Protein AF-0000000082301798 (afdb_homodimer)

Secondary structure (DSSP, 8-state):
---TTHHHHHHHHHHHHHHHHHHHHHHTTSS-HHHHHHHHHHHIIIIIHHHHHIIIIIII--TTT-HHHHHHHHHHHHHHHHHHHHHHHHHHH-TTS-THHHHHHHHHHH-B-TTTTHHHHHHHHHT-HHHHHHHHHHHHHHIIIIIHHHHHHHHHHHHHHHHHHHHHHHHHHHHHHHHHHHTT-S--------------------------------------HHHHHT-HHHHHHHHHHHHT-HHHHHHHHHHHHHHHTHIIIII-TTSTT--GGGHHHHHHHHHHHTTHHHHHHHHHHHHHHHTGGGGG-S-HHHHHHHHHIIIIIHHHHHHHHHHHTT--HHHHHHHHHHHTSPBPHHHHHHHHHHTSSHHHHHHHHHHHHHTHHHHHHHHHHHHHHTTSS----/---TTHHHHHHHHHHHHHHHHHHHHHHTTSS-HHHHHHHHHHHIIIIIHHHHHIIIIIII--TTT-HHHHHHHHHHHHHHHHHHHHHHHHHHH-TTS-THHHHHHHHHHH-B-TTTTHHHHHHHHHT-HHHHHHHHHHHHHHIIIIIHHHHHHHHHHHHHHHHHHHHHHHHHHHHHHHHHHHTT-S--------------------------------------HHHHHT-HHHHHHHHHHHHT-HHHHHHHHHHHHHHHTHIIIII-TTSTT--GGGHHHHHHHHHHHTTHHHHHHHHHHHHHHHTGGGGG-S-HHHHHHHHHIIIIIHHHHHHHHHHHTT--HHHHHHHHHHHTSPBPHHHHHHHHHHTSSHHHHHHHHHHHHHTHHHHHHHHHHHHHHTTSS----

Nearest PDB structures (foldseek):
  7wkw-assembly1_B  TM=7.676E-01  e=4.156E-10  Arabidopsis thaliana
  8u5n-assembly1_A  TM=8.223E-01  e=3.257E-09  Homo sapiens
  7y9u-assembly1_A  TM=7.594E-01  e=4.169E-09  Arabidopsis thaliana
  7qpa-assembly1_A  TM=7.395E-01  e=9.898E-09  Arabidopsis thaliana
  7y9t-assembly1_B  TM=7.148E-01  e=1.494E-08  Arabidopsis thaliana

Radius of gyration: 33.94 Å; Cα contacts (8 Å, |Δi|>4): 1126; chains: 2; bounding box: 99×96×61 Å

Structure (mmCIF, N/CA/C/O backbone):
data_AF-0000000082301798-model_v1
#
loop_
_entity.id
_entity.type
_entity.pdbx_description
1 polymer 'Membrane transport protein'
#
loop_
_atom_site.group_PDB
_atom_site.id
_atom_site.type_symbol
_atom_site.label_atom_id
_atom_site.label_alt_id
_atom_site.label_comp_id
_atom_site.label_asym_id
_atom_site.label_entity_id
_atom_site.label_seq_id
_atom_site.pdbx_PDB_ins_code
_atom_site.Cartn_x
_atom_site.Cartn_y
_atom_site.Cartn_z
_atom_site.occupancy
_atom_site.B_iso_or_equiv
_atom_site.auth_seq_id
_atom_site.auth_comp_id
_atom_site.auth_asym_id
_atom_site.auth_atom_id
_atom_site.pdbx_PDB_model_num
ATOM 1 N N . MET A 1 1 ? 21.156 16.25 -21.984 1 49.53 1 MET A N 1
ATOM 2 C CA . MET A 1 1 ? 21.281 16.828 -20.656 1 49.53 1 MET A CA 1
ATOM 3 C C . MET A 1 1 ? 19.938 16.828 -19.922 1 49.53 1 MET A C 1
ATOM 5 O O . MET A 1 1 ? 18.953 17.344 -20.453 1 49.53 1 MET A O 1
ATOM 9 N N . THR A 1 2 ? 19.688 15.914 -19.047 1 68.75 2 THR A N 1
ATOM 10 C CA . THR A 1 2 ? 18.406 15.766 -18.359 1 68.75 2 THR A CA 1
ATOM 11 C C . THR A 1 2 ? 18.109 16.984 -17.5 1 68.75 2 THR A C 1
ATOM 13 O O . THR A 1 2 ? 19.016 17.562 -16.906 1 68.75 2 THR A O 1
ATOM 16 N N . TRP A 1 3 ? 16.984 17.781 -17.891 1 81.69 3 TRP A N 1
ATOM 17 C CA . TRP A 1 3 ? 16.484 18.906 -17.094 1 81.69 3 TRP A CA 1
ATOM 18 C C . TRP A 1 3 ? 16.672 18.625 -15.602 1 81.69 3 TRP A C 1
ATOM 20 O O . TRP A 1 3 ? 16.422 17.516 -15.141 1 81.69 3 TRP A O 1
ATOM 30 N N . LYS A 1 4 ? 17.391 19.531 -14.883 1 85.25 4 LYS A N 1
ATOM 31 C CA . LYS A 1 4 ? 17.766 19.438 -13.477 1 85.25 4 LYS A CA 1
ATOM 32 C C . LYS A 1 4 ? 16.594 18.984 -12.625 1 85.25 4 LYS A C 1
ATOM 34 O O . LYS A 1 4 ? 16.766 18.281 -11.625 1 85.25 4 LYS A O 1
ATOM 39 N N . TYR A 1 5 ? 15.414 19.375 -13.023 1 89.94 5 TYR A N 1
ATOM 40 C CA . TYR A 1 5 ? 14.258 19.109 -12.172 1 89.94 5 TYR A CA 1
ATOM 41 C C . TYR A 1 5 ? 13.422 17.969 -12.727 1 89.94 5 TYR A C 1
ATOM 43 O O . TYR A 1 5 ? 12.227 17.844 -12.422 1 89.94 5 TYR A O 1
ATOM 51 N N . THR A 1 6 ? 13.984 17.109 -13.469 1 90.12 6 THR A N 1
ATOM 52 C CA . THR A 1 6 ? 13.258 16.016 -14.117 1 90.12 6 THR A CA 1
ATOM 53 C C . THR A 1 6 ? 12.719 15.039 -13.078 1 90.12 6 THR A C 1
ATOM 55 O O . THR A 1 6 ? 11.594 14.555 -13.195 1 90.12 6 THR A O 1
ATOM 58 N N . ASN A 1 7 ? 13.461 14.758 -12.023 1 89.62 7 ASN A N 1
ATOM 59 C CA . ASN A 1 7 ? 13.023 13.836 -10.984 1 89.62 7 ASN A CA 1
ATOM 60 C C . ASN A 1 7 ? 11.812 14.375 -10.227 1 89.62 7 ASN A C 1
ATOM 62 O O . ASN A 1 7 ? 10.875 13.633 -9.93 1 89.62 7 ASN A O 1
ATOM 66 N N . VAL A 1 8 ? 11.891 15.625 -9.992 1 91.06 8 V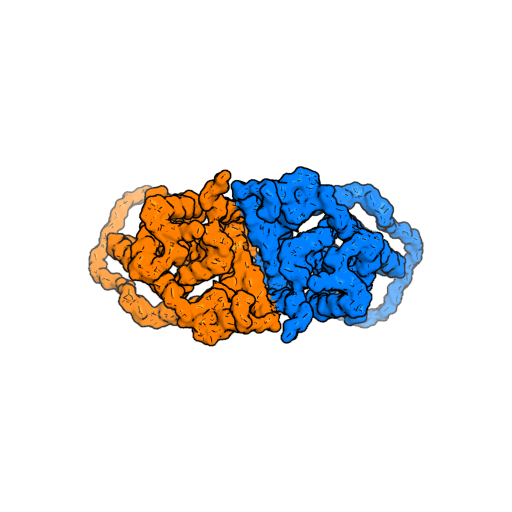AL A N 1
ATOM 67 C CA . VAL A 1 8 ? 10.781 16.266 -9.273 1 91.06 8 VAL A CA 1
ATOM 68 C C . VAL A 1 8 ? 9.539 16.266 -10.156 1 91.06 8 VAL A C 1
ATOM 70 O O . VAL A 1 8 ? 8.43 16.016 -9.672 1 91.06 8 VAL A O 1
ATOM 73 N N . LEU A 1 9 ? 9.734 16.531 -11.375 1 92.94 9 LEU A N 1
ATOM 74 C CA . LEU A 1 9 ? 8.633 16.531 -12.328 1 92.94 9 LEU A CA 1
ATOM 75 C C . LEU A 1 9 ? 7.996 15.141 -12.406 1 92.94 9 LEU A C 1
ATOM 77 O O . LEU A 1 9 ? 6.77 15.016 -12.352 1 92.94 9 LEU A O 1
ATOM 81 N N . ASN A 1 10 ? 8.781 14.125 -12.477 1 93.31 10 ASN A N 1
ATOM 82 C CA . ASN A 1 10 ? 8.281 12.758 -12.578 1 93.31 10 ASN A CA 1
ATOM 83 C C . ASN A 1 10 ? 7.492 12.359 -11.336 1 93.31 10 ASN A C 1
ATOM 85 O O . ASN A 1 10 ? 6.445 11.711 -11.438 1 93.31 10 ASN A O 1
ATOM 89 N N . GLU A 1 11 ? 7.961 12.727 -10.211 1 92.31 11 GLU A N 1
ATOM 90 C CA . GLU A 1 11 ? 7.281 12.367 -8.969 1 92.31 11 GLU A CA 1
ATOM 91 C C . GLU A 1 11 ? 5.953 13.109 -8.836 1 92.31 11 GLU A C 1
ATOM 93 O O . GLU A 1 11 ? 4.969 12.547 -8.344 1 92.31 11 GLU A O 1
ATOM 98 N N . CYS A 1 12 ? 5.969 14.336 -9.211 1 93.5 12 CYS A N 1
ATOM 99 C CA . CYS A 1 12 ? 4.727 15.102 -9.148 1 93.5 12 CYS A CA 1
ATOM 100 C C . CYS A 1 12 ? 3.688 14.531 -10.102 1 93.5 12 CYS A C 1
ATOM 102 O O . CYS A 1 12 ? 2.504 14.453 -9.773 1 93.5 12 CYS A O 1
ATOM 104 N N . ILE A 1 13 ? 4.117 14.156 -11.258 1 94.88 13 ILE A N 1
ATOM 105 C CA . ILE A 1 13 ? 3.205 13.539 -12.219 1 94.88 13 ILE A CA 1
ATOM 106 C C . ILE A 1 13 ? 2.68 12.219 -11.656 1 94.88 13 ILE A C 1
ATOM 108 O O . ILE A 1 13 ? 1.497 11.906 -11.797 1 94.88 13 ILE A O 1
ATOM 112 N N . MET A 1 14 ? 3.594 11.484 -11 1 95 14 MET A N 1
ATOM 113 C CA . MET A 1 14 ? 3.203 10.234 -10.367 1 95 14 MET A CA 1
ATOM 114 C C . MET A 1 14 ? 2.098 10.461 -9.344 1 95 14 MET A C 1
ATOM 116 O O . MET A 1 14 ? 1.123 9.711 -9.297 1 95 14 MET A O 1
ATOM 120 N N . VAL A 1 15 ? 2.244 11.477 -8.578 1 94.44 15 VAL A N 1
ATOM 121 C CA . VAL A 1 15 ? 1.263 11.812 -7.551 1 94.44 15 VAL A CA 1
ATOM 122 C C . VAL A 1 15 ? -0.074 12.156 -8.203 1 94.44 15 VAL A C 1
ATOM 124 O O . VAL A 1 15 ? -1.113 11.602 -7.832 1 94.44 15 VAL A O 1
ATOM 127 N N . LEU A 1 16 ? -0.063 12.984 -9.195 1 95.75 16 LEU A N 1
ATOM 128 C CA . LEU A 1 16 ? -1.275 13.422 -9.875 1 95.75 16 LEU A CA 1
ATOM 129 C C . LEU A 1 16 ? -1.921 12.266 -10.633 1 95.75 16 LEU A C 1
ATOM 131 O O . LEU A 1 16 ? -3.148 12.164 -10.695 1 95.75 16 LEU A O 1
ATOM 135 N N . LEU A 1 17 ? -1.091 11.422 -11.172 1 96.12 17 LEU A N 1
ATOM 136 C CA . LEU A 1 17 ? -1.609 10.266 -11.898 1 96.12 17 LEU A CA 1
ATOM 137 C C . LEU A 1 17 ? -2.291 9.289 -10.945 1 96.12 17 LEU A C 1
ATOM 139 O O . LEU A 1 17 ? -3.295 8.664 -11.297 1 96.12 17 LEU A O 1
ATOM 143 N N . THR A 1 18 ? -1.697 9.094 -9.82 1 96 18 THR A N 1
ATOM 144 C CA . THR A 1 18 ? -2.305 8.219 -8.828 1 96 18 THR A CA 1
ATOM 145 C C . THR A 1 18 ? -3.67 8.75 -8.398 1 96 18 THR A C 1
ATOM 147 O O . THR A 1 18 ? -4.629 7.98 -8.281 1 96 18 THR A O 1
ATOM 150 N N . ILE A 1 19 ? -3.744 10.023 -8.203 1 95.31 19 ILE A N 1
ATOM 151 C CA . ILE A 1 19 ? -5.023 10.656 -7.887 1 95.31 19 ILE A CA 1
ATOM 152 C C . ILE A 1 19 ? -5.98 10.5 -9.062 1 95.31 19 ILE A C 1
ATOM 154 O O . ILE A 1 19 ? -7.152 10.164 -8.883 1 95.31 19 ILE A O 1
ATOM 158 N N . GLY A 1 20 ? -5.496 10.719 -10.258 1 96 20 GLY A N 1
ATOM 159 C CA . GLY A 1 20 ? -6.305 10.547 -11.453 1 96 20 GLY A CA 1
ATOM 160 C C . GLY A 1 20 ? -6.859 9.148 -11.602 1 96 20 GLY A C 1
ATOM 161 O O . GLY A 1 20 ? -8.008 8.969 -12.008 1 96 20 GLY A O 1
ATOM 162 N N . LEU A 1 21 ? -6.051 8.18 -11.297 1 96.19 21 LEU A N 1
ATOM 163 C CA . LEU A 1 21 ? -6.512 6.797 -11.344 1 96.19 21 LEU A CA 1
ATOM 164 C C . LEU A 1 21 ? -7.648 6.566 -10.359 1 96.19 21 LEU A C 1
ATOM 166 O O . LEU A 1 21 ? -8.578 5.805 -10.641 1 96.19 21 LEU A O 1
ATOM 170 N N . GLY A 1 22 ? -7.512 7.164 -9.188 1 95.69 22 GLY A N 1
ATOM 171 C CA . GLY A 1 22 ? -8.617 7.098 -8.242 1 95.69 22 GLY A CA 1
ATOM 172 C C . GLY A 1 22 ? -9.898 7.703 -8.781 1 95.69 22 GLY A C 1
ATOM 173 O O . GLY A 1 22 ? -10.977 7.129 -8.617 1 95.69 22 GLY A O 1
ATOM 174 N N . ILE A 1 23 ? -9.797 8.82 -9.453 1 94.94 23 ILE A N 1
ATOM 175 C CA . ILE A 1 23 ? -10.945 9.508 -10.039 1 94.94 23 ILE A CA 1
ATOM 176 C C . ILE A 1 23 ? -11.594 8.625 -11.102 1 94.94 23 ILE A C 1
ATOM 178 O O . ILE A 1 23 ? -12.812 8.438 -11.109 1 94.94 23 ILE A O 1
ATOM 182 N N . VAL A 1 24 ? -10.781 8.039 -11.93 1 95.38 24 VAL A N 1
ATOM 183 C CA . VAL A 1 24 ? -11.281 7.219 -13.031 1 95.38 24 VAL A CA 1
ATOM 184 C C . VAL A 1 24 ? -11.922 5.949 -12.484 1 95.38 24 VAL A C 1
ATOM 186 O O . VAL A 1 24 ? -12.977 5.523 -12.953 1 95.38 24 VAL A O 1
ATOM 189 N N . ALA A 1 25 ? -11.297 5.352 -11.523 1 94.88 25 ALA A N 1
ATOM 190 C CA . ALA A 1 25 ? -11.836 4.133 -10.93 1 94.88 25 ALA A CA 1
ATOM 191 C C . ALA A 1 25 ? -13.203 4.387 -10.297 1 94.88 25 ALA A C 1
ATOM 193 O O . ALA A 1 25 ? -14.086 3.529 -10.344 1 94.88 25 ALA A O 1
ATOM 194 N N . SER A 1 26 ? -13.305 5.492 -9.672 1 92.88 26 SER A N 1
ATOM 195 C CA . SER A 1 26 ? -14.578 5.859 -9.078 1 92.88 26 SER A CA 1
ATOM 196 C C . SER A 1 26 ? -15.617 6.184 -10.148 1 92.88 26 SER A C 1
ATOM 198 O O . SER A 1 26 ? -16.781 5.805 -10.023 1 92.88 26 SER A O 1
ATOM 200 N N . ARG A 1 27 ? -15.258 6.844 -11.188 1 92.5 27 ARG A N 1
ATOM 201 C CA . ARG A 1 27 ? -16.156 7.219 -12.273 1 92.5 27 ARG A CA 1
ATOM 202 C C . ARG A 1 27 ? -16.688 5.984 -13 1 92.5 27 ARG A C 1
ATOM 204 O O . ARG A 1 27 ? -17.844 5.941 -13.398 1 92.5 27 ARG A O 1
ATOM 211 N N . LEU A 1 28 ? -15.82 4.996 -13.156 1 92.12 28 LEU A N 1
ATOM 212 C CA . LEU A 1 28 ? -16.188 3.764 -13.836 1 92.12 28 LEU A CA 1
ATOM 213 C C . LEU A 1 28 ? -16.938 2.824 -12.891 1 92.12 28 LEU A C 1
ATOM 215 O O . LEU A 1 28 ? -17.312 1.716 -13.273 1 92.12 28 LEU A O 1
ATOM 219 N N . GLU A 1 29 ? -17.078 3.189 -11.625 1 89.75 29 GLU A N 1
ATOM 220 C CA . GLU A 1 29 ? -17.828 2.473 -10.602 1 89.75 29 GLU A CA 1
ATOM 221 C C . GLU A 1 29 ? -17.188 1.124 -10.289 1 89.75 29 GLU A C 1
ATOM 223 O O . GLU A 1 29 ? -17.875 0.156 -9.977 1 89.75 29 GLU A O 1
ATOM 228 N N . VAL A 1 30 ? -15.969 1.086 -10.578 1 89.25 30 VAL A N 1
ATOM 229 C CA . VAL A 1 30 ? -15.219 -0.101 -10.18 1 89.25 30 VAL A CA 1
ATOM 230 C C . VAL A 1 30 ? -15.016 -0.102 -8.664 1 89.25 30 VAL A C 1
ATOM 232 O O . VAL A 1 30 ? -15.125 -1.146 -8.023 1 89.25 30 VAL A O 1
ATOM 235 N N . ILE A 1 31 ? -14.703 1.077 -8.156 1 90.19 31 ILE A N 1
ATOM 236 C CA . ILE A 1 31 ? -14.508 1.278 -6.727 1 90.19 31 ILE A CA 1
ATOM 237 C C . ILE A 1 31 ? -15.602 2.199 -6.184 1 90.19 31 ILE A C 1
ATOM 239 O O . ILE A 1 31 ? -15.812 3.291 -6.711 1 90.19 31 ILE A O 1
ATOM 243 N N . GLU A 1 32 ? -16.172 1.731 -5.113 1 88.5 32 GLU A N 1
ATOM 244 C CA . GLU A 1 32 ? -17.266 2.498 -4.52 1 88.5 32 GLU A CA 1
ATOM 245 C C . GLU A 1 32 ? -16.75 3.426 -3.424 1 88.5 32 GLU A C 1
ATOM 247 O O . GLU A 1 32 ? -16.031 2.994 -2.523 1 88.5 32 GLU A O 1
ATOM 252 N N . PHE A 1 33 ? -17.234 4.652 -3.512 1 86.31 33 PHE A N 1
ATOM 253 C CA . PHE A 1 33 ? -16.828 5.699 -2.584 1 86.31 33 PHE A CA 1
ATOM 254 C C . PHE A 1 33 ? -17.234 5.348 -1.158 1 86.31 33 PHE A C 1
ATOM 256 O O . PHE A 1 33 ? -16.438 5.465 -0.23 1 86.31 33 PHE A O 1
ATOM 263 N N . GLN A 1 34 ? -18.406 4.871 -0.932 1 85.69 34 GLN A N 1
ATOM 264 C CA . GLN A 1 34 ? -19 4.695 0.389 1 85.69 34 GLN A CA 1
ATOM 265 C C . GLN A 1 34 ? -18.266 3.617 1.183 1 85.69 34 GLN A C 1
ATOM 267 O O . GLN A 1 34 ? -18.188 3.688 2.412 1 85.69 34 GLN A O 1
ATOM 272 N N . SER A 1 35 ? -17.672 2.771 0.412 1 88.44 35 SER A N 1
ATOM 273 C CA . SER A 1 35 ? -17.031 1.663 1.105 1 88.44 35 SER A CA 1
ATOM 274 C C . SER A 1 35 ? -15.516 1.811 1.09 1 88.44 35 SER A C 1
ATOM 276 O O . SER A 1 35 ? -14.852 1.571 2.102 1 88.44 35 SER A O 1
ATOM 278 N N . PHE A 1 36 ? -14.992 2.307 -0.003 1 92.94 36 PHE A N 1
ATOM 279 C CA . PHE A 1 36 ? -13.547 2.271 -0.179 1 92.94 36 PHE A CA 1
ATOM 280 C C . PHE A 1 36 ? -12.875 3.371 0.635 1 92.94 36 PHE A C 1
ATOM 282 O O . PHE A 1 36 ? -11.891 3.119 1.337 1 92.94 36 PHE A O 1
ATOM 289 N N . VAL A 1 37 ? -13.375 4.602 0.588 1 92.06 37 VAL A N 1
ATOM 290 C CA . VAL A 1 37 ? -12.672 5.742 1.168 1 92.06 37 VAL A CA 1
ATOM 291 C C . VAL A 1 37 ? -12.594 5.586 2.686 1 92.06 37 VAL A C 1
ATOM 293 O O . VAL A 1 37 ? -11.516 5.68 3.271 1 92.06 37 VAL A O 1
ATOM 296 N N . PRO A 1 38 ? -13.695 5.234 3.373 1 90.5 38 PRO A N 1
ATOM 297 C CA . PRO A 1 38 ? -13.586 5.039 4.82 1 90.5 38 PRO A CA 1
ATOM 298 C C . PRO A 1 38 ? -12.672 3.877 5.191 1 90.5 38 PRO A C 1
ATOM 300 O O . PRO A 1 38 ? -11.906 3.975 6.156 1 90.5 38 PRO A O 1
ATOM 303 N N . SER A 1 39 ? -12.688 2.818 4.461 1 92.81 39 SER A N 1
ATOM 304 C CA . SER A 1 39 ? -11.852 1.655 4.734 1 92.81 39 SER A CA 1
ATOM 305 C C . SER A 1 39 ? -10.375 1.972 4.508 1 92.81 39 SER A C 1
ATOM 307 O O . SER A 1 39 ? -9.523 1.59 5.312 1 92.81 39 SER A O 1
ATOM 309 N N . ALA A 1 40 ? -10.141 2.641 3.41 1 93.75 40 ALA A N 1
ATOM 310 C CA . ALA A 1 40 ? -8.766 3.025 3.088 1 93.75 40 ALA A CA 1
ATOM 311 C C . ALA A 1 40 ? -8.203 3.986 4.133 1 93.75 40 ALA A C 1
ATOM 313 O O . ALA A 1 40 ? -7.051 3.859 4.547 1 93.75 40 ALA A O 1
ATOM 314 N N . THR A 1 41 ? -9.008 4.879 4.547 1 90.69 41 THR A N 1
ATOM 315 C CA . THR A 1 41 ? -8.586 5.863 5.539 1 90.69 41 THR A CA 1
ATOM 316 C C . THR A 1 41 ? -8.289 5.191 6.875 1 90.69 41 THR A C 1
ATOM 318 O O . THR A 1 41 ? -7.285 5.508 7.523 1 90.69 41 THR A O 1
ATOM 321 N N . LYS A 1 42 ? -9.148 4.297 7.234 1 92 42 LYS A N 1
ATOM 322 C CA . LYS A 1 42 ? -8.914 3.566 8.477 1 92 42 LYS A CA 1
ATOM 323 C C . LYS A 1 42 ? -7.633 2.744 8.398 1 92 42 LYS A C 1
ATOM 325 O O . LYS A 1 42 ? -6.855 2.699 9.352 1 92 42 LYS A O 1
ATOM 330 N N . PHE A 1 43 ? -7.43 2.098 7.348 1 95.81 43 PHE A N 1
ATOM 331 C CA . PHE A 1 43 ? -6.219 1.309 7.156 1 95.81 43 PHE A CA 1
ATOM 332 C C . PHE A 1 43 ? -4.98 2.195 7.223 1 95.81 43 PHE A C 1
ATOM 334 O O . PHE A 1 43 ? -4.004 1.854 7.895 1 95.81 43 PHE A O 1
ATOM 341 N N . VAL A 1 44 ? -4.977 3.314 6.516 1 94.69 44 VAL A N 1
ATOM 342 C CA . VAL A 1 44 ? -3.826 4.207 6.426 1 94.69 44 VAL A CA 1
ATOM 343 C C . VAL A 1 44 ? -3.551 4.836 7.789 1 94.69 44 VAL A C 1
ATOM 345 O O . VAL A 1 44 ? -2.418 4.816 8.273 1 94.69 44 VAL A O 1
ATOM 348 N N . PHE A 1 45 ? -4.516 5.27 8.5 1 91.44 45 PHE A N 1
ATOM 349 C CA . PHE A 1 45 ? -4.32 6.059 9.711 1 91.44 45 PHE A CA 1
ATOM 350 C C . PHE A 1 45 ? -4.105 5.156 10.922 1 91.44 45 PHE A C 1
ATOM 352 O O . PHE A 1 45 ? -3.387 5.516 11.852 1 91.44 45 PHE A O 1
ATOM 359 N N . TYR A 1 46 ? -4.637 3.998 10.875 1 93.5 46 TYR A N 1
ATOM 360 C CA . TYR A 1 46 ? -4.547 3.156 12.062 1 93.5 46 TYR A CA 1
ATOM 361 C C . TYR A 1 46 ? -3.402 2.158 11.938 1 93.5 46 TYR A C 1
ATOM 363 O O . TYR A 1 46 ? -2.889 1.666 12.945 1 93.5 46 TYR A O 1
ATOM 371 N N . ILE A 1 47 ? -3.023 1.896 10.727 1 95.81 47 ILE A N 1
ATOM 372 C CA . ILE A 1 47 ? -2.04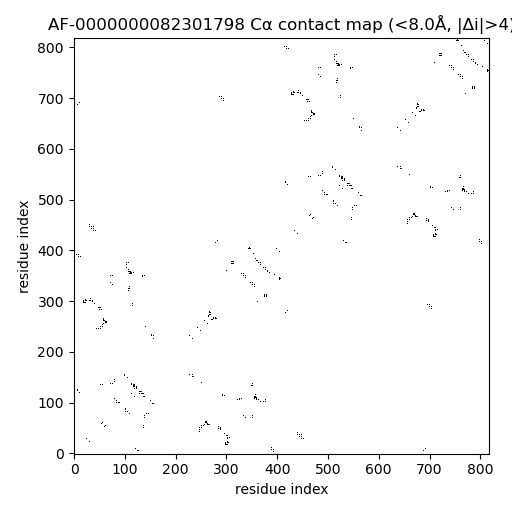1 0.826 10.578 1 95.81 47 ILE A CA 1
ATOM 373 C C . ILE A 1 47 ? -0.808 1.354 9.852 1 95.81 47 ILE A C 1
ATOM 375 O O . ILE A 1 47 ? 0.277 1.435 10.438 1 95.81 47 ILE A O 1
ATOM 379 N N . ALA A 1 48 ? -0.956 1.812 8.625 1 96.5 48 ALA A N 1
ATOM 380 C CA . ALA A 1 48 ? 0.171 2.133 7.75 1 96.5 48 ALA A CA 1
ATOM 381 C C . ALA A 1 48 ? 0.944 3.34 8.273 1 96.5 48 ALA A C 1
ATOM 383 O O . ALA A 1 48 ? 2.174 3.307 8.359 1 96.5 48 ALA A O 1
ATOM 384 N N . LEU A 1 49 ? 0.245 4.344 8.648 1 94.56 49 LEU A N 1
ATOM 385 C CA . LEU A 1 49 ? 0.879 5.59 9.062 1 94.56 49 LEU A CA 1
ATOM 386 C C . LEU A 1 49 ? 1.653 5.395 10.359 1 94.56 49 LEU A C 1
ATOM 388 O O . LEU A 1 49 ? 2.805 5.82 10.477 1 94.56 49 LEU A O 1
ATOM 392 N N . PRO A 1 50 ? 1.088 4.781 11.375 1 95.56 50 PRO A N 1
ATOM 393 C CA . PRO A 1 50 ? 1.874 4.5 12.578 1 95.56 50 PRO A CA 1
ATOM 394 C C . PRO A 1 50 ? 3.137 3.693 12.281 1 95.56 50 PRO A C 1
ATOM 396 O O . PRO A 1 50 ? 4.191 3.957 12.867 1 95.56 50 PRO A O 1
ATOM 399 N N . CYS A 1 51 ? 3.02 2.742 11.391 1 96.56 51 CYS A N 1
ATOM 400 C CA . CYS A 1 51 ? 4.188 1.948 11.023 1 96.56 51 CYS A CA 1
ATOM 401 C C . CYS A 1 51 ? 5.258 2.82 10.383 1 96.56 51 CYS A C 1
ATOM 403 O O . CYS A 1 51 ? 6.445 2.678 10.68 1 96.56 51 CYS A O 1
ATOM 405 N N . LEU A 1 52 ? 4.828 3.684 9.555 1 94.94 52 LEU A N 1
ATOM 406 C CA . LEU A 1 52 ? 5.758 4.578 8.875 1 94.94 52 LEU A CA 1
ATOM 407 C C . LEU A 1 52 ? 6.441 5.512 9.875 1 94.94 52 LEU A C 1
ATOM 409 O O . LEU A 1 52 ? 7.648 5.75 9.781 1 94.94 52 LEU A O 1
ATOM 413 N N . VAL A 1 53 ? 5.695 6.012 10.805 1 94.12 53 VAL A N 1
ATOM 414 C CA . VAL A 1 53 ? 6.211 6.949 11.797 1 94.12 53 VAL A CA 1
ATOM 415 C C . VAL A 1 53 ? 7.207 6.234 12.703 1 94.12 53 VAL A C 1
ATOM 417 O O . VAL A 1 53 ? 8.289 6.754 12.977 1 94.12 53 VAL A O 1
ATOM 420 N N . ILE A 1 54 ? 6.879 5.055 13.141 1 95.62 54 ILE A N 1
ATOM 421 C CA . ILE A 1 54 ? 7.77 4.293 14.016 1 95.62 54 ILE A CA 1
ATOM 422 C C . ILE A 1 54 ? 9.062 3.959 13.266 1 95.62 54 ILE A C 1
ATOM 424 O O . ILE A 1 54 ? 10.156 4.059 13.82 1 95.62 54 ILE A O 1
ATOM 428 N N . GLN A 1 55 ? 8.93 3.619 12.055 1 94.19 55 GLN A N 1
ATOM 429 C CA . GLN A 1 55 ? 10.109 3.291 11.258 1 94.19 55 GLN A CA 1
ATOM 430 C C . GLN A 1 55 ? 10.984 4.52 11.039 1 94.19 55 GLN A C 1
ATOM 432 O O . GLN A 1 55 ? 12.203 4.457 11.203 1 94.19 55 GLN A O 1
ATOM 437 N N . GLY A 1 56 ? 10.398 5.59 10.633 1 91.56 56 GLY A N 1
ATOM 438 C CA . GLY A 1 56 ? 11.148 6.797 10.328 1 91.56 56 GLY A CA 1
ATOM 439 C C . GLY A 1 56 ? 11.719 7.473 11.555 1 91.56 56 GLY A C 1
ATOM 440 O O . GLY A 1 56 ? 12.914 7.777 11.609 1 91.56 56 GLY A O 1
ATOM 441 N N . LEU A 1 57 ? 10.938 7.633 12.516 1 91.94 57 LEU A N 1
ATOM 442 C CA . LEU A 1 57 ? 11.32 8.352 13.727 1 91.94 57 LEU A CA 1
ATOM 443 C C . LEU A 1 57 ? 12.078 7.441 14.688 1 91.94 57 LEU A C 1
ATOM 445 O O . LEU A 1 57 ? 13.125 7.824 15.219 1 91.94 57 LEU A O 1
ATOM 449 N N . GLY A 1 58 ? 11.625 6.254 14.883 1 92.81 58 GLY A N 1
ATOM 450 C CA . GLY A 1 58 ? 12.188 5.355 15.883 1 92.81 58 GLY A CA 1
ATOM 451 C C . GLY A 1 58 ? 13.445 4.645 15.406 1 92.81 58 GLY A C 1
ATOM 452 O O . GLY A 1 58 ? 14.352 4.379 16.203 1 92.81 58 GLY A O 1
ATOM 453 N N . ILE A 1 59 ? 13.5 4.355 14.172 1 92.81 59 ILE A N 1
ATOM 454 C CA . ILE A 1 59 ? 14.602 3.539 13.68 1 92.81 59 ILE A CA 1
ATOM 455 C C . ILE A 1 59 ? 15.5 4.375 12.766 1 92.81 59 ILE A C 1
ATOM 457 O O . ILE A 1 59 ? 16.719 4.293 12.844 1 92.81 59 ILE A O 1
ATOM 461 N N . GLY A 1 60 ? 14.969 5.223 11.984 1 89.25 60 GLY A N 1
ATOM 462 C CA . GLY A 1 60 ? 15.711 5.906 10.93 1 89.25 60 GLY A CA 1
ATOM 463 C C . GLY A 1 60 ? 16.406 7.164 11.414 1 89.25 60 GLY A C 1
ATOM 464 O O . GLY A 1 60 ? 17.344 7.652 10.773 1 89.25 60 GLY A O 1
ATOM 465 N N . MET A 1 61 ? 15.938 7.73 12.461 1 89.62 61 MET A N 1
ATOM 466 C CA . MET A 1 61 ? 16.484 9 12.93 1 89.62 61 MET A CA 1
ATOM 467 C C . MET A 1 61 ? 17.141 8.836 14.297 1 89.62 61 MET A C 1
ATOM 469 O O . MET A 1 61 ? 16.75 7.969 15.078 1 89.62 61 MET A O 1
ATOM 473 N N . ASP A 1 62 ? 18.156 9.602 14.445 1 88.38 62 ASP A N 1
ATOM 474 C CA . ASP A 1 62 ? 18.844 9.617 15.734 1 88.38 62 ASP A CA 1
ATOM 475 C C . ASP A 1 62 ? 18.703 10.977 16.406 1 88.38 62 ASP A C 1
ATOM 477 O O . ASP A 1 62 ? 19.594 11.828 16.312 1 88.38 62 ASP A O 1
ATOM 481 N N . PHE A 1 63 ? 17.688 11.102 17.172 1 87.38 63 PHE A N 1
ATOM 482 C CA . PHE A 1 63 ? 17.391 12.344 17.875 1 87.38 63 PHE A CA 1
ATOM 483 C C . PHE A 1 63 ? 18.359 12.562 19.031 1 87.38 63 PHE A C 1
ATOM 485 O O . PHE A 1 63 ? 18.531 13.688 19.5 1 87.38 63 PHE A O 1
ATOM 492 N N . TYR A 1 64 ? 18.984 11.539 19.391 1 82.06 64 TYR A N 1
ATOM 493 C CA . TYR A 1 64 ? 19.891 11.633 20.516 1 82.06 64 TYR A CA 1
ATOM 494 C C . TYR A 1 64 ? 21.156 12.406 20.141 1 82.06 64 TYR A C 1
ATOM 496 O O . TYR A 1 64 ? 21.594 13.273 20.891 1 82.06 64 TYR A O 1
ATOM 504 N N . SER A 1 65 ? 21.688 12.227 18.969 1 82.62 65 SER A N 1
ATOM 505 C CA . SER A 1 65 ? 22.984 12.789 18.625 1 82.62 65 SER A CA 1
ATOM 506 C C . SER A 1 65 ? 22.844 13.922 17.625 1 82.62 65 SER A C 1
ATOM 508 O O . SER A 1 65 ? 23.703 14.805 17.547 1 82.62 65 SER A O 1
ATOM 510 N N . ASP A 1 66 ? 21.781 14.008 16.906 1 86.5 66 ASP A N 1
ATOM 511 C CA . ASP A 1 66 ? 21.672 14.961 15.812 1 86.5 66 ASP A CA 1
ATOM 512 C C . ASP A 1 66 ? 20.859 16.188 16.234 1 86.5 66 ASP A C 1
ATOM 514 O O . ASP A 1 66 ? 19.625 16.141 16.266 1 86.5 66 ASP A O 1
ATOM 518 N N . THR A 1 67 ? 21.484 17.281 16.422 1 86 67 THR A N 1
ATOM 519 C CA . THR A 1 67 ? 20.859 18.516 16.859 1 86 67 THR A CA 1
ATOM 520 C C . THR A 1 67 ? 20.062 19.156 15.719 1 86 67 THR A C 1
ATOM 522 O O . THR A 1 67 ? 19.125 19.922 15.961 1 86 67 THR A O 1
ATOM 525 N N . LEU A 1 68 ? 20.438 18.812 14.555 1 88.94 68 LEU A N 1
ATOM 526 C CA . LEU A 1 68 ? 19.75 19.375 13.391 1 88.94 68 LEU A CA 1
ATOM 527 C C . LEU A 1 68 ? 18.297 18.922 13.344 1 88.94 68 LEU A C 1
ATOM 529 O O . LEU A 1 68 ? 17.438 19.672 12.867 1 88.94 68 LEU A O 1
ATOM 533 N N . LEU A 1 69 ? 18.047 17.812 13.898 1 91.5 69 LEU A N 1
ATOM 534 C CA . LEU A 1 69 ? 16.672 17.297 13.922 1 91.5 69 LEU A CA 1
ATOM 535 C C . LEU A 1 69 ? 15.797 18.125 14.852 1 91.5 69 LEU A C 1
ATOM 537 O O . LEU A 1 69 ? 14.633 18.406 14.539 1 91.5 69 LEU A O 1
ATOM 541 N N . TRP A 1 70 ? 16.391 18.562 15.906 1 91.81 70 TRP A N 1
ATOM 542 C CA . TRP A 1 70 ? 15.656 19.406 16.844 1 91.81 70 TRP A CA 1
ATOM 543 C C . TRP A 1 70 ? 15.367 20.781 16.25 1 91.81 70 TRP A C 1
ATOM 545 O O . TRP A 1 70 ? 14.297 21.344 16.469 1 91.81 70 TRP A O 1
ATOM 555 N N . ASN A 1 71 ? 16.297 21.266 15.508 1 94.75 71 ASN A N 1
ATOM 556 C CA . ASN A 1 71 ? 16.109 22.562 14.852 1 94.75 71 ASN A CA 1
ATOM 557 C C . ASN A 1 71 ? 15.008 22.5 13.797 1 94.75 71 ASN A C 1
ATOM 559 O O . ASN A 1 71 ? 14.211 23.422 13.672 1 94.75 71 ASN A O 1
ATOM 563 N N . PHE A 1 72 ? 15.07 21.422 13.07 1 95.5 72 PHE A N 1
ATOM 564 C CA . PHE A 1 72 ? 14.039 21.219 12.062 1 95.5 72 PHE A CA 1
ATOM 565 C C . PHE A 1 72 ? 12.664 21.141 12.711 1 95.5 72 PHE A C 1
ATOM 567 O O . PHE A 1 72 ? 11.719 21.797 12.258 1 95.5 72 PHE A O 1
ATOM 574 N N . PHE A 1 73 ? 12.586 20.359 13.719 1 93.88 73 PHE A N 1
ATOM 575 C CA . PHE A 1 73 ? 11.352 20.203 14.477 1 93.88 73 PHE A CA 1
ATOM 576 C C . PHE A 1 73 ? 10.898 21.547 15.055 1 93.88 73 PHE A C 1
ATOM 578 O O . PHE A 1 73 ? 9.711 21.875 14.992 1 93.88 73 PHE A O 1
ATOM 585 N N . GLY A 1 74 ? 11.828 22.281 15.602 1 94.56 74 GLY A N 1
ATOM 586 C CA . GLY A 1 74 ? 11.523 23.578 16.156 1 94.56 74 GLY A CA 1
ATOM 587 C C . GLY A 1 74 ? 11.008 24.562 15.125 1 94.56 74 GLY A C 1
ATOM 588 O O . GLY A 1 74 ? 10.117 25.359 15.414 1 94.56 74 GLY A O 1
ATOM 589 N N . ALA A 1 75 ? 11.516 24.516 13.953 1 96.62 75 ALA A N 1
ATOM 590 C CA . ALA A 1 75 ? 11.078 25.406 12.883 1 96.62 75 ALA A CA 1
ATOM 591 C C . ALA A 1 75 ? 9.609 25.172 12.555 1 96.62 75 ALA A C 1
ATOM 593 O O . ALA A 1 75 ? 8.844 26.125 12.398 1 96.62 75 ALA A O 1
ATOM 594 N N . TYR A 1 76 ? 9.219 23.938 12.445 1 96.94 76 TYR A N 1
ATOM 595 C CA . TYR A 1 76 ? 7.832 23.641 12.125 1 96.94 76 TYR A CA 1
ATOM 596 C C . TYR A 1 76 ? 6.914 23.969 13.297 1 96.94 76 TYR A C 1
ATOM 598 O O . TYR A 1 76 ? 5.766 24.375 13.094 1 96.94 76 TYR A O 1
ATOM 606 N N . LEU A 1 77 ? 7.398 23.797 14.508 1 96.06 77 LEU A N 1
ATOM 607 C CA . LEU A 1 77 ? 6.625 24.156 15.688 1 96.06 77 LEU A CA 1
ATOM 608 C C . LEU A 1 77 ? 6.34 25.656 15.703 1 96.06 77 LEU A C 1
ATOM 610 O O . LEU A 1 77 ? 5.211 26.078 15.953 1 96.06 77 LEU A O 1
ATOM 614 N N . VAL A 1 78 ? 7.371 26.422 15.445 1 97.06 78 VAL A N 1
ATOM 615 C CA . VAL A 1 78 ? 7.23 27.875 15.453 1 97.06 78 VAL A CA 1
ATOM 616 C C . VAL A 1 78 ? 6.32 28.312 14.305 1 97.06 78 VAL A C 1
ATOM 618 O O . VAL A 1 78 ? 5.508 29.219 14.469 1 97.06 78 VAL A O 1
ATOM 621 N N . LEU A 1 79 ? 6.484 27.672 13.156 1 97.56 79 LEU A N 1
ATOM 622 C CA . LEU A 1 79 ? 5.621 27.984 12.023 1 97.56 79 LEU A CA 1
ATOM 623 C C . LEU A 1 79 ? 4.152 27.812 12.391 1 97.56 79 LEU A C 1
ATOM 625 O O . LEU A 1 79 ? 3.33 28.688 12.109 1 97.56 79 LEU A O 1
ATOM 629 N N . ARG A 1 80 ? 3.832 26.703 13.008 1 96.94 80 ARG A N 1
ATOM 630 C CA . ARG A 1 80 ? 2.453 26.406 13.391 1 96.94 80 ARG A CA 1
ATOM 631 C C . ARG A 1 80 ? 1.963 27.359 14.469 1 96.94 80 ARG A C 1
ATOM 633 O O . ARG A 1 80 ? 0.792 27.75 14.484 1 96.94 80 ARG A O 1
ATOM 640 N N . ALA A 1 81 ? 2.85 27.75 15.359 1 96.88 81 ALA A N 1
ATOM 641 C CA . ALA A 1 81 ? 2.488 28.703 16.391 1 96.88 81 ALA A CA 1
ATOM 642 C C . ALA A 1 81 ? 2.182 30.078 15.797 1 96.88 81 ALA A C 1
ATOM 644 O O . ALA A 1 81 ? 1.218 30.734 16.188 1 96.88 81 ALA A O 1
ATOM 645 N N . ILE A 1 82 ? 2.992 30.5 14.922 1 97.44 82 ILE A N 1
ATOM 646 C CA . ILE A 1 82 ? 2.803 31.797 14.273 1 97.44 82 ILE A CA 1
ATOM 647 C C . ILE A 1 82 ? 1.447 31.828 13.57 1 97.44 82 ILE A C 1
ATOM 649 O O . ILE A 1 82 ? 0.691 32.781 13.703 1 97.44 82 ILE A O 1
ATOM 653 N N . PHE A 1 83 ? 1.099 30.766 12.883 1 97.5 83 PHE A N 1
ATOM 654 C CA . PHE A 1 83 ? -0.123 30.781 12.086 1 97.5 83 PHE A CA 1
ATOM 655 C C . PHE A 1 83 ? -1.342 30.516 12.961 1 97.5 83 PHE A C 1
ATOM 657 O O . PHE A 1 83 ? -2.477 30.766 12.547 1 97.5 83 PHE A O 1
ATOM 664 N N . LEU A 1 84 ? -1.108 29.922 14.117 1 96.81 84 LEU A N 1
ATOM 665 C CA . LEU A 1 84 ? -2.18 29.938 15.102 1 96.81 84 LEU A CA 1
ATOM 666 C C . LEU A 1 84 ? -2.537 31.359 15.516 1 96.81 84 LEU A C 1
ATOM 668 O O . LEU A 1 84 ? -3.715 31.719 15.57 1 96.81 84 LEU A O 1
ATOM 672 N N . VAL A 1 85 ? -1.513 32.156 15.789 1 96.69 85 VAL A N 1
ATOM 673 C CA . VAL A 1 85 ? -1.715 33.562 16.188 1 96.69 85 VAL A CA 1
ATOM 674 C C . VAL A 1 85 ? -2.365 34.344 15.039 1 96.69 85 VAL A C 1
ATOM 676 O O . VAL A 1 85 ? -3.281 35.125 15.266 1 96.69 85 VAL A O 1
ATOM 679 N N . VAL A 1 86 ? -1.876 34.062 13.836 1 96.38 86 VAL A N 1
ATOM 680 C CA . VAL A 1 86 ? -2.457 34.719 12.664 1 96.38 86 VAL A CA 1
ATOM 681 C C . VAL A 1 86 ? -3.938 34.375 12.555 1 96.38 86 VAL A C 1
ATOM 683 O O . VAL A 1 86 ? -4.77 35.219 12.258 1 96.38 86 VAL A O 1
ATOM 686 N N . SER A 1 87 ? -4.285 33.094 12.734 1 95.88 87 SER A N 1
ATOM 687 C CA . SER A 1 87 ? -5.672 32.656 12.656 1 95.88 87 SER A CA 1
ATOM 688 C C . SER A 1 87 ? -6.527 33.312 13.734 1 95.88 87 SER A C 1
ATOM 690 O O . SER A 1 87 ? -7.68 33.656 13.484 1 95.88 87 SER A O 1
ATOM 692 N N . LEU A 1 88 ? -5.977 33.5 14.938 1 94.25 88 LEU A N 1
ATOM 693 C CA . LEU A 1 88 ? -6.684 34.188 16.016 1 94.25 88 LEU A CA 1
ATOM 694 C C . LEU A 1 88 ? -6.938 35.656 15.68 1 94.25 88 LEU A C 1
ATOM 696 O O . LEU A 1 88 ? -8.023 36.188 15.938 1 94.25 88 LEU A O 1
ATOM 700 N N . ILE A 1 89 ? -5.973 36.25 15.102 1 95.19 89 ILE A N 1
ATOM 701 C CA . ILE A 1 89 ? -6.09 37.656 14.734 1 95.19 89 ILE A CA 1
ATOM 702 C C . ILE A 1 89 ? -7.141 37.812 13.633 1 95.19 89 ILE A C 1
ATOM 704 O O . ILE A 1 89 ? -7.949 38.75 13.672 1 95.19 89 ILE A O 1
ATOM 708 N N . LEU A 1 90 ? -7.113 36.906 12.664 1 93.44 90 LEU A N 1
ATOM 709 C CA . LEU A 1 90 ? -8.062 37 11.555 1 93.44 90 LEU A CA 1
ATOM 710 C C . LEU A 1 90 ? -9.492 36.844 12.062 1 93.44 90 LEU A C 1
ATOM 712 O O . LEU A 1 90 ? -10.398 37.531 11.594 1 93.44 90 LEU A O 1
ATOM 716 N N . VAL A 1 91 ? -9.734 35.938 12.953 1 92.31 91 VAL A N 1
ATOM 717 C CA . VAL A 1 91 ? -11.07 35.75 13.508 1 92.31 91 VAL A CA 1
ATOM 718 C C . VAL A 1 91 ? -11.438 36.938 14.406 1 92.31 91 VAL A C 1
ATOM 720 O O . VAL A 1 91 ? -12.602 37.344 14.461 1 92.31 91 VAL A O 1
ATOM 723 N N . GLY A 1 92 ? -10.477 37.5 15.094 1 90.5 92 GLY A N 1
ATOM 724 C CA . GLY A 1 92 ? -10.711 38.656 15.922 1 90.5 92 GLY A CA 1
ATOM 725 C C . GLY A 1 92 ? -11.109 39.906 15.117 1 90.5 92 GLY A C 1
ATOM 726 O O . GLY A 1 92 ? -11.875 40.75 15.594 1 90.5 92 GLY A O 1
ATOM 727 N N . LEU A 1 93 ? -10.578 39.938 14.023 1 90.56 93 LEU A N 1
ATOM 728 C CA . LEU A 1 93 ? -10.875 41.094 13.164 1 90.56 93 LEU A CA 1
ATOM 729 C C . LEU A 1 93 ? -12.25 40.938 12.516 1 90.56 93 LEU A C 1
ATOM 731 O O . LEU A 1 93 ? -12.875 41.938 12.141 1 90.56 93 LEU A O 1
ATOM 735 N N . ASP A 1 94 ? -12.641 39.688 12.336 1 86.5 94 ASP A N 1
ATOM 736 C CA . ASP A 1 94 ? -13.961 39.406 11.781 1 86.5 94 ASP A CA 1
ATOM 737 C C . ASP A 1 94 ? -14.898 38.875 12.859 1 86.5 94 ASP A C 1
ATOM 739 O O . ASP A 1 94 ? -14.984 37.656 13.062 1 86.5 94 ASP A O 1
ATOM 743 N N . ARG A 1 95 ? -15.688 39.688 13.445 1 77.69 95 ARG A N 1
ATOM 744 C CA . ARG A 1 95 ? -16.531 39.344 14.586 1 77.69 95 ARG A CA 1
ATOM 745 C C . ARG A 1 95 ? -17.703 38.469 14.156 1 77.69 95 ARG A C 1
ATOM 747 O O . ARG A 1 95 ? -18.422 37.906 15 1 77.69 95 ARG A O 1
ATOM 754 N N . SER A 1 96 ? -17.828 38.281 12.906 1 81.5 96 SER A N 1
ATOM 755 C CA . SER A 1 96 ? -18.953 37.469 12.445 1 81.5 96 SER A CA 1
ATOM 756 C C . SER A 1 96 ? -18.625 35.969 12.516 1 81.5 96 SER A C 1
ATOM 758 O O . SER A 1 96 ? -19.531 35.125 12.492 1 81.5 96 SER A O 1
ATOM 760 N N . LYS A 1 97 ? -17.375 35.781 12.703 1 84.94 97 LYS A N 1
ATOM 761 C CA . LYS A 1 97 ? -16.969 34.375 12.711 1 84.94 97 LYS A CA 1
ATOM 762 C C . LYS A 1 97 ? -16.781 33.844 14.133 1 84.94 97 LYS A C 1
ATOM 764 O O . LYS A 1 97 ? -16.344 34.594 15.016 1 84.94 97 LYS A O 1
ATOM 769 N N . GLY A 1 98 ? -17.203 32.781 14.422 1 83.62 98 GLY A N 1
ATOM 770 C CA . GLY A 1 98 ? -17.078 32.125 15.734 1 83.62 98 GLY A CA 1
ATOM 771 C C . GLY A 1 98 ? -15.719 31.531 15.984 1 83.62 98 GLY A C 1
ATOM 772 O O . GLY A 1 98 ? -14.852 31.531 15.102 1 83.62 98 GLY A O 1
ATOM 773 N N . ILE A 1 99 ? -15.531 31.109 17.156 1 85.94 99 ILE A N 1
ATOM 774 C CA . ILE A 1 99 ? -14.266 30.562 17.625 1 85.94 99 ILE A CA 1
ATOM 775 C C . ILE A 1 99 ? -13.906 29.328 16.781 1 85.94 99 ILE A C 1
ATOM 777 O O . ILE A 1 99 ? -12.727 29.016 16.594 1 85.94 99 ILE A O 1
ATOM 781 N N . GLY A 1 100 ? -14.844 28.703 16.219 1 90.12 100 GLY A N 1
ATOM 782 C CA . GLY A 1 100 ? -14.602 27.531 15.375 1 90.12 100 GLY A CA 1
ATOM 783 C C . GLY A 1 100 ? -13.82 27.859 14.117 1 90.12 100 GLY A C 1
ATOM 784 O O . GLY A 1 100 ? -13.094 27.016 13.594 1 90.12 100 GLY A O 1
ATOM 785 N N . TYR A 1 101 ? -13.922 29.031 13.719 1 93.38 101 TYR A N 1
ATOM 786 C CA . TYR A 1 101 ? -13.266 29.422 12.469 1 93.38 101 TYR A CA 1
ATOM 787 C C . TYR A 1 101 ? -11.766 29.594 12.672 1 93.38 101 TYR A C 1
ATOM 789 O O . TYR A 1 101 ? -11.008 29.625 11.703 1 93.38 101 TYR A O 1
ATOM 797 N N . VAL A 1 102 ? -11.352 29.766 13.906 1 94.31 102 VAL A N 1
ATOM 798 C CA . VAL A 1 102 ? -9.922 29.734 14.172 1 94.31 102 VAL A CA 1
ATOM 799 C C . VAL A 1 102 ? -9.328 28.406 13.695 1 94.31 102 VAL A C 1
ATOM 801 O O . VAL A 1 102 ? -8.273 28.391 13.062 1 94.31 102 VAL A O 1
ATOM 804 N N . ALA A 1 103 ? -10.07 27.359 13.961 1 94.62 103 ALA A N 1
ATOM 805 C CA . ALA A 1 103 ? -9.633 26.031 13.547 1 94.62 103 ALA A CA 1
ATOM 806 C C . ALA A 1 103 ? -9.625 25.906 12.023 1 94.62 103 ALA A C 1
ATOM 808 O O . ALA A 1 103 ? -8.719 25.312 11.445 1 94.62 103 ALA A O 1
ATOM 809 N N . VAL A 1 104 ? -10.578 26.469 11.406 1 94.88 104 VAL A N 1
ATOM 810 C CA . VAL A 1 104 ? -10.695 26.375 9.953 1 94.88 104 VAL A CA 1
ATOM 811 C C . VAL A 1 104 ? -9.523 27.094 9.297 1 94.88 104 VAL A C 1
ATOM 813 O O . VAL A 1 104 ? -8.883 26.547 8.398 1 94.88 104 VAL A O 1
ATOM 816 N N . TYR A 1 105 ? -9.219 28.297 9.773 1 95.62 105 TYR A N 1
ATOM 817 C CA . TYR A 1 105 ? -8.094 29.047 9.234 1 95.62 105 TYR A CA 1
ATOM 818 C C . TYR A 1 105 ? -6.777 28.328 9.531 1 95.62 105 TYR A C 1
ATOM 820 O O . TYR A 1 105 ? -5.934 28.188 8.641 1 95.62 105 TYR A O 1
ATOM 828 N N . TRP A 1 106 ? -6.605 27.906 10.703 1 96.5 106 TRP A N 1
ATOM 829 C CA . TRP A 1 106 ? -5.379 27.234 11.125 1 96.5 106 TRP A CA 1
ATOM 830 C C . TRP A 1 106 ? -5.141 25.969 10.312 1 96.5 106 TRP A C 1
ATOM 832 O O . TRP A 1 106 ? -4.016 25.719 9.867 1 96.5 106 TRP A O 1
ATOM 842 N N . LEU A 1 107 ? -6.176 25.234 10.094 1 96.06 107 LEU A N 1
ATOM 843 C CA . LEU A 1 107 ? -6.094 24.031 9.266 1 96.06 107 LEU A CA 1
ATOM 844 C C . LEU A 1 107 ? -5.719 24.391 7.832 1 96.06 107 LEU A C 1
ATOM 846 O O . LEU A 1 107 ? -4.941 23.672 7.191 1 96.06 107 LEU A O 1
ATOM 850 N N . SER A 1 108 ? -6.211 25.469 7.383 1 96.06 108 SER A N 1
ATOM 851 C CA . SER A 1 108 ? -5.98 25.875 6 1 96.06 108 SER A CA 1
ATOM 852 C C . SER A 1 108 ? -4.535 26.328 5.797 1 96.06 108 SER A C 1
ATOM 854 O O . SER A 1 108 ? -4.012 26.266 4.68 1 96.06 108 SER A O 1
ATOM 856 N N . PHE A 1 109 ? -3.9 26.719 6.891 1 95.56 109 PHE A N 1
ATOM 857 C CA . PHE A 1 109 ? -2.545 27.234 6.766 1 95.56 109 PHE A CA 1
ATOM 858 C C . PHE A 1 109 ? -1.52 26.125 6.969 1 95.56 109 PHE A C 1
ATOM 860 O O . PHE A 1 109 ? -0.609 25.953 6.152 1 95.56 109 PHE A O 1
ATOM 867 N N . THR A 1 110 ? -1.713 25.344 8.078 1 95.62 110 THR A N 1
ATOM 868 C CA . THR A 1 110 ? -0.526 24.609 8.484 1 95.62 110 THR A CA 1
ATOM 869 C C . THR A 1 110 ? -0.853 23.125 8.68 1 95.62 110 THR A C 1
ATOM 871 O O . THR A 1 110 ? -0.03 22.375 9.188 1 95.62 110 THR A O 1
ATOM 874 N N . TRP A 1 111 ? -2.066 22.734 8.328 1 96.06 111 TRP A N 1
ATOM 875 C CA . TRP A 1 111 ? -2.318 21.297 8.336 1 96.06 111 TRP A CA 1
ATOM 876 C C . TRP A 1 111 ? -1.817 20.656 7.051 1 96.06 111 TRP A C 1
ATOM 878 O O . TRP A 1 111 ? -2.602 20.078 6.289 1 96.06 111 TRP A O 1
ATOM 888 N N . ILE A 1 112 ? -0.604 20.641 6.965 1 96.25 112 ILE A N 1
ATOM 889 C CA . ILE A 1 112 ? 0.084 20.266 5.73 1 96.25 112 ILE A CA 1
ATOM 890 C C . ILE A 1 112 ? 0.12 18.734 5.598 1 96.25 112 ILE A C 1
ATOM 892 O O . ILE A 1 112 ? 0.239 18.031 6.598 1 96.25 112 ILE A O 1
ATOM 896 N N . SER A 1 113 ? 0.029 18.234 4.398 1 94.75 113 SER A N 1
ATOM 897 C CA . SER A 1 113 ? 0.196 16.812 4.109 1 94.75 113 SER A CA 1
ATOM 898 C C . SER A 1 113 ? 1.669 16.422 4.102 1 94.75 113 SER A C 1
ATOM 900 O O . SER A 1 113 ? 2.201 16.016 3.07 1 94.75 113 SER A O 1
ATOM 902 N N . THR A 1 114 ? 2.236 16.359 5.242 1 93.94 114 THR A N 1
ATOM 903 C CA . THR A 1 114 ? 3.682 16.25 5.398 1 93.94 114 THR A CA 1
ATOM 904 C C . THR A 1 114 ? 4.137 14.812 5.125 1 93.94 114 THR A C 1
ATOM 906 O O . THR A 1 114 ? 5.215 14.594 4.57 1 93.94 114 THR A O 1
ATOM 909 N N . VAL A 1 115 ? 3.361 13.891 5.535 1 91.06 115 VAL A N 1
ATOM 910 C CA . VAL A 1 115 ? 3.801 12.508 5.418 1 91.06 115 VAL A CA 1
ATOM 911 C C . VAL A 1 115 ? 3.355 11.938 4.07 1 91.06 115 VAL A C 1
ATOM 913 O O . VAL A 1 115 ? 4.172 11.414 3.311 1 91.06 115 VAL A O 1
ATOM 916 N N . ILE A 1 116 ? 2.113 12.133 3.699 1 91.62 116 ILE A N 1
ATOM 917 C CA . ILE A 1 116 ? 1.524 11.531 2.504 1 91.62 116 ILE A CA 1
ATOM 918 C C . ILE A 1 116 ? 2.193 12.109 1.258 1 91.62 116 ILE A C 1
ATOM 920 O O . ILE A 1 116 ? 2.553 11.367 0.341 1 91.62 116 ILE A O 1
ATOM 924 N N . LEU A 1 117 ? 2.449 13.406 1.276 1 94.19 117 LEU A N 1
ATOM 925 C CA . LEU A 1 117 ? 3.045 14.055 0.111 1 94.19 117 LEU A CA 1
ATOM 926 C C . LEU A 1 117 ? 4.5 14.422 0.381 1 94.19 117 LEU A C 1
ATOM 928 O O . LEU A 1 117 ? 5.324 14.43 -0.538 1 94.19 117 LEU A O 1
ATOM 932 N N . GLY A 1 118 ? 4.82 14.727 1.547 1 93.81 118 GLY A N 1
ATOM 933 C CA . GLY A 1 118 ? 6.152 15.195 1.885 1 93.81 118 GLY A CA 1
ATOM 934 C C . GLY A 1 118 ? 7.227 14.148 1.684 1 93.81 118 GLY A C 1
ATOM 935 O O . GLY A 1 118 ? 8.32 14.453 1.213 1 93.81 118 GLY A O 1
ATOM 936 N N . VAL A 1 119 ? 6.887 12.938 1.992 1 92.69 119 VAL A N 1
ATOM 937 C CA . VAL A 1 119 ? 7.871 11.867 1.907 1 92.69 119 VAL A CA 1
ATOM 938 C C . VAL A 1 119 ? 8.258 11.633 0.449 1 92.69 119 VAL A C 1
ATOM 940 O O . VAL A 1 119 ? 9.43 11.703 0.091 1 92.69 119 VAL A O 1
ATOM 943 N N . PRO A 1 120 ? 7.336 11.469 -0.421 1 91.81 120 PRO A N 1
ATOM 944 C CA . PRO A 1 120 ? 7.727 11.211 -1.81 1 91.81 120 PRO A CA 1
ATOM 945 C C . PRO A 1 120 ? 8.344 12.438 -2.482 1 91.81 120 PRO A C 1
ATOM 947 O O . PRO A 1 120 ? 9.266 12.305 -3.293 1 91.81 120 PRO A O 1
ATOM 950 N N . ILE A 1 121 ? 7.918 13.57 -2.184 1 91.81 121 ILE A N 1
ATOM 951 C CA . ILE A 1 121 ? 8.445 14.773 -2.822 1 91.81 121 ILE A CA 1
ATOM 952 C C . ILE A 1 121 ? 9.875 15.023 -2.359 1 91.81 121 ILE A C 1
ATOM 954 O O . ILE A 1 121 ? 10.75 15.336 -3.17 1 91.81 121 ILE A O 1
ATOM 958 N N . SER A 1 122 ? 10.102 14.852 -1.102 1 92.88 122 SER A N 1
ATOM 959 C CA . SER A 1 122 ? 11.461 15 -0.595 1 92.88 122 SER A CA 1
ATOM 960 C C . SER A 1 122 ? 12.383 13.93 -1.157 1 92.88 122 SER A C 1
ATOM 962 O O . SER A 1 122 ? 13.547 14.195 -1.459 1 92.88 122 SER A O 1
ATOM 964 N N . ALA A 1 123 ? 11.883 12.734 -1.274 1 91.06 123 ALA A N 1
ATOM 965 C CA . ALA A 1 123 ? 12.68 11.664 -1.86 1 91.06 123 ALA A CA 1
ATOM 966 C C . ALA A 1 123 ? 13.062 11.984 -3.303 1 91.06 123 ALA A C 1
ATOM 968 O O . ALA A 1 123 ? 14.172 11.68 -3.742 1 91.06 123 ALA A O 1
ATOM 969 N N . ALA A 1 124 ? 12.227 12.641 -3.961 1 88.5 124 ALA A N 1
ATOM 970 C CA . ALA A 1 124 ? 12.453 12.984 -5.363 1 88.5 124 ALA A CA 1
ATOM 971 C C . ALA A 1 124 ? 13.477 14.109 -5.488 1 88.5 124 ALA A C 1
ATOM 973 O O . ALA A 1 124 ? 14.328 14.094 -6.383 1 88.5 124 ALA A O 1
ATOM 974 N N . VAL A 1 125 ? 13.398 15.023 -4.621 1 89.25 125 VAL A N 1
ATOM 975 C CA . VAL A 1 125 ? 14.258 16.203 -4.68 1 89.25 125 VAL A CA 1
ATOM 976 C C . VAL A 1 125 ? 15.695 15.805 -4.336 1 89.25 125 VAL A C 1
ATOM 978 O O . VAL A 1 125 ? 16.641 16.266 -4.973 1 89.25 125 VAL A O 1
ATOM 981 N N . PHE A 1 126 ? 15.844 14.875 -3.441 1 91.19 126 PHE A N 1
ATOM 982 C CA . PHE A 1 126 ? 17.172 14.562 -2.951 1 91.19 126 PHE A CA 1
ATOM 983 C C . PHE A 1 126 ? 17.672 13.234 -3.518 1 91.19 126 PHE A C 1
ATOM 985 O O . PHE A 1 126 ? 18.828 12.867 -3.34 1 91.19 126 PHE A O 1
ATOM 992 N N . GLY A 1 127 ? 16.812 12.508 -4.098 1 85.31 127 GLY A N 1
ATOM 993 C CA . GLY A 1 127 ? 17.188 11.258 -4.746 1 85.31 127 GLY A CA 1
ATOM 994 C C . GLY A 1 127 ? 17.406 10.117 -3.768 1 85.31 127 GLY A C 1
ATOM 995 O O . GLY A 1 127 ? 18.125 9.164 -4.074 1 85.31 127 GLY A O 1
ATOM 996 N N . ASN A 1 128 ? 16.969 10.312 -2.592 1 88.62 128 ASN A N 1
ATOM 997 C CA . ASN A 1 128 ? 17.125 9.328 -1.529 1 88.62 128 ASN A CA 1
ATOM 998 C C . ASN A 1 128 ? 15.844 9.141 -0.735 1 88.62 128 ASN A C 1
ATOM 1000 O O . ASN A 1 128 ? 15.375 10.078 -0.073 1 88.62 128 ASN A O 1
ATOM 1004 N N . ALA A 1 129 ? 15.391 7.953 -0.761 1 84.75 129 ALA A N 1
ATOM 1005 C CA . ALA A 1 129 ? 14.109 7.637 -0.122 1 84.75 129 ALA A CA 1
ATOM 1006 C C . ALA A 1 129 ? 14.195 7.82 1.391 1 84.75 129 ALA A C 1
ATOM 1008 O O . ALA A 1 129 ? 13.234 8.25 2.025 1 84.75 129 ALA A O 1
ATOM 1009 N N . ASN A 1 130 ? 15.266 7.527 1.972 1 85.06 130 ASN A N 1
ATOM 1010 C CA . ASN A 1 130 ? 15.422 7.637 3.418 1 85.06 130 ASN A CA 1
ATOM 1011 C C . ASN A 1 130 ? 15.422 9.094 3.873 1 85.06 130 ASN A C 1
ATOM 1013 O O . ASN A 1 130 ? 14.883 9.414 4.934 1 85.06 130 ASN A O 1
ATOM 1017 N N . VAL A 1 131 ? 16 9.922 3.023 1 87.81 131 VAL A N 1
ATOM 1018 C CA . VAL A 1 131 ? 16.016 11.344 3.324 1 87.81 131 VAL A CA 1
ATOM 1019 C C . VAL A 1 131 ? 14.594 11.898 3.207 1 87.81 131 VAL A C 1
ATOM 1021 O O . VAL A 1 131 ? 14.18 12.75 4.008 1 87.81 131 VAL A O 1
ATOM 1024 N N . GLY A 1 132 ? 13.867 11.406 2.279 1 90.88 132 GLY A N 1
ATOM 1025 C CA . GLY A 1 132 ? 12.477 11.789 2.141 1 90.88 132 GLY A CA 1
ATOM 1026 C C . GLY A 1 132 ? 11.633 11.43 3.348 1 90.88 132 GLY A C 1
ATOM 1027 O O . GLY A 1 132 ? 10.859 12.25 3.842 1 90.88 132 GLY A O 1
ATOM 1028 N N . LYS A 1 133 ? 11.82 10.219 3.83 1 89.12 133 LYS A N 1
ATOM 1029 C CA . LYS A 1 133 ? 11.102 9.773 5.02 1 89.12 133 LYS A CA 1
ATOM 1030 C C . LYS A 1 133 ? 11.469 10.617 6.234 1 89.12 133 LYS A C 1
ATOM 1032 O O . LYS A 1 133 ? 10.609 10.977 7.035 1 89.12 133 LYS A O 1
ATOM 1037 N N . LYS A 1 134 ? 12.703 10.906 6.277 1 91.25 134 LYS A N 1
ATOM 1038 C CA . LYS A 1 134 ? 13.219 11.672 7.414 1 91.25 134 LYS A CA 1
ATOM 1039 C C . LYS A 1 134 ? 12.516 13.023 7.531 1 91.25 134 LYS A C 1
ATOM 1041 O O . LYS A 1 134 ? 11.914 13.32 8.562 1 91.25 134 LYS A O 1
ATOM 1046 N N . PHE A 1 135 ? 12.469 13.742 6.477 1 93.81 135 PHE A N 1
ATOM 1047 C CA . PHE A 1 135 ? 11.961 15.102 6.547 1 93.81 135 PHE A CA 1
ATOM 1048 C C . PHE A 1 135 ? 10.438 15.117 6.539 1 93.81 135 PHE A C 1
ATOM 1050 O O . PHE A 1 135 ? 9.82 15.953 7.199 1 93.81 135 PHE A O 1
ATOM 1057 N N . GLY A 1 136 ? 9.859 14.211 5.82 1 93.75 136 GLY A N 1
ATOM 1058 C CA . GLY A 1 136 ? 8.406 14.133 5.801 1 93.75 136 GLY A CA 1
ATOM 1059 C C . GLY A 1 136 ? 7.809 13.82 7.16 1 93.75 136 GLY A C 1
ATOM 1060 O O . GLY A 1 136 ? 6.844 14.461 7.582 1 93.75 136 GLY A O 1
ATOM 1061 N N . ILE A 1 137 ? 8.398 12.938 7.863 1 93 137 ILE A N 1
ATOM 1062 C CA . ILE A 1 137 ? 7.906 12.516 9.172 1 93 137 ILE A CA 1
ATOM 1063 C C . ILE A 1 137 ? 8.234 13.578 10.219 1 93 137 ILE A C 1
ATOM 1065 O O . ILE A 1 137 ? 7.387 13.914 11.047 1 93 137 ILE A O 1
ATOM 1069 N N . LEU A 1 138 ? 9.398 14.109 10.102 1 93.88 138 LEU A N 1
ATOM 1070 C CA . LEU A 1 138 ? 9.828 15.133 11.055 1 93.88 138 LEU A CA 1
ATOM 1071 C C . LEU A 1 138 ? 8.891 16.328 11.023 1 93.88 138 LEU A C 1
ATOM 1073 O O . LEU A 1 138 ? 8.539 16.875 12.07 1 93.88 138 LEU A O 1
ATOM 1077 N N . ALA A 1 139 ? 8.555 16.703 9.852 1 94.38 139 ALA A N 1
ATOM 1078 C CA . ALA A 1 139 ? 7.648 17.844 9.695 1 94.38 139 ALA A CA 1
ATOM 1079 C C . ALA A 1 139 ? 6.266 17.516 10.25 1 94.38 139 ALA A C 1
ATOM 1081 O O . ALA A 1 139 ? 5.547 18.406 10.703 1 94.38 139 ALA A O 1
ATOM 1082 N N . GLY A 1 140 ? 5.91 16.281 10.242 1 92.75 140 GLY A N 1
ATOM 1083 C CA . GLY A 1 140 ? 4.574 15.852 10.641 1 92.75 140 GLY A CA 1
ATOM 1084 C C . GLY A 1 140 ? 4.414 15.703 12.141 1 92.75 140 GLY A C 1
ATOM 1085 O O . GLY A 1 140 ? 3.305 15.812 12.664 1 92.75 140 GLY A O 1
ATOM 1086 N N . ILE A 1 141 ? 5.48 15.523 12.852 1 91.56 141 ILE A N 1
ATOM 1087 C CA . ILE A 1 141 ? 5.438 15.305 14.297 1 91.56 141 ILE A CA 1
ATOM 1088 C C . ILE A 1 141 ? 4.801 16.516 14.977 1 91.56 141 ILE A C 1
ATOM 1090 O O . ILE A 1 141 ? 3.92 16.359 15.828 1 91.56 141 ILE A O 1
ATOM 1094 N N . SER A 1 142 ? 5.207 17.688 14.57 1 90.25 142 SER A N 1
ATOM 1095 C CA . SER A 1 142 ? 4.699 18.906 15.188 1 90.25 142 SER A CA 1
ATOM 1096 C C . SER A 1 142 ? 3.201 19.062 14.953 1 90.25 142 SER A C 1
ATOM 1098 O O . SER A 1 142 ? 2.5 19.672 15.766 1 90.25 142 SER A O 1
ATOM 1100 N N . SER A 1 143 ? 2.715 18.5 13.867 1 91.44 143 SER A N 1
ATOM 1101 C CA . SER A 1 143 ? 1.286 18.562 13.57 1 91.44 143 SER A CA 1
ATOM 1102 C C . SER A 1 143 ? 0.474 17.781 14.594 1 91.44 143 SER A C 1
ATOM 1104 O O . SER A 1 143 ? -0.557 18.25 15.078 1 91.44 143 SER A O 1
ATOM 1106 N N . PHE A 1 144 ? 0.942 16.719 15.031 1 87.38 144 PHE A N 1
ATOM 1107 C CA . PHE A 1 144 ? 0.15 15.828 15.875 1 87.38 144 PHE A CA 1
ATOM 1108 C C . PHE A 1 144 ? 0.354 16.156 17.344 1 87.38 144 PHE A C 1
ATOM 1110 O O . PHE A 1 144 ? -0.575 16.047 18.141 1 87.38 144 PHE A O 1
ATOM 1117 N N . ILE A 1 145 ? 1.527 16.609 17.688 1 86.94 145 ILE A N 1
ATOM 1118 C CA . ILE A 1 145 ? 1.825 16.844 19.094 1 86.94 145 ILE A CA 1
ATOM 1119 C C . ILE A 1 145 ? 1.305 18.219 19.5 1 86.94 145 ILE A C 1
ATOM 1121 O O . ILE A 1 145 ? 0.791 18.391 20.609 1 86.94 145 ILE A O 1
ATOM 1125 N N . PHE A 1 146 ? 1.427 19.156 18.625 1 91.38 146 PHE A N 1
ATOM 1126 C CA . PHE A 1 146 ? 1.111 20.531 18.984 1 91.38 146 PHE A CA 1
ATOM 1127 C C . PHE A 1 146 ? -0.212 20.953 18.359 1 91.38 146 PHE A C 1
ATOM 1129 O O . PHE A 1 146 ? -1.141 21.344 19.062 1 91.38 146 PHE A O 1
ATOM 1136 N N . GLN A 1 147 ? -0.348 20.875 17.125 1 92.88 147 GLN A N 1
ATOM 1137 C CA . GLN A 1 147 ? -1.482 21.469 16.422 1 92.88 147 GLN A CA 1
ATOM 1138 C C . GLN A 1 147 ? -2.756 20.656 16.656 1 92.88 147 GLN A C 1
ATOM 1140 O O . GLN A 1 147 ? -3.834 21.219 16.844 1 92.88 147 GLN A O 1
ATOM 1145 N N . LEU A 1 148 ? -2.691 19.391 16.672 1 90.5 148 LEU A N 1
ATOM 1146 C CA . LEU A 1 148 ? -3.891 18.562 16.75 1 90.5 148 LEU A CA 1
ATOM 1147 C C . LEU A 1 148 ? -4.625 18.797 18.062 1 90.5 148 LEU A C 1
ATOM 1149 O O . LEU A 1 148 ? -5.812 19.125 18.062 1 90.5 148 LEU A O 1
ATOM 1153 N N . PRO A 1 149 ? -4.023 18.688 19.219 1 89.38 149 PRO A N 1
ATOM 1154 C CA . PRO A 1 149 ? -4.75 18.922 20.484 1 89.38 149 PRO A CA 1
ATOM 1155 C C . PRO A 1 149 ? -5.363 20.312 20.562 1 89.38 149 PRO A C 1
ATOM 1157 O O . PRO A 1 149 ? -6.504 20.469 21 1 89.38 149 PRO A O 1
ATOM 1160 N N . LEU A 1 150 ? -4.648 21.281 20.141 1 91.12 150 LEU A N 1
ATOM 1161 C CA . LEU A 1 150 ? -5.152 22.641 20.203 1 91.12 150 LEU A CA 1
ATOM 1162 C C . LEU A 1 150 ? -6.266 22.859 19.188 1 91.12 150 LEU A C 1
ATOM 1164 O O . LEU A 1 150 ? -7.211 23.609 19.438 1 91.12 150 LEU A O 1
ATOM 1168 N N . GLN A 1 151 ? -6.043 22.219 18.078 1 92.31 151 GLN A N 1
ATOM 1169 C CA . GLN A 1 151 ? -7.07 22.281 17.047 1 92.31 151 GLN A CA 1
ATOM 1170 C C . GLN A 1 151 ? -8.383 21.672 17.547 1 92.31 151 GLN A C 1
ATOM 1172 O O . GLN A 1 151 ? -9.453 22.219 17.281 1 92.31 151 GLN A O 1
ATOM 1177 N N . LEU A 1 152 ? -8.312 20.594 18.156 1 88.81 152 LEU A N 1
ATOM 1178 C CA . LEU A 1 152 ? -9.484 19.922 18.719 1 88.81 152 LEU A CA 1
ATOM 1179 C C . LEU A 1 152 ? -10.133 20.781 19.797 1 88.81 152 LEU A C 1
ATOM 1181 O O . LEU A 1 152 ? -11.359 20.766 19.953 1 88.81 152 LEU A O 1
ATOM 1185 N N . PHE A 1 153 ? -9.32 21.484 20.5 1 88.88 153 PHE A N 1
ATOM 1186 C CA . PHE A 1 153 ? -9.836 22.406 21.516 1 88.88 153 PHE A CA 1
ATOM 1187 C C . PHE A 1 153 ? -10.773 23.422 20.875 1 88.88 153 PHE A C 1
ATOM 1189 O O . PHE A 1 153 ? -11.898 23.625 21.344 1 88.88 153 PHE A O 1
ATOM 1196 N N . PHE A 1 154 ? -10.438 24.031 19.812 1 90.75 154 PHE A N 1
ATOM 1197 C CA . PHE A 1 154 ? -11.242 25.047 19.156 1 90.75 154 PHE A CA 1
ATOM 1198 C C . PHE A 1 154 ? -12.492 24.438 18.531 1 90.75 154 PHE A C 1
ATOM 1200 O O . PHE A 1 154 ? -13.57 25.031 18.547 1 90.75 154 PHE A O 1
ATOM 1207 N N . LEU A 1 155 ? -12.344 23.266 18.031 1 90 155 LEU A N 1
ATOM 1208 C CA . LEU A 1 155 ? -13.477 22.609 17.391 1 90 155 LEU A CA 1
ATOM 1209 C C . LEU A 1 155 ? -14.484 22.141 18.422 1 90 155 LEU A C 1
ATOM 1211 O O . LEU A 1 155 ? -15.695 22.219 18.203 1 90 155 LEU A O 1
ATOM 1215 N N . GLU A 1 156 ? -13.984 21.625 19.516 1 86.25 156 GLU A N 1
ATOM 1216 C CA . GLU A 1 156 ? -14.891 21.203 20.578 1 86.25 156 GLU A CA 1
ATOM 1217 C C . GLU A 1 156 ? -15.609 22.391 21.203 1 86.25 156 GLU A C 1
ATOM 1219 O O . GLU A 1 156 ? -16.766 22.297 21.594 1 86.25 156 GLU A O 1
ATOM 1224 N N . CYS A 1 157 ? -14.922 23.453 21.328 1 84.88 157 CYS A N 1
ATOM 1225 C CA . CYS A 1 157 ? -15.555 24.688 21.797 1 84.88 157 CYS A CA 1
ATOM 1226 C C . CYS A 1 157 ? -16.656 25.125 20.844 1 84.88 157 CYS A C 1
ATOM 1228 O O . CYS A 1 157 ? -17.703 25.594 21.281 1 84.88 157 CYS A O 1
ATOM 1230 N N . HIS A 1 158 ? -16.406 25.016 19.641 1 87.19 158 HIS A N 1
ATOM 1231 C CA . HIS A 1 158 ? -17.406 25.328 18.625 1 87.19 158 HIS A CA 1
ATOM 1232 C C . HIS A 1 158 ? -18.625 24.422 18.75 1 87.19 158 HIS A C 1
ATOM 1234 O O . HIS A 1 158 ? -19.766 24.891 18.656 1 87.19 158 HIS A O 1
ATOM 1240 N N . ALA A 1 159 ? -18.391 23.188 18.922 1 85.69 159 ALA A N 1
ATOM 1241 C CA . ALA A 1 159 ? -19.484 22.219 19.047 1 85.69 159 ALA A CA 1
ATOM 1242 C C . ALA A 1 159 ? -20.344 22.516 20.281 1 85.69 159 ALA A C 1
ATOM 1244 O O . ALA A 1 159 ? -21.562 22.359 20.25 1 85.69 159 ALA A O 1
ATOM 1245 N N . LEU A 1 160 ? -19.75 22.906 21.312 1 81.25 160 LEU A N 1
ATOM 1246 C CA . LEU A 1 160 ? -20.469 23.25 22.547 1 81.25 160 LEU A CA 1
ATOM 1247 C C . LEU A 1 160 ? -21.266 24.531 22.359 1 81.25 160 LEU A C 1
ATOM 1249 O O . LEU A 1 160 ? -22.391 24.641 22.859 1 81.25 160 LEU A O 1
ATOM 1253 N N . GLN A 1 161 ? -20.656 25.438 21.781 1 79.19 161 GLN A N 1
ATOM 1254 C CA . GLN A 1 161 ? -21.344 26.688 21.516 1 79.19 161 GLN A CA 1
ATOM 1255 C C . GLN A 1 161 ? -22.562 26.469 20.625 1 79.19 161 GLN A C 1
ATOM 1257 O O . GLN A 1 161 ? -23.609 27.078 20.844 1 79.19 161 GLN A O 1
ATOM 1262 N N . ASP A 1 162 ? -22.391 25.641 19.656 1 78.44 162 ASP A N 1
ATOM 1263 C CA . ASP A 1 162 ? -23.484 25.328 18.75 1 78.44 162 ASP A CA 1
ATOM 1264 C C . ASP A 1 162 ? -24.609 24.594 19.469 1 78.44 162 ASP A C 1
ATOM 1266 O O . ASP A 1 162 ? -25.797 24.828 19.203 1 78.44 162 ASP A O 1
ATOM 1270 N N . SER A 1 163 ? -24.25 23.703 20.312 1 74.94 163 SER A N 1
ATOM 1271 C CA . SER A 1 163 ? -25.266 22.984 21.078 1 74.94 163 SER A CA 1
ATOM 1272 C C . SER A 1 163 ? -25.984 23.906 22.047 1 74.94 163 SER A C 1
ATOM 1274 O O . SER A 1 163 ? -27.188 23.766 22.281 1 74.94 163 SER A O 1
ATOM 1276 N N . SER A 1 164 ? -25.266 24.812 22.594 1 68.88 164 SER A N 1
ATOM 1277 C CA . SER A 1 164 ? -25.859 25.766 23.516 1 68.88 164 SER A CA 1
ATOM 1278 C C . SER A 1 164 ? -26.844 26.703 22.812 1 68.88 164 SER A C 1
ATOM 1280 O O . SER A 1 164 ? -27.891 27.031 23.359 1 68.88 164 SER A O 1
ATOM 1282 N N . ILE A 1 165 ? -26.484 27.109 21.688 1 66.69 165 ILE A N 1
ATOM 1283 C CA . ILE A 1 165 ? -27.344 27.969 20.906 1 66.69 165 ILE A CA 1
ATOM 1284 C C . ILE A 1 165 ? -28.609 27.219 20.5 1 66.69 165 ILE A C 1
ATOM 1286 O O . ILE A 1 165 ? -29.703 27.781 20.547 1 66.69 165 ILE A O 1
ATOM 1290 N N . GLU A 1 166 ? -28.422 25.922 20.141 1 66.12 166 GLU A N 1
ATOM 1291 C CA . GLU A 1 166 ? -29.578 25.109 19.781 1 66.12 166 GLU A CA 1
ATOM 1292 C C . GLU A 1 166 ? -30.5 24.906 20.984 1 66.12 166 GLU A C 1
ATOM 1294 O O . GLU A 1 166 ? -31.719 24.922 20.844 1 66.12 166 GLU A O 1
ATOM 1299 N N . GLU A 1 167 ? -29.938 24.719 22.094 1 63.56 167 GLU A N 1
ATOM 1300 C CA . GLU A 1 167 ? -30.734 24.562 23.312 1 63.56 167 GLU A CA 1
ATOM 1301 C C . GLU A 1 167 ? -31.469 25.859 23.656 1 63.56 167 GLU A C 1
ATOM 1303 O O . GLU A 1 167 ? -32.625 25.812 24.094 1 63.56 167 GLU A O 1
ATOM 1308 N N . LEU A 1 168 ? -30.875 26.938 23.469 1 56.91 168 LEU A N 1
ATOM 1309 C CA . LEU A 1 168 ? -31.484 28.234 23.75 1 56.91 168 LEU A CA 1
ATOM 1310 C C . LEU A 1 168 ? -32.625 28.531 22.781 1 56.91 168 LEU A C 1
ATOM 1312 O O . LEU A 1 168 ? -33.656 29.062 23.172 1 56.91 168 LEU A O 1
ATOM 1316 N N . LYS A 1 169 ? -32.438 28.188 21.578 1 65.12 169 LYS A N 1
ATOM 1317 C CA . LYS A 1 169 ? -33.5 28.344 20.578 1 65.12 169 LYS A CA 1
ATOM 1318 C C . LYS A 1 169 ? -34.688 27.453 20.922 1 65.12 169 LYS A C 1
ATOM 1320 O O . LYS A 1 169 ? -35.844 27.875 20.75 1 65.12 169 LYS A O 1
ATOM 1325 N N . GLU A 1 170 ? -34.344 26.25 21.297 1 65 170 GLU A N 1
ATOM 1326 C CA . GLU A 1 170 ? -35.438 25.359 21.672 1 65 170 GLU A CA 1
ATOM 1327 C C . GLU A 1 170 ? -36.188 25.875 22.891 1 65 170 GLU A C 1
ATOM 1329 O O . GLU A 1 170 ? -37.438 25.797 22.938 1 65 170 GLU A O 1
ATOM 1334 N N . LYS A 1 171 ? -35.562 26.531 23.766 1 62.16 171 LYS A N 1
ATOM 1335 C CA . LYS A 1 171 ? -36.188 27.109 24.953 1 62.16 171 LYS A CA 1
ATOM 1336 C C . LYS A 1 171 ? -37.031 28.328 24.594 1 62.16 171 LYS A C 1
ATOM 1338 O O . LYS A 1 171 ? -38.125 28.531 25.141 1 62.16 171 LYS A O 1
ATOM 1343 N N . ASN A 1 172 ? -36.531 29.031 23.688 1 61.34 172 ASN A N 1
ATOM 1344 C CA . ASN A 1 172 ? -37.281 30.219 23.25 1 61.34 172 ASN A CA 1
ATOM 1345 C C . ASN A 1 172 ? -38.5 29.828 22.438 1 61.34 172 ASN A C 1
ATOM 1347 O O . ASN A 1 172 ? -39.531 30.484 22.531 1 61.34 172 ASN A O 1
ATOM 1351 N N . ARG A 1 173 ? -38.375 28.781 21.656 1 61.56 173 ARG A N 1
ATOM 1352 C CA . ARG A 1 173 ? -39.5 28.266 20.906 1 61.56 173 ARG A CA 1
ATOM 1353 C C . ARG A 1 173 ? -40.594 27.75 21.844 1 61.56 173 ARG A C 1
ATOM 1355 O O . ARG A 1 173 ? -41.781 27.953 21.594 1 61.56 173 ARG A O 1
ATOM 1362 N N . VAL A 1 174 ? -40.125 27.203 22.781 1 60.81 174 VAL A N 1
ATOM 1363 C CA . VAL A 1 174 ? -41.062 26.688 23.766 1 60.81 174 VAL A CA 1
ATOM 1364 C C . VAL A 1 174 ? -41.719 27.844 24.531 1 60.81 174 VAL A C 1
ATOM 1366 O O . VAL A 1 174 ? -42.938 27.828 24.781 1 60.81 174 VAL A O 1
ATOM 1369 N N . HIS A 1 175 ? -41 28.781 24.859 1 57.44 175 HIS A N 1
ATOM 1370 C CA . HIS A 1 175 ? -41.5 29.953 25.578 1 57.44 175 HIS A CA 1
ATOM 1371 C C . HIS A 1 175 ? -42.469 30.75 24.703 1 57.44 175 HIS A C 1
ATOM 1373 O O . HIS A 1 175 ? -43.469 31.266 25.188 1 57.44 175 HIS A O 1
ATOM 1379 N N . GLU A 1 176 ? -42.125 30.781 23.547 1 58.75 176 GLU A N 1
ATOM 1380 C CA . GLU A 1 176 ? -43.031 31.469 22.609 1 58.75 176 GLU A CA 1
ATOM 1381 C C . GLU A 1 176 ? -44.344 30.734 22.484 1 58.75 176 GLU A C 1
ATOM 1383 O O . GLU A 1 176 ? -45.406 31.359 22.406 1 58.75 176 GLU A O 1
ATOM 1388 N N . CYS A 1 177 ? -44.219 29.438 22.453 1 57.78 177 CYS A N 1
ATOM 1389 C CA . CYS A 1 177 ? -45.469 28.656 22.391 1 57.78 177 CYS A CA 1
ATOM 1390 C C . CYS A 1 177 ? -46.25 28.797 23.688 1 57.78 177 CYS A C 1
ATOM 1392 O O . CYS A 1 177 ? -47.5 28.875 23.641 1 57.78 177 CYS A O 1
ATOM 1394 N N . GLU A 1 178 ? -45.656 28.875 24.766 1 57.38 178 GLU A N 1
ATOM 1395 C CA . GLU A 1 178 ? -46.344 29.016 26.047 1 57.38 178 GLU A CA 1
ATOM 1396 C C . GLU A 1 178 ? -46.969 30.406 26.188 1 57.38 178 GLU A C 1
ATOM 1398 O O . GLU A 1 178 ? -48.031 30.547 26.766 1 57.38 178 GLU A O 1
ATOM 1403 N N . GLU A 1 179 ? -46.344 31.359 25.703 1 54.88 179 GLU A N 1
ATOM 1404 C CA . GLU A 1 179 ? -46.906 32.719 25.75 1 54.88 179 GLU A CA 1
ATOM 1405 C C . GLU A 1 179 ? -48.125 32.844 24.875 1 54.88 179 GLU A C 1
ATOM 1407 O O . GLU A 1 179 ? -49.094 33.562 25.219 1 54.88 179 GLU A O 1
ATOM 1412 N N . ASP A 1 180 ? -48.188 32.094 23.844 1 54.62 180 ASP A N 1
ATOM 1413 C CA . ASP A 1 180 ? -49.344 32.094 22.953 1 54.62 180 ASP A CA 1
ATOM 1414 C C . ASP A 1 180 ? -50.531 31.391 23.609 1 54.62 180 ASP A C 1
ATOM 1416 O O . ASP A 1 180 ? -51.688 31.781 23.391 1 54.62 180 ASP A O 1
ATOM 1420 N N . ILE A 1 181 ? -50.312 30.484 24.453 1 52.69 181 ILE A N 1
ATOM 1421 C CA . ILE A 1 181 ? -51.375 29.766 25.141 1 52.69 181 ILE A CA 1
ATOM 1422 C C . ILE A 1 181 ? -51.969 30.641 26.234 1 52.69 181 ILE A C 1
ATOM 1424 O O . ILE A 1 181 ? -53.188 30.594 26.484 1 52.69 181 ILE A O 1
ATOM 1428 N N . GLU A 1 182 ? -51.219 31.359 26.891 1 48.47 182 GLU A N 1
ATOM 1429 C CA . GLU A 1 182 ? -51.719 32.156 27.984 1 48.47 182 GLU A CA 1
ATOM 1430 C C . GLU A 1 182 ? -52.594 33.312 27.484 1 48.47 182 GLU A C 1
ATOM 1432 O O . GLU A 1 182 ? -53.406 33.844 28.219 1 48.47 182 GLU A O 1
ATOM 1437 N N . GLY A 1 183 ? -52.438 33.688 26.266 1 45.53 183 GLY A N 1
ATOM 1438 C CA . GLY A 1 183 ? -53.281 34.719 25.688 1 45.53 183 GLY A CA 1
ATOM 1439 C C . GLY A 1 183 ? -54.688 34.25 25.375 1 45.53 183 GLY A C 1
ATOM 1440 O O . GLY A 1 183 ? -55.562 35.031 25.016 1 45.53 183 GLY A O 1
ATOM 1441 N N . CYS A 1 184 ? -54.844 32.938 25.156 1 42.53 184 CYS A N 1
ATOM 1442 C CA . CYS A 1 184 ? -56.156 32.406 24.781 1 42.53 184 CYS A CA 1
ATOM 1443 C C . CYS A 1 184 ? -57.031 32.156 26.016 1 42.53 184 CYS A C 1
ATOM 1445 O O . CYS A 1 184 ? -58.094 31.562 25.922 1 42.53 184 CYS A O 1
ATOM 1447 N N . GLY A 1 185 ? -56.656 32.562 27.203 1 37.5 185 GLY A N 1
ATOM 1448 C CA . GLY A 1 185 ? -57.344 32.125 28.406 1 37.5 185 GLY A CA 1
ATOM 1449 C C . GLY A 1 185 ? -58.75 32.656 28.484 1 37.5 185 GLY A C 1
ATOM 1450 O O . GLY A 1 185 ? -59.5 32.312 29.406 1 37.5 185 GLY A O 1
ATOM 1451 N N . ALA A 1 186 ? -59.094 33.969 28.188 1 35.75 186 ALA A N 1
ATOM 1452 C CA . ALA A 1 186 ? -60.25 34.438 28.953 1 35.75 186 ALA A CA 1
ATOM 1453 C C . ALA A 1 186 ? -61.562 33.875 28.438 1 35.75 186 ALA A C 1
ATOM 1455 O O . ALA A 1 186 ? -62.469 33.562 29.219 1 35.75 186 ALA A O 1
ATOM 1456 N N . ASP A 1 187 ? -62.062 34.094 27.094 1 35.94 187 ASP A N 1
ATOM 1457 C CA . ASP A 1 187 ? -63.5 34.094 26.875 1 35.94 187 ASP A CA 1
ATOM 1458 C C . ASP A 1 187 ? -64.062 32.688 26.75 1 35.94 187 ASP A C 1
ATOM 1460 O O . ASP A 1 187 ? -63.562 31.891 25.938 1 35.94 187 ASP A O 1
ATOM 1464 N N . GLU A 1 188 ? -64.812 32.094 27.672 1 35.34 188 GLU A N 1
ATOM 1465 C CA . GLU A 1 188 ? -65.438 30.797 28.031 1 35.34 188 GLU A CA 1
ATOM 1466 C C . GLU A 1 188 ? -66.25 30.234 26.906 1 35.34 188 GLU A C 1
ATOM 1468 O O . GLU A 1 188 ? -66.438 29.031 26.812 1 35.34 188 GLU A O 1
ATOM 1473 N N . SER A 1 189 ? -67.312 31.094 26.375 1 34.09 189 SER A N 1
ATOM 1474 C CA . SER A 1 189 ? -68.562 30.469 26.016 1 34.09 189 SER A CA 1
ATOM 1475 C C . SER A 1 189 ? -68.438 29.531 24.812 1 34.09 189 SER A C 1
ATOM 1477 O O . SER A 1 189 ? -69 28.422 24.812 1 34.09 189 SER A O 1
ATOM 1479 N N . GLU A 1 190 ? -68.75 30.094 23.5 1 33.16 190 GLU A N 1
ATOM 1480 C CA . GLU A 1 190 ? -69.375 29.422 22.359 1 33.16 190 GLU A CA 1
ATOM 1481 C C . GLU A 1 190 ? -68.375 28.406 21.75 1 33.16 190 GLU A C 1
ATOM 1483 O O . GLU A 1 190 ? -67.188 28.641 21.703 1 33.16 190 GLU A O 1
ATOM 1488 N N . GLU A 1 191 ? -68.812 27.094 21.672 1 34.56 191 GLU A N 1
ATOM 1489 C CA . GLU A 1 191 ? -68.25 25.875 21.109 1 34.56 191 GLU A CA 1
ATOM 1490 C C . GLU A 1 191 ? -67.688 26.109 19.703 1 34.56 191 GLU A C 1
ATOM 1492 O O . GLU A 1 191 ? -68.438 25.984 18.734 1 34.56 191 GLU A O 1
ATOM 1497 N N . ILE A 1 192 ? -67.375 27.391 19.234 1 30.88 192 ILE A N 1
ATOM 1498 C CA . ILE A 1 192 ? -67.125 27.562 17.812 1 30.88 192 ILE A CA 1
ATOM 1499 C C . ILE A 1 192 ? -66.125 26.5 17.328 1 30.88 192 ILE A C 1
ATOM 1501 O O . ILE A 1 192 ? -65.062 26.344 17.906 1 30.88 192 ILE A O 1
ATOM 1505 N N . ASN A 1 193 ? -66.625 25.391 16.672 1 32.41 193 ASN A N 1
ATOM 1506 C CA . ASN A 1 193 ? -66.062 24.391 15.797 1 32.41 193 ASN A CA 1
ATOM 1507 C C . ASN A 1 193 ? -65 25.031 14.859 1 32.41 193 ASN A C 1
ATOM 1509 O O . ASN A 1 193 ? -65.375 25.688 13.883 1 32.41 193 ASN A O 1
ATOM 1513 N N . ILE A 1 194 ? -64.062 25.734 15.32 1 30.19 194 ILE A N 1
ATOM 1514 C CA . ILE A 1 194 ? -63.094 26.484 14.539 1 30.19 194 ILE A CA 1
ATOM 1515 C C . ILE A 1 194 ? -62.438 25.562 13.492 1 30.19 194 ILE A C 1
ATOM 1517 O O . ILE A 1 194 ? -61.719 24.625 13.836 1 30.19 194 ILE A O 1
ATOM 1521 N N . GLN A 1 195 ? -63.312 25.031 12.586 1 28.97 195 GLN A N 1
ATOM 1522 C CA . GLN A 1 195 ? -62.812 24.438 11.352 1 28.97 195 GLN A CA 1
ATOM 1523 C C . GLN A 1 195 ? -61.781 25.344 10.703 1 28.97 195 GLN A C 1
ATOM 1525 O O . GLN A 1 195 ? -62.094 26.469 10.297 1 28.97 195 GLN A O 1
ATOM 1530 N N . CYS A 1 196 ? -60.562 25.266 11.086 1 28.31 196 CYS A N 1
ATOM 1531 C CA . CYS A 1 196 ? -59.438 25.984 10.492 1 28.31 196 CYS A CA 1
ATOM 1532 C C . CYS A 1 196 ? -59.438 25.828 8.977 1 28.31 196 CYS A C 1
ATOM 1534 O O . CYS A 1 196 ? -59.094 24.766 8.453 1 28.31 196 CYS A O 1
ATOM 1536 N N . GLU A 1 197 ? -60.5 26.078 8.336 1 29.25 197 GLU A N 1
ATOM 1537 C CA . GLU A 1 197 ? -60.469 26.078 6.879 1 29.25 197 GLU A CA 1
ATOM 1538 C C . GLU A 1 197 ? -59.281 26.875 6.359 1 29.25 197 GLU A C 1
ATOM 1540 O O . GLU A 1 197 ? -58.969 27.953 6.867 1 29.25 197 GLU A O 1
ATOM 1545 N N . ARG A 1 198 ? -58.406 26.203 5.566 1 27.39 198 ARG A N 1
ATOM 1546 C CA . ARG A 1 198 ? -57.281 26.625 4.758 1 27.39 198 ARG A CA 1
ATOM 1547 C C . ARG A 1 198 ? -57.625 27.828 3.9 1 27.39 198 ARG A C 1
ATOM 1549 O O . ARG A 1 198 ? -58.281 27.703 2.865 1 27.39 198 ARG A O 1
ATOM 1556 N N . ASP A 1 199 ? -58.312 28.797 4.418 1 27.81 199 ASP A N 1
ATOM 1557 C CA . ASP A 1 199 ? -58.688 29.875 3.5 1 27.81 199 ASP A CA 1
ATOM 1558 C C . ASP A 1 199 ? -57.469 30.344 2.684 1 27.81 199 ASP A C 1
ATOM 1560 O O . ASP A 1 199 ? -56.344 30.25 3.143 1 27.81 199 ASP A O 1
ATOM 1564 N N . GLU A 1 200 ? -57.656 30.531 1.394 1 30.83 200 GLU A N 1
ATOM 1565 C CA . GLU A 1 200 ? -56.844 31.125 0.344 1 30.83 200 GLU A CA 1
ATOM 1566 C C . GLU A 1 200 ? -56.219 32.438 0.809 1 30.83 200 GLU A C 1
ATOM 1568 O O . GLU A 1 200 ? -56.906 33.312 1.307 1 30.83 200 GLU A O 1
ATOM 1573 N N . GLU A 1 201 ? -54.938 32.406 1.18 1 26.88 201 GLU A N 1
ATOM 1574 C CA . GLU A 1 201 ? -54.031 33.438 1.663 1 26.88 201 GLU A CA 1
ATOM 1575 C C . GLU A 1 201 ? -54.156 34.719 0.838 1 26.88 201 GLU A C 1
ATOM 1577 O O . GLU A 1 201 ? -53.781 34.75 -0.337 1 26.88 201 GLU A O 1
ATOM 1582 N N . LYS A 1 202 ? -55.344 35.281 0.816 1 31.19 202 LYS A N 1
ATOM 1583 C CA . LYS A 1 202 ? -55.344 36.625 0.251 1 31.19 202 LYS A CA 1
ATOM 1584 C C . LYS A 1 202 ? -54.188 37.438 0.76 1 31.19 202 LYS A C 1
ATOM 1586 O O . LYS A 1 202 ? -53.719 37.25 1.883 1 31.19 202 LYS A O 1
ATOM 1591 N N . PRO A 1 203 ? -53.594 38.531 -0.004 1 30.22 203 PRO A N 1
ATOM 1592 C CA . PRO A 1 203 ? -52.344 39.281 0.124 1 30.22 203 PRO A CA 1
ATOM 1593 C C . PRO A 1 203 ? -52.281 40.125 1.405 1 30.22 203 PRO A C 1
ATOM 1595 O O . PRO A 1 203 ? -53.062 41.062 1.566 1 30.22 203 PRO A O 1
ATOM 1598 N N . THR A 1 204 ? -52.5 39.594 2.578 1 29.84 204 THR A N 1
ATOM 1599 C CA . THR A 1 204 ? -52.562 40.469 3.75 1 29.84 204 THR A CA 1
ATOM 1600 C C . THR A 1 204 ? -51.406 41.469 3.76 1 29.84 204 THR A C 1
ATOM 1602 O O . THR A 1 204 ? -50.281 41.125 3.363 1 29.84 204 THR A O 1
ATOM 1605 N N . GLU A 1 205 ? -51.75 42.75 4.004 1 29.05 205 GLU A N 1
ATOM 1606 C CA . GLU A 1 205 ? -50.875 43.906 4.117 1 29.05 205 GLU A CA 1
ATOM 1607 C C . GLU A 1 205 ? -49.688 43.594 5.051 1 29.05 205 GLU A C 1
ATOM 1609 O O . GLU A 1 205 ? -49.875 42.969 6.098 1 29.05 205 GLU A O 1
ATOM 1614 N N . GLN A 1 206 ? -48.438 43.719 4.602 1 26.95 206 GLN A N 1
ATOM 1615 C CA . GLN A 1 206 ? -47.094 43.5 5.145 1 26.95 206 GLN A CA 1
ATOM 1616 C C . GLN A 1 206 ? -46.938 44.219 6.484 1 26.95 206 GLN A C 1
ATOM 1618 O O . GLN A 1 206 ? -46.812 45.438 6.539 1 26.95 206 GLN A O 1
ATOM 1623 N N . VAL A 1 207 ? -47.844 44.062 7.488 1 30.52 207 VAL A N 1
ATOM 1624 C CA . VAL A 1 207 ? -47.5 44.75 8.727 1 30.52 207 VAL A CA 1
ATOM 1625 C C . VAL A 1 207 ? -46.031 44.5 9.047 1 30.52 207 VAL A C 1
ATOM 1627 O O . VAL A 1 207 ? -45.562 43.344 9.078 1 30.52 207 VAL A O 1
ATOM 1630 N N . LEU A 1 208 ? -45.156 45.469 8.938 1 28.08 208 LEU A N 1
ATOM 1631 C CA . LEU A 1 208 ? -43.719 45.5 9.289 1 28.08 208 LEU A CA 1
ATOM 1632 C C . LEU A 1 208 ? -43.531 45 10.719 1 28.08 208 LEU A C 1
ATOM 1634 O O . LEU A 1 208 ? -44.156 45.5 11.648 1 28.08 208 LEU A O 1
ATOM 1638 N N . PRO A 1 209 ? -43.281 43.719 10.961 1 30.33 209 PRO A N 1
ATOM 1639 C CA . PRO A 1 209 ? -43.031 43.281 12.336 1 30.33 209 PRO A CA 1
ATOM 1640 C C . PRO A 1 209 ? -42.25 44.312 13.164 1 30.33 209 PRO A C 1
ATOM 1642 O O . PRO A 1 209 ? -41.344 44.969 12.656 1 30.33 209 PRO A O 1
ATOM 1645 N N . ARG A 1 210 ? -42.938 44.969 14.094 1 31.88 210 ARG A N 1
ATOM 1646 C CA . ARG A 1 210 ? -42.312 45.875 15.055 1 31.88 210 ARG A CA 1
ATOM 1647 C C . ARG A 1 210 ? -41 45.312 15.562 1 31.88 210 ARG A C 1
ATOM 1649 O O . ARG A 1 210 ? -40.875 44.094 15.75 1 31.88 210 ARG A O 1
ATOM 1656 N N . LYS A 1 211 ? -39.969 46.156 15.57 1 31.97 211 LYS A N 1
ATOM 1657 C CA . LYS A 1 211 ? -38.625 45.969 16.062 1 31.97 211 LYS A CA 1
ATOM 1658 C C . LYS A 1 211 ? -38.625 45.344 17.469 1 31.97 211 LYS A C 1
ATOM 1660 O O . LYS A 1 211 ? -39.281 45.875 18.375 1 31.97 211 LYS A O 1
ATOM 1665 N N . PRO A 1 212 ? -38.656 43.969 17.641 1 31.3 212 PRO A N 1
ATOM 1666 C CA . PRO A 1 212 ? -38.594 43.562 19.062 1 31.3 212 PRO A CA 1
ATOM 1667 C C . PRO A 1 212 ? -37.812 44.562 19.922 1 31.3 212 PRO A C 1
ATOM 1669 O O . PRO A 1 212 ? -36.938 45.281 19.422 1 31.3 212 PRO A O 1
ATOM 1672 N N . SER A 1 213 ? -38.438 45.219 20.875 1 29.44 213 SER A N 1
ATOM 1673 C CA . SER A 1 213 ? -37.781 46.031 21.875 1 29.44 213 SER A CA 1
ATOM 1674 C C . SER A 1 213 ? -36.375 45.531 22.156 1 29.44 213 SER A C 1
ATOM 1676 O O . SER A 1 213 ? -36.062 44.344 21.969 1 29.44 213 SER A O 1
ATOM 1678 N N . SER A 1 214 ? -35.375 46.5 22.234 1 30.38 214 SER A N 1
ATOM 1679 C CA . SER A 1 214 ? -33.969 46.438 22.594 1 30.38 214 SER A CA 1
ATOM 1680 C C . SER A 1 214 ? -33.75 45.594 23.859 1 30.38 214 SER A C 1
ATOM 1682 O O . SER A 1 214 ? -33.781 46.125 24.969 1 30.38 214 SER A O 1
ATOM 1684 N N . LEU A 1 215 ? -34.594 44.688 24.234 1 30.33 215 LEU A N 1
ATOM 1685 C CA . LEU A 1 215 ? -34.125 43.969 25.406 1 30.33 215 LEU A CA 1
ATOM 1686 C C . LEU A 1 215 ? -32.594 43.812 25.359 1 30.33 215 LEU A C 1
ATOM 1688 O O . LEU A 1 215 ? -32.062 43.062 24.516 1 30.33 215 LEU A O 1
ATOM 1692 N N . GLY A 1 216 ? -31.812 44.781 25.625 1 31.22 216 GLY A N 1
ATOM 1693 C CA . GLY A 1 216 ? -30.438 45.188 25.875 1 31.22 216 GLY A CA 1
ATOM 1694 C C . GLY A 1 216 ? -29.625 44.125 26.594 1 31.22 216 GLY A C 1
ATOM 1695 O O . GLY A 1 216 ? -28.406 44.219 26.703 1 31.22 216 GLY A O 1
ATOM 1696 N N . ASN A 1 217 ? -30.312 43.594 27.703 1 31.38 217 ASN A N 1
ATOM 1697 C CA . ASN A 1 217 ? -29.312 42.844 28.453 1 31.38 217 ASN A CA 1
ATOM 1698 C C . ASN A 1 217 ? -28.75 41.688 27.641 1 31.38 217 ASN A C 1
ATOM 1700 O O . ASN A 1 217 ? -29.438 40.688 27.406 1 31.38 217 ASN A O 1
ATOM 1704 N N . GLU A 1 218 ? -28.312 41.906 26.547 1 32.5 218 GLU A N 1
ATOM 1705 C CA . GLU A 1 218 ? -27.391 41.062 25.828 1 32.5 218 GLU A CA 1
ATOM 1706 C C . GLU A 1 218 ? -26.5 40.25 26.781 1 32.5 218 GLU A C 1
ATOM 1708 O O . GLU A 1 218 ? -25.359 40.625 27.031 1 32.5 218 GLU A O 1
ATOM 1713 N N . ASP A 1 219 ? -26.906 40.188 28.078 1 32.97 219 ASP A N 1
ATOM 1714 C CA . ASP A 1 219 ? -26.156 39.156 28.781 1 32.97 219 ASP A CA 1
ATOM 1715 C C . ASP A 1 219 ? -26.047 37.875 27.938 1 32.97 219 ASP A C 1
ATOM 1717 O O . ASP A 1 219 ? -26.922 37 28.016 1 32.97 219 ASP A O 1
ATOM 1721 N N . GLU A 1 220 ? -26.25 38 26.734 1 35.19 220 GLU A N 1
ATOM 1722 C CA . GLU A 1 220 ? -25.781 36.875 25.906 1 35.19 220 GLU A CA 1
ATOM 1723 C C . GLU A 1 220 ? -24.641 36.125 26.578 1 35.19 220 GLU A C 1
ATOM 1725 O O . GLU A 1 220 ? -23.578 36.688 26.844 1 35.19 220 GLU A O 1
ATOM 1730 N N . VAL A 1 221 ? -24.953 35.438 27.578 1 36.91 221 VAL A N 1
ATOM 1731 C CA . VAL A 1 221 ? -24.016 34.5 28.156 1 36.91 221 VAL A CA 1
ATOM 1732 C C . VAL A 1 221 ? -22.953 34.125 27.125 1 36.91 221 VAL A C 1
ATOM 1734 O O . VAL A 1 221 ? -23.203 33.344 26.203 1 36.91 221 VAL A O 1
ATOM 1737 N N . ALA A 1 222 ? -22.312 35.062 26.562 1 40.22 222 ALA A N 1
ATOM 1738 C CA . ALA A 1 222 ? -21.016 34.875 25.922 1 40.22 222 ALA A CA 1
ATOM 1739 C C . ALA A 1 222 ? -20.25 33.719 26.547 1 40.22 222 ALA A C 1
ATOM 1741 O O . ALA A 1 222 ? -19.75 33.844 27.672 1 40.22 222 ALA A O 1
ATOM 1742 N N . VAL A 1 223 ? -20.672 32.594 26.625 1 44.16 223 VAL A N 1
ATOM 1743 C CA . VAL A 1 223 ? -19.719 31.5 26.859 1 44.16 223 VAL A CA 1
ATOM 1744 C C . VAL A 1 223 ? -18.344 31.906 26.359 1 44.16 223 VAL A C 1
ATOM 1746 O O . VAL A 1 223 ? -18.109 32 25.141 1 44.16 223 VAL A O 1
ATOM 1749 N N . THR A 1 224 ? -17.688 32.969 26.922 1 46.69 224 THR A N 1
ATOM 1750 C CA . THR A 1 224 ? -16.359 33.5 26.656 1 46.69 224 THR A CA 1
ATOM 1751 C C . THR A 1 224 ? -15.336 32.344 26.562 1 46.69 224 THR A C 1
ATOM 1753 O O . THR A 1 224 ? -15.562 31.266 27.094 1 46.69 224 THR A O 1
ATOM 1756 N N . ALA A 1 225 ? -14.406 32.469 25.578 1 54.66 225 ALA A N 1
ATOM 1757 C CA . ALA A 1 225 ? -13.266 31.594 25.438 1 54.66 225 ALA A CA 1
ATOM 1758 C C . ALA A 1 225 ? -12.719 31.172 26.812 1 54.66 225 ALA A C 1
ATOM 1760 O O . ALA A 1 225 ? -12.305 30.031 27 1 54.66 225 ALA A O 1
ATOM 1761 N N . SER A 1 226 ? -12.906 32.125 27.844 1 54.72 226 SER A N 1
ATOM 1762 C CA . SER A 1 226 ? -12.367 31.875 29.172 1 54.72 226 SER A CA 1
ATOM 1763 C C . SER A 1 226 ? -13.195 30.828 29.922 1 54.72 226 SER A C 1
ATOM 1765 O O . SER A 1 226 ? -12.648 29.969 30.609 1 54.72 226 SER A O 1
ATOM 1767 N N . SER A 1 227 ? -14.5 30.875 29.766 1 59.62 227 SER A N 1
ATOM 1768 C CA . SER A 1 227 ? -15.352 29.906 30.453 1 59.62 227 SER A CA 1
ATOM 1769 C C . SER A 1 227 ? -15.219 28.516 29.828 1 59.62 227 SER A C 1
ATOM 1771 O O . SER A 1 227 ? -15.289 27.516 30.531 1 59.62 227 SER A O 1
ATOM 1773 N N . LEU A 1 228 ? -14.898 28.594 28.594 1 62.41 228 LEU A N 1
ATOM 1774 C CA . LEU A 1 228 ? -14.758 27.328 27.875 1 62.41 228 LEU A CA 1
ATOM 1775 C C . LEU A 1 228 ? -13.43 26.656 28.219 1 62.41 228 LEU A C 1
ATOM 1777 O O . LEU A 1 228 ? -13.352 25.438 28.312 1 62.41 228 LEU A O 1
ATOM 1781 N N . LEU A 1 229 ? -12.477 27.531 28.453 1 62.16 229 LEU A N 1
ATOM 1782 C CA . LEU A 1 229 ? -11.172 27.016 28.859 1 62.16 229 LEU A CA 1
ATOM 1783 C C . LEU A 1 229 ? -11.266 26.312 30.203 1 62.16 229 LEU A C 1
ATOM 1785 O O . LEU A 1 229 ? -10.469 25.422 30.5 1 62.16 229 LEU A O 1
ATOM 1789 N N . LYS A 1 230 ? -12.32 26.734 30.984 1 66.69 230 LYS A N 1
ATOM 1790 C CA . LYS A 1 230 ? -12.461 26.188 32.344 1 66.69 230 LYS A CA 1
ATOM 1791 C C . LYS A 1 230 ? -13.414 25 32.344 1 66.69 230 LYS A C 1
ATOM 1793 O O . LYS A 1 230 ? -13.523 24.297 33.375 1 66.69 230 LYS A O 1
ATOM 1798 N N . ASN A 1 231 ? -13.898 24.812 31.156 1 73.81 231 ASN A N 1
ATOM 1799 C CA . ASN A 1 231 ? -14.836 23.703 31.125 1 73.81 231 ASN A CA 1
ATOM 1800 C C . ASN A 1 231 ? -14.109 22.359 31.078 1 73.81 231 ASN A C 1
ATOM 1802 O O . ASN A 1 231 ? -13.516 22.016 30.047 1 73.81 231 ASN A O 1
ATOM 1806 N N . ARG A 1 232 ? -14.039 21.641 32.156 1 78.56 232 ARG A N 1
ATOM 1807 C CA . ARG A 1 232 ? -13.352 20.359 32.344 1 78.56 232 ARG A CA 1
ATOM 1808 C C . ARG A 1 232 ? -13.844 19.328 31.344 1 78.56 232 ARG A C 1
ATOM 1810 O O . ARG A 1 232 ? -13.102 18.422 30.953 1 78.56 232 ARG A O 1
ATOM 1817 N N . HIS A 1 233 ? -15.078 19.484 30.922 1 79.56 233 HIS A N 1
ATOM 1818 C CA . HIS A 1 233 ? -15.672 18.531 29.984 1 79.56 233 HIS A CA 1
ATOM 1819 C C . HIS A 1 233 ? -15.008 18.609 28.625 1 79.56 233 HIS A C 1
ATOM 1821 O O . HIS A 1 233 ? -14.797 17.578 27.969 1 79.56 233 HIS A O 1
ATOM 1827 N N . VAL A 1 234 ? -14.633 19.812 28.234 1 80.12 234 VAL A N 1
ATOM 1828 C CA . VAL A 1 234 ? -13.977 20.016 26.953 1 80.12 234 VAL A CA 1
ATOM 1829 C C . VAL A 1 234 ? -12.602 19.359 26.969 1 80.12 234 VAL A C 1
ATOM 1831 O O . VAL A 1 234 ? -12.234 18.641 26.031 1 80.12 234 VAL A O 1
ATOM 1834 N N . TRP A 1 235 ? -11.93 19.469 28.109 1 86.44 235 TRP A N 1
ATOM 1835 C CA . TRP A 1 235 ? -10.578 18.922 28.203 1 86.44 235 TRP A CA 1
ATOM 1836 C C . TRP A 1 235 ? -10.602 17.406 28.281 1 86.44 235 TRP A C 1
ATOM 1838 O O . TRP A 1 235 ? -9.703 16.734 27.75 1 86.44 235 TRP A O 1
ATOM 1848 N N . LYS A 1 236 ? -11.578 16.906 28.922 1 86.5 236 LYS A N 1
ATOM 1849 C CA . LYS A 1 236 ? -11.719 15.453 28.984 1 86.5 236 LYS A CA 1
ATOM 1850 C C . LYS A 1 236 ? -11.969 14.859 27.594 1 86.5 236 LYS A C 1
ATOM 1852 O O . LYS A 1 236 ? -11.391 13.836 27.234 1 86.5 236 LYS A O 1
ATOM 1857 N N . LYS A 1 237 ? -12.742 15.539 26.812 1 84 237 LYS A N 1
ATOM 1858 C CA . LYS A 1 237 ? -13.039 15.07 25.453 1 84 237 LYS A CA 1
ATOM 1859 C C . LYS A 1 237 ? -11.805 15.148 24.562 1 84 237 LYS A C 1
ATOM 1861 O O . LYS A 1 237 ? -11.547 14.242 23.766 1 84 237 LYS A O 1
ATOM 1866 N N . ILE A 1 238 ? -11.164 16.234 24.781 1 85.19 238 ILE A N 1
ATOM 1867 C CA . ILE A 1 238 ? -9.938 16.406 24 1 85.19 238 ILE A CA 1
ATOM 1868 C C . ILE A 1 238 ? -8.922 15.336 24.391 1 85.19 238 ILE A C 1
ATOM 1870 O O . ILE A 1 238 ? -8.297 14.727 23.516 1 85.19 238 ILE A O 1
ATOM 1874 N N . ALA A 1 239 ? -8.789 15.086 25.625 1 86.94 239 ALA A N 1
ATOM 1875 C CA . ALA A 1 239 ? -7.844 14.078 26.109 1 86.94 239 ALA A CA 1
ATOM 1876 C C . ALA A 1 239 ? -8.188 12.695 25.562 1 86.94 239 ALA A C 1
ATOM 1878 O O . ALA A 1 239 ? -7.305 11.945 25.141 1 86.94 239 ALA A O 1
ATOM 1879 N N . VAL A 1 240 ? -9.406 12.445 25.531 1 86 240 VAL A N 1
ATOM 1880 C CA . VAL A 1 240 ? -9.859 11.148 25.031 1 86 240 VAL A CA 1
ATOM 1881 C C . VAL A 1 240 ? -9.562 11.039 23.547 1 86 240 VAL A C 1
ATOM 1883 O O . VAL A 1 240 ? -9.078 10.008 23.078 1 86 240 VAL A O 1
ATOM 1886 N N . GLN A 1 241 ? -9.781 12.055 22.844 1 83.19 241 GLN A N 1
ATOM 1887 C CA . GLN A 1 241 ? -9.555 12.039 21.391 1 83.19 241 GLN A CA 1
ATOM 1888 C C . GLN A 1 241 ? -8.07 11.953 21.062 1 83.19 241 GLN A C 1
ATOM 1890 O O . GLN A 1 241 ? -7.676 11.258 20.125 1 83.19 241 GLN A O 1
ATOM 1895 N N . VAL A 1 242 ? -7.375 12.664 21.844 1 85 242 VAL A N 1
ATOM 1896 C CA . VAL A 1 242 ? -5.93 12.664 21.625 1 85 242 VAL A CA 1
ATOM 1897 C C . VAL A 1 242 ? -5.352 11.305 22 1 85 242 VAL A C 1
ATOM 1899 O O . VAL A 1 242 ? -4.492 10.773 21.297 1 85 242 VAL A O 1
ATOM 1902 N N . THR A 1 243 ? -5.801 10.711 23.062 1 86.69 243 THR A N 1
ATOM 1903 C CA . THR A 1 243 ? -5.277 9.43 23.531 1 86.69 243 THR A CA 1
ATOM 1904 C C . THR A 1 243 ? -5.73 8.297 22.609 1 86.69 243 THR A C 1
ATOM 1906 O O . THR A 1 243 ? -5.094 7.242 22.562 1 86.69 243 THR A O 1
ATOM 1909 N N . ARG A 1 244 ? -6.73 8.516 21.891 1 87.5 244 ARG A N 1
ATOM 1910 C CA . ARG A 1 244 ? -7.234 7.477 21.016 1 87.5 244 ARG A CA 1
ATOM 1911 C C . ARG A 1 244 ? -6.641 7.609 19.609 1 87.5 244 ARG A C 1
ATOM 1913 O O . ARG A 1 244 ? -6.914 6.789 18.734 1 87.5 244 ARG A O 1
ATOM 1920 N N . ASN A 1 245 ? -5.824 8.547 19.422 1 88.25 245 ASN A N 1
ATOM 1921 C CA . ASN A 1 245 ? -5.176 8.758 18.125 1 88.25 245 ASN A CA 1
ATOM 1922 C C . ASN A 1 245 ? -3.982 7.824 17.953 1 88.25 245 ASN A C 1
ATOM 1924 O O . ASN A 1 245 ? -2.965 7.969 18.625 1 88.25 245 ASN A O 1
ATOM 1928 N N . PRO A 1 246 ? -4.047 6.918 17.047 1 91 246 PRO A N 1
ATOM 1929 C CA . PRO A 1 246 ? -2.969 5.941 16.875 1 91 246 PRO A CA 1
ATOM 1930 C C . PRO A 1 246 ? -1.658 6.578 16.438 1 91 246 PRO A C 1
ATOM 1932 O O . PRO A 1 246 ? -0.578 6.078 16.75 1 91 246 PRO A O 1
ATOM 1935 N N . VAL A 1 247 ? -1.735 7.605 15.742 1 90.69 247 VAL A N 1
ATOM 1936 C CA . VAL A 1 247 ? -0.532 8.258 15.242 1 90.69 247 VAL A CA 1
ATOM 1937 C C . VAL A 1 247 ? 0.25 8.867 16.406 1 90.69 247 VAL A C 1
ATOM 1939 O O . VAL A 1 247 ? 1.482 8.836 16.406 1 90.69 247 VAL A O 1
ATOM 1942 N N . LEU A 1 248 ? -0.432 9.414 17.375 1 91.94 248 LEU A N 1
ATOM 1943 C CA . LEU A 1 248 ? 0.224 9.969 18.547 1 91.94 248 LEU A CA 1
ATOM 1944 C C . LEU A 1 248 ? 0.965 8.883 19.328 1 91.94 248 LEU A C 1
ATOM 1946 O O . LEU A 1 248 ? 2.072 9.109 19.812 1 91.94 248 LEU A O 1
ATOM 1950 N N . TRP A 1 249 ? 0.399 7.766 19.438 1 93.44 249 TRP A N 1
ATOM 1951 C CA . TRP A 1 249 ? 1.057 6.645 20.094 1 93.44 249 TRP A CA 1
ATOM 1952 C C . TRP A 1 249 ? 2.287 6.195 19.312 1 93.44 249 TRP A C 1
ATOM 1954 O O . TRP A 1 249 ? 3.297 5.805 19.906 1 93.44 249 TRP A O 1
ATOM 1964 N N . ALA A 1 250 ? 2.133 6.191 18 1 95.06 250 ALA A N 1
ATOM 1965 C CA . ALA A 1 250 ? 3.277 5.848 17.172 1 95.06 250 ALA A CA 1
ATOM 1966 C C . ALA A 1 250 ? 4.43 6.828 17.375 1 95.06 250 ALA A C 1
ATOM 1968 O O . ALA A 1 250 ? 5.594 6.426 17.406 1 95.06 250 ALA A O 1
ATOM 1969 N N . ILE A 1 251 ? 4.086 8.086 17.516 1 93.5 251 ILE A N 1
ATOM 1970 C CA . ILE A 1 251 ? 5.09 9.117 17.766 1 93.5 251 ILE A CA 1
ATOM 1971 C C . ILE A 1 251 ? 5.758 8.875 19.109 1 93.5 251 ILE A C 1
ATOM 1973 O O . ILE A 1 251 ? 6.98 8.961 19.234 1 93.5 251 ILE A O 1
ATOM 1977 N N . LEU A 1 252 ? 4.996 8.539 20.094 1 94.19 252 LEU A N 1
ATOM 1978 C CA . LEU A 1 252 ? 5.539 8.258 21.422 1 94.19 252 LEU A CA 1
ATOM 1979 C C . LEU A 1 252 ? 6.48 7.062 21.391 1 94.19 252 LEU A C 1
ATOM 1981 O O . LEU A 1 252 ? 7.574 7.105 21.953 1 94.19 252 LEU A O 1
ATOM 1985 N N . VAL A 1 253 ? 6.055 6.031 20.734 1 95.31 253 VAL A N 1
ATOM 1986 C CA . VAL A 1 253 ? 6.891 4.848 20.594 1 95.31 253 VAL A CA 1
ATOM 1987 C C . VAL A 1 253 ? 8.156 5.195 19.812 1 95.31 253 VAL A C 1
ATOM 1989 O O . VAL A 1 253 ? 9.25 4.762 20.156 1 95.31 253 VAL A O 1
ATOM 1992 N N . GLY A 1 254 ? 7.977 5.941 18.719 1 94.44 254 GLY A N 1
ATOM 1993 C CA . GLY A 1 254 ? 9.109 6.379 17.922 1 94.44 254 GLY A CA 1
ATOM 1994 C C . GLY A 1 254 ? 10.125 7.18 18.719 1 94.44 254 GLY A C 1
ATOM 1995 O O . GLY A 1 254 ? 11.328 6.918 18.656 1 94.44 254 GLY A O 1
ATOM 1996 N N . PHE A 1 255 ? 9.672 8.094 19.516 1 92.88 255 PHE A N 1
ATOM 1997 C CA . PHE A 1 255 ? 10.547 8.922 20.328 1 92.88 255 PHE A CA 1
ATOM 1998 C C . PHE A 1 255 ? 11.258 8.078 21.391 1 92.88 255 PHE A C 1
ATOM 2000 O O . PHE A 1 255 ? 12.43 8.305 21.672 1 92.88 255 PHE A O 1
ATOM 2007 N N . THR A 1 256 ? 10.539 7.133 21.969 1 94.31 256 THR A N 1
ATOM 2008 C CA . THR A 1 256 ? 11.141 6.25 22.969 1 94.31 256 THR A CA 1
ATOM 2009 C C . THR A 1 256 ? 12.25 5.41 22.344 1 94.31 256 THR A C 1
ATOM 2011 O O . THR A 1 256 ? 13.312 5.242 22.938 1 94.31 256 THR A O 1
ATOM 2014 N N . LEU A 1 257 ? 12.039 4.957 21.203 1 94 257 LEU A N 1
ATOM 2015 C CA . LEU A 1 257 ? 13.016 4.117 20.516 1 94 257 LEU A CA 1
ATOM 2016 C C . LEU A 1 257 ? 14.242 4.93 20.094 1 94 257 LEU A C 1
ATOM 2018 O O . LEU A 1 257 ? 15.375 4.465 20.234 1 94 257 LEU A O 1
ATOM 2022 N N . THR A 1 258 ? 14.008 6.113 19.562 1 92.25 258 THR A N 1
ATOM 2023 C CA . THR A 1 258 ? 15.109 6.918 19.047 1 92.25 258 THR A CA 1
ATOM 2024 C C . THR A 1 258 ? 15.922 7.508 20.188 1 92.25 258 THR A C 1
ATOM 2026 O O . THR A 1 258 ? 17.156 7.59 20.109 1 92.25 258 THR A O 1
ATOM 2029 N N . LEU A 1 259 ? 15.297 7.922 21.281 1 91.62 259 LEU A N 1
ATOM 2030 C CA . LEU A 1 259 ? 15.992 8.523 22.406 1 91.62 259 LEU A CA 1
ATOM 2031 C C . LEU A 1 259 ? 16.734 7.469 23.219 1 91.62 259 LEU A C 1
ATOM 2033 O O . LEU A 1 259 ? 17.781 7.754 23.812 1 91.62 259 LEU A O 1
ATOM 2037 N N . SER A 1 260 ? 16.234 6.266 23.266 1 91.88 260 SER A N 1
ATOM 2038 C CA . SER A 1 260 ? 16.922 5.164 23.922 1 91.88 260 SER A CA 1
ATOM 2039 C C . SER A 1 260 ? 18.047 4.617 23.062 1 91.88 260 SER A C 1
ATOM 2041 O O . SER A 1 260 ? 18.875 3.822 23.531 1 91.88 260 SER A O 1
ATOM 2043 N N . THR A 1 261 ? 18.109 4.934 21.844 1 88.06 261 THR A N 1
ATOM 2044 C CA . THR A 1 261 ? 19.125 4.574 20.859 1 88.06 261 THR A CA 1
ATOM 2045 C C . THR A 1 261 ? 18.984 3.111 20.453 1 88.06 261 THR A C 1
ATOM 2047 O O . THR A 1 261 ? 19.781 2.605 19.656 1 88.06 261 THR A O 1
ATOM 2050 N N . ILE A 1 262 ? 18 2.486 20.891 1 90.06 262 ILE A N 1
ATOM 2051 C CA . ILE A 1 262 ? 17.766 1.088 20.547 1 90.06 262 ILE A CA 1
ATOM 2052 C C . ILE A 1 262 ? 17.375 0.971 19.078 1 90.06 262 ILE A C 1
ATOM 2054 O O . ILE A 1 262 ? 17.875 0.083 18.375 1 90.06 262 ILE A O 1
ATOM 2058 N N . GLY A 1 263 ? 16.547 1.812 18.625 1 90.06 263 GLY A N 1
ATOM 2059 C CA . GLY A 1 263 ? 16.062 1.793 17.25 1 90.06 263 GLY A CA 1
ATOM 2060 C C . GLY A 1 263 ? 17.156 2.033 16.234 1 90.06 263 GLY A C 1
ATOM 2061 O O . GLY A 1 263 ? 17.484 1.138 15.445 1 90.06 263 GLY A O 1
ATOM 2062 N N . PRO A 1 264 ? 17.828 3.162 16.344 1 88 264 PRO A N 1
ATOM 2063 C CA . PRO A 1 264 ? 18.859 3.488 15.352 1 88 264 PRO A CA 1
ATOM 2064 C C . PRO A 1 264 ? 20.078 2.584 15.453 1 88 264 PRO A C 1
ATOM 2066 O O . PRO A 1 264 ? 20.75 2.32 14.445 1 88 264 PRO A O 1
ATOM 2069 N N . ARG A 1 265 ? 20.297 2.014 16.578 1 89.81 265 ARG A N 1
ATOM 2070 C CA . ARG A 1 265 ? 21.516 1.233 16.766 1 89.81 265 ARG A CA 1
ATOM 2071 C C . ARG A 1 265 ? 21.281 -0.235 16.438 1 89.81 265 ARG A C 1
ATOM 2073 O O . ARG A 1 265 ? 22.062 -0.834 15.688 1 89.81 265 ARG A O 1
ATOM 2080 N N . PHE A 1 266 ? 20.141 -0.807 16.859 1 90.94 266 PHE A N 1
ATOM 2081 C CA . PHE A 1 266 ? 20 -2.254 16.766 1 90.94 266 PHE A CA 1
ATOM 2082 C C . PHE A 1 266 ? 19 -2.629 15.688 1 90.94 266 PHE A C 1
ATOM 2084 O O . PHE A 1 266 ? 19.047 -3.736 15.141 1 90.94 266 PHE A O 1
ATOM 2091 N N . LEU A 1 267 ? 18.141 -1.765 15.305 1 92.69 267 LEU A N 1
ATOM 2092 C CA . LEU A 1 267 ? 17.062 -2.143 14.414 1 92.69 267 LEU A CA 1
ATOM 2093 C C . LEU A 1 267 ? 17.281 -1.572 13.016 1 92.69 267 LEU A C 1
ATOM 2095 O O . LEU A 1 267 ? 16.656 -2.023 12.055 1 92.69 267 LEU A O 1
ATOM 2099 N N . ASN A 1 268 ? 18.078 -0.615 12.875 1 90.94 268 ASN A N 1
ATOM 2100 C CA . ASN A 1 268 ? 18.375 -0.012 11.586 1 90.94 268 ASN A CA 1
ATOM 2101 C C . ASN A 1 268 ? 19.375 -0.849 10.789 1 90.94 268 ASN A C 1
ATOM 2103 O O . ASN A 1 268 ? 20.5 -1.048 11.227 1 90.94 268 ASN A O 1
ATOM 2107 N N . PRO A 1 269 ? 19.016 -1.234 9.602 1 87.38 269 PRO A N 1
ATOM 2108 C CA . PRO A 1 269 ? 19.891 -2.1 8.812 1 87.38 269 PRO A CA 1
ATOM 2109 C C . PRO A 1 269 ? 21.188 -1.402 8.383 1 87.38 269 PRO A C 1
ATOM 2111 O O . PRO A 1 269 ? 22.172 -2.066 8.039 1 87.38 269 PRO A O 1
ATOM 2114 N N . THR A 1 270 ? 21.219 -0.139 8.32 1 84.06 270 THR A N 1
ATOM 2115 C CA . THR A 1 270 ? 22.391 0.604 7.867 1 84.06 270 THR A CA 1
ATOM 2116 C C . THR A 1 270 ? 23.344 0.853 9.023 1 84.06 270 THR A C 1
ATOM 2118 O O . THR A 1 270 ? 24.469 1.326 8.812 1 84.06 270 THR A O 1
ATOM 2121 N N . SER A 1 271 ? 22.938 0.447 10.203 1 88.69 271 SER A N 1
ATOM 2122 C CA . SER A 1 271 ? 23.766 0.659 11.383 1 88.69 271 SER A CA 1
ATOM 2123 C C . SER A 1 271 ? 24.797 -0.454 11.531 1 88.69 271 SER A C 1
ATOM 2125 O O . SER A 1 271 ? 24.562 -1.589 11.109 1 88.69 271 SER A O 1
ATOM 2127 N N . GLY A 1 272 ? 25.938 -0.103 11.969 1 86.88 272 GLY A N 1
ATOM 2128 C CA . GLY A 1 272 ? 26.984 -1.074 12.227 1 86.88 272 GLY A CA 1
ATOM 2129 C C . GLY A 1 272 ? 26.609 -2.094 13.289 1 86.88 272 GLY A C 1
ATOM 2130 O O . GLY A 1 272 ? 27.125 -3.215 13.289 1 86.88 272 GLY A O 1
ATOM 2131 N N . ASP A 1 273 ? 25.719 -1.772 14.242 1 89.31 273 ASP A N 1
ATOM 2132 C CA . ASP A 1 273 ? 25.312 -2.648 15.336 1 89.31 273 ASP A CA 1
ATOM 2133 C C . ASP A 1 273 ? 23.969 -3.324 15.023 1 89.31 273 ASP A C 1
ATOM 2135 O O . ASP A 1 273 ? 23.281 -3.777 15.938 1 89.31 273 ASP A O 1
ATOM 2139 N N . TYR A 1 274 ? 23.688 -3.354 13.82 1 90.12 274 TYR A N 1
ATOM 2140 C CA . TYR A 1 274 ? 22.422 -3.924 13.375 1 90.12 274 TYR A CA 1
ATOM 2141 C C . TYR A 1 274 ? 22.344 -5.402 13.742 1 90.12 274 TYR A C 1
ATOM 2143 O O . TYR A 1 274 ? 23.297 -6.156 13.547 1 90.12 274 TYR A O 1
ATOM 2151 N N . VAL A 1 275 ? 21.25 -5.836 14.367 1 90.38 275 VAL A N 1
ATOM 2152 C CA . VAL A 1 275 ? 20.984 -7.234 14.688 1 90.38 275 VAL A CA 1
ATOM 2153 C C . VAL A 1 275 ? 20.156 -7.871 13.578 1 90.38 275 VAL A C 1
ATOM 2155 O O . VAL A 1 275 ? 18.938 -7.652 13.508 1 90.38 275 VAL A O 1
ATOM 2158 N N . PRO A 1 276 ? 20.703 -8.727 12.828 1 87.56 276 PRO A N 1
ATOM 2159 C CA . PRO A 1 276 ? 20.016 -9.297 11.664 1 87.56 276 PRO A CA 1
ATOM 2160 C C . PRO A 1 276 ? 18.797 -10.117 12.047 1 87.56 276 PRO A C 1
ATOM 2162 O O . PRO A 1 276 ? 17.859 -10.25 11.25 1 87.56 276 PRO A O 1
ATOM 2165 N N . GLY A 1 277 ? 18.75 -10.68 13.195 1 88.25 277 GLY A N 1
ATOM 2166 C CA . GLY A 1 277 ? 17.625 -11.5 13.641 1 88.25 277 GLY A CA 1
ATOM 2167 C C . GLY A 1 277 ? 16.359 -10.703 13.891 1 88.25 277 GLY A C 1
ATOM 2168 O O . GLY A 1 277 ? 15.266 -11.273 13.938 1 88.25 277 GLY A O 1
ATOM 2169 N N . LEU A 1 278 ? 16.531 -9.406 13.961 1 90.75 278 LEU A N 1
ATOM 2170 C CA . LEU A 1 278 ? 15.375 -8.562 14.234 1 90.75 278 LEU A CA 1
ATOM 2171 C C . LEU A 1 278 ? 14.977 -7.773 12.992 1 90.75 278 LEU A C 1
ATOM 2173 O O . LEU A 1 278 ? 14.266 -6.766 13.086 1 90.75 278 LEU A O 1
ATOM 2177 N N . GLY A 1 279 ? 15.312 -8.273 11.867 1 91.44 279 GLY A N 1
ATOM 2178 C CA . GLY A 1 279 ? 15.047 -7.594 10.609 1 91.44 279 GLY A CA 1
ATOM 2179 C C . GLY A 1 279 ? 13.578 -7.559 10.25 1 91.44 279 GLY A C 1
ATOM 2180 O O . GLY A 1 279 ? 13.133 -6.688 9.5 1 91.44 279 GLY A O 1
ATOM 2181 N N . TRP A 1 280 ? 12.875 -8.484 10.875 1 92.62 280 TRP A N 1
ATOM 2182 C CA . TRP A 1 280 ? 11.453 -8.57 10.57 1 92.62 280 TRP A CA 1
ATOM 2183 C C . TRP A 1 280 ? 10.719 -7.324 11.062 1 92.62 280 TRP A C 1
ATOM 2185 O O . TRP A 1 280 ? 9.68 -6.949 10.508 1 92.62 280 TRP A O 1
ATOM 2195 N N . ILE A 1 281 ? 11.273 -6.625 12.039 1 94.06 281 ILE A N 1
ATOM 2196 C CA . ILE A 1 281 ? 10.641 -5.426 12.57 1 94.06 281 ILE A CA 1
ATOM 2197 C C . ILE A 1 281 ? 10.703 -4.305 11.539 1 94.06 281 ILE A C 1
ATOM 2199 O O . ILE A 1 281 ? 9.68 -3.729 11.164 1 94.06 281 ILE A O 1
ATOM 2203 N N . PHE A 1 282 ? 11.875 -4.07 11.039 1 92.94 282 PHE A N 1
ATOM 2204 C CA . PHE A 1 282 ? 12.078 -3.018 10.055 1 92.94 282 PHE A CA 1
ATOM 2205 C C . PHE A 1 282 ? 11.312 -3.324 8.773 1 92.94 282 PHE A C 1
ATOM 2207 O O . PHE A 1 282 ? 10.664 -2.441 8.203 1 92.94 282 PHE A O 1
ATOM 2214 N N . LEU A 1 283 ? 11.352 -4.52 8.414 1 91.94 283 LEU A N 1
ATOM 2215 C CA . LEU A 1 283 ? 10.75 -4.93 7.145 1 91.94 283 LEU A CA 1
ATOM 2216 C C . LEU A 1 283 ? 9.234 -4.785 7.195 1 91.94 283 LEU A C 1
ATOM 2218 O O . LEU A 1 283 ? 8.617 -4.301 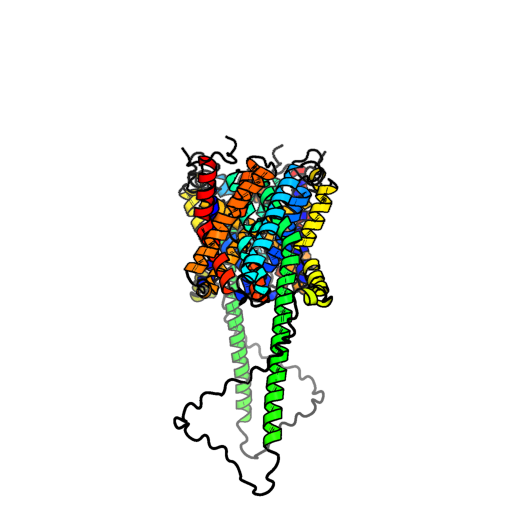6.238 1 91.94 283 LEU A O 1
ATOM 2222 N N . THR A 1 284 ? 8.695 -5.195 8.266 1 94.88 284 THR A N 1
ATOM 2223 C CA . THR A 1 284 ? 7.242 -5.098 8.406 1 94.88 284 THR A CA 1
ATOM 2224 C C . THR A 1 284 ? 6.797 -3.639 8.414 1 94.88 284 THR A C 1
ATOM 2226 O O . THR A 1 284 ? 5.836 -3.271 7.738 1 94.88 284 THR A O 1
ATOM 2229 N N . LEU A 1 285 ? 7.492 -2.859 9.125 1 95.5 285 LEU A N 1
ATOM 2230 C CA . LEU A 1 285 ? 7.172 -1.439 9.203 1 95.5 285 LEU A CA 1
ATOM 2231 C C . LEU A 1 285 ? 7.336 -0.764 7.848 1 95.5 285 LEU A C 1
ATOM 2233 O O . LEU A 1 285 ? 6.504 0.059 7.453 1 95.5 285 LEU A O 1
ATOM 2237 N N . ASP A 1 286 ? 8.297 -1.171 7.191 1 92.44 286 ASP A N 1
ATOM 2238 C CA . ASP A 1 286 ? 8.586 -0.6 5.879 1 92.44 286 ASP A CA 1
ATOM 2239 C C . ASP A 1 286 ? 7.52 -0.995 4.859 1 92.44 286 ASP A C 1
ATOM 2241 O O . ASP A 1 286 ? 7.074 -0.165 4.066 1 92.44 286 ASP A O 1
ATOM 2245 N N . TRP A 1 287 ? 7.137 -2.201 4.945 1 93.5 287 TRP A N 1
ATOM 2246 C CA . TRP A 1 287 ? 6.145 -2.752 4.031 1 93.5 287 TRP A CA 1
ATOM 2247 C C . TRP A 1 287 ? 4.809 -2.029 4.18 1 93.5 287 TRP A C 1
ATOM 2249 O O . TRP A 1 287 ? 4.223 -1.591 3.188 1 93.5 287 TRP A O 1
ATOM 2259 N N . LEU A 1 288 ? 4.434 -1.896 5.309 1 96.06 288 LEU A N 1
ATOM 2260 C CA . LEU A 1 288 ? 3.146 -1.263 5.582 1 96.06 288 LEU A CA 1
ATOM 2261 C C . LEU A 1 288 ? 3.236 0.249 5.402 1 96.06 288 LEU A C 1
ATOM 2263 O O . LEU A 1 288 ? 2.303 0.874 4.895 1 96.06 288 LEU A O 1
ATOM 2267 N N . GLY A 1 289 ? 4.312 0.815 5.797 1 95.31 289 GLY A N 1
ATOM 2268 C CA . GLY A 1 289 ? 4.508 2.246 5.629 1 95.31 289 GLY A CA 1
ATOM 2269 C C . GLY A 1 289 ? 4.496 2.686 4.18 1 95.31 289 GLY A C 1
ATOM 2270 O O . GLY A 1 289 ? 4.082 3.803 3.865 1 95.31 289 GLY A O 1
ATOM 2271 N N . ALA A 1 290 ? 4.957 1.82 3.328 1 93.81 290 ALA A N 1
ATOM 2272 C CA . ALA A 1 290 ? 5.051 2.137 1.906 1 93.81 290 ALA A CA 1
ATOM 2273 C C . ALA A 1 290 ? 3.668 2.287 1.282 1 93.81 290 ALA A C 1
ATOM 2275 O O . ALA A 1 290 ? 3.527 2.852 0.195 1 93.81 290 ALA A O 1
ATOM 2276 N N . CYS A 1 291 ? 2.691 1.877 1.996 1 96.44 291 CYS A N 1
ATOM 2277 C CA . CYS A 1 291 ? 1.332 1.922 1.471 1 96.44 291 CYS A CA 1
ATOM 2278 C C . CYS A 1 291 ? 0.677 3.266 1.765 1 96.44 291 CYS A C 1
ATOM 2280 O O . CYS A 1 291 ? -0.364 3.594 1.191 1 96.44 291 CYS A O 1
ATOM 2282 N N . VAL A 1 292 ? 1.272 4.059 2.582 1 95.31 292 VAL A N 1
ATOM 2283 C CA . VAL A 1 292 ? 0.635 5.277 3.074 1 95.31 292 VAL A CA 1
ATOM 2284 C C . VAL A 1 292 ? 0.318 6.203 1.902 1 95.31 292 VAL A C 1
ATOM 2286 O O . VAL A 1 292 ? -0.843 6.547 1.67 1 95.31 292 VAL A O 1
ATOM 2289 N N . SER A 1 293 ? 1.252 6.531 1.104 1 95.44 293 SER A N 1
ATOM 2290 C CA . SER A 1 293 ? 1.097 7.555 0.075 1 95.44 293 SER A CA 1
ATOM 2291 C C . SER A 1 293 ? 0.243 7.047 -1.083 1 95.44 293 SER A C 1
ATOM 2293 O O . SER A 1 293 ? -0.758 7.672 -1.441 1 95.44 293 SER A O 1
ATOM 2295 N N . PRO A 1 294 ? 0.539 5.891 -1.636 1 96.31 294 PRO A N 1
ATOM 2296 C CA . PRO A 1 294 ? -0.25 5.461 -2.793 1 96.31 294 PRO A CA 1
ATOM 2297 C C . PRO A 1 294 ? -1.716 5.211 -2.447 1 96.31 294 PRO A C 1
ATOM 2299 O O . PRO A 1 294 ? -2.607 5.609 -3.201 1 96.31 294 PRO A O 1
ATOM 2302 N N . VAL A 1 295 ? -1.967 4.598 -1.34 1 96.38 295 VAL A N 1
ATOM 2303 C CA . VAL A 1 295 ? -3.344 4.289 -0.966 1 96.38 295 VAL A CA 1
ATOM 2304 C C . VAL A 1 295 ? -4.086 5.582 -0.632 1 96.38 295 VAL A C 1
ATOM 2306 O O . VAL A 1 295 ? -5.238 5.766 -1.037 1 96.38 295 VAL A O 1
ATOM 2309 N N . SER A 1 296 ? -3.436 6.484 0.063 1 94.81 296 SER A N 1
ATOM 2310 C CA . SER A 1 296 ? -4.066 7.746 0.445 1 94.81 296 SER A CA 1
ATOM 2311 C C . SER A 1 296 ? -4.387 8.594 -0.779 1 94.81 296 SER A C 1
ATOM 2313 O O . SER A 1 296 ? -5.477 9.164 -0.883 1 94.81 296 SER A O 1
ATOM 2315 N N . LEU A 1 297 ? -3.447 8.672 -1.654 1 94.88 297 LEU A N 1
ATOM 2316 C CA . LEU A 1 297 ? -3.633 9.516 -2.828 1 94.88 297 LEU A CA 1
ATOM 2317 C C . LEU A 1 297 ? -4.68 8.93 -3.764 1 94.88 297 LEU A C 1
ATOM 2319 O O . LEU A 1 297 ? -5.457 9.664 -4.379 1 94.88 297 LEU A O 1
ATOM 2323 N N . PHE A 1 298 ? -4.688 7.613 -3.9 1 96.25 298 PHE A N 1
ATOM 2324 C CA . PHE A 1 298 ? -5.742 6.961 -4.668 1 96.25 298 PHE A CA 1
ATOM 2325 C C . PHE A 1 298 ? -7.105 7.227 -4.047 1 96.25 298 PHE A C 1
ATOM 2327 O O . PHE A 1 298 ? -8.062 7.547 -4.754 1 96.25 298 PHE A O 1
ATOM 2334 N N . ALA A 1 299 ? -7.18 7.074 -2.715 1 94.38 299 ALA A N 1
ATOM 2335 C CA . ALA A 1 299 ? -8.422 7.336 -1.997 1 94.38 299 ALA A CA 1
ATOM 2336 C C . ALA A 1 299 ? -8.859 8.789 -2.158 1 94.38 299 ALA A C 1
ATOM 2338 O O . ALA A 1 299 ? -10.047 9.078 -2.262 1 94.38 299 ALA A O 1
ATOM 2339 N N . MET A 1 300 ? -7.926 9.648 -2.131 1 92.88 300 MET A N 1
ATOM 2340 C CA . MET A 1 300 ? -8.219 11.062 -2.359 1 92.88 300 MET A CA 1
ATOM 2341 C C . MET A 1 300 ? -8.852 11.273 -3.729 1 92.88 300 MET A C 1
ATOM 2343 O O . MET A 1 300 ? -9.781 12.07 -3.869 1 92.88 300 MET A O 1
ATOM 2347 N N . GLY A 1 301 ? -8.344 10.57 -4.699 1 93.62 301 GLY A N 1
ATOM 2348 C CA . GLY A 1 301 ? -8.945 10.648 -6.02 1 93.62 301 GLY A CA 1
ATOM 2349 C C . GLY A 1 301 ? -10.391 10.188 -6.047 1 93.62 301 GLY A C 1
ATOM 2350 O O . GLY A 1 301 ? -11.242 10.836 -6.66 1 93.62 301 GLY A O 1
ATOM 2351 N N . VAL A 1 302 ? -10.609 9.109 -5.391 1 93.75 302 VAL A N 1
ATOM 2352 C CA . VAL A 1 302 ? -11.969 8.586 -5.312 1 93.75 302 VAL A CA 1
ATOM 2353 C C . VAL A 1 302 ? -12.875 9.602 -4.613 1 93.75 302 VAL A C 1
ATOM 2355 O O . VAL A 1 302 ? -13.992 9.859 -5.062 1 93.75 302 VAL A O 1
ATOM 2358 N N . TRP A 1 303 ? -12.344 10.172 -3.594 1 90.25 303 TRP A N 1
ATOM 2359 C CA . TRP A 1 303 ? -13.078 11.172 -2.824 1 90.25 303 TRP A CA 1
ATOM 2360 C C . TRP A 1 303 ? -13.367 12.406 -3.676 1 90.25 303 TRP A C 1
ATOM 2362 O O . TRP A 1 303 ? -14.484 12.93 -3.658 1 90.25 303 TRP A O 1
ATOM 2372 N N . MET A 1 304 ? -12.414 12.875 -4.406 1 89.94 304 MET A N 1
ATOM 2373 C CA . MET A 1 304 ? -12.547 14.078 -5.23 1 89.94 304 MET A CA 1
ATOM 2374 C C . MET A 1 304 ? -13.625 13.891 -6.297 1 89.94 304 MET A C 1
ATOM 2376 O O . MET A 1 304 ? -14.352 14.828 -6.621 1 89.94 304 MET A O 1
ATOM 2380 N N . GLN A 1 305 ? -13.617 12.68 -6.824 1 89.75 305 GLN A N 1
ATOM 2381 C CA . GLN A 1 305 ? -14.617 12.406 -7.855 1 89.75 305 GLN A CA 1
ATOM 2382 C C . GLN A 1 305 ? -16.031 12.523 -7.297 1 89.75 305 GLN A C 1
ATOM 2384 O O . GLN A 1 305 ? -16.922 13.062 -7.957 1 89.75 305 GLN A O 1
ATOM 2389 N N . LYS A 1 306 ? -16.25 12.062 -6.18 1 82.25 306 LYS A N 1
ATOM 2390 C CA . LYS A 1 306 ? -17.578 12.086 -5.594 1 82.25 306 LYS A CA 1
ATOM 2391 C C . LYS A 1 306 ? -17.953 13.484 -5.105 1 82.25 306 LYS A C 1
ATOM 2393 O O . LYS A 1 306 ? -19.094 13.906 -5.207 1 82.25 306 LYS A O 1
ATOM 2398 N N . GLU A 1 307 ? -16.938 14.203 -4.633 1 79.12 307 GLU A N 1
ATOM 2399 C CA . GLU A 1 307 ? -17.188 15.523 -4.066 1 79.12 307 GLU A CA 1
ATOM 2400 C C . GLU A 1 307 ? -16.938 16.625 -5.102 1 79.12 307 GLU A C 1
ATOM 2402 O O . GLU A 1 307 ? -16.859 17.797 -4.754 1 79.12 307 GLU A O 1
ATOM 2407 N N . TRP A 1 308 ? -16.828 16.234 -6.277 1 75.12 308 TRP A N 1
ATOM 2408 C CA . TRP A 1 308 ? -16.422 17.156 -7.332 1 75.12 308 TRP A CA 1
ATOM 2409 C C . TRP A 1 308 ? -17.312 18.406 -7.34 1 75.12 308 TRP A C 1
ATOM 2411 O O . TRP A 1 308 ? -16.828 19.516 -7.543 1 75.12 308 TRP A O 1
ATOM 2421 N N . ARG A 1 309 ? -18.578 18.266 -7.082 1 68.56 309 ARG A N 1
ATOM 2422 C CA . ARG A 1 309 ? -19.516 19.391 -7.137 1 68.56 309 ARG A CA 1
ATOM 2423 C C . ARG A 1 309 ? -19.297 20.344 -5.973 1 68.56 309 ARG A C 1
ATOM 2425 O O . ARG A 1 309 ? -19.578 21.547 -6.082 1 68.56 309 ARG A O 1
ATOM 2432 N N . SER A 1 310 ? -18.797 19.828 -4.945 1 70.88 310 SER A N 1
ATOM 2433 C CA . SER A 1 310 ? -18.625 20.641 -3.74 1 70.88 310 SER A CA 1
ATOM 2434 C C . SER A 1 310 ? -17.234 21.266 -3.691 1 70.88 310 SER A C 1
ATOM 2436 O O . SER A 1 310 ? -16.984 22.125 -2.855 1 70.88 310 SER A O 1
ATOM 2438 N N . LEU A 1 311 ? -16.438 20.969 -4.668 1 73.25 311 LEU A N 1
ATOM 2439 C CA . LEU A 1 311 ? -15.055 21.406 -4.664 1 73.25 311 LEU A CA 1
ATOM 2440 C C . LEU A 1 311 ? -14.953 22.875 -5.082 1 73.25 311 LEU A C 1
ATOM 2442 O O . LEU A 1 311 ? -13.938 23.531 -4.828 1 73.25 311 LEU A O 1
ATOM 2446 N N . PHE A 1 312 ? -16.047 23.391 -5.555 1 76 312 PHE A N 1
ATOM 2447 C CA . PHE A 1 312 ? -16.031 24.781 -5.969 1 76 312 PHE A CA 1
ATOM 2448 C C . PHE A 1 312 ? -17.156 25.562 -5.297 1 76 312 PHE A C 1
ATOM 2450 O O . PHE A 1 312 ? -17.891 26.312 -5.957 1 76 312 PHE A O 1
ATOM 2457 N N . GLY A 1 313 ? -17.156 25.344 -4.043 1 77.44 313 GLY A N 1
ATOM 2458 C CA . GLY A 1 313 ? -18.266 25.891 -3.289 1 77.44 313 GLY A CA 1
ATOM 2459 C C . GLY A 1 313 ? -18.016 27.281 -2.748 1 77.44 313 GLY A C 1
ATOM 2460 O O . GLY A 1 313 ? -18.922 27.938 -2.242 1 77.44 313 GLY A O 1
ATOM 2461 N N . ILE A 1 314 ? -16.766 27.844 -2.826 1 81.25 314 ILE A N 1
ATOM 2462 C CA . ILE A 1 314 ? -16.484 29.156 -2.273 1 81.25 314 ILE A CA 1
ATOM 2463 C C . ILE A 1 314 ? -16.156 30.125 -3.402 1 81.25 314 ILE A C 1
ATOM 2465 O O . ILE A 1 314 ? -15.773 29.719 -4.5 1 81.25 314 ILE A O 1
ATOM 2469 N N . PRO A 1 315 ? -16.312 31.422 -3.113 1 88.19 315 PRO A N 1
ATOM 2470 C CA . PRO A 1 315 ? -15.969 32.406 -4.133 1 88.19 315 PRO A CA 1
ATOM 2471 C C . PRO A 1 315 ? -14.508 32.312 -4.562 1 88.19 315 PRO A C 1
ATOM 2473 O O . PRO A 1 315 ? -13.633 32.031 -3.744 1 88.19 315 PRO A O 1
ATOM 2476 N N . TRP A 1 316 ? -14.32 32.594 -5.879 1 89.69 316 TRP A N 1
ATOM 2477 C CA . TRP A 1 316 ? -13 32.406 -6.469 1 89.69 316 TRP A CA 1
ATOM 2478 C C . TRP A 1 316 ? -11.969 33.281 -5.766 1 89.69 316 TRP A C 1
ATOM 2480 O O . TRP A 1 316 ? -10.805 32.906 -5.641 1 89.69 316 TRP A O 1
ATOM 2490 N N . TRP A 1 317 ? -12.336 34.438 -5.32 1 91.5 317 TRP A N 1
ATOM 2491 C CA . TRP A 1 317 ? -11.391 35.344 -4.656 1 91.5 317 TRP A CA 1
ATOM 2492 C C . TRP A 1 317 ? -10.953 34.781 -3.312 1 91.5 317 TRP A C 1
ATOM 2494 O O . TRP A 1 317 ? -9.789 34.906 -2.928 1 91.5 317 TRP A O 1
ATOM 2504 N N . SER A 1 318 ? -11.898 34.188 -2.604 1 90.94 318 SER A N 1
ATOM 2505 C CA . SER A 1 318 ? -11.562 33.562 -1.34 1 90.94 318 SER A CA 1
ATOM 2506 C C . SER A 1 318 ? -10.648 32.344 -1.56 1 90.94 318 SER A C 1
ATOM 2508 O O . SER A 1 318 ? -9.688 32.156 -0.816 1 90.94 318 SER A O 1
ATOM 2510 N N . ALA A 1 319 ? -10.977 31.609 -2.559 1 92.38 319 ALA A N 1
ATOM 2511 C CA . ALA A 1 319 ? -10.156 30.438 -2.9 1 92.38 319 ALA A CA 1
ATOM 2512 C C . ALA A 1 319 ? -8.727 30.844 -3.236 1 92.38 319 ALA A C 1
ATOM 2514 O O . ALA A 1 319 ? -7.773 30.188 -2.812 1 92.38 319 ALA A O 1
ATOM 2515 N N . THR A 1 320 ? -8.617 31.906 -3.977 1 94.06 320 THR A N 1
ATOM 2516 C CA . THR A 1 320 ? -7.305 32.406 -4.371 1 94.06 320 THR A CA 1
ATOM 2517 C C . THR A 1 320 ? -6.516 32.875 -3.154 1 94.06 320 THR A C 1
ATOM 2519 O O . THR A 1 320 ? -5.305 32.625 -3.066 1 94.06 320 THR A O 1
ATOM 2522 N N . LEU A 1 321 ? -7.16 33.5 -2.234 1 93.38 321 LEU A N 1
ATOM 2523 C CA . LEU A 1 321 ? -6.492 33.969 -1.029 1 93.38 321 LEU A CA 1
ATOM 2524 C C . LEU A 1 321 ? -5.988 32.812 -0.183 1 93.38 321 LEU A C 1
ATOM 2526 O O . LEU A 1 321 ? -4.887 32.875 0.363 1 93.38 321 LEU A O 1
ATOM 2530 N N . TYR A 1 322 ? -6.812 31.781 -0.069 1 93.69 322 TYR A N 1
ATOM 2531 C CA . TYR A 1 322 ? -6.395 30.594 0.668 1 93.69 322 TYR A CA 1
ATOM 2532 C C . TYR A 1 322 ? -5.195 29.938 0.002 1 93.69 322 TYR A C 1
ATOM 2534 O O . TYR A 1 322 ? -4.242 29.547 0.677 1 93.69 322 TYR A O 1
ATOM 2542 N N . MET A 1 323 ? -5.199 29.875 -1.307 1 95.31 323 MET A N 1
ATOM 2543 C CA . MET A 1 323 ? -4.117 29.234 -2.051 1 95.31 323 MET A CA 1
ATOM 2544 C C . MET A 1 323 ? -2.836 30.047 -1.958 1 95.31 323 MET A C 1
ATOM 2546 O O . MET A 1 323 ? -1.751 29.5 -1.778 1 95.31 323 MET A O 1
ATOM 2550 N N . LEU A 1 324 ? -2.992 31.328 -2.102 1 95.81 324 LEU A N 1
ATOM 2551 C CA . LEU A 1 324 ? -1.825 32.188 -2 1 95.81 324 LEU A CA 1
ATOM 2552 C C . LEU A 1 324 ? -1.209 32.125 -0.607 1 95.81 324 LEU A C 1
ATOM 2554 O O . LEU A 1 324 ? 0.016 32.125 -0.465 1 95.81 324 LEU A O 1
ATOM 2558 N N . SER A 1 325 ? -2.037 32.125 0.362 1 95.94 325 SER A N 1
ATOM 2559 C CA . SER A 1 325 ? -1.552 32 1.735 1 95.94 325 SER A CA 1
ATOM 2560 C C . SER A 1 325 ? -0.848 30.688 1.978 1 95.94 325 SER A C 1
ATOM 2562 O O . SER A 1 325 ? 0.258 30.641 2.521 1 95.94 325 SER A O 1
ATOM 2564 N N . LYS A 1 326 ? -1.437 29.641 1.517 1 95.69 326 LYS A N 1
ATOM 2565 C CA . LYS A 1 326 ? -0.923 28.297 1.787 1 95.69 326 LYS A CA 1
ATOM 2566 C C . LYS A 1 326 ? 0.299 28 0.925 1 95.69 326 LYS A C 1
ATOM 2568 O O . LYS A 1 326 ? 1.283 27.438 1.41 1 95.69 326 LYS A O 1
ATOM 2573 N N . LEU A 1 327 ? 0.317 28.422 -0.35 1 96.69 327 LEU A N 1
ATOM 2574 C CA . LEU A 1 327 ? 1.332 27.969 -1.292 1 96.69 327 LEU A CA 1
ATOM 2575 C C . LEU A 1 327 ? 2.479 28.969 -1.385 1 96.69 327 LEU A C 1
ATOM 2577 O O . LEU A 1 327 ? 3.562 28.641 -1.869 1 96.69 327 LEU A O 1
ATOM 2581 N N . VAL A 1 328 ? 2.24 30.172 -0.884 1 96.75 328 VAL A N 1
ATOM 2582 C CA . VAL A 1 328 ? 3.275 31.188 -1.047 1 96.75 328 VAL A CA 1
ATOM 2583 C C . VAL A 1 328 ? 3.688 31.734 0.321 1 96.75 328 VAL A C 1
ATOM 2585 O O . VAL A 1 328 ? 4.867 31.688 0.685 1 96.75 328 VAL A O 1
ATOM 2588 N N . ILE A 1 329 ? 2.758 32.188 1.117 1 97.62 329 ILE A N 1
ATOM 2589 C CA . ILE A 1 329 ? 3.057 32.875 2.357 1 97.62 329 ILE A CA 1
ATOM 2590 C C . ILE A 1 329 ? 3.652 31.906 3.375 1 97.62 329 ILE A C 1
ATOM 2592 O O . ILE A 1 329 ? 4.66 32.219 4.016 1 97.62 329 ILE A O 1
ATOM 2596 N N . VAL A 1 330 ? 3.07 30.797 3.525 1 97.75 330 VAL A N 1
ATOM 2597 C CA . VAL A 1 330 ? 3.51 29.828 4.523 1 97.75 330 VAL A CA 1
ATOM 2598 C C . VAL A 1 330 ? 4.938 29.375 4.219 1 97.75 330 VAL A C 1
ATOM 2600 O O . VAL A 1 330 ? 5.812 29.438 5.082 1 97.75 330 VAL A O 1
ATOM 2603 N N . PRO A 1 331 ? 5.258 28.953 2.973 1 97.81 331 PRO A N 1
ATOM 2604 C CA . PRO A 1 331 ? 6.641 28.562 2.691 1 97.81 331 PRO A CA 1
ATOM 2605 C C . PRO A 1 331 ? 7.613 29.734 2.777 1 97.81 331 PRO A C 1
ATOM 2607 O O . PRO A 1 331 ? 8.781 29.547 3.117 1 97.81 331 PRO A O 1
ATOM 2610 N N . MET A 1 332 ? 7.172 30.953 2.502 1 97.44 332 MET A N 1
ATOM 2611 C CA . MET A 1 332 ? 8.031 32.125 2.662 1 97.44 332 MET A CA 1
ATOM 2612 C C . MET A 1 332 ? 8.445 32.312 4.121 1 97.44 332 MET A C 1
ATOM 2614 O O . MET A 1 332 ? 9.602 32.625 4.406 1 97.44 332 MET A O 1
ATOM 2618 N N . PHE A 1 333 ? 7.496 32.094 5.02 1 97.75 333 PHE A N 1
ATOM 2619 C CA . PHE A 1 333 ? 7.809 32.156 6.441 1 97.75 333 PHE A CA 1
ATOM 2620 C C . PHE A 1 333 ? 8.797 31.062 6.824 1 97.75 333 PHE A C 1
ATOM 2622 O O . PHE A 1 333 ? 9.672 31.281 7.664 1 97.75 333 PHE A O 1
ATOM 2629 N N . MET A 1 334 ? 8.648 29.953 6.188 1 97.88 334 MET A N 1
ATOM 2630 C CA . MET A 1 334 ? 9.523 28.828 6.508 1 97.88 334 MET A CA 1
ATOM 2631 C C . MET A 1 334 ? 10.961 29.109 6.07 1 97.88 334 MET A C 1
ATOM 2633 O O . MET A 1 334 ? 11.914 28.672 6.715 1 97.88 334 MET A O 1
ATOM 2637 N N . VAL A 1 335 ? 11.125 29.875 4.957 1 97.69 335 VAL A N 1
ATOM 2638 C CA . VAL A 1 335 ? 12.461 30.25 4.527 1 97.69 335 VAL A CA 1
ATOM 2639 C C . VAL A 1 335 ? 13.164 31.031 5.645 1 97.69 335 VAL A C 1
ATOM 2641 O O . VAL A 1 335 ? 14.312 30.734 5.98 1 97.69 335 VAL A O 1
ATOM 2644 N N . PHE A 1 336 ? 12.461 31.938 6.246 1 97.38 336 PHE A N 1
ATOM 2645 C CA . PHE A 1 336 ? 13.008 32.75 7.316 1 97.38 336 PHE A CA 1
ATOM 2646 C C . PHE A 1 336 ? 13.281 31.922 8.555 1 97.38 336 PHE A C 1
ATOM 2648 O O . PHE A 1 336 ? 14.328 32.062 9.195 1 97.38 336 PHE A O 1
ATOM 2655 N N . LEU A 1 337 ? 12.391 31.078 8.859 1 97.69 337 LEU A N 1
ATOM 2656 C CA . LEU A 1 337 ? 12.523 30.25 10.055 1 97.69 337 LEU A CA 1
ATOM 2657 C C . LEU A 1 337 ? 13.664 29.25 9.898 1 97.69 337 LEU A C 1
ATOM 2659 O O . LEU A 1 337 ? 14.375 28.953 10.867 1 97.69 337 LEU A O 1
ATOM 2663 N N . ALA A 1 338 ? 13.727 28.688 8.703 1 97.31 338 ALA A N 1
ATOM 2664 C CA . ALA A 1 338 ? 14.805 27.734 8.438 1 97.31 338 ALA A CA 1
ATOM 2665 C C . ALA A 1 338 ? 16.172 28.391 8.602 1 97.31 338 ALA A C 1
ATOM 2667 O O . ALA A 1 338 ? 17.109 27.781 9.117 1 97.31 338 ALA A O 1
ATOM 2668 N N . LYS A 1 339 ? 16.312 29.609 8.18 1 96.19 339 LYS A N 1
ATOM 2669 C CA . LYS A 1 339 ? 17.562 30.359 8.352 1 96.19 339 LYS A CA 1
ATOM 2670 C C . LYS A 1 339 ? 17.781 30.719 9.82 1 96.19 339 LYS A C 1
ATOM 2672 O O . LYS A 1 339 ? 18.906 30.609 10.32 1 96.19 339 LYS A O 1
ATOM 2677 N N . ALA A 1 340 ? 16.75 31.109 10.453 1 96.44 340 ALA A N 1
ATOM 2678 C CA . ALA A 1 340 ? 16.844 31.516 11.859 1 96.44 340 ALA A CA 1
ATOM 2679 C C . ALA A 1 340 ? 17.25 30.328 12.742 1 96.44 340 ALA A C 1
ATOM 2681 O O . ALA A 1 340 ? 17.953 30.516 13.742 1 96.44 340 ALA A O 1
ATOM 2682 N N . MET A 1 341 ? 16.844 29.172 12.359 1 95.56 341 MET A N 1
ATOM 2683 C CA . MET A 1 341 ? 17.109 27.969 13.148 1 95.56 341 MET A CA 1
ATOM 2684 C C . MET A 1 341 ? 18.406 27.297 12.688 1 95.56 341 MET A C 1
ATOM 2686 O O . MET A 1 341 ? 18.734 26.203 13.148 1 95.56 341 MET A O 1
ATOM 2690 N N . HIS A 1 342 ? 19.094 27.812 11.734 1 94.31 342 HIS A N 1
ATOM 2691 C CA . HIS A 1 342 ? 20.391 27.375 11.25 1 94.31 342 HIS A CA 1
ATOM 2692 C C . HIS A 1 342 ? 20.312 25.969 10.656 1 94.31 342 HIS A C 1
ATOM 2694 O O . HIS A 1 342 ? 21.125 25.109 10.977 1 94.31 342 HIS A O 1
ATOM 2700 N N . LEU A 1 343 ? 19.328 25.797 9.844 1 95.44 343 LEU A N 1
ATOM 2701 C CA . LEU A 1 343 ? 19.234 24.531 9.117 1 95.44 343 LEU A CA 1
ATOM 2702 C C . LEU A 1 343 ? 20.25 24.5 7.969 1 95.44 343 LEU A C 1
ATOM 2704 O O . LEU A 1 343 ? 20.562 25.531 7.375 1 95.44 343 LEU A O 1
ATOM 2708 N N . ASP A 1 344 ? 20.75 23.312 7.723 1 94.81 344 ASP A N 1
ATOM 2709 C CA . ASP A 1 344 ? 21.656 23.172 6.582 1 94.81 344 ASP A CA 1
ATOM 2710 C C . ASP A 1 344 ? 20.875 23.219 5.266 1 94.81 344 ASP A C 1
ATOM 2712 O O . ASP A 1 344 ? 19.656 23.328 5.262 1 94.81 344 ASP A O 1
ATOM 2716 N N . ASN A 1 345 ? 21.547 23.219 4.172 1 94.5 345 ASN A N 1
ATOM 2717 C CA . ASN A 1 345 ? 20.938 23.375 2.855 1 94.5 345 ASN A CA 1
ATOM 2718 C C . ASN A 1 345 ? 19.906 22.297 2.58 1 94.5 345 ASN A C 1
ATOM 2720 O O . ASN A 1 345 ? 18.797 22.594 2.111 1 94.5 345 ASN A O 1
ATOM 2724 N N . GLN A 1 346 ? 20.234 21.078 2.928 1 94.25 346 GLN A N 1
ATOM 2725 C CA . GLN A 1 346 ? 19.328 19.969 2.652 1 94.25 346 GLN A CA 1
ATOM 2726 C C . GLN A 1 346 ? 18.062 20.078 3.496 1 94.25 346 GLN A C 1
ATOM 2728 O O . GLN A 1 346 ? 16.953 20 2.969 1 94.25 346 GLN A O 1
ATOM 2733 N N . SER A 1 347 ? 18.266 20.281 4.77 1 95.06 347 SER A N 1
ATOM 2734 C CA . SER A 1 347 ? 17.1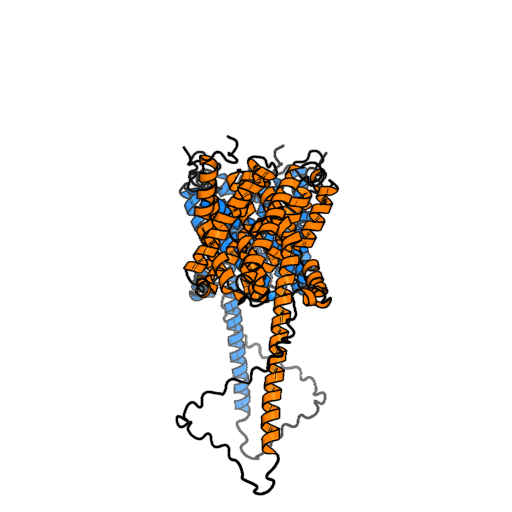25 20.344 5.668 1 95.06 347 SER A CA 1
ATOM 2735 C C . SER A 1 347 ? 16.297 21.609 5.434 1 95.06 347 SER A C 1
ATOM 2737 O O . SER A 1 347 ? 15.078 21.594 5.535 1 95.06 347 SER A O 1
ATOM 2739 N N . GLY A 1 348 ? 17 22.672 5.152 1 96.31 348 GLY A N 1
ATOM 2740 C CA . GLY A 1 348 ? 16.297 23.922 4.863 1 96.31 348 GLY A CA 1
ATOM 2741 C C . GLY A 1 348 ? 15.414 23.828 3.633 1 96.31 348 GLY A C 1
ATOM 2742 O O . GLY A 1 348 ? 14.258 24.25 3.656 1 96.31 348 GLY A O 1
ATOM 2743 N N . ARG A 1 349 ? 15.953 23.312 2.611 1 95.75 349 ARG A N 1
ATOM 2744 C CA . ARG A 1 349 ? 15.188 23.156 1.383 1 95.75 349 ARG A CA 1
ATOM 2745 C C . ARG A 1 349 ? 13.992 22.219 1.599 1 95.75 349 ARG A C 1
ATOM 2747 O O . ARG A 1 349 ? 12.891 22.5 1.121 1 95.75 349 ARG A O 1
ATOM 2754 N N . ALA A 1 350 ? 14.266 21.125 2.27 1 95.88 350 ALA A N 1
ATOM 2755 C CA . ALA A 1 350 ? 13.18 20.188 2.566 1 95.88 350 ALA A CA 1
ATOM 2756 C C . ALA A 1 350 ? 12.062 20.875 3.35 1 95.88 350 ALA A C 1
ATOM 2758 O O . ALA A 1 350 ? 10.883 20.672 3.057 1 95.88 350 ALA A O 1
ATOM 2759 N N . ALA A 1 351 ? 12.445 21.656 4.328 1 97.31 351 ALA A N 1
ATOM 2760 C CA . ALA A 1 351 ? 11.469 22.344 5.168 1 97.31 351 ALA A CA 1
ATOM 2761 C C . ALA A 1 351 ? 10.594 23.281 4.34 1 97.31 351 ALA A C 1
ATOM 2763 O O . ALA A 1 351 ? 9.367 23.312 4.504 1 97.31 351 ALA A O 1
ATOM 2764 N N . VAL A 1 352 ? 11.172 23.984 3.453 1 97.69 352 VAL A N 1
ATOM 2765 C CA . VAL A 1 352 ? 10.461 24.953 2.639 1 97.69 352 VAL A CA 1
ATOM 2766 C C . VAL A 1 352 ? 9.531 24.234 1.661 1 97.69 352 VAL A C 1
ATOM 2768 O O . VAL A 1 352 ? 8.375 24.609 1.5 1 97.69 352 VAL A O 1
ATOM 2771 N N . LEU A 1 353 ? 10.031 23.219 1.062 1 96.81 353 LEU A N 1
ATOM 2772 C CA . LEU A 1 353 ? 9.234 22.5 0.075 1 96.81 353 LEU A CA 1
ATOM 2773 C C . LEU A 1 353 ? 8.062 21.781 0.735 1 96.81 353 LEU A C 1
ATOM 2775 O O . LEU A 1 353 ? 6.961 21.75 0.18 1 96.81 353 LEU A O 1
ATOM 2779 N N . ILE A 1 354 ? 8.281 21.25 1.887 1 97.19 354 ILE A N 1
ATOM 2780 C CA . ILE A 1 354 ? 7.203 20.562 2.602 1 97.19 354 ILE A CA 1
ATOM 2781 C C . ILE A 1 354 ? 6.164 21.594 3.053 1 97.19 354 ILE A C 1
ATOM 2783 O O . ILE A 1 354 ? 4.961 21.328 3.014 1 97.19 354 ILE A O 1
ATOM 2787 N N . ALA A 1 355 ? 6.66 22.734 3.441 1 97.62 355 ALA A N 1
ATOM 2788 C CA . ALA A 1 355 ? 5.746 23.797 3.844 1 97.62 355 ALA A CA 1
ATOM 2789 C C . ALA A 1 355 ? 4.879 24.25 2.674 1 97.62 355 ALA A C 1
ATOM 2791 O O . ALA A 1 355 ? 3.789 24.781 2.873 1 97.62 355 ALA A O 1
ATOM 2792 N N . ALA A 1 356 ? 5.328 24.031 1.478 1 97.44 356 ALA A N 1
ATOM 2793 C CA . ALA A 1 356 ? 4.629 24.484 0.275 1 97.44 356 ALA A CA 1
ATOM 2794 C C . ALA A 1 356 ? 3.621 23.438 -0.193 1 97.44 356 ALA A C 1
ATOM 2796 O O . ALA A 1 356 ? 2.881 23.672 -1.152 1 97.44 356 ALA A O 1
ATOM 2797 N N . LEU A 1 357 ? 3.539 22.344 0.484 1 96.75 357 LEU A N 1
ATOM 2798 C CA . LEU A 1 357 ? 2.617 21.266 0.11 1 96.75 357 LEU A CA 1
ATOM 2799 C C . LEU A 1 357 ? 1.187 21.625 0.497 1 96.75 357 LEU A C 1
ATOM 2801 O O . LEU A 1 357 ? 0.967 22.484 1.358 1 96.75 357 LEU A O 1
ATOM 2805 N N . PRO A 1 358 ? 0.227 21.031 -0.184 1 95.56 358 PRO A N 1
ATOM 2806 C CA . PRO A 1 358 ? -1.173 21.297 0.163 1 95.56 358 PRO A CA 1
ATOM 2807 C C . PRO A 1 358 ? -1.547 20.75 1.542 1 95.56 358 PRO A C 1
ATOM 2809 O O . PRO A 1 358 ? -0.763 20.016 2.158 1 95.56 358 PRO A O 1
ATOM 2812 N N . ILE A 1 359 ? -2.713 21.172 1.971 1 95.62 359 ILE A N 1
ATOM 2813 C CA . ILE A 1 359 ? -3.191 20.703 3.268 1 95.62 359 ILE A CA 1
ATOM 2814 C C . ILE A 1 359 ? -3.717 19.281 3.137 1 95.62 359 ILE A C 1
ATOM 2816 O O . ILE A 1 359 ? -4.023 18.812 2.033 1 95.62 359 ILE A O 1
ATOM 2820 N N . SER A 1 360 ? -3.744 18.578 4.176 1 92.81 360 SER A N 1
ATOM 2821 C CA . SER A 1 360 ? -4.113 17.172 4.227 1 92.81 360 SER A CA 1
ATOM 2822 C C . SER A 1 360 ? -5.621 16.984 4.117 1 92.81 360 SER A C 1
ATOM 2824 O O . SER A 1 360 ? -6.391 17.844 4.551 1 92.81 360 SER A O 1
ATOM 2826 N N . LEU A 1 361 ? -6 15.875 3.566 1 88.06 361 LEU A N 1
ATOM 2827 C CA . LEU A 1 361 ? -7.402 15.484 3.502 1 88.06 361 LEU A CA 1
ATOM 2828 C C . LEU A 1 361 ? -7.996 15.352 4.902 1 88.06 361 LEU A C 1
ATOM 2830 O O . LEU A 1 361 ? -9.203 15.539 5.086 1 88.06 361 LEU A O 1
ATOM 2834 N N . ALA A 1 362 ? -7.152 15.133 5.836 1 88 362 ALA A N 1
ATOM 2835 C CA . ALA A 1 362 ? -7.59 15.008 7.223 1 88 362 ALA A CA 1
ATOM 2836 C C . ALA A 1 362 ? -8.25 16.297 7.707 1 88 362 ALA A C 1
ATOM 2838 O O . ALA A 1 362 ? -9.078 16.266 8.617 1 88 362 ALA A O 1
ATOM 2839 N N . SER A 1 363 ? -7.871 17.359 7.098 1 91.81 363 SER A N 1
ATOM 2840 C CA . SER A 1 363 ? -8.492 18.625 7.465 1 91.81 363 SER A CA 1
ATOM 2841 C C . SER A 1 363 ? -9.977 18.625 7.121 1 91.81 363 SER A C 1
ATOM 2843 O O . SER A 1 363 ? -10.805 19.094 7.918 1 91.81 363 SER A O 1
ATOM 2845 N N . PHE A 1 364 ? -10.312 18.125 6.008 1 86 364 PHE A N 1
ATOM 2846 C CA . PHE A 1 364 ? -11.711 18.031 5.598 1 86 364 PHE A CA 1
ATOM 2847 C C . PHE A 1 364 ? -12.477 17.078 6.492 1 86 364 PHE A C 1
ATOM 2849 O O . PHE A 1 364 ? -13.641 17.328 6.828 1 86 364 PHE A O 1
ATOM 2856 N N . VAL A 1 365 ? -11.844 16.016 6.797 1 84.5 365 VAL A N 1
ATOM 2857 C CA . VAL A 1 365 ? -12.5 15.016 7.637 1 84.5 365 VAL A CA 1
ATOM 2858 C C . VAL A 1 365 ? -12.844 15.625 8.992 1 84.5 365 VAL A C 1
ATOM 2860 O O . VAL A 1 365 ? -13.953 15.43 9.508 1 84.5 365 VAL A O 1
ATOM 2863 N N . LEU A 1 366 ? -11.961 16.391 9.5 1 87.81 366 LEU A N 1
ATOM 2864 C CA . LEU A 1 366 ? -12.195 17.062 10.773 1 87.81 366 LEU A CA 1
ATOM 2865 C C . LEU A 1 366 ? -13.305 18.109 10.641 1 87.81 366 LEU A C 1
ATOM 2867 O O . LEU A 1 366 ? -14.188 18.188 11.5 1 87.81 366 LEU A O 1
ATOM 2871 N N . ALA A 1 367 ? -13.242 18.781 9.586 1 89.31 367 ALA A N 1
ATOM 2872 C CA . ALA A 1 367 ? -14.25 19.812 9.328 1 89.31 367 ALA A CA 1
ATOM 2873 C C . ALA A 1 367 ? -15.641 19.188 9.18 1 89.31 367 ALA A C 1
ATOM 2875 O O . ALA A 1 367 ? -16.625 19.75 9.664 1 89.31 367 ALA A O 1
ATOM 2876 N N . SER A 1 368 ? -15.703 18.094 8.523 1 87.19 368 SER A N 1
ATOM 2877 C CA . SER A 1 368 ? -16.969 17.406 8.305 1 87.19 368 SER A CA 1
ATOM 2878 C C . SER A 1 368 ? -17.531 16.859 9.609 1 87.19 368 SER A C 1
ATOM 2880 O O . SER A 1 368 ? -18.75 16.875 9.828 1 87.19 368 SER A O 1
ATOM 2882 N N . ARG A 1 369 ? -16.703 16.453 10.414 1 86.94 369 ARG A N 1
ATOM 2883 C CA . ARG A 1 369 ? -17.109 15.914 11.703 1 86.94 369 ARG A CA 1
ATOM 2884 C C . ARG A 1 369 ? -17.734 16.984 12.578 1 86.94 369 ARG A C 1
ATOM 2886 O O . ARG A 1 369 ? -18.688 16.719 13.312 1 86.94 369 ARG A O 1
ATOM 2893 N N . TYR A 1 370 ? -17.234 18.156 12.516 1 90.88 370 TYR A N 1
ATOM 2894 C CA . TYR A 1 370 ? -17.703 19.234 13.367 1 90.88 370 TYR A CA 1
ATOM 2895 C C . TYR A 1 370 ? -18.609 20.188 12.586 1 90.88 370 TYR A C 1
ATOM 2897 O O . TYR A 1 370 ? -19.031 21.219 13.109 1 90.88 370 TYR A O 1
ATOM 2905 N N . LYS A 1 371 ? -18.781 19.828 11.297 1 91.06 371 LYS A N 1
ATOM 2906 C CA . LYS A 1 371 ? -19.703 20.547 10.422 1 91.06 371 LYS A CA 1
ATOM 2907 C C . LYS A 1 371 ? -19.344 22.031 10.359 1 91.06 371 LYS A C 1
ATOM 2909 O O . LYS A 1 371 ? -20.203 22.891 10.555 1 91.06 371 LYS A O 1
ATOM 2914 N N . ILE A 1 372 ? -18.109 22.297 10.172 1 92.19 372 ILE A N 1
ATOM 2915 C CA . ILE A 1 372 ? -17.656 23.672 10.062 1 92.19 372 ILE A CA 1
ATOM 2916 C C . ILE A 1 372 ? -16.609 23.797 8.969 1 92.19 372 ILE A C 1
ATOM 2918 O O . ILE A 1 372 ? -15.695 22.969 8.875 1 92.19 372 ILE A O 1
ATOM 2922 N N . GLY A 1 373 ? -16.734 24.734 8.086 1 91.5 373 GLY A N 1
ATOM 2923 C CA . GLY A 1 373 ? -15.734 25.062 7.09 1 91.5 373 GLY A CA 1
ATOM 2924 C C . GLY A 1 373 ? -15.5 23.953 6.09 1 91.5 373 GLY A C 1
ATOM 2925 O O . GLY A 1 373 ? -14.391 23.781 5.586 1 91.5 373 GLY A O 1
ATOM 2926 N N . GLU A 1 374 ? -16.469 23.172 5.844 1 89.5 374 GLU A N 1
ATOM 2927 C CA . GLU A 1 374 ? -16.344 22.016 4.961 1 89.5 374 GLU A CA 1
ATOM 2928 C C . GLU A 1 374 ? -16 22.438 3.533 1 89.5 374 GLU A C 1
ATOM 2930 O O . GLU A 1 374 ? -15.102 21.875 2.906 1 89.5 374 GLU A O 1
ATOM 2935 N N . ALA A 1 375 ? -16.672 23.422 3.113 1 89.69 375 ALA A N 1
ATOM 2936 C CA . ALA A 1 375 ? -16.484 23.875 1.74 1 89.69 375 ALA A CA 1
ATOM 2937 C C . ALA A 1 375 ? -15.094 24.469 1.547 1 89.69 375 ALA A C 1
ATOM 2939 O O . ALA A 1 375 ? -14.43 24.188 0.549 1 89.69 375 ALA A O 1
ATOM 2940 N N . VAL A 1 376 ? -14.68 25.234 2.531 1 91.81 376 VAL A N 1
ATOM 2941 C CA . VAL A 1 376 ? -13.391 25.906 2.463 1 91.81 376 VAL A CA 1
ATOM 2942 C C . VAL A 1 376 ? -12.273 24.859 2.457 1 91.81 376 VAL A C 1
ATOM 2944 O O . VAL A 1 376 ? -11.375 24.906 1.608 1 91.81 376 VAL A O 1
ATOM 2947 N N . LEU A 1 377 ? -12.352 23.938 3.32 1 93.12 377 LEU A N 1
ATOM 2948 C CA . LEU A 1 377 ? -11.273 22.984 3.482 1 93.12 377 LEU A CA 1
ATOM 2949 C C . LEU A 1 377 ? -11.273 21.969 2.344 1 93.12 377 LEU A C 1
ATOM 2951 O O . LEU A 1 377 ? -10.211 21.547 1.886 1 93.12 377 LEU A O 1
ATOM 2955 N N . SER A 1 378 ? -12.469 21.609 1.887 1 90.25 378 SER A N 1
ATOM 2956 C CA . SER A 1 378 ? -12.547 20.703 0.753 1 90.25 378 SER A CA 1
ATOM 2957 C C . SER A 1 378 ? -11.93 21.312 -0.499 1 90.25 378 SER A C 1
ATOM 2959 O O . SER A 1 378 ? -11.18 20.656 -1.219 1 90.25 378 SER A O 1
ATOM 2961 N N . GLU A 1 379 ? -12.203 22.484 -0.712 1 91.81 379 GLU A N 1
ATOM 2962 C CA . GLU A 1 379 ? -11.68 23.172 -1.885 1 91.81 379 GLU A CA 1
ATOM 2963 C C . GLU A 1 379 ? -10.172 23.406 -1.758 1 91.81 379 GLU A C 1
ATOM 2965 O O . GLU A 1 379 ? -9.438 23.312 -2.744 1 91.81 379 GLU A O 1
ATOM 2970 N N . ASN A 1 380 ? -9.766 23.75 -0.596 1 92.88 380 ASN A N 1
ATOM 2971 C CA . ASN A 1 380 ? -8.344 23.953 -0.355 1 92.88 380 ASN A CA 1
ATOM 2972 C C . ASN A 1 380 ? -7.543 22.672 -0.614 1 92.88 380 ASN A C 1
ATOM 2974 O O . ASN A 1 380 ? -6.473 22.719 -1.218 1 92.88 380 ASN A O 1
ATOM 2978 N N . VAL A 1 381 ? -8.055 21.594 -0.144 1 91.81 381 VAL A N 1
ATOM 2979 C CA . VAL A 1 381 ? -7.398 20.297 -0.339 1 91.81 381 VAL A CA 1
ATOM 2980 C C . VAL A 1 381 ? -7.312 19.984 -1.831 1 91.81 381 VAL A C 1
ATOM 2982 O O . VAL A 1 381 ? -6.246 19.625 -2.336 1 91.81 381 VAL A O 1
ATOM 2985 N N . ALA A 1 382 ? -8.398 20.156 -2.539 1 90.5 382 ALA A N 1
ATOM 2986 C CA . ALA A 1 382 ? -8.477 19.812 -3.951 1 90.5 382 ALA A CA 1
ATOM 2987 C C . ALA A 1 382 ? -7.594 20.719 -4.801 1 90.5 382 ALA A C 1
ATOM 2989 O O . ALA A 1 382 ? -6.766 20.234 -5.578 1 90.5 382 ALA A O 1
ATOM 2990 N N . LEU A 1 383 ? -7.734 21.953 -4.625 1 91.81 383 LEU A N 1
ATOM 2991 C CA . LEU A 1 383 ? -6.98 22.922 -5.43 1 91.81 383 LEU A CA 1
ATOM 2992 C C . LEU A 1 383 ? -5.492 22.844 -5.109 1 91.81 383 LEU A C 1
ATOM 2994 O O . LEU A 1 383 ? -4.652 22.953 -6.004 1 91.81 383 LEU A O 1
ATOM 2998 N N . GLY A 1 384 ? -5.219 22.719 -3.85 1 93.38 384 GLY A N 1
ATOM 2999 C CA . GLY A 1 384 ? -3.824 22.562 -3.465 1 93.38 384 GLY A CA 1
ATOM 3000 C C . GLY A 1 384 ? -3.16 21.359 -4.09 1 93.38 384 GLY A C 1
ATOM 3001 O O . GLY A 1 384 ? -2 21.422 -4.5 1 93.38 384 GLY A O 1
ATOM 3002 N N . THR A 1 385 ? -3.865 20.328 -4.156 1 90.56 385 THR A N 1
ATOM 3003 C CA . THR A 1 385 ? -3.336 19.094 -4.711 1 90.56 385 THR A CA 1
ATOM 3004 C C . THR A 1 385 ? -3.109 19.219 -6.215 1 90.56 385 THR A C 1
ATOM 3006 O O . THR A 1 385 ? -2.092 18.766 -6.738 1 90.56 385 THR A O 1
ATOM 3009 N N . ILE A 1 386 ? -3.979 19.859 -6.875 1 90.12 386 ILE A N 1
ATOM 3010 C CA . ILE A 1 386 ? -3.869 20.062 -8.32 1 90.12 386 ILE A CA 1
ATOM 3011 C C . ILE A 1 386 ? -2.676 20.969 -8.625 1 90.12 386 ILE A C 1
ATOM 3013 O O . ILE A 1 386 ? -1.979 20.766 -9.625 1 90.12 386 ILE A O 1
ATOM 3017 N N . LEU A 1 387 ? -2.418 21.844 -7.762 1 95 387 LEU A N 1
ATOM 3018 C CA . LEU A 1 387 ? -1.394 22.859 -8 1 95 387 LEU A CA 1
ATOM 3019 C C . LEU A 1 387 ? -0.05 22.406 -7.434 1 95 387 LEU A C 1
ATOM 3021 O O . LEU A 1 387 ? 0.908 23.188 -7.414 1 95 387 LEU A O 1
ATOM 3025 N N . ILE A 1 388 ? 0.025 21.172 -7.008 1 94.06 388 ILE A N 1
ATOM 3026 C CA . ILE A 1 388 ? 1.239 20.688 -6.363 1 94.06 388 ILE A CA 1
ATOM 3027 C C . ILE A 1 388 ? 2.412 20.781 -7.34 1 94.06 388 ILE A C 1
ATOM 3029 O O . ILE A 1 388 ? 3.51 21.203 -6.961 1 94.06 388 ILE A O 1
ATOM 3033 N N . LEU A 1 389 ? 2.207 20.406 -8.609 1 93.44 389 LEU A N 1
ATOM 3034 C CA . LEU A 1 389 ? 3.273 20.312 -9.602 1 93.44 389 LEU A CA 1
ATOM 3035 C C . LEU A 1 389 ? 3.871 21.688 -9.875 1 93.44 389 LEU A C 1
ATOM 3037 O O . LEU A 1 389 ? 5.062 21.922 -9.641 1 93.44 389 LEU A O 1
ATOM 3041 N N . PRO A 1 390 ? 3.105 22.656 -10.297 1 95.31 390 PRO A N 1
ATOM 3042 C CA . PRO A 1 390 ? 3.709 23.969 -10.547 1 95.31 390 PRO A CA 1
ATOM 3043 C C . PRO A 1 390 ? 4.285 24.609 -9.281 1 95.31 390 PRO A C 1
ATOM 3045 O O . PRO A 1 390 ? 5.305 25.297 -9.344 1 95.31 390 PRO A O 1
ATOM 3048 N N . THR A 1 391 ? 3.678 24.406 -8.141 1 96.12 391 THR A N 1
ATOM 3049 C CA . THR A 1 391 ? 4.129 25.016 -6.895 1 96.12 391 THR A CA 1
ATOM 3050 C C . THR A 1 391 ? 5.512 24.5 -6.508 1 96.12 391 THR A C 1
ATOM 3052 O O . THR A 1 391 ? 6.418 25.281 -6.234 1 96.12 391 THR A O 1
ATOM 3055 N N . ILE A 1 392 ? 5.664 23.203 -6.527 1 95.69 392 ILE A N 1
ATOM 3056 C CA . ILE A 1 392 ? 6.926 22.594 -6.109 1 95.69 392 ILE A CA 1
ATOM 3057 C C . ILE A 1 392 ? 8.023 22.953 -7.113 1 95.69 392 ILE A C 1
ATOM 3059 O O . ILE A 1 392 ? 9.164 23.219 -6.727 1 95.69 392 ILE A O 1
ATOM 3063 N N . LEU A 1 393 ? 7.719 22.984 -8.375 1 94.81 393 LEU A N 1
ATOM 3064 C CA . LEU A 1 393 ? 8.688 23.344 -9.406 1 94.81 393 LEU A CA 1
ATOM 3065 C C . LEU A 1 393 ? 9.133 24.797 -9.242 1 94.81 393 LEU A C 1
ATOM 3067 O O . LEU A 1 393 ? 10.328 25.094 -9.297 1 94.81 393 LEU A O 1
ATOM 3071 N N . ILE A 1 394 ? 8.211 25.656 -9.031 1 95.81 394 ILE A N 1
ATOM 3072 C CA . ILE A 1 394 ? 8.508 27.094 -8.914 1 95.81 394 ILE A CA 1
ATOM 3073 C C . ILE A 1 394 ? 9.367 27.328 -7.676 1 95.81 394 ILE A C 1
ATOM 3075 O O . ILE A 1 394 ? 10.352 28.078 -7.734 1 95.81 394 ILE A O 1
ATOM 3079 N N . TRP A 1 395 ? 9.008 26.719 -6.59 1 96.56 395 TRP A N 1
ATOM 3080 C CA . TRP A 1 395 ? 9.773 26.922 -5.367 1 96.56 395 TRP A CA 1
ATOM 3081 C C . TRP A 1 395 ? 11.195 26.375 -5.52 1 96.56 395 TRP A C 1
ATOM 3083 O O . TRP A 1 395 ? 12.148 26.969 -5.016 1 96.56 395 TRP A O 1
ATOM 3093 N N . ASN A 1 396 ? 11.336 25.234 -6.199 1 94.25 396 ASN A N 1
ATOM 3094 C CA . ASN A 1 396 ? 12.68 24.719 -6.445 1 94.25 396 ASN A CA 1
ATOM 3095 C C . ASN A 1 396 ? 13.5 25.672 -7.301 1 94.25 396 ASN A C 1
ATOM 3097 O O . ASN A 1 396 ? 14.672 25.922 -7.016 1 94.25 396 ASN A O 1
ATOM 3101 N N . ILE A 1 397 ? 12.906 26.25 -8.312 1 94 397 ILE A N 1
ATOM 3102 C CA . ILE A 1 397 ? 13.578 27.188 -9.219 1 94 397 ILE A CA 1
ATOM 3103 C C . ILE A 1 397 ? 13.93 28.469 -8.477 1 94 397 ILE A C 1
ATOM 3105 O O . ILE A 1 397 ? 15.047 28.969 -8.602 1 94 397 ILE A O 1
ATOM 3109 N N . VAL A 1 398 ? 13.031 28.922 -7.676 1 94.94 398 VAL A N 1
ATOM 3110 C CA . VAL A 1 398 ? 13.227 30.172 -6.941 1 94.94 398 VAL A CA 1
ATOM 3111 C C . VAL A 1 398 ? 14.359 30 -5.93 1 94.94 398 VAL A C 1
ATOM 3113 O O . VAL A 1 398 ? 15.211 30.875 -5.789 1 94.94 398 VAL A O 1
ATOM 3116 N N . LEU A 1 399 ? 14.32 28.891 -5.238 1 95.38 399 LEU A N 1
ATOM 3117 C CA . LEU A 1 399 ? 15.367 28.641 -4.254 1 95.38 399 LEU A CA 1
ATOM 3118 C C . LEU A 1 399 ? 16.734 28.562 -4.922 1 95.38 399 LEU A C 1
ATOM 3120 O O . LEU A 1 399 ? 17.719 29.047 -4.379 1 95.38 399 LEU A O 1
ATOM 3124 N N . ASP A 1 400 ? 16.781 27.969 -6.066 1 94.06 400 ASP A N 1
ATOM 3125 C CA . ASP A 1 400 ? 18.047 27.859 -6.805 1 94.06 400 ASP A CA 1
ATOM 3126 C C . ASP A 1 400 ? 18.484 29.219 -7.336 1 94.06 400 ASP A C 1
ATOM 3128 O O . ASP A 1 400 ? 19.672 29.562 -7.27 1 94.06 400 ASP A O 1
ATOM 3132 N N . GLN A 1 401 ? 17.578 30 -7.91 1 93.31 401 GLN A N 1
ATOM 3133 C CA . GLN A 1 401 ? 17.891 31.297 -8.492 1 93.31 401 GLN A CA 1
ATOM 3134 C C . GLN A 1 401 ? 18.375 32.281 -7.422 1 93.31 401 GLN A C 1
ATOM 3136 O O . GLN A 1 401 ? 19.266 33.094 -7.676 1 93.31 401 GLN A O 1
ATOM 3141 N N . LEU A 1 402 ? 17.797 32.188 -6.227 1 94.44 402 LEU A N 1
ATOM 3142 C CA . LEU A 1 402 ? 18.172 33.094 -5.137 1 94.44 402 LEU A CA 1
ATOM 3143 C C . LEU A 1 402 ? 19.344 32.531 -4.344 1 94.44 402 LEU A C 1
ATOM 3145 O O . LEU A 1 402 ? 19.859 33.188 -3.436 1 94.44 402 LEU A O 1
ATOM 3149 N N . ASP A 1 403 ? 19.75 31.344 -4.664 1 93.94 403 ASP A N 1
ATOM 3150 C CA . ASP A 1 403 ? 20.859 30.641 -4 1 93.94 403 ASP A CA 1
ATOM 3151 C C . ASP A 1 403 ? 20.562 30.453 -2.514 1 93.94 403 ASP A C 1
ATOM 3153 O O . ASP A 1 403 ? 21.406 30.766 -1.668 1 93.94 403 ASP A O 1
ATOM 3157 N N . VAL A 1 404 ? 19.344 30.203 -2.264 1 94.56 404 VAL A N 1
ATOM 3158 C CA . VAL A 1 404 ? 18.906 29.875 -0.915 1 94.56 404 VAL A CA 1
ATOM 3159 C C . VAL A 1 404 ? 18.766 28.359 -0.781 1 94.56 404 VAL A C 1
ATOM 3161 O O . VAL A 1 404 ? 17.969 27.734 -1.494 1 94.56 404 VAL A O 1
ATOM 3164 N N . PHE A 1 405 ? 19.531 27.719 0.068 1 94.94 405 PHE A N 1
ATOM 3165 C CA . PHE A 1 405 ? 19.547 26.281 0.287 1 94.94 405 PHE A CA 1
ATOM 3166 C C . PHE A 1 405 ? 19.828 25.531 -1.016 1 94.94 405 PHE A C 1
ATOM 3168 O O . PHE A 1 405 ? 19.016 24.703 -1.447 1 94.94 405 PHE A O 1
ATOM 3175 N N . PRO A 1 406 ? 20.922 25.797 -1.619 1 90.31 406 PRO A N 1
ATOM 3176 C CA . PRO A 1 406 ? 21.266 25.141 -2.881 1 90.31 406 PRO A CA 1
ATOM 3177 C C . PRO A 1 406 ? 21.469 23.641 -2.721 1 90.31 406 PRO A C 1
ATOM 3179 O O . PRO A 1 406 ? 21.906 23.172 -1.662 1 90.31 406 PRO A O 1
ATOM 3182 N N . LEU A 1 407 ? 20.969 22.844 -3.758 1 82.19 407 LEU A N 1
ATOM 3183 C CA . LEU A 1 407 ? 21.188 21.406 -3.771 1 82.19 407 LEU A CA 1
ATOM 3184 C C . LEU A 1 407 ? 22.641 21.062 -4.051 1 82.19 407 LEU A C 1
ATOM 3186 O O . LEU A 1 407 ? 23.297 21.75 -4.844 1 82.19 407 LEU A O 1
ATOM 3190 N N . SER A 1 408 ? 23.266 20.328 -3.035 1 65.12 408 SER A N 1
ATOM 3191 C CA . SER A 1 408 ? 24.672 20 -3.207 1 65.12 408 SER A CA 1
ATOM 3192 C C . SER A 1 408 ? 24.922 19.266 -4.523 1 65.12 408 SER A C 1
ATOM 3194 O O . SER A 1 408 ? 24.156 18.391 -4.898 1 65.12 408 SER A O 1
ATOM 3196 N N . GLU A 1 409 ? 25.672 19.844 -5.559 1 51.75 409 GLU A N 1
ATOM 3197 C CA . GLU A 1 409 ? 26.219 19.188 -6.734 1 51.75 409 GLU A CA 1
ATOM 3198 C C . GLU A 1 409 ? 26.984 17.922 -6.348 1 51.75 409 GLU A C 1
ATOM 3200 O O . GLU A 1 409 ? 27.625 17.875 -5.293 1 51.75 409 GLU A O 1
ATOM 3205 N N . MET B 1 1 ? 28.219 -14.953 13.148 1 49.53 1 MET B N 1
ATOM 3206 C CA . MET B 1 1 ? 27.922 -15.523 11.844 1 49.53 1 MET B CA 1
ATOM 3207 C C . MET B 1 1 ? 26.422 -15.617 11.609 1 49.53 1 MET B C 1
ATOM 3209 O O . MET B 1 1 ? 25.703 -16.203 12.422 1 49.53 1 MET B O 1
ATOM 3213 N N . THR B 1 2 ? 25.812 -14.727 10.898 1 68.5 2 THR B N 1
ATOM 3214 C CA . THR B 1 2 ? 24.375 -14.672 10.68 1 68.5 2 THR B CA 1
ATOM 3215 C C . THR B 1 2 ? 23.891 -15.914 9.938 1 68.5 2 THR B C 1
ATOM 3217 O O . THR B 1 2 ? 24.594 -16.438 9.07 1 68.5 2 THR B O 1
ATOM 3220 N N . TRP B 1 3 ? 23.016 -16.797 10.672 1 81.5 3 TRP B N 1
ATOM 3221 C CA . TRP B 1 3 ? 22.359 -17.938 10.062 1 81.5 3 TRP B CA 1
ATOM 3222 C C . TRP B 1 3 ? 22.031 -17.672 8.602 1 81.5 3 TRP B C 1
ATOM 3224 O O . TRP B 1 3 ? 21.562 -16.578 8.258 1 81.5 3 TRP B O 1
ATOM 3234 N N . LYS B 1 4 ? 22.531 -18.531 7.676 1 85.19 4 LYS B N 1
ATOM 3235 C CA . LYS B 1 4 ? 22.422 -18.406 6.223 1 85.19 4 LYS B CA 1
ATOM 3236 C C . LYS B 1 4 ? 20.984 -18.047 5.805 1 85.19 4 LYS B C 1
ATOM 3238 O O . LYS B 1 4 ? 20.781 -17.344 4.82 1 85.19 4 LYS B O 1
ATOM 3243 N N . TYR B 1 5 ? 20.031 -18.5 6.555 1 89.62 5 TYR B N 1
ATOM 3244 C CA . TYR B 1 5 ? 18.656 -18.328 6.133 1 89.62 5 TYR B CA 1
ATOM 3245 C C . TYR B 1 5 ? 17.969 -17.234 6.941 1 89.62 5 TYR B C 1
ATOM 3247 O O . TYR B 1 5 ? 16.734 -17.203 7.043 1 89.62 5 TYR B O 1
ATOM 3255 N N . THR B 1 6 ? 18.688 -16.344 7.473 1 90.06 6 THR B N 1
ATOM 3256 C CA . THR B 1 6 ? 18.141 -15.305 8.328 1 90.06 6 THR B CA 1
ATOM 3257 C C . THR B 1 6 ? 17.219 -14.367 7.539 1 90.06 6 THR B C 1
ATOM 3259 O O . THR B 1 6 ? 16.172 -13.953 8.031 1 90.06 6 THR B O 1
ATOM 3262 N N . ASN B 1 7 ? 17.562 -14.062 6.301 1 89.56 7 ASN B N 1
ATOM 3263 C CA . ASN B 1 7 ? 16.75 -13.18 5.477 1 89.56 7 ASN B CA 1
ATOM 3264 C C . ASN B 1 7 ? 15.391 -13.805 5.152 1 89.56 7 ASN B C 1
ATOM 3266 O O . ASN B 1 7 ? 14.367 -13.133 5.191 1 89.56 7 ASN B O 1
ATOM 3270 N N . VAL B 1 8 ? 15.469 -15.055 4.895 1 91.06 8 VAL B N 1
ATOM 3271 C CA . VAL B 1 8 ? 14.234 -15.773 4.574 1 91.06 8 VAL B CA 1
ATOM 3272 C C . VAL B 1 8 ? 13.352 -15.852 5.816 1 91.06 8 VAL B C 1
ATOM 3274 O O . VAL B 1 8 ? 12.133 -15.672 5.73 1 91.06 8 VAL B O 1
ATOM 3277 N N . LEU B 1 9 ? 13.969 -16.078 6.895 1 92.88 9 LEU B N 1
ATOM 3278 C CA . LEU B 1 9 ? 13.234 -16.141 8.156 1 92.88 9 LEU B CA 1
ATOM 3279 C C . LEU B 1 9 ? 12.57 -14.797 8.453 1 92.88 9 LEU B C 1
ATOM 3281 O O . LEU B 1 9 ? 11.391 -14.758 8.805 1 92.88 9 LEU B O 1
ATOM 3285 N N . ASN B 1 10 ? 13.258 -13.742 8.281 1 93.25 10 ASN B N 1
ATOM 3286 C CA . ASN B 1 10 ? 12.734 -12.406 8.547 1 93.25 10 ASN B CA 1
ATOM 3287 C C . ASN B 1 10 ? 11.555 -12.078 7.641 1 93.25 10 ASN B C 1
ATOM 3289 O O . ASN B 1 10 ? 10.562 -11.5 8.094 1 93.25 10 ASN B O 1
ATOM 3293 N N . GLU B 1 11 ? 11.648 -12.43 6.418 1 92.25 11 GLU B N 1
ATOM 3294 C CA . GLU B 1 11 ? 10.578 -12.133 5.477 1 92.25 11 GLU B CA 1
ATOM 3295 C C . GLU B 1 11 ? 9.336 -12.961 5.777 1 92.25 11 GLU B C 1
ATOM 3297 O O . GLU B 1 11 ? 8.211 -12.477 5.645 1 92.25 11 GLU B O 1
ATOM 3302 N N . CYS B 1 12 ? 9.547 -14.172 6.117 1 93.5 12 CYS B N 1
ATOM 3303 C CA . CYS B 1 12 ? 8.414 -15.023 6.461 1 93.5 12 CYS B CA 1
ATOM 3304 C C . CYS B 1 12 ? 7.711 -14.516 7.715 1 93.5 12 CYS B C 1
ATOM 3306 O O . CYS B 1 12 ? 6.48 -14.523 7.789 1 93.5 12 CYS B O 1
ATOM 3308 N N . ILE B 1 13 ? 8.469 -14.094 8.664 1 94.81 13 ILE B N 1
ATOM 3309 C CA . ILE B 1 13 ? 7.887 -13.531 9.875 1 94.81 13 ILE B CA 1
ATOM 3310 C C . ILE B 1 13 ? 7.117 -12.25 9.539 1 94.81 13 ILE B C 1
ATOM 3312 O O . ILE B 1 13 ? 6.031 -12.016 10.062 1 94.81 13 ILE B O 1
ATOM 3316 N N . MET B 1 14 ? 7.719 -11.469 8.625 1 94.94 14 MET B N 1
ATOM 3317 C CA . MET B 1 14 ? 7.055 -10.25 8.164 1 94.94 14 MET B CA 1
ATOM 3318 C C . MET B 1 14 ? 5.691 -10.562 7.559 1 94.94 14 MET B C 1
ATOM 3320 O O . MET B 1 14 ? 4.707 -9.883 7.844 1 94.94 14 MET B O 1
ATOM 3324 N N . VAL B 1 15 ? 5.641 -11.578 6.785 1 94.44 15 VAL B N 1
ATOM 3325 C CA . VAL B 1 15 ? 4.402 -11.992 6.137 1 94.44 15 VAL B CA 1
ATOM 3326 C C . VAL B 1 15 ? 3.383 -12.422 7.191 1 94.44 15 VAL B C 1
ATOM 3328 O O . VAL B 1 15 ? 2.244 -11.945 7.188 1 94.44 15 VAL B O 1
ATOM 3331 N N . LEU B 1 16 ? 3.779 -13.227 8.109 1 95.69 16 LEU B N 1
ATOM 3332 C CA . LEU B 1 16 ? 2.891 -13.734 9.148 1 95.69 16 LEU B CA 1
ATOM 3333 C C . LEU B 1 16 ? 2.455 -12.617 10.086 1 95.69 16 LEU B C 1
ATOM 3335 O O . LEU B 1 16 ? 1.313 -12.602 10.547 1 95.69 16 LEU B O 1
ATOM 3339 N N . LEU B 1 17 ? 3.352 -11.711 10.344 1 96.12 17 LEU B N 1
ATOM 3340 C CA . LEU B 1 17 ? 3.023 -10.578 11.203 1 96.12 17 LEU B CA 1
ATOM 3341 C C . LEU B 1 17 ? 2.002 -9.664 10.539 1 96.12 17 LEU B C 1
ATOM 3343 O O . LEU B 1 17 ? 1.131 -9.109 11.211 1 96.12 17 LEU B O 1
ATOM 3347 N N . THR B 1 18 ? 2.174 -9.453 9.281 1 96.06 18 THR B N 1
ATOM 3348 C CA . THR B 1 18 ? 1.216 -8.633 8.555 1 96.06 18 THR B CA 1
ATOM 3349 C C . THR B 1 18 ? -0.175 -9.258 8.594 1 96.06 18 THR B C 1
ATOM 3351 O O . THR B 1 18 ? -1.169 -8.562 8.812 1 96.06 18 THR B O 1
ATOM 3354 N N . ILE B 1 19 ? -0.22 -10.547 8.422 1 95.31 19 ILE B N 1
ATOM 3355 C CA . ILE B 1 19 ? -1.484 -11.266 8.539 1 95.31 19 ILE B CA 1
ATOM 3356 C C . ILE B 1 19 ? -2.01 -11.156 9.969 1 95.31 19 ILE B C 1
ATOM 3358 O O . ILE B 1 19 ? -3.199 -10.906 10.18 1 95.31 19 ILE B O 1
ATOM 3362 N N . GLY B 1 20 ? -1.144 -11.328 10.922 1 96 20 GLY B N 1
ATOM 3363 C CA . GLY B 1 20 ? -1.522 -11.195 12.32 1 96 20 GLY B CA 1
ATOM 3364 C C . GLY B 1 20 ? -2.092 -9.836 12.664 1 96 20 GLY B C 1
ATOM 3365 O O . GLY B 1 20 ? -3.055 -9.734 13.43 1 96 20 GLY B O 1
ATOM 3366 N N . LEU B 1 21 ? -1.499 -8.82 12.125 1 96.19 21 LEU B N 1
ATOM 3367 C CA . LEU B 1 21 ? -2.008 -7.469 12.336 1 96.19 21 LEU B CA 1
ATOM 3368 C C . LEU B 1 21 ? -3.42 -7.328 11.781 1 96.19 21 LEU B C 1
ATOM 3370 O O . LEU B 1 21 ? -4.254 -6.629 12.359 1 96.19 21 LEU B O 1
ATOM 3374 N N . GLY B 1 22 ? -3.635 -7.926 10.625 1 95.75 22 GLY B N 1
ATOM 3375 C CA . GLY B 1 22 ? -4.988 -7.945 10.094 1 95.75 22 GLY B CA 1
ATOM 3376 C C . GLY B 1 22 ? -5.98 -8.633 11.016 1 95.75 22 GLY B C 1
ATOM 3377 O O . GLY B 1 22 ? -7.09 -8.133 11.219 1 95.75 22 GLY B O 1
ATOM 3378 N N . ILE B 1 23 ? -5.59 -9.734 11.609 1 95 23 ILE B N 1
ATOM 3379 C CA . ILE B 1 23 ? -6.43 -10.492 12.531 1 95 23 ILE B CA 1
ATOM 3380 C C . ILE B 1 23 ? -6.75 -9.633 13.758 1 95 23 ILE B C 1
ATOM 3382 O O . ILE B 1 23 ? -7.906 -9.539 14.164 1 95 23 ILE B O 1
ATOM 3386 N N . VAL B 1 24 ? -5.754 -8.984 14.273 1 95.31 24 VAL B N 1
ATOM 3387 C CA . VAL B 1 24 ? -5.914 -8.188 15.484 1 95.31 24 VAL B CA 1
ATOM 3388 C C . VAL B 1 24 ? -6.785 -6.969 15.188 1 95.31 24 VAL B C 1
ATOM 3390 O O . VAL B 1 24 ? -7.656 -6.613 15.984 1 95.31 24 VAL B O 1
ATOM 3393 N N . ALA B 1 25 ? -6.555 -6.348 14.086 1 94.94 25 ALA B N 1
ATOM 3394 C CA . ALA B 1 25 ? -7.344 -5.172 13.711 1 94.94 25 ALA B CA 1
ATOM 3395 C C . ALA B 1 25 ? -8.82 -5.527 13.562 1 94.94 25 ALA B C 1
ATOM 3397 O O . ALA B 1 25 ? -9.695 -4.73 13.906 1 94.94 25 ALA B O 1
ATOM 3398 N N . SER B 1 26 ? -9.039 -6.641 13 1 92.94 26 SER B N 1
ATOM 3399 C CA . SER B 1 26 ? -10.414 -7.102 12.844 1 92.94 26 SER B CA 1
ATOM 3400 C C . SER B 1 26 ? -11.023 -7.48 14.195 1 92.94 26 SER B C 1
ATOM 3402 O O . SER B 1 26 ? -12.188 -7.188 14.461 1 92.94 26 SER B O 1
ATOM 3404 N N . ARG B 1 27 ? -10.297 -8.102 15.039 1 92.44 27 ARG B N 1
ATOM 3405 C CA . ARG B 1 27 ? -10.758 -8.523 16.359 1 92.44 27 ARG B CA 1
ATOM 3406 C C . ARG B 1 27 ? -11.102 -7.324 17.234 1 92.44 27 ARG B C 1
ATOM 3408 O O . ARG B 1 27 ? -12.078 -7.355 17.984 1 92.44 27 ARG B O 1
ATOM 3415 N N . LEU B 1 28 ? -10.297 -6.273 17.109 1 92.06 28 LEU B N 1
ATOM 3416 C CA . LEU B 1 28 ? -10.516 -5.062 17.891 1 92.06 28 LEU B CA 1
ATOM 3417 C C . LEU B 1 28 ? -11.586 -4.184 17.25 1 92.06 28 LEU B C 1
ATOM 3419 O O . LEU B 1 28 ? -11.891 -3.102 17.75 1 92.06 28 LEU B O 1
ATOM 3423 N N . GLU B 1 29 ? -12.102 -4.57 16.094 1 89.62 29 GLU B N 1
ATOM 3424 C CA . GLU B 1 29 ? -13.195 -3.918 15.383 1 89.62 29 GLU B CA 1
ATOM 3425 C C . GLU B 1 29 ? -12.781 -2.533 14.891 1 89.62 29 GLU B C 1
ATOM 3427 O O . GLU B 1 29 ? -13.609 -1.616 14.836 1 89.62 29 GLU B O 1
ATOM 3432 N N . VAL B 1 30 ? -11.547 -2.42 14.773 1 89.25 30 VAL B N 1
ATOM 3433 C CA . VAL B 1 30 ? -11.055 -1.189 14.164 1 89.25 30 VAL B CA 1
ATOM 3434 C C . VAL B 1 30 ? -11.352 -1.192 12.664 1 89.25 30 VAL B C 1
ATOM 3436 O O . VAL B 1 30 ? -11.742 -0.165 12.102 1 89.25 30 VAL B O 1
ATOM 3439 N N . ILE B 1 31 ? -11.141 -2.355 12.078 1 90.19 31 ILE B N 1
ATOM 3440 C CA . ILE B 1 31 ? -11.414 -2.559 10.656 1 90.19 31 ILE B CA 1
ATOM 3441 C C . ILE B 1 31 ? -12.562 -3.555 10.492 1 90.19 31 ILE B C 1
ATOM 3443 O O . ILE B 1 31 ? -12.531 -4.652 11.055 1 90.19 31 ILE B O 1
ATOM 3447 N N . GLU B 1 32 ? -13.484 -3.131 9.672 1 88.44 32 GLU B N 1
ATOM 3448 C CA . GLU B 1 32 ? -14.664 -3.973 9.461 1 88.44 32 GLU B CA 1
ATOM 3449 C C . GLU B 1 32 ? -14.477 -4.883 8.25 1 88.44 32 GLU B C 1
ATOM 3451 O O . GLU B 1 32 ? -14.125 -4.414 7.164 1 88.44 32 GLU B O 1
ATOM 3456 N N . PHE B 1 33 ? -14.82 -6.141 8.484 1 86.25 33 PHE B N 1
ATOM 3457 C CA . PHE B 1 33 ? -14.672 -7.176 7.469 1 86.25 33 PHE B CA 1
ATOM 3458 C C . PHE B 1 33 ? -15.547 -6.875 6.262 1 86.25 33 PHE B C 1
ATOM 3460 O O . PHE B 1 33 ? -15.086 -6.949 5.117 1 86.25 33 PHE B O 1
ATOM 3467 N N . GLN B 1 34 ? -16.75 -6.477 6.426 1 85.62 34 GLN B N 1
ATOM 3468 C CA . GLN B 1 34 ? -17.766 -6.359 5.375 1 85.62 34 GLN B CA 1
ATOM 3469 C C . GLN B 1 34 ? -17.406 -5.246 4.395 1 85.62 34 GLN B C 1
ATOM 3471 O O . GLN B 1 34 ? -17.734 -5.328 3.209 1 85.62 34 GLN B O 1
ATOM 3476 N N . SER B 1 35 ? -16.672 -4.348 4.945 1 88.5 35 SER B N 1
ATOM 3477 C CA . SER B 1 35 ? -16.359 -3.209 4.086 1 88.5 35 SER B CA 1
ATOM 3478 C C . SER B 1 35 ? -14.914 -3.252 3.604 1 88.5 35 SER B C 1
ATOM 3480 O O . SER B 1 35 ? -14.641 -2.98 2.432 1 88.5 35 SER B O 1
ATOM 3482 N N . PHE B 1 36 ? -14.031 -3.695 4.449 1 93 36 PHE B N 1
ATOM 3483 C CA . PHE B 1 36 ? -12.609 -3.559 4.137 1 93 36 PHE B CA 1
ATOM 3484 C C . PHE B 1 36 ? -12.172 -4.617 3.137 1 93 36 PHE B C 1
ATOM 3486 O O . PHE B 1 36 ? -11.492 -4.309 2.154 1 93 36 PHE B O 1
ATOM 3493 N N . VAL B 1 37 ? -12.539 -5.879 3.336 1 92.06 37 VAL B N 1
ATOM 3494 C CA . VAL B 1 37 ? -12 -6.977 2.543 1 92.06 37 VAL B CA 1
ATOM 3495 C C . VAL B 1 37 ? -12.438 -6.828 1.088 1 92.06 37 VAL B C 1
ATOM 3497 O O . VAL B 1 37 ? -11.602 -6.855 0.178 1 92.06 37 VAL B O 1
ATOM 3500 N N . PRO B 1 38 ? -13.727 -6.559 0.805 1 90.56 38 PRO B N 1
ATOM 3501 C CA . PRO B 1 38 ? -14.117 -6.371 -0.596 1 90.56 38 PRO B CA 1
ATOM 3502 C C . PRO B 1 38 ? -13.445 -5.152 -1.232 1 90.56 38 PRO B C 1
ATOM 3504 O O . PRO B 1 38 ? -13.039 -5.207 -2.395 1 90.56 38 PRO B O 1
ATOM 3507 N N . SER B 1 39 ? -13.297 -4.09 -0.521 1 92.88 39 SER B N 1
ATOM 3508 C CA . SER B 1 39 ? -12.672 -2.875 -1.038 1 92.88 39 SER B CA 1
ATOM 3509 C C . SER B 1 39 ? -11.188 -3.092 -1.312 1 92.88 39 SER B C 1
ATOM 3511 O O . SER B 1 39 ? -10.68 -2.664 -2.348 1 92.88 39 SER B O 1
ATOM 3513 N N . ALA B 1 40 ? -10.562 -3.734 -0.361 1 93.75 40 ALA B N 1
ATOM 3514 C CA . ALA B 1 40 ? -9.141 -4.023 -0.514 1 93.75 40 ALA B CA 1
ATOM 3515 C C . ALA B 1 40 ? -8.891 -4.953 -1.698 1 93.75 40 ALA B C 1
ATOM 3517 O O . ALA B 1 40 ? -7.949 -4.75 -2.469 1 93.75 40 ALA B O 1
ATOM 3518 N N . THR B 1 41 ? -9.719 -5.906 -1.842 1 90.81 41 THR B N 1
ATOM 3519 C CA . THR B 1 41 ? -9.586 -6.871 -2.928 1 90.81 41 THR B CA 1
ATOM 3520 C C . THR B 1 41 ? -9.789 -6.191 -4.281 1 90.81 41 THR B C 1
ATOM 3522 O O . THR B 1 41 ? -9.039 -6.449 -5.223 1 90.81 41 THR B O 1
ATOM 3525 N N . LYS B 1 42 ? -10.773 -5.363 -4.328 1 92.12 42 LYS B N 1
ATOM 3526 C CA . LYS B 1 42 ? -11.008 -4.633 -5.566 1 92.12 42 LYS B CA 1
ATOM 3527 C C . LYS B 1 42 ? -9.828 -3.725 -5.902 1 92.12 42 LYS B C 1
ATOM 3529 O O . LYS B 1 42 ? -9.414 -3.639 -7.062 1 92.12 42 LYS B O 1
ATOM 3534 N N . PHE B 1 43 ? -9.344 -3.053 -4.969 1 95.81 43 PHE B N 1
ATOM 3535 C CA . PHE B 1 43 ? -8.188 -2.184 -5.176 1 95.81 43 PHE B CA 1
ATOM 3536 C C . PHE B 1 43 ? -6.984 -2.986 -5.656 1 95.81 43 PHE B C 1
ATOM 3538 O O . PHE B 1 43 ? -6.309 -2.59 -6.609 1 95.81 43 PHE B O 1
ATOM 3545 N N . VAL B 1 44 ? -6.676 -4.102 -5.008 1 94.69 44 VAL B N 1
ATOM 3546 C CA . VAL B 1 44 ? -5.5 -4.914 -5.312 1 94.69 44 VAL B CA 1
ATOM 3547 C C . VAL B 1 44 ? -5.648 -5.535 -6.699 1 94.69 44 VAL B C 1
ATOM 3549 O O . VAL B 1 44 ? -4.738 -5.445 -7.523 1 94.69 44 VAL B O 1
ATOM 3552 N N . PHE B 1 45 ? -6.766 -6.035 -7.059 1 91.5 45 PHE B N 1
ATOM 3553 C CA . PHE B 1 45 ? -6.926 -6.824 -8.273 1 91.5 45 PHE B CA 1
ATOM 3554 C C . PHE B 1 45 ? -7.184 -5.918 -9.477 1 91.5 45 PHE B C 1
ATOM 3556 O O . PHE B 1 45 ? -6.793 -6.242 -10.602 1 91.5 45 PHE B O 1
ATOM 3563 N N . TYR B 1 46 ? -7.746 -4.805 -9.242 1 93.56 46 TYR B N 1
ATOM 3564 C CA . TYR B 1 46 ? -8.109 -3.971 -10.383 1 93.56 46 TYR B CA 1
ATOM 3565 C C . TYR B 1 46 ? -7.059 -2.896 -10.633 1 93.56 46 TYR B C 1
ATOM 3567 O O . TYR B 1 46 ? -6.941 -2.381 -11.742 1 93.56 46 TYR B O 1
ATOM 3575 N N . ILE B 1 47 ? -6.316 -2.596 -9.609 1 95.88 47 ILE B N 1
ATOM 3576 C CA . ILE B 1 47 ? -5.418 -1.461 -9.781 1 95.88 47 ILE B CA 1
ATOM 3577 C C . ILE B 1 47 ? -3.98 -1.896 -9.508 1 95.88 47 ILE B C 1
ATOM 3579 O O . ILE B 1 47 ? -3.143 -1.905 -10.414 1 95.88 47 ILE B O 1
ATOM 3583 N N . ALA B 1 48 ? -3.682 -2.357 -8.297 1 96.56 48 ALA B N 1
ATOM 3584 C CA . ALA B 1 48 ? -2.312 -2.592 -7.848 1 96.56 48 ALA B CA 1
ATOM 3585 C C . ALA B 1 48 ? -1.674 -3.748 -8.609 1 96.56 48 ALA B C 1
ATOM 3587 O O . ALA B 1 48 ? -0.548 -3.633 -9.102 1 96.56 48 ALA B O 1
ATOM 3588 N N . LEU B 1 49 ? -2.391 -4.801 -8.75 1 94.62 49 LEU B N 1
ATOM 3589 C CA . LEU B 1 49 ? -1.846 -6.004 -9.367 1 94.62 49 LEU B CA 1
ATOM 3590 C C . LEU B 1 49 ? -1.556 -5.77 -10.844 1 94.62 49 LEU B C 1
ATOM 3592 O O . LEU B 1 49 ? -0.478 -6.121 -11.336 1 94.62 49 LEU B O 1
ATOM 3596 N N . PRO B 1 50 ? -2.469 -5.199 -11.609 1 95.62 50 PRO B N 1
ATOM 3597 C CA . PRO B 1 50 ? -2.143 -4.879 -13 1 95.62 50 PRO B CA 1
ATOM 3598 C C . PRO B 1 50 ? -0.909 -3.986 -13.125 1 95.62 50 PRO B C 1
ATOM 3600 O O . PRO B 1 50 ? -0.09 -4.184 -14.031 1 95.62 50 PRO B O 1
ATOM 3603 N N . CYS B 1 51 ? -0.786 -3.041 -12.234 1 96.62 51 CYS B N 1
ATOM 3604 C CA . CYS B 1 51 ? 0.381 -2.166 -12.258 1 96.62 51 CYS B CA 1
ATOM 3605 C C . CYS B 1 51 ? 1.661 -2.957 -12.016 1 96.62 51 CYS B C 1
ATOM 3607 O O . CYS B 1 51 ? 2.668 -2.74 -12.688 1 96.62 51 CYS B O 1
ATOM 3609 N N . LEU B 1 52 ? 1.587 -3.846 -11.117 1 94.94 52 LEU B N 1
ATOM 3610 C CA . LEU B 1 52 ? 2.748 -4.668 -10.789 1 94.94 52 LEU B CA 1
ATOM 3611 C C . LEU B 1 52 ? 3.125 -5.562 -11.969 1 94.94 52 LEU B C 1
ATOM 3613 O O . LEU B 1 52 ? 4.305 -5.715 -12.281 1 94.94 52 LEU B O 1
ATOM 3617 N N . VAL B 1 53 ? 2.146 -6.129 -12.594 1 94.06 53 VAL B N 1
ATOM 3618 C CA . VAL B 1 53 ? 2.369 -7.035 -13.719 1 94.06 53 VAL B CA 1
ATOM 3619 C C . VAL B 1 53 ? 2.955 -6.266 -14.898 1 94.06 53 VAL B C 1
ATOM 3621 O O . VAL B 1 53 ? 3.924 -6.715 -15.516 1 94.06 53 VAL B O 1
ATOM 3624 N N . ILE B 1 54 ? 2.422 -5.105 -15.195 1 95.62 54 ILE B N 1
ATOM 3625 C CA . ILE B 1 54 ? 2.924 -4.297 -16.297 1 95.62 54 ILE B CA 1
ATOM 3626 C C . ILE B 1 54 ? 4.359 -3.869 -16.016 1 95.62 54 ILE B C 1
ATOM 3628 O O . ILE B 1 54 ? 5.215 -3.904 -16.906 1 95.62 54 ILE B O 1
ATOM 3632 N N . GLN B 1 55 ? 4.617 -3.535 -14.82 1 94.19 55 GLN B N 1
ATOM 3633 C CA . GLN B 1 55 ? 5.969 -3.117 -14.453 1 94.19 55 GLN B CA 1
ATOM 3634 C C . GLN B 1 55 ? 6.949 -4.281 -14.555 1 94.19 55 GLN B C 1
ATOM 3636 O O . GLN B 1 55 ? 8.039 -4.137 -15.117 1 94.19 55 GLN B O 1
ATOM 3641 N N . GLY B 1 56 ? 6.598 -5.379 -13.992 1 91.62 56 GLY B N 1
ATOM 3642 C CA . GLY B 1 56 ? 7.492 -6.527 -13.961 1 91.62 56 GLY B CA 1
ATOM 3643 C C . GLY B 1 56 ? 7.672 -7.18 -15.32 1 91.62 56 GLY B C 1
ATOM 3644 O O . GLY B 1 56 ? 8.797 -7.402 -15.766 1 91.62 56 GLY B O 1
ATOM 3645 N N . LEU B 1 57 ? 6.629 -7.398 -15.961 1 91.94 57 LEU B N 1
ATOM 3646 C CA . LEU B 1 57 ? 6.637 -8.102 -17.234 1 91.94 57 LEU B CA 1
ATOM 3647 C C . LEU B 1 57 ? 6.977 -7.152 -18.391 1 91.94 57 LEU B C 1
ATOM 3649 O O . LEU B 1 57 ? 7.816 -7.469 -19.234 1 91.94 57 LEU B O 1
ATOM 3653 N N . GLY B 1 58 ? 6.402 -6.004 -18.422 1 92.75 58 GLY B N 1
ATOM 3654 C CA . GLY B 1 58 ? 6.543 -5.082 -19.531 1 92.75 58 GLY B CA 1
ATOM 3655 C C . GLY B 1 58 ? 7.832 -4.281 -19.484 1 92.75 58 GLY B C 1
ATOM 3656 O O . GLY B 1 58 ? 8.406 -3.961 -20.531 1 92.75 58 GLY B O 1
ATOM 3657 N N . ILE B 1 59 ? 8.273 -3.988 -18.328 1 92.75 59 ILE B N 1
ATOM 3658 C CA . ILE B 1 59 ? 9.422 -3.096 -18.219 1 92.75 59 ILE B CA 1
ATOM 3659 C C . ILE B 1 59 ? 10.617 -3.859 -17.672 1 92.75 59 ILE B C 1
ATOM 3661 O O . ILE B 1 59 ? 11.742 -3.699 -18.141 1 92.75 59 ILE B O 1
ATOM 3665 N N . GLY B 1 60 ? 10.438 -4.723 -16.75 1 89.38 60 GLY B N 1
ATOM 3666 C CA . GLY B 1 60 ? 11.523 -5.344 -16.016 1 89.38 60 GLY B CA 1
ATOM 3667 C C . GLY B 1 60 ? 12.102 -6.562 -16.719 1 89.38 60 GLY B C 1
ATOM 3668 O O . GLY B 1 60 ? 13.219 -6.984 -16.422 1 89.38 60 GLY B O 1
ATOM 3669 N N . MET B 1 61 ? 11.367 -7.16 -17.547 1 89.62 61 MET B N 1
ATOM 3670 C CA . MET B 1 61 ? 11.805 -8.398 -18.188 1 89.62 61 MET B CA 1
ATOM 3671 C C . MET B 1 61 ? 11.961 -8.203 -19.703 1 89.62 61 MET B C 1
ATOM 3673 O O . MET B 1 61 ? 11.266 -7.387 -20.297 1 89.62 61 MET B O 1
ATOM 3677 N N . ASP B 1 62 ? 12.93 -8.906 -20.172 1 88.31 62 ASP B N 1
ATOM 3678 C CA . ASP B 1 62 ? 13.156 -8.891 -21.609 1 88.31 62 ASP B CA 1
ATOM 3679 C C . ASP B 1 62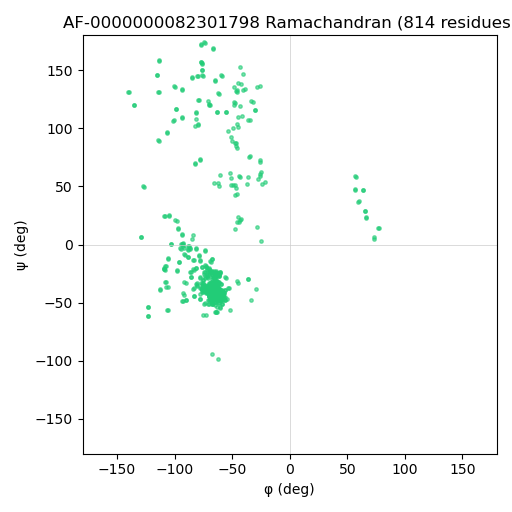 ? 12.875 -10.266 -22.234 1 88.31 62 ASP B C 1
ATOM 3681 O O . ASP B 1 62 ? 13.797 -11.055 -22.438 1 88.31 62 ASP B O 1
ATOM 3685 N N . PHE B 1 63 ? 11.68 -10.469 -22.609 1 87.5 63 PHE B N 1
ATOM 3686 C CA . PHE B 1 63 ? 11.25 -11.742 -23.188 1 87.5 63 PHE B CA 1
ATOM 3687 C C . PHE B 1 63 ? 11.797 -11.906 -24.594 1 87.5 63 PHE B C 1
ATOM 3689 O O . PHE B 1 63 ? 11.859 -13.023 -25.125 1 87.5 63 PHE B O 1
ATOM 3696 N N . TYR B 1 64 ? 12.188 -10.836 -25.141 1 82 64 TYR B N 1
ATOM 3697 C CA . TYR B 1 64 ? 12.68 -10.883 -26.516 1 82 64 TYR B CA 1
ATOM 3698 C C . TYR B 1 64 ? 14.039 -11.57 -26.578 1 82 64 TYR B C 1
ATOM 3700 O O . TYR B 1 64 ? 14.266 -12.414 -27.453 1 82 64 TYR B O 1
ATOM 3708 N N . SER B 1 65 ? 14.914 -11.336 -25.656 1 82.56 65 SER B N 1
ATOM 3709 C CA . SER B 1 65 ? 16.297 -11.805 -25.766 1 82.56 65 SER B CA 1
ATOM 3710 C C . SER B 1 65 ? 16.578 -12.938 -24.781 1 82.56 65 SER B C 1
ATOM 3712 O O . SER B 1 65 ? 17.453 -13.758 -25 1 82.56 65 SER B O 1
ATOM 3714 N N . ASP B 1 66 ? 15.805 -13.086 -23.766 1 86.56 66 ASP B N 1
ATOM 3715 C CA . ASP B 1 66 ? 16.125 -14.023 -22.688 1 86.56 66 ASP B CA 1
ATOM 3716 C C . ASP B 1 66 ? 15.312 -15.312 -22.828 1 86.56 66 ASP B C 1
ATOM 3718 O O . ASP B 1 66 ? 14.133 -15.352 -22.453 1 86.56 66 ASP B O 1
ATOM 3722 N N . THR B 1 67 ? 15.898 -16.359 -23.219 1 86.06 67 THR B N 1
ATOM 3723 C CA . THR B 1 67 ? 15.25 -17.656 -23.438 1 86.06 67 THR B CA 1
ATOM 3724 C C . THR B 1 67 ? 14.922 -18.312 -22.109 1 86.06 67 THR B C 1
ATOM 3726 O O . THR B 1 67 ? 14.016 -19.156 -22.031 1 86.06 67 THR B O 1
ATOM 3729 N N . LEU B 1 68 ? 15.633 -17.922 -21.125 1 89.12 68 LEU B N 1
ATOM 3730 C CA . LEU B 1 68 ? 15.422 -18.516 -19.812 1 89.12 68 LEU B CA 1
ATOM 3731 C C . LEU B 1 68 ? 14.031 -18.172 -19.281 1 89.12 68 LEU B C 1
ATOM 3733 O O . LEU B 1 68 ? 13.43 -18.969 -18.562 1 89.12 68 LEU B O 1
ATOM 3737 N N . LEU B 1 69 ? 13.539 -17.094 -19.703 1 91.44 69 LEU B N 1
ATOM 3738 C CA . LEU B 1 69 ? 12.211 -16.672 -19.281 1 91.44 69 LEU B CA 1
ATOM 3739 C C . LEU B 1 69 ? 11.133 -17.562 -19.875 1 91.44 69 LEU B C 1
ATOM 3741 O O . LEU B 1 69 ? 10.164 -17.922 -19.203 1 91.44 69 LEU B O 1
ATOM 3745 N N . TRP B 1 70 ? 11.375 -17.984 -21.062 1 91.88 70 TRP B N 1
ATOM 3746 C CA . TRP B 1 70 ? 10.43 -18.875 -21.719 1 91.88 70 TRP B CA 1
ATOM 3747 C C . TRP B 1 70 ? 10.445 -20.25 -21.078 1 91.88 70 TRP B C 1
ATOM 3749 O O . TRP B 1 70 ? 9.406 -20.891 -20.938 1 91.88 70 TRP B O 1
ATOM 3759 N N . ASN B 1 71 ? 11.609 -20.672 -20.688 1 94.75 71 ASN B N 1
ATOM 3760 C CA . ASN B 1 71 ? 11.734 -21.953 -20.031 1 94.75 71 ASN B CA 1
ATOM 3761 C C . ASN B 1 71 ? 11.039 -21.953 -18.672 1 94.75 71 ASN B C 1
ATOM 3763 O O . ASN B 1 71 ? 10.383 -22.938 -18.297 1 94.75 71 ASN B O 1
ATOM 3767 N N . PHE B 1 72 ? 11.266 -20.891 -18 1 95.5 72 PHE B N 1
ATOM 3768 C CA . PHE B 1 72 ? 10.609 -20.734 -16.703 1 95.5 72 PHE B CA 1
ATOM 3769 C C . PHE B 1 72 ? 9.094 -20.75 -16.844 1 95.5 72 PHE B C 1
ATOM 3771 O O . PHE B 1 72 ? 8.398 -21.469 -16.125 1 95.5 72 PHE B O 1
ATOM 3778 N N . PHE B 1 73 ? 8.633 -20 -17.766 1 93.88 73 PHE B N 1
ATOM 3779 C CA . PHE B 1 73 ? 7.207 -19.938 -18.078 1 93.88 73 PHE B CA 1
ATOM 3780 C C . PHE B 1 73 ? 6.68 -21.312 -18.484 1 93.88 73 PHE B C 1
ATOM 3782 O O . PHE B 1 73 ? 5.609 -21.719 -18.047 1 93.88 73 PHE B O 1
ATOM 3789 N N . GLY B 1 74 ? 7.43 -21.969 -19.312 1 94.5 74 GLY B N 1
ATOM 3790 C CA . GLY B 1 74 ? 7.051 -23.312 -19.766 1 94.5 74 GLY B CA 1
ATOM 3791 C C . GLY B 1 74 ? 6.969 -24.312 -18.625 1 94.5 74 GLY B C 1
ATOM 3792 O O . GLY B 1 74 ? 6.082 -25.172 -18.609 1 94.5 74 GLY B O 1
ATOM 3793 N N . ALA B 1 75 ? 7.836 -24.203 -17.688 1 96.62 75 ALA B N 1
ATOM 3794 C CA . ALA B 1 75 ? 7.836 -25.109 -16.547 1 96.62 75 ALA B CA 1
ATOM 3795 C C . ALA B 1 75 ? 6.547 -24.984 -15.75 1 96.62 75 ALA B C 1
ATOM 3797 O O . ALA B 1 75 ? 5.941 -25.984 -15.359 1 96.62 75 ALA B O 1
ATOM 3798 N N . TYR B 1 76 ? 6.133 -23.781 -15.492 1 96.88 76 TYR B N 1
ATOM 3799 C CA . TYR B 1 76 ? 4.91 -23.562 -14.734 1 96.88 76 TYR B CA 1
ATOM 3800 C C . TYR B 1 76 ? 3.684 -23.984 -15.539 1 96.88 76 TYR B C 1
ATOM 3802 O O . TYR B 1 76 ? 2.697 -24.453 -14.977 1 96.88 76 TYR B O 1
ATOM 3810 N N . LEU B 1 77 ? 3.725 -23.781 -16.844 1 96.06 77 LEU B N 1
ATOM 3811 C CA . LEU B 1 77 ? 2.629 -24.219 -17.703 1 96.06 77 LEU B CA 1
ATOM 3812 C C . LEU B 1 77 ? 2.459 -25.734 -17.641 1 96.06 77 LEU B C 1
ATOM 3814 O O . LEU B 1 77 ? 1.34 -26.234 -17.516 1 96.06 77 LEU B O 1
ATOM 3818 N N . VAL B 1 78 ? 3.57 -26.406 -17.75 1 97 78 VAL B N 1
ATOM 3819 C CA . VAL B 1 78 ? 3.535 -27.875 -17.734 1 97 78 VAL B CA 1
ATOM 3820 C C . VAL B 1 78 ? 3.082 -28.359 -16.359 1 97 78 VAL B C 1
ATOM 3822 O O . VAL B 1 78 ? 2.322 -29.312 -16.25 1 97 78 VAL B O 1
ATOM 3825 N N . LEU B 1 79 ? 3.57 -27.703 -15.312 1 97.5 79 LEU B N 1
ATOM 3826 C CA . LEU B 1 79 ? 3.156 -28.062 -13.961 1 97.5 79 LEU B CA 1
ATOM 3827 C C . LEU B 1 79 ? 1.64 -27.984 -13.82 1 97.5 79 LEU B C 1
ATOM 3829 O O . LEU B 1 79 ? 1.015 -28.922 -13.297 1 97.5 79 LEU B O 1
ATOM 3833 N N . ARG B 1 80 ? 1.056 -26.906 -14.281 1 96.88 80 ARG B N 1
ATOM 3834 C CA . ARG B 1 80 ? -0.386 -26.703 -14.18 1 96.88 80 ARG B CA 1
ATOM 3835 C C . ARG B 1 80 ? -1.141 -27.703 -15.055 1 96.88 80 ARG B C 1
ATOM 3837 O O . ARG B 1 80 ? -2.225 -28.172 -14.688 1 96.88 80 ARG B O 1
ATOM 3844 N N . ALA B 1 81 ? -0.564 -28.047 -16.188 1 96.81 81 ALA B N 1
ATOM 3845 C CA . ALA B 1 81 ? -1.183 -29.031 -17.062 1 96.81 81 ALA B CA 1
ATOM 3846 C C . ALA B 1 81 ? -1.181 -30.422 -16.406 1 96.81 81 ALA B C 1
ATOM 3848 O O . ALA B 1 81 ? -2.176 -31.141 -16.469 1 96.81 81 ALA B O 1
ATOM 3849 N N . ILE B 1 82 ? -0.099 -30.781 -15.852 1 97.44 82 ILE B N 1
ATOM 3850 C CA . ILE B 1 82 ? 0.023 -32.062 -15.195 1 97.44 82 ILE B CA 1
ATOM 3851 C C . ILE B 1 82 ? -1.02 -32.188 -14.086 1 97.44 82 ILE B C 1
ATOM 3853 O O . ILE B 1 82 ? -1.715 -33.188 -13.977 1 97.44 82 ILE B O 1
ATOM 3857 N N . PHE B 1 83 ? -1.195 -31.156 -13.305 1 97.44 83 PHE B N 1
ATOM 3858 C CA . PHE B 1 83 ? -2.082 -31.25 -12.148 1 97.44 83 PHE B CA 1
ATOM 3859 C C . PHE B 1 83 ? -3.535 -31.062 -12.57 1 97.44 83 PHE B C 1
ATOM 3861 O O . PHE B 1 83 ? -4.453 -31.391 -11.812 1 97.44 83 PHE B O 1
ATOM 3868 N N . LEU B 1 84 ? -3.74 -30.469 -13.727 1 96.75 84 LEU B N 1
ATOM 3869 C CA . LEU B 1 84 ? -5.074 -30.562 -14.312 1 96.75 84 LEU B CA 1
ATOM 3870 C C . LEU B 1 84 ? -5.449 -32 -14.594 1 96.75 84 LEU B C 1
ATOM 3872 O O . LEU B 1 84 ? -6.555 -32.438 -14.266 1 96.75 84 LEU B O 1
ATOM 3876 N N . VAL B 1 85 ? -4.52 -32.75 -15.203 1 96.62 85 VAL B N 1
ATOM 3877 C CA . VAL B 1 85 ? -4.746 -34.156 -15.531 1 96.62 85 VAL B CA 1
ATOM 3878 C C . VAL B 1 85 ? -4.93 -34.969 -14.242 1 96.62 85 VAL B C 1
ATOM 3880 O O . VAL B 1 85 ? -5.816 -35.812 -14.156 1 96.62 85 VAL B O 1
ATOM 3883 N N . VAL B 1 86 ? -4.09 -34.656 -13.266 1 96.31 86 VAL B N 1
ATOM 3884 C CA . VAL B 1 86 ? -4.207 -35.344 -11.977 1 96.31 86 VAL B CA 1
ATOM 3885 C C . VAL B 1 86 ? -5.59 -35.062 -11.383 1 96.31 86 VAL B C 1
ATOM 3887 O O . VAL B 1 86 ? -6.215 -35.969 -10.836 1 96.31 86 VAL B O 1
ATOM 3890 N N . SER B 1 87 ? -6.066 -33.844 -11.414 1 95.88 87 SER B N 1
ATOM 3891 C CA . SER B 1 87 ? -7.379 -33.469 -10.883 1 95.88 87 SER B CA 1
ATOM 3892 C C . SER B 1 87 ? -8.492 -34.219 -11.625 1 95.88 87 SER B C 1
ATOM 3894 O O . SER B 1 87 ? -9.469 -34.656 -11.016 1 95.88 87 SER B O 1
ATOM 3896 N N . LEU B 1 88 ? -8.352 -34.375 -12.953 1 94.19 88 LEU B N 1
ATOM 3897 C CA . LEU B 1 88 ? -9.328 -35.125 -13.75 1 94.19 88 LEU B CA 1
ATOM 3898 C C . LEU B 1 88 ? -9.352 -36.594 -13.359 1 94.19 88 LEU B C 1
ATOM 3900 O O . LEU B 1 88 ? -10.43 -37.188 -13.258 1 94.19 88 LEU B O 1
ATOM 3904 N N . ILE B 1 89 ? -8.219 -37.125 -13.148 1 95.12 89 ILE B N 1
ATOM 3905 C CA . ILE B 1 89 ? -8.109 -38.531 -12.773 1 95.12 89 ILE B CA 1
ATOM 3906 C C . ILE B 1 89 ? -8.727 -38.75 -11.391 1 95.12 89 ILE B C 1
ATOM 3908 O O . ILE B 1 89 ? -9.438 -39.75 -11.172 1 95.12 89 ILE B O 1
ATOM 3912 N N . LEU B 1 90 ? -8.445 -37.812 -10.477 1 93.38 90 LEU B N 1
ATOM 3913 C CA . LEU B 1 90 ? -8.969 -37.938 -9.117 1 93.38 90 LEU B CA 1
ATOM 3914 C C . LEU B 1 90 ? -10.492 -37.906 -9.125 1 93.38 90 LEU B C 1
ATOM 3916 O O . LEU B 1 90 ? -11.148 -38.656 -8.391 1 93.38 90 LEU B O 1
ATOM 3920 N N . VAL B 1 91 ? -11.086 -37.031 -9.867 1 92.25 91 VAL B N 1
ATOM 3921 C CA . VAL B 1 91 ? -12.539 -36.938 -9.953 1 92.25 91 VAL B CA 1
ATOM 3922 C C . VAL B 1 91 ? -13.094 -38.156 -10.695 1 92.25 91 VAL B C 1
ATOM 3924 O O . VAL B 1 91 ? -14.18 -38.656 -10.367 1 92.25 91 VAL B O 1
ATOM 3927 N N . GLY B 1 92 ? -12.367 -38.656 -11.672 1 90.38 92 GLY B N 1
ATOM 3928 C CA . GLY B 1 92 ? -12.781 -39.844 -12.391 1 90.38 92 GLY B CA 1
ATOM 3929 C C . GLY B 1 92 ? -12.805 -41.094 -11.516 1 90.38 92 GLY B C 1
ATOM 3930 O O . GLY B 1 92 ? -13.633 -42 -11.719 1 90.38 92 GLY B O 1
ATOM 3931 N N . LEU B 1 93 ? -11.953 -41.094 -10.656 1 90.44 93 LEU B N 1
ATOM 3932 C CA . LEU B 1 93 ? -11.867 -42.25 -9.758 1 90.44 93 LEU B CA 1
ATOM 3933 C C . LEU B 1 93 ? -12.961 -42.188 -8.688 1 90.44 93 LEU B C 1
ATOM 3935 O O . LEU B 1 93 ? -13.359 -43.219 -8.141 1 90.44 93 LEU B O 1
ATOM 3939 N N . ASP B 1 94 ? -13.336 -40.969 -8.375 1 86.44 94 ASP B N 1
ATOM 3940 C CA . ASP B 1 94 ? -14.422 -40.781 -7.418 1 86.44 94 ASP B CA 1
ATOM 3941 C C . ASP B 1 94 ? -15.695 -40.312 -8.117 1 86.44 94 ASP B C 1
ATOM 3943 O O . ASP B 1 94 ? -15.922 -39.094 -8.258 1 86.44 94 ASP B O 1
ATOM 3947 N N . ARG B 1 95 ? -16.578 -41.156 -8.43 1 77.5 95 ARG B N 1
ATOM 3948 C CA . ARG B 1 95 ? -17.766 -40.875 -9.227 1 77.5 95 ARG B CA 1
ATOM 3949 C C . ARG B 1 95 ? -18.797 -40.094 -8.43 1 77.5 95 ARG B C 1
ATOM 3951 O O . ARG B 1 95 ? -19.766 -39.594 -8.992 1 77.5 95 ARG B O 1
ATOM 3958 N N . SER B 1 96 ? -18.516 -39.906 -7.211 1 81.38 96 SER B N 1
ATOM 3959 C CA . SER B 1 96 ? -19.484 -39.188 -6.395 1 81.38 96 SER B CA 1
ATOM 3960 C C . SER B 1 96 ? -19.297 -37.656 -6.543 1 81.38 96 SER B C 1
ATOM 3962 O O . SER B 1 96 ? -20.203 -36.906 -6.219 1 81.38 96 SER B O 1
ATOM 3964 N N . LYS B 1 97 ? -18.188 -37.375 -7.117 1 84.94 97 LYS B N 1
ATOM 3965 C CA . LYS B 1 97 ? -17.906 -35.969 -7.23 1 84.94 97 LYS B CA 1
ATOM 3966 C C . LYS B 1 97 ? -18.234 -35.438 -8.633 1 84.94 97 LYS B C 1
ATOM 3968 O O . LYS B 1 97 ? -18.062 -36.156 -9.617 1 84.94 97 LYS B O 1
ATOM 3973 N N . GLY B 1 98 ? -18.812 -34.406 -8.758 1 83.5 98 GLY B N 1
ATOM 3974 C CA . GLY B 1 98 ? -19.172 -33.781 -10.016 1 83.5 98 GLY B CA 1
ATOM 3975 C C . GLY B 1 98 ? -18.016 -33.094 -10.695 1 83.5 98 GLY B C 1
ATOM 3976 O O . GLY B 1 98 ? -16.906 -33.031 -10.148 1 83.5 98 GLY B O 1
ATOM 3977 N N . ILE B 1 99 ? -18.25 -32.656 -11.859 1 85.88 99 ILE B N 1
ATOM 3978 C CA . ILE B 1 99 ? -17.25 -32.031 -12.711 1 85.88 99 ILE B CA 1
ATOM 3979 C C . ILE B 1 99 ? -16.719 -30.766 -12.016 1 85.88 99 ILE B C 1
ATOM 3981 O O . ILE B 1 99 ? -15.57 -30.375 -12.242 1 85.88 99 ILE B O 1
ATOM 3985 N N . GLY B 1 100 ? -17.469 -30.203 -11.172 1 90 100 GLY B N 1
ATOM 3986 C CA . GLY B 1 100 ? -17.031 -29.016 -10.445 1 90 100 GLY B CA 1
ATOM 3987 C C . GLY B 1 100 ? -15.867 -29.266 -9.523 1 90 100 GLY B C 1
ATOM 3988 O O . GLY B 1 100 ? -15.062 -28.375 -9.258 1 90 100 GLY B O 1
ATOM 3989 N N . TYR B 1 101 ? -15.742 -30.453 -9.125 1 93.31 101 TYR B N 1
ATOM 3990 C CA . TYR B 1 101 ? -14.695 -30.781 -8.172 1 93.31 101 TYR B CA 1
ATOM 3991 C C . TYR B 1 101 ? -13.336 -30.844 -8.859 1 93.31 101 TYR B C 1
ATOM 3993 O O . TYR B 1 101 ? -12.297 -30.812 -8.195 1 93.31 101 TYR B O 1
ATOM 4001 N N . VAL B 1 102 ? -13.336 -31 -10.172 1 94.25 102 VAL B N 1
ATOM 4002 C CA . VAL B 1 102 ? -12.078 -30.875 -10.898 1 94.25 102 VAL B CA 1
ATOM 4003 C C . VAL B 1 102 ? -11.461 -29.5 -10.617 1 94.25 102 VAL B C 1
ATOM 4005 O O . VAL B 1 102 ? -10.258 -29.406 -10.367 1 94.25 102 VAL B O 1
ATOM 4008 N N . ALA B 1 103 ? -12.312 -28.516 -10.617 1 94.56 103 ALA B N 1
ATOM 4009 C CA . ALA B 1 103 ? -11.852 -27.156 -10.352 1 94.56 103 ALA B CA 1
ATOM 4010 C C . ALA B 1 103 ? -11.352 -27.016 -8.914 1 94.56 103 ALA B C 1
ATOM 4012 O O . ALA B 1 103 ? -10.344 -26.359 -8.664 1 94.56 103 ALA B O 1
ATOM 4013 N N . VAL B 1 104 ? -12.008 -27.641 -8.023 1 94.88 104 VAL B N 1
ATOM 4014 C CA . VAL B 1 104 ? -11.641 -27.531 -6.613 1 94.88 104 VAL B CA 1
ATOM 4015 C C . VAL B 1 104 ? -10.273 -28.172 -6.383 1 94.88 104 VAL B C 1
ATOM 4017 O O . VAL B 1 104 ? -9.406 -27.562 -5.742 1 94.88 104 VAL B O 1
ATOM 4020 N N . TYR B 1 105 ? -10.07 -29.344 -6.957 1 95.62 105 TYR B N 1
ATOM 4021 C CA . TYR B 1 105 ? -8.773 -30.016 -6.832 1 95.62 105 TYR B CA 1
ATOM 4022 C C . TYR B 1 105 ? -7.684 -29.219 -7.531 1 95.62 105 TYR B C 1
ATOM 4024 O O . TYR B 1 105 ? -6.605 -29 -6.973 1 95.62 105 TYR B O 1
ATOM 4032 N N . TRP B 1 106 ? -7.938 -28.781 -8.688 1 96.5 106 TRP B N 1
ATOM 4033 C CA . TRP B 1 106 ? -6.965 -28.047 -9.484 1 96.5 106 TRP B CA 1
ATOM 4034 C C . TRP B 1 106 ? -6.555 -26.75 -8.781 1 96.5 106 TRP B C 1
ATOM 4036 O O . TRP B 1 106 ? -5.371 -26.422 -8.727 1 96.5 106 TRP B O 1
ATOM 4046 N N . LEU B 1 107 ? -7.512 -26.078 -8.227 1 96.06 107 LEU B N 1
ATOM 4047 C CA . LEU B 1 107 ? -7.246 -24.875 -7.461 1 96.06 107 LEU B CA 1
ATOM 4048 C C . LEU B 1 107 ? -6.395 -25.188 -6.234 1 96.06 107 LEU B C 1
ATOM 4050 O O . LEU B 1 107 ? -5.5 -24.406 -5.879 1 96.06 107 LEU B O 1
ATOM 4054 N N . SER B 1 108 ? -6.629 -26.281 -5.664 1 96.06 108 SER B N 1
ATOM 4055 C CA . SER B 1 108 ? -5.926 -26.672 -4.445 1 96.06 108 SER B CA 1
ATOM 4056 C C . SER B 1 108 ? -4.469 -27.016 -4.73 1 96.06 108 SER B C 1
ATOM 4058 O O . SER B 1 108 ? -3.613 -26.906 -3.85 1 96.06 108 SER B O 1
ATOM 4060 N N . PHE B 1 109 ? -4.211 -27.375 -5.973 1 95.56 109 PHE B N 1
ATOM 4061 C CA . PHE B 1 109 ? -2.857 -27.797 -6.312 1 95.56 109 PHE B CA 1
ATOM 4062 C C . PHE B 1 109 ? -2.035 -26.625 -6.828 1 95.56 109 PHE B C 1
ATOM 4064 O O . PHE B 1 109 ? -0.916 -26.391 -6.363 1 95.56 109 PHE B O 1
ATOM 4071 N N . THR B 1 110 ? -2.641 -25.875 -7.797 1 95.56 110 THR B N 1
ATOM 4072 C CA . THR B 1 110 ? -1.711 -25.062 -8.57 1 95.56 110 THR B CA 1
ATOM 4073 C C . THR B 1 110 ? -2.182 -23.609 -8.625 1 95.56 110 THR B C 1
ATOM 4075 O O . THR B 1 110 ? -1.627 -22.797 -9.367 1 95.56 110 THR B O 1
ATOM 4078 N N . TRP B 1 111 ? -3.229 -23.297 -7.891 1 96 111 TRP B N 1
ATOM 4079 C CA . TRP B 1 111 ? -3.566 -21.875 -7.797 1 96 111 TRP B CA 1
ATOM 4080 C C . TRP B 1 111 ? -2.713 -21.188 -6.738 1 96 111 TRP B C 1
ATOM 4082 O O . TRP B 1 111 ? -3.238 -20.656 -5.758 1 96 111 TRP B O 1
ATOM 4092 N N . ILE B 1 112 ? -1.541 -21.078 -7.055 1 96.19 112 ILE B N 1
ATOM 4093 C CA . ILE B 1 112 ? -0.511 -20.656 -6.113 1 96.19 112 ILE B CA 1
ATOM 4094 C C . ILE B 1 112 ? -0.532 -19.125 -5.98 1 96.19 112 ILE B C 1
ATOM 4096 O O . ILE B 1 112 ? -0.796 -18.422 -6.953 1 96.19 112 ILE B O 1
ATOM 4100 N N . SER B 1 113 ? -0.256 -18.625 -4.816 1 94.69 113 SER B N 1
ATOM 4101 C CA . SER B 1 113 ? -0.096 -17.203 -4.582 1 94.69 113 SER B CA 1
ATOM 4102 C C . SER B 1 113 ? 1.268 -16.703 -5.059 1 94.69 113 SER B C 1
ATOM 4104 O O . SER B 1 113 ? 2.082 -16.25 -4.254 1 94.69 113 SER B O 1
ATOM 4106 N N . THR B 1 114 ? 1.419 -16.625 -6.316 1 93.94 114 THR B N 1
ATOM 4107 C CA . THR B 1 114 ? 2.721 -16.406 -6.938 1 93.94 114 THR B CA 1
ATOM 4108 C C . THR B 1 114 ? 3.143 -14.945 -6.816 1 93.94 114 THR B C 1
ATOM 4110 O O . THR B 1 114 ? 4.324 -14.648 -6.637 1 93.94 114 THR B O 1
ATOM 4113 N N . VAL B 1 115 ? 2.213 -14.078 -6.941 1 91.06 115 VAL B N 1
ATOM 4114 C CA . VAL B 1 115 ? 2.568 -12.664 -6.957 1 91.06 115 VAL B CA 1
ATOM 4115 C C . VAL B 1 115 ? 2.555 -12.117 -5.531 1 91.06 115 VAL B C 1
ATOM 4117 O O . VAL B 1 115 ? 3.545 -11.539 -5.074 1 91.06 115 VAL B O 1
ATOM 4120 N N . ILE B 1 116 ? 1.526 -12.391 -4.773 1 91.62 116 ILE B N 1
ATOM 4121 C CA . ILE B 1 116 ? 1.322 -11.82 -3.445 1 91.62 116 ILE B CA 1
ATOM 4122 C C . ILE B 1 116 ? 2.4 -12.336 -2.494 1 91.62 116 ILE B C 1
ATOM 4124 O O . ILE B 1 116 ? 2.988 -11.555 -1.736 1 91.62 116 ILE B O 1
ATOM 4128 N N . LEU B 1 117 ? 2.723 -13.609 -2.615 1 94.12 117 LEU B N 1
ATOM 4129 C CA . LEU B 1 117 ? 3.711 -14.195 -1.718 1 94.12 117 LEU B CA 1
ATOM 4130 C C . LEU B 1 117 ? 5.02 -14.469 -2.453 1 94.12 117 LEU B C 1
ATOM 4132 O O . LEU B 1 117 ? 6.098 -14.406 -1.859 1 94.12 117 LEU B O 1
ATOM 4136 N N . GLY B 1 118 ? 4.953 -14.766 -3.656 1 93.88 118 GLY B N 1
ATOM 4137 C CA . GLY B 1 118 ? 6.129 -15.148 -4.418 1 93.88 118 GLY B CA 1
ATOM 4138 C C . GLY B 1 118 ? 7.137 -14.023 -4.57 1 93.88 118 GLY B C 1
ATOM 4139 O O . GLY B 1 118 ? 8.344 -14.25 -4.488 1 93.88 118 GLY B O 1
ATOM 4140 N N . VAL B 1 119 ? 6.633 -12.844 -4.738 1 92.81 119 VAL B N 1
ATOM 4141 C CA . VAL B 1 119 ? 7.512 -11.703 -4.973 1 92.81 119 VAL B CA 1
ATOM 4142 C C . VAL B 1 119 ? 8.336 -11.422 -3.719 1 92.81 119 VAL B C 1
ATOM 4144 O O . VAL B 1 119 ? 9.57 -11.414 -3.77 1 92.81 119 VAL B O 1
ATOM 4147 N N . PRO B 1 120 ? 7.75 -11.32 -2.592 1 91.75 120 PRO B N 1
ATOM 4148 C CA . PRO B 1 120 ? 8.555 -11.023 -1.405 1 91.75 120 PRO B CA 1
ATOM 4149 C C . PRO B 1 120 ? 9.445 -12.195 -0.989 1 91.75 120 PRO B C 1
ATOM 4151 O O . PRO B 1 120 ? 10.57 -11.992 -0.526 1 91.75 120 PRO B O 1
ATOM 4154 N N . ILE B 1 121 ? 9.023 -13.359 -1.15 1 91.75 121 ILE B N 1
ATOM 4155 C CA . ILE B 1 121 ? 9.805 -14.516 -0.733 1 91.75 121 ILE B CA 1
ATOM 4156 C C . ILE B 1 121 ? 11.023 -14.672 -1.646 1 91.75 121 ILE B C 1
ATOM 4158 O O . ILE B 1 121 ? 12.133 -14.906 -1.173 1 91.75 121 ILE B O 1
ATOM 4162 N N . SER B 1 122 ? 10.805 -14.5 -2.904 1 92.94 122 SER B N 1
ATOM 4163 C CA . SER B 1 122 ? 11.93 -14.57 -3.832 1 92.94 122 SER B CA 1
ATOM 4164 C C . SER B 1 122 ? 12.906 -13.422 -3.594 1 92.94 122 SER B C 1
ATOM 4166 O O . SER B 1 122 ? 14.125 -13.609 -3.697 1 92.94 122 SER B O 1
ATOM 4168 N N . ALA B 1 123 ? 12.398 -12.266 -3.301 1 91.12 123 ALA B N 1
ATOM 4169 C CA . ALA B 1 123 ? 13.273 -11.133 -3 1 91.12 123 ALA B CA 1
ATOM 4170 C C . ALA B 1 123 ? 14.125 -11.406 -1.768 1 91.12 123 ALA B C 1
ATOM 4172 O O . ALA B 1 123 ? 15.297 -11.023 -1.717 1 91.12 123 ALA B O 1
ATOM 4173 N N . ALA B 1 124 ? 13.594 -12.117 -0.878 1 88.44 124 ALA B N 1
ATOM 4174 C CA . ALA B 1 124 ? 14.297 -12.43 0.363 1 88.44 124 ALA B CA 1
ATOM 4175 C C . ALA B 1 124 ? 15.383 -13.477 0.132 1 88.44 124 ALA B C 1
ATOM 4177 O O . ALA B 1 124 ? 16.484 -13.391 0.693 1 88.44 124 ALA B O 1
ATOM 4178 N N . VAL B 1 125 ? 15.078 -14.406 -0.662 1 89.19 125 VAL B N 1
ATOM 4179 C CA . VAL B 1 125 ? 15.992 -15.523 -0.905 1 89.19 125 VAL B CA 1
ATOM 4180 C C . VAL B 1 125 ? 17.203 -15.039 -1.699 1 89.19 125 VAL B C 1
ATOM 4182 O O . VAL B 1 125 ? 18.344 -15.43 -1.413 1 89.19 125 VAL B O 1
ATOM 4185 N N . PHE B 1 126 ? 16.984 -14.117 -2.588 1 91.19 126 PHE B N 1
ATOM 4186 C CA . PHE B 1 126 ? 18.062 -13.719 -3.49 1 91.19 126 PHE B CA 1
ATOM 4187 C C . PHE B 1 126 ? 18.609 -12.359 -3.1 1 91.19 126 PHE B C 1
ATOM 4189 O O . PHE B 1 126 ? 19.625 -11.914 -3.646 1 91.19 126 PHE B O 1
ATOM 4196 N N . GLY B 1 127 ? 17.953 -11.688 -2.258 1 85.31 127 GLY B N 1
ATOM 4197 C CA . GLY B 1 127 ? 18.438 -10.406 -1.754 1 85.31 127 GLY B CA 1
ATOM 4198 C C . GLY B 1 127 ? 18.25 -9.266 -2.734 1 85.31 127 GLY B C 1
ATOM 4199 O O . GLY B 1 127 ? 18.953 -8.258 -2.668 1 85.31 127 GLY B O 1
ATOM 4200 N N . ASN B 1 128 ? 17.469 -9.5 -3.709 1 88.62 128 ASN B N 1
ATOM 4201 C CA . ASN B 1 128 ? 17.203 -8.516 -4.75 1 88.62 128 ASN B CA 1
ATOM 4202 C C . ASN B 1 128 ? 15.719 -8.43 -5.074 1 88.62 128 ASN B C 1
ATOM 4204 O O . ASN B 1 128 ? 15.125 -9.398 -5.551 1 88.62 128 ASN B O 1
ATOM 4208 N N . ALA B 1 129 ? 15.203 -7.273 -4.887 1 84.81 129 ALA B N 1
ATOM 4209 C CA . ALA B 1 129 ? 13.773 -7.047 -5.066 1 84.81 129 ALA B CA 1
ATOM 4210 C C . ALA B 1 129 ? 13.367 -7.242 -6.523 1 84.81 129 ALA B C 1
ATOM 4212 O O . ALA B 1 129 ? 12.281 -7.746 -6.809 1 84.81 129 ALA B O 1
ATOM 4213 N N . ASN B 1 130 ? 14.172 -6.883 -7.426 1 85.12 130 ASN B N 1
ATOM 4214 C CA . ASN B 1 130 ? 13.844 -6.996 -8.844 1 85.12 130 ASN B CA 1
ATOM 4215 C C . ASN B 1 130 ? 13.789 -8.453 -9.289 1 85.12 130 ASN B C 1
ATOM 4217 O O . ASN B 1 130 ? 12.953 -8.828 -10.117 1 85.12 130 ASN B O 1
ATOM 4221 N N . VAL B 1 131 ? 14.672 -9.234 -8.688 1 87.88 131 VAL B N 1
ATOM 4222 C CA . VAL B 1 131 ? 14.672 -10.656 -8.984 1 87.88 131 VAL B CA 1
ATOM 4223 C C . VAL B 1 131 ? 13.406 -11.305 -8.414 1 87.88 131 VAL B C 1
ATOM 4225 O O . VAL B 1 131 ? 12.812 -12.18 -9.047 1 87.88 131 VAL B O 1
ATOM 4228 N N . GLY B 1 132 ? 13.008 -10.844 -7.301 1 90.88 132 GLY B N 1
ATOM 4229 C CA . GLY B 1 132 ? 11.766 -11.32 -6.711 1 90.88 132 GLY B CA 1
ATOM 4230 C C . GLY B 1 132 ? 10.555 -11.031 -7.566 1 90.88 132 GLY B C 1
ATOM 4231 O O . GLY B 1 132 ? 9.719 -11.906 -7.793 1 90.88 132 GLY B O 1
ATOM 4232 N N . LYS B 1 133 ? 10.484 -9.812 -8.07 1 89.12 133 LYS B N 1
ATOM 4233 C CA . LYS B 1 133 ? 9.383 -9.43 -8.945 1 89.12 133 LYS B CA 1
ATOM 4234 C C . LYS B 1 133 ? 9.391 -10.266 -10.227 1 89.12 133 LYS B C 1
ATOM 4236 O O . LYS B 1 133 ? 8.336 -10.695 -10.695 1 89.12 133 LYS B O 1
ATOM 4241 N N . LYS B 1 134 ? 10.547 -10.477 -10.68 1 91.31 134 LYS B N 1
ATOM 4242 C CA . LYS B 1 134 ? 10.711 -11.211 -11.93 1 91.31 134 LYS B CA 1
ATOM 4243 C C . LYS B 1 134 ? 10.102 -12.609 -11.828 1 91.31 134 LYS B C 1
ATOM 4245 O O . LYS B 1 134 ? 9.219 -12.961 -12.609 1 91.31 134 LYS B O 1
ATOM 4250 N N . PHE B 1 135 ? 10.469 -13.305 -10.82 1 93.88 135 PHE B N 1
ATOM 4251 C CA . PHE B 1 135 ? 10.055 -14.703 -10.742 1 93.88 135 PHE B CA 1
ATOM 4252 C C . PHE B 1 135 ? 8.625 -14.82 -10.234 1 93.88 135 PHE B C 1
ATOM 4254 O O . PHE B 1 135 ? 7.879 -15.703 -10.664 1 93.88 135 PHE B O 1
ATOM 4261 N N . GLY B 1 136 ? 8.258 -13.953 -9.344 1 93.88 136 GLY B N 1
ATOM 4262 C CA . GLY B 1 136 ? 6.891 -13.977 -8.852 1 93.88 136 GLY B CA 1
ATOM 4263 C C . GLY B 1 136 ? 5.859 -13.727 -9.938 1 93.88 136 GLY B C 1
ATOM 4264 O O . GLY B 1 136 ? 4.852 -14.43 -10.016 1 93.88 136 GLY B O 1
ATOM 4265 N N . ILE B 1 137 ? 6.113 -12.805 -10.781 1 93.12 137 ILE B N 1
ATOM 4266 C CA . ILE B 1 137 ? 5.195 -12.43 -11.852 1 93.12 137 ILE B CA 1
ATOM 4267 C C . ILE B 1 137 ? 5.23 -13.484 -12.961 1 93.12 137 ILE B C 1
ATOM 4269 O O . ILE B 1 137 ? 4.184 -13.898 -13.461 1 93.12 137 ILE B O 1
ATOM 4273 N N . LEU B 1 138 ? 6.402 -13.93 -13.242 1 93.94 138 LEU B N 1
ATOM 4274 C CA . LEU B 1 138 ? 6.562 -14.93 -14.297 1 93.94 138 LEU B CA 1
ATOM 4275 C C . LEU B 1 138 ? 5.777 -16.203 -13.969 1 93.94 138 LEU B C 1
ATOM 4277 O O . LEU B 1 138 ? 5.129 -16.781 -14.844 1 93.94 138 LEU B O 1
ATOM 4281 N N . ALA B 1 139 ? 5.871 -16.578 -12.75 1 94.44 139 ALA B N 1
ATOM 4282 C CA . ALA B 1 139 ? 5.148 -17.766 -12.312 1 94.44 139 ALA B CA 1
ATOM 4283 C C . ALA B 1 139 ? 3.639 -17.547 -12.375 1 94.44 139 ALA B C 1
ATOM 4285 O O . ALA B 1 139 ? 2.875 -18.5 -12.578 1 94.44 139 ALA B O 1
ATOM 4286 N N . GLY B 1 140 ? 3.219 -16.328 -12.234 1 92.81 140 GLY B N 1
ATOM 4287 C CA . GLY B 1 140 ? 1.803 -16.016 -12.164 1 92.81 140 GLY B CA 1
ATOM 4288 C C . GLY B 1 140 ? 1.15 -15.891 -13.531 1 92.81 140 GLY B C 1
ATOM 4289 O O . GLY B 1 140 ? -0.061 -16.078 -13.664 1 92.81 140 GLY B O 1
ATOM 4290 N N . ILE B 1 141 ? 1.905 -15.648 -14.555 1 91.56 141 ILE B N 1
ATOM 4291 C CA . ILE B 1 141 ? 1.375 -15.453 -15.898 1 91.56 141 ILE B CA 1
ATOM 4292 C C . ILE B 1 141 ? 0.633 -16.703 -16.344 1 91.56 141 ILE B C 1
ATOM 4294 O O . ILE B 1 141 ? -0.485 -16.625 -16.859 1 91.56 141 ILE B O 1
ATOM 4298 N N . SER B 1 142 ? 1.234 -17.844 -16.109 1 90.19 142 SER B N 1
ATOM 4299 C CA . SER B 1 142 ? 0.637 -19.094 -16.547 1 90.19 142 SER B CA 1
ATOM 4300 C C . SER B 1 142 ? -0.686 -19.359 -15.828 1 90.19 142 SER B C 1
ATOM 4302 O O . SER B 1 142 ? -1.573 -20.016 -16.375 1 90.19 142 SER B O 1
ATOM 4304 N N . SER B 1 143 ? -0.827 -18.828 -14.641 1 91.44 143 SER B N 1
ATOM 4305 C CA . SER B 1 143 ? -2.07 -18.984 -13.898 1 91.44 143 SER B CA 1
ATOM 4306 C C . SER B 1 143 ? -3.227 -18.266 -14.586 1 91.44 143 SER B C 1
ATOM 4308 O O . SER B 1 143 ? -4.324 -18.812 -14.703 1 91.44 143 SER B O 1
ATOM 4310 N N . PHE B 1 144 ? -3 -17.172 -15.133 1 87.38 144 PHE B N 1
ATOM 4311 C CA . PHE B 1 144 ? -4.082 -16.344 -15.664 1 87.38 144 PHE B CA 1
ATOM 4312 C C . PHE B 1 144 ? -4.352 -16.688 -17.125 1 87.38 144 PHE B C 1
ATOM 4314 O O . PHE B 1 144 ? -5.5 -16.641 -17.578 1 87.38 144 PHE B O 1
ATOM 4321 N N . ILE B 1 145 ? -3.332 -17.047 -17.844 1 86.94 145 ILE B N 1
ATOM 4322 C CA . ILE B 1 145 ? -3.498 -17.281 -19.266 1 86.94 145 ILE B CA 1
ATOM 4323 C C . ILE B 1 145 ? -4.031 -18.703 -19.5 1 86.94 145 ILE B C 1
ATOM 4325 O O . ILE B 1 145 ? -4.867 -18.922 -20.375 1 86.94 145 ILE B O 1
ATOM 4329 N N . PHE B 1 146 ? -3.557 -19.609 -18.703 1 91.38 146 PHE B N 1
ATOM 4330 C CA . PHE B 1 146 ? -3.881 -21 -18.953 1 91.38 146 PHE B CA 1
ATOM 4331 C C . PHE B 1 146 ? -4.895 -21.516 -17.938 1 91.38 146 PHE B C 1
ATOM 4333 O O . PHE B 1 146 ? -5.977 -21.969 -18.297 1 91.38 146 PHE B O 1
ATOM 4340 N N . GLN B 1 147 ? -4.621 -21.422 -16.734 1 92.75 147 GLN B N 1
ATOM 4341 C CA . GLN B 1 147 ? -5.422 -22.078 -15.711 1 92.75 147 GLN B CA 1
ATOM 4342 C C . GLN B 1 147 ? -6.746 -21.359 -15.484 1 92.75 147 GLN B C 1
ATOM 4344 O O . GLN B 1 147 ? -7.785 -22 -15.312 1 92.75 147 GLN B O 1
ATOM 4349 N N . LEU B 1 148 ? -6.777 -20.094 -15.523 1 90.38 148 LEU B N 1
ATOM 4350 C CA . LEU B 1 148 ? -7.988 -19.359 -15.188 1 90.38 148 LEU B CA 1
ATOM 4351 C C . LEU B 1 148 ? -9.102 -19.641 -16.188 1 90.38 148 LEU B C 1
ATOM 4353 O O . LEU B 1 148 ? -10.195 -20.062 -15.812 1 90.38 148 LEU B O 1
ATOM 4357 N N . PRO B 1 149 ? -8.914 -19.516 -17.484 1 89.31 149 PRO B N 1
ATOM 4358 C CA . PRO B 1 149 ? -10 -19.797 -18.422 1 89.31 149 PRO B CA 1
ATOM 4359 C C . PRO B 1 149 ? -10.508 -21.234 -18.328 1 89.31 149 PRO B C 1
ATOM 4361 O O . PRO B 1 149 ? -11.719 -21.469 -18.375 1 89.31 149 PRO B O 1
ATOM 4364 N N . LEU B 1 150 ? -9.633 -22.141 -18.172 1 91.06 150 LEU B N 1
ATOM 4365 C CA . LEU B 1 150 ? -10.031 -23.547 -18.078 1 91.06 150 LEU B CA 1
ATOM 4366 C C . LEU B 1 150 ? -10.727 -23.828 -16.75 1 91.06 150 LEU B C 1
ATOM 4368 O O . LEU B 1 150 ? -11.656 -24.641 -16.703 1 91.06 150 LEU B O 1
ATOM 4372 N N . GLN B 1 151 ? -10.203 -23.156 -15.773 1 92.25 151 GLN B N 1
ATOM 4373 C CA . GLN B 1 151 ? -10.828 -23.281 -14.461 1 92.25 151 GLN B CA 1
ATOM 4374 C C . GLN B 1 151 ? -12.273 -22.781 -14.484 1 92.25 151 GLN B C 1
ATOM 4376 O O . GLN B 1 151 ? -13.164 -23.391 -13.898 1 92.25 151 GLN B O 1
ATOM 4381 N N . LEU B 1 152 ? -12.484 -21.688 -15.086 1 88.5 152 LEU B N 1
ATOM 4382 C CA . LEU B 1 152 ? -13.82 -21.109 -15.211 1 88.5 152 LEU B CA 1
ATOM 4383 C C . LEU B 1 152 ? -14.727 -22.016 -16.031 1 88.5 152 LEU B C 1
ATOM 4385 O O . LEU B 1 152 ? -15.938 -22.094 -15.773 1 88.5 152 LEU B O 1
ATOM 4389 N N . PHE B 1 153 ? -14.148 -22.672 -16.969 1 88.69 153 PHE B N 1
ATOM 4390 C CA . PHE B 1 153 ? -14.906 -23.641 -17.766 1 88.69 153 PHE B CA 1
ATOM 4391 C C . PHE B 1 153 ? -15.508 -24.719 -16.875 1 88.69 153 PHE B C 1
ATOM 4393 O O . PHE B 1 153 ? -16.703 -25 -16.938 1 88.69 153 PHE B O 1
ATOM 4400 N N . PHE B 1 154 ? -14.805 -25.281 -15.977 1 90.69 154 PHE B N 1
ATOM 4401 C CA . PHE B 1 154 ? -15.273 -26.344 -15.094 1 90.69 154 PHE B CA 1
ATOM 4402 C C . PHE B 1 154 ? -16.281 -25.797 -14.094 1 90.69 154 PHE B C 1
ATOM 4404 O O . PHE B 1 154 ? -17.266 -26.484 -13.766 1 90.69 154 PHE B O 1
ATOM 4411 N N . LEU B 1 155 ? -16.062 -24.641 -13.656 1 89.94 155 LEU B N 1
ATOM 4412 C CA . LEU B 1 155 ? -16.953 -24.047 -12.672 1 89.94 155 LEU B CA 1
ATOM 4413 C C . LEU B 1 155 ? -18.281 -23.656 -13.305 1 89.94 155 LEU B C 1
ATOM 4415 O O . LEU B 1 155 ? -19.344 -23.812 -12.695 1 89.94 155 LEU B O 1
ATOM 4419 N N . GLU B 1 156 ? -18.203 -23.125 -14.492 1 86 156 GLU B N 1
ATOM 4420 C CA . GLU B 1 156 ? -19.438 -22.781 -15.195 1 86 156 GLU B CA 1
ATOM 4421 C C . GLU B 1 156 ? -20.25 -24.031 -15.555 1 86 156 GLU B C 1
ATOM 4423 O O . GLU B 1 156 ? -21.469 -24 -15.531 1 86 156 GLU B O 1
ATOM 4428 N N . CYS B 1 157 ? -19.562 -25.031 -15.922 1 84.62 157 CYS B N 1
ATOM 4429 C CA . CYS B 1 157 ? -20.234 -26.312 -16.172 1 84.62 157 CYS B CA 1
ATOM 4430 C C . CYS B 1 157 ? -20.922 -26.812 -14.914 1 84.62 157 CYS B C 1
ATOM 4432 O O . CYS B 1 157 ? -22.031 -27.359 -14.984 1 84.62 157 CYS B O 1
ATOM 4434 N N . HIS B 1 158 ? -20.297 -26.656 -13.844 1 87.19 158 HIS B N 1
ATOM 4435 C CA . HIS B 1 158 ? -20.891 -27.031 -12.562 1 87.19 158 HIS B CA 1
ATOM 4436 C C . HIS B 1 158 ? -22.125 -26.219 -12.273 1 87.19 158 HIS B C 1
ATOM 4438 O O . HIS B 1 158 ? -23.141 -26.75 -11.805 1 87.19 158 HIS B O 1
ATOM 4444 N N . ALA B 1 159 ? -22.062 -24.969 -12.5 1 85.5 159 ALA B N 1
ATOM 4445 C CA . ALA B 1 159 ? -23.188 -24.078 -12.25 1 85.5 159 ALA B CA 1
ATOM 4446 C C . ALA B 1 159 ? -24.375 -24.453 -13.133 1 85.5 159 ALA B C 1
ATOM 4448 O O . ALA B 1 159 ? -25.531 -24.375 -12.695 1 85.5 159 ALA B O 1
ATOM 4449 N N . LEU B 1 160 ? -24.141 -24.797 -14.312 1 81.19 160 LEU B N 1
ATOM 4450 C CA . LEU B 1 160 ? -25.203 -25.203 -15.234 1 81.19 160 LEU B CA 1
ATOM 4451 C C . LEU B 1 160 ? -25.812 -26.531 -14.812 1 81.19 160 LEU B C 1
ATOM 4453 O O . LEU B 1 160 ? -27.031 -26.719 -14.906 1 81.19 160 LEU B O 1
ATOM 4457 N N . GLN B 1 161 ? -24.984 -27.391 -14.484 1 78.94 161 GLN B N 1
ATOM 4458 C CA . GLN B 1 161 ? -25.469 -28.688 -14.016 1 78.94 161 GLN B CA 1
ATOM 4459 C C . GLN B 1 161 ? -26.328 -28.531 -12.773 1 78.94 161 GLN B C 1
ATOM 4461 O O . GLN B 1 161 ? -27.359 -29.203 -12.641 1 78.94 161 GLN B O 1
ATOM 4466 N N . ASP B 1 162 ? -25.891 -27.672 -11.914 1 78.25 162 ASP B N 1
ATOM 4467 C CA . ASP B 1 162 ? -26.656 -27.422 -10.688 1 78.25 162 ASP B CA 1
ATOM 4468 C C . ASP B 1 162 ? -28 -26.781 -10.992 1 78.25 162 ASP B C 1
ATOM 4470 O O . ASP B 1 162 ? -29.016 -27.094 -10.359 1 78.25 162 ASP B O 1
ATOM 4474 N N . SER B 1 163 ? -28 -25.875 -11.898 1 74.81 163 SER B N 1
ATOM 4475 C CA . SER B 1 163 ? -29.234 -25.219 -12.297 1 74.81 163 SER B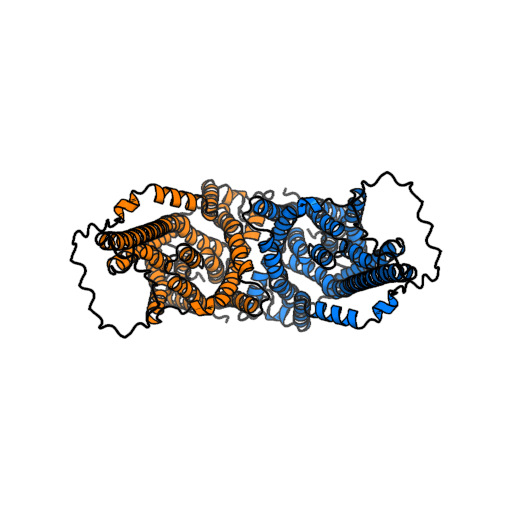 CA 1
ATOM 4476 C C . SER B 1 163 ? -30.172 -26.203 -12.977 1 74.81 163 SER B C 1
ATOM 4478 O O . SER B 1 163 ? -31.391 -26.156 -12.797 1 74.81 163 SER B O 1
ATOM 4480 N N . SER B 1 164 ? -29.625 -27.078 -13.727 1 68.5 164 SER B N 1
ATOM 4481 C CA . SER B 1 164 ? -30.438 -28.078 -14.414 1 68.5 164 SER B CA 1
ATOM 4482 C C . SER B 1 164 ? -31.062 -29.062 -13.438 1 68.5 164 SER B C 1
ATOM 4484 O O . SER B 1 164 ? -32.219 -29.469 -13.602 1 68.5 164 SER B O 1
ATOM 4486 N N . ILE B 1 165 ? -30.328 -29.422 -12.508 1 66.69 165 ILE B N 1
ATOM 4487 C CA . ILE B 1 165 ? -30.812 -30.344 -11.484 1 66.69 165 ILE B CA 1
ATOM 4488 C C . ILE B 1 165 ? -31.938 -29.672 -10.68 1 66.69 165 ILE B C 1
ATOM 4490 O O . ILE B 1 165 ? -32.938 -30.297 -10.359 1 66.69 165 ILE B O 1
ATOM 4494 N N . GLU B 1 166 ? -31.719 -28.359 -10.391 1 65.75 166 GLU B N 1
ATOM 4495 C CA . GLU B 1 166 ? -32.75 -27.609 -9.664 1 65.75 166 GLU B CA 1
ATOM 4496 C C . GLU B 1 166 ? -34 -27.484 -10.5 1 65.75 166 GLU B C 1
ATOM 4498 O O . GLU B 1 166 ? -35.125 -27.594 -9.969 1 65.75 166 GLU B O 1
ATOM 4503 N N . GLU B 1 167 ? -33.844 -27.281 -11.727 1 63.44 167 GLU B N 1
ATOM 4504 C CA . GLU B 1 167 ? -35 -27.188 -12.617 1 63.44 167 GLU B CA 1
ATOM 4505 C C . GLU B 1 167 ? -35.75 -28.531 -12.703 1 63.44 167 GLU B C 1
ATOM 4507 O O . GLU B 1 167 ? -36.969 -28.562 -12.734 1 63.44 167 GLU B O 1
ATOM 4512 N N . LEU B 1 168 ? -35.062 -29.562 -12.742 1 56.88 168 LEU B N 1
ATOM 4513 C CA . LEU B 1 168 ? -35.625 -30.906 -12.82 1 56.88 168 LEU B CA 1
ATOM 4514 C C . LEU B 1 168 ? -36.344 -31.25 -11.523 1 56.88 168 LEU B C 1
ATOM 4516 O O . LEU B 1 168 ? -37.438 -31.859 -11.555 1 56.88 168 LEU B O 1
ATOM 4520 N N . LYS B 1 169 ? -35.812 -30.891 -10.453 1 64.12 169 LYS B N 1
ATOM 4521 C CA . LYS B 1 169 ? -36.469 -31.109 -9.164 1 64.12 169 LYS B CA 1
ATOM 4522 C C . LYS B 1 169 ? -37.75 -30.297 -9.078 1 64.12 169 LYS B C 1
ATOM 4524 O O . LYS B 1 169 ? -38.75 -30.781 -8.523 1 64.12 169 LYS B O 1
ATOM 4529 N N . GLU B 1 170 ? -37.656 -29.078 -9.539 1 64.88 170 GLU B N 1
ATOM 4530 C CA . GLU B 1 170 ? -38.844 -28.25 -9.531 1 64.88 170 GLU B CA 1
ATOM 4531 C C . GLU B 1 170 ? -39.938 -28.844 -10.43 1 64.88 170 GLU B C 1
ATOM 4533 O O . GLU B 1 170 ? -41.125 -28.828 -10.078 1 64.88 170 GLU B O 1
ATOM 4538 N N . LYS B 1 171 ? -39.562 -29.469 -11.469 1 61.62 171 LYS B N 1
ATOM 4539 C CA . LYS B 1 171 ? -40.531 -30.094 -12.383 1 61.62 171 LYS B CA 1
ATOM 4540 C C . LYS B 1 171 ? -41.125 -31.359 -11.773 1 61.62 171 LYS B C 1
ATOM 4542 O O . LYS B 1 171 ? -42.312 -31.641 -11.93 1 61.62 171 LYS B O 1
ATOM 4547 N N . ASN B 1 172 ? -40.281 -32.031 -11.109 1 61.31 172 ASN B N 1
ATOM 4548 C CA . ASN B 1 172 ? -40.781 -33.25 -10.461 1 61.31 172 ASN B CA 1
ATOM 4549 C C . ASN B 1 172 ? -41.688 -32.938 -9.281 1 61.31 172 ASN B C 1
ATOM 4551 O O . ASN B 1 172 ? -42.656 -33.656 -9.039 1 61.31 172 ASN B O 1
ATOM 4555 N N . ARG B 1 173 ? -41.344 -31.875 -8.594 1 61.34 173 ARG B N 1
ATOM 4556 C CA . ARG B 1 173 ? -42.219 -31.422 -7.504 1 61.34 173 ARG B CA 1
ATOM 4557 C C . ARG B 1 173 ? -43.594 -30.984 -8.031 1 61.34 173 ARG B C 1
ATOM 4559 O O . ARG B 1 173 ? -44.625 -31.266 -7.406 1 61.34 173 ARG B O 1
ATOM 4566 N N . VAL B 1 174 ? -43.5 -30.406 -9.086 1 60.97 174 VAL B N 1
ATOM 4567 C CA . VAL B 1 174 ? -44.75 -29.953 -9.695 1 60.97 174 VAL B CA 1
ATOM 4568 C C . VAL B 1 174 ? -45.531 -31.156 -10.211 1 60.97 174 VAL B C 1
ATOM 4570 O O . VAL B 1 174 ? -46.75 -31.219 -10.062 1 60.97 174 VAL B O 1
ATOM 4573 N N . HIS B 1 175 ? -44.906 -32.062 -10.789 1 57.91 175 HIS B N 1
ATOM 4574 C CA . HIS B 1 175 ? -45.531 -33.25 -11.305 1 57.91 175 HIS B CA 1
ATOM 4575 C C . HIS B 1 175 ? -46.094 -34.094 -10.172 1 57.91 175 HIS B C 1
ATOM 4577 O O . HIS B 1 175 ? -47.188 -34.688 -10.312 1 57.91 175 HIS B O 1
ATOM 4583 N N . GLU B 1 176 ? -45.406 -34.125 -9.203 1 59.03 176 GLU B N 1
ATOM 4584 C CA . GLU B 1 176 ? -45.906 -34.875 -8.039 1 59.03 176 GLU B CA 1
ATOM 4585 C C . GLU B 1 176 ? -47.156 -34.219 -7.473 1 59.03 176 GLU B C 1
ATOM 4587 O O . GLU B 1 176 ? -48.094 -34.906 -7.07 1 59.03 176 GLU B O 1
ATOM 4592 N N . CYS B 1 177 ? -47.125 -32.906 -7.477 1 57.66 177 CYS B N 1
ATOM 4593 C CA . CYS B 1 177 ? -48.312 -32.219 -7.004 1 57.66 177 CYS B CA 1
ATOM 4594 C C . CYS B 1 177 ? -49.469 -32.406 -7.961 1 57.66 177 CYS B C 1
ATOM 4596 O O . CYS B 1 177 ? -50.625 -32.562 -7.527 1 57.66 177 CYS B O 1
ATOM 4598 N N . GLU B 1 178 ? -49.25 -32.438 -9.211 1 57.34 178 GLU B N 1
ATOM 4599 C CA . GLU B 1 178 ? -50.312 -32.625 -10.203 1 57.34 178 GLU B CA 1
ATOM 4600 C C . GLU B 1 178 ? -50.844 -34.062 -10.164 1 57.34 178 GLU B C 1
ATOM 4602 O O . GLU B 1 178 ? -52.031 -34.281 -10.352 1 57.34 178 GLU B O 1
ATOM 4607 N N . GLU B 1 179 ? -50.031 -34.969 -9.938 1 54.59 179 GLU B N 1
ATOM 4608 C CA . GLU B 1 179 ? -50.5 -36.344 -9.828 1 54.59 179 GLU B CA 1
ATOM 4609 C C . GLU B 1 179 ? -51.375 -36.562 -8.594 1 54.59 179 GLU B C 1
ATOM 4611 O O . GLU B 1 179 ? -52.312 -37.312 -8.617 1 54.59 179 GLU B O 1
ATOM 4616 N N . ASP B 1 180 ? -51.125 -35.781 -7.598 1 54.25 180 ASP B N 1
ATOM 4617 C CA . ASP B 1 180 ? -51.938 -35.844 -6.391 1 54.25 180 ASP B CA 1
ATOM 4618 C C . ASP B 1 180 ? -53.312 -35.219 -6.629 1 54.25 180 ASP B C 1
ATOM 4620 O O . ASP B 1 180 ? -54.312 -35.688 -6.066 1 54.25 180 ASP B O 1
ATOM 4624 N N . ILE B 1 181 ? -53.406 -34.312 -7.523 1 52.09 181 ILE B N 1
ATOM 4625 C CA . ILE B 1 181 ? -54.688 -33.656 -7.828 1 52.09 181 ILE B CA 1
ATOM 4626 C C . ILE B 1 181 ? -55.531 -34.594 -8.703 1 52.09 181 ILE B C 1
ATOM 4628 O O . ILE B 1 181 ? -56.75 -34.625 -8.555 1 52.09 181 ILE B O 1
ATOM 4632 N N . GLU B 1 182 ? -55 -35.219 -9.625 1 48.62 182 GLU B N 1
ATOM 4633 C CA . GLU B 1 182 ? -55.781 -36.062 -10.523 1 48.62 182 GLU B CA 1
ATOM 4634 C C . GLU B 1 182 ? -56.375 -37.25 -9.781 1 48.62 182 GLU B C 1
ATOM 4636 O O . GLU B 1 182 ? -57.344 -37.844 -10.227 1 48.62 182 GLU B O 1
ATOM 4641 N N . GLY B 1 183 ? -55.781 -37.656 -8.703 1 45.12 183 GLY B N 1
ATOM 4642 C CA . GLY B 1 183 ? -56.344 -38.719 -7.895 1 45.12 183 GLY B CA 1
ATOM 4643 C C . GLY B 1 183 ? -57.594 -38.312 -7.164 1 45.12 183 GLY B C 1
ATOM 4644 O O . GLY B 1 183 ? -58.312 -39.156 -6.602 1 45.12 183 GLY B O 1
ATOM 4645 N N . CYS B 1 184 ? -57.75 -37 -6.902 1 41.75 184 CYS B N 1
ATOM 4646 C CA . CYS B 1 184 ? -58.906 -36.531 -6.156 1 41.75 184 CYS B CA 1
ATOM 4647 C C . CYS B 1 184 ? -60.094 -36.312 -7.086 1 41.75 184 CYS B C 1
ATOM 4649 O O . CYS B 1 184 ? -61.125 -35.781 -6.664 1 41.75 184 CYS B O 1
ATOM 4651 N N . GLY B 1 185 ? -60.062 -36.625 -8.367 1 37.84 185 GLY B N 1
ATOM 4652 C CA . GLY B 1 185 ? -61.125 -36.219 -9.297 1 37.84 185 GLY B CA 1
ATOM 4653 C C . GLY B 1 185 ? -62.438 -36.875 -9.016 1 37.84 185 GLY B C 1
ATOM 4654 O O . GLY B 1 185 ? -63.438 -36.562 -9.672 1 37.84 185 GLY B O 1
ATOM 4655 N N . ALA B 1 186 ? -62.594 -38.219 -8.703 1 36.28 186 ALA B N 1
ATOM 4656 C CA . ALA B 1 186 ? -63.875 -38.781 -9.102 1 36.28 186 ALA B CA 1
ATOM 4657 C C . ALA B 1 186 ? -65 -38.281 -8.211 1 36.28 186 ALA B C 1
ATOM 4659 O O . ALA B 1 186 ? -66.125 -38.062 -8.68 1 36.28 186 ALA B O 1
ATOM 4660 N N . ASP B 1 187 ? -65.062 -38.5 -6.801 1 36.47 187 ASP B N 1
ATOM 4661 C CA . ASP B 1 187 ? -66.375 -38.594 -6.16 1 36.47 187 ASP B CA 1
ATOM 4662 C C . ASP B 1 187 ? -66.938 -37.188 -5.879 1 36.47 187 ASP B C 1
ATOM 4664 O O . ASP B 1 187 ? -66.312 -36.375 -5.203 1 36.47 187 ASP B O 1
ATOM 4668 N N . GLU B 1 188 ? -67.875 -36.625 -6.633 1 36.38 188 GLU B N 1
ATOM 4669 C CA . GLU B 1 188 ? -68.562 -35.344 -6.777 1 36.38 188 GLU B CA 1
ATOM 4670 C C . GLU B 1 188 ? -69.188 -34.906 -5.457 1 36.38 188 GLU B C 1
ATOM 4672 O O . GLU B 1 188 ? -69.625 -33.781 -5.328 1 36.38 188 GLU B O 1
ATOM 4677 N N . SER B 1 189 ? -69.938 -35.906 -4.727 1 34.97 189 SER B N 1
ATOM 4678 C CA . SER B 1 189 ? -71.062 -35.438 -3.979 1 34.97 189 SER B CA 1
ATOM 4679 C C . SER B 1 189 ? -70.688 -34.469 -2.895 1 34.97 189 SER B C 1
ATOM 4681 O O . SER B 1 189 ? -71.312 -33.438 -2.719 1 34.97 189 SER B O 1
ATOM 4683 N N . GLU B 1 190 ? -70.562 -34.969 -1.562 1 33.28 190 GLU B N 1
ATOM 4684 C CA . GLU B 1 190 ? -70.812 -34.281 -0.305 1 33.28 190 GLU B CA 1
ATOM 4685 C C . GLU B 1 190 ? -69.75 -33.188 -0.057 1 33.28 190 GLU B C 1
ATOM 4687 O O . GLU B 1 190 ? -68.562 -33.344 -0.39 1 33.28 190 GLU B O 1
ATOM 4692 N N . GLU B 1 191 ? -70.188 -31.906 0.069 1 34.84 191 GLU B N 1
ATOM 4693 C CA . GLU B 1 191 ? -69.562 -30.641 0.397 1 34.84 191 GLU B CA 1
ATOM 4694 C C . GLU B 1 191 ? -68.562 -30.812 1.575 1 34.84 191 GLU B C 1
ATOM 4696 O O . GLU B 1 191 ? -69 -30.703 2.732 1 34.84 191 GLU B O 1
ATOM 4701 N N . ILE B 1 192 ? -68 -32.031 1.896 1 30.89 192 ILE B N 1
ATOM 4702 C CA . ILE B 1 192 ? -67.312 -32.156 3.156 1 30.89 192 ILE B CA 1
ATOM 4703 C C . ILE B 1 192 ? -66.25 -31.062 3.273 1 30.89 192 ILE B C 1
ATOM 4705 O O . ILE B 1 192 ? -65.438 -30.859 2.371 1 30.89 192 ILE B O 1
ATOM 4709 N N . ASN B 1 193 ? -66.625 -29.922 4.02 1 32.53 193 ASN B N 1
ATOM 4710 C CA . ASN B 1 193 ? -65.812 -28.875 4.609 1 32.53 193 ASN B CA 1
ATOM 4711 C C . ASN B 1 193 ? -64.5 -29.453 5.145 1 32.53 193 ASN B C 1
ATOM 4713 O O . ASN B 1 193 ? -64.438 -30.125 6.176 1 32.53 193 ASN B O 1
ATOM 4717 N N . ILE B 1 194 ? -63.688 -30.078 4.371 1 30.81 194 ILE B N 1
ATOM 4718 C CA . ILE B 1 194 ? -62.438 -30.75 4.738 1 30.81 194 ILE B CA 1
ATOM 4719 C C . ILE B 1 194 ? -61.562 -29.797 5.547 1 30.81 194 ILE B C 1
ATOM 4721 O O . ILE B 1 194 ? -61 -28.859 5 1 30.81 194 ILE B O 1
ATOM 4725 N N . GLN B 1 195 ? -62.156 -29.297 6.707 1 29.42 195 GLN B N 1
ATOM 4726 C CA . GLN B 1 195 ? -61.281 -28.672 7.699 1 29.42 195 GLN B CA 1
ATOM 4727 C C . GLN B 1 195 ? -60.031 -29.516 7.949 1 29.42 195 GLN B C 1
ATOM 4729 O O . GLN B 1 195 ? -60.125 -30.656 8.422 1 29.42 195 GLN B O 1
ATOM 4734 N N . CYS B 1 196 ? -59.031 -29.406 7.137 1 28.92 196 CYS B N 1
ATOM 4735 C CA . CYS B 1 196 ? -57.75 -30.062 7.301 1 28.92 196 CYS B CA 1
ATOM 4736 C C . CYS B 1 196 ? -57.219 -29.906 8.727 1 28.92 196 CYS B C 1
ATOM 4738 O O . CYS B 1 196 ? -56.781 -28.828 9.125 1 28.92 196 CYS B O 1
ATOM 4740 N N . GLU B 1 197 ? -58.062 -30.188 9.711 1 29.3 197 GLU B N 1
ATOM 4741 C CA . GLU B 1 197 ? -57.531 -30.203 11.078 1 29.3 197 GLU B CA 1
ATOM 4742 C C . GLU B 1 197 ? -56.188 -30.906 11.156 1 29.3 197 GLU B C 1
ATOM 4744 O O . GLU B 1 197 ? -56 -31.984 10.562 1 29.3 197 GLU B O 1
ATOM 4749 N N . ARG B 1 198 ? -55.125 -30.172 11.594 1 27.78 198 ARG B N 1
ATOM 4750 C CA . ARG B 1 198 ? -53.781 -30.562 11.945 1 27.78 198 ARG B CA 1
ATOM 4751 C C . ARG B 1 198 ? -53.781 -31.812 12.836 1 27.78 198 ARG B C 1
ATOM 4753 O O . ARG B 1 198 ? -54.094 -31.734 14.023 1 27.78 198 ARG B O 1
ATOM 4760 N N . ASP B 1 199 ? -54.562 -32.812 12.555 1 28.38 199 ASP B N 1
ATOM 4761 C CA . ASP B 1 199 ? -54.562 -33.906 13.516 1 28.38 199 ASP B CA 1
ATOM 4762 C C . ASP B 1 199 ? -53.156 -34.281 13.93 1 28.38 199 ASP B C 1
ATOM 4764 O O . ASP B 1 199 ? -52.219 -34.125 13.148 1 28.38 199 ASP B O 1
ATOM 4768 N N . GLU B 1 200 ? -52.938 -34.438 15.234 1 30.55 200 GLU B N 1
ATOM 4769 C CA . GLU B 1 200 ? -51.781 -34.938 15.961 1 30.55 200 GLU B CA 1
ATOM 4770 C C . GLU B 1 200 ? -51.25 -36.219 15.32 1 30.55 200 GLU B C 1
ATOM 4772 O O . GLU B 1 200 ? -52 -37.156 15.07 1 30.55 200 GLU B O 1
ATOM 4777 N N . GLU B 1 201 ? -50.125 -36.125 14.57 1 27.42 201 GLU B N 1
ATOM 4778 C CA . GLU B 1 201 ? -49.344 -37.156 13.875 1 27.42 201 GLU B CA 1
ATOM 4779 C C . GLU B 1 201 ? -49.156 -38.406 14.742 1 27.42 201 GLU B C 1
ATOM 4781 O O . GLU B 1 201 ? -48.438 -38.344 15.758 1 27.42 201 GLU B O 1
ATOM 4786 N N . LYS B 1 202 ? -50.219 -39.031 15.18 1 31 202 LYS B N 1
ATOM 4787 C CA . LYS B 1 202 ? -50 -40.344 15.734 1 31 202 LYS B CA 1
ATOM 4788 C C . LYS B 1 202 ? -48.969 -41.125 14.906 1 31 202 LYS B C 1
ATOM 4790 O O . LYS B 1 202 ? -48.875 -40.938 13.695 1 31 202 LYS B O 1
ATOM 4795 N N . PRO B 1 203 ? -48.062 -42.062 15.539 1 30.27 203 PRO B N 1
ATOM 4796 C CA . PRO B 1 203 ? -46.875 -42.719 15.008 1 30.27 203 PRO B CA 1
ATOM 4797 C C . PRO B 1 203 ? -47.188 -43.625 13.797 1 30.27 203 PRO B C 1
ATOM 4799 O O . PRO B 1 203 ? -47.844 -44.656 13.93 1 30.27 203 PRO B O 1
ATOM 4802 N N . THR B 1 204 ? -47.875 -43.219 12.789 1 30.61 204 THR B N 1
ATOM 4803 C CA . THR B 1 204 ? -48.25 -44.156 11.758 1 30.61 204 THR B CA 1
ATOM 4804 C C . THR B 1 204 ? -47.062 -45.031 11.359 1 30.61 204 THR B C 1
ATOM 4806 O O . THR B 1 204 ? -45.938 -44.562 11.32 1 30.61 204 THR B O 1
ATOM 4809 N N . GLU B 1 205 ? -47.375 -46.406 11.32 1 29.66 205 GLU B N 1
ATOM 4810 C CA . GLU B 1 205 ? -46.406 -47.438 10.93 1 29.66 205 GLU B CA 1
ATOM 4811 C C . GLU B 1 205 ? -45.688 -47.062 9.641 1 29.66 205 GLU B C 1
ATOM 4813 O O . GLU B 1 205 ? -46.281 -46.562 8.703 1 29.66 205 GLU B O 1
ATOM 4818 N N . GLN B 1 206 ? -44.375 -46.938 9.68 1 27.27 206 GLN B N 1
ATOM 4819 C CA . GLN B 1 206 ? -43.344 -46.562 8.688 1 27.27 206 GLN B CA 1
ATOM 4820 C C . GLN B 1 206 ? -43.562 -47.344 7.387 1 27.27 206 GLN B C 1
ATOM 4822 O O . GLN B 1 206 ? -43.312 -48.562 7.332 1 27.27 206 GLN B O 1
ATOM 4827 N N . VAL B 1 207 ? -44.812 -47.375 6.766 1 30.3 207 VAL B N 1
ATOM 4828 C CA . VAL B 1 207 ? -44.781 -48.062 5.48 1 30.3 207 VAL B CA 1
ATOM 4829 C C . VAL B 1 207 ? -43.531 -47.688 4.711 1 30.3 207 VAL B C 1
ATOM 4831 O O . VAL B 1 207 ? -43.219 -46.5 4.559 1 30.3 207 VAL B O 1
ATOM 4834 N N . LEU B 1 208 ? -42.594 -48.594 4.543 1 27.94 208 LEU B N 1
ATOM 4835 C CA . LEU B 1 208 ? -41.375 -48.5 3.754 1 27.94 208 LEU B CA 1
ATOM 4836 C C . LEU B 1 208 ? -41.656 -48 2.346 1 27.94 208 LEU B C 1
ATOM 4838 O O . LEU B 1 208 ? -42.531 -48.562 1.655 1 27.94 208 LEU B O 1
ATOM 4842 N N . PRO B 1 209 ? -41.656 -46.688 2.094 1 30.31 209 PRO B N 1
ATOM 4843 C CA . PRO B 1 209 ? -41.938 -46.281 0.712 1 30.31 209 PRO B CA 1
ATOM 4844 C C . PRO B 1 209 ? -41.375 -47.281 -0.313 1 30.31 209 PRO B C 1
ATOM 4846 O O . PRO B 1 209 ? -40.281 -47.812 -0.123 1 30.31 209 PRO B O 1
ATOM 4849 N N . ARG B 1 210 ? -42.281 -48.062 -0.94 1 32.38 210 ARG B N 1
ATOM 4850 C CA . ARG B 1 210 ? -41.906 -48.938 -2.047 1 32.38 210 ARG B CA 1
ATOM 4851 C C . ARG B 1 210 ? -40.875 -48.25 -2.955 1 32.38 210 ARG B C 1
ATOM 4853 O O . ARG B 1 210 ? -40.938 -47.062 -3.191 1 32.38 210 ARG B O 1
ATOM 4860 N N . LYS B 1 211 ? -39.844 -49.031 -3.271 1 31.41 211 LYS B N 1
ATOM 4861 C CA . LYS B 1 211 ? -38.75 -48.719 -4.191 1 31.41 211 LYS B CA 1
ATOM 4862 C C . LYS B 1 211 ? -39.281 -48.125 -5.496 1 31.41 211 LYS B C 1
ATOM 4864 O O . LYS B 1 211 ? -40.156 -48.719 -6.137 1 31.41 211 LYS B O 1
ATOM 4869 N N . PRO B 1 212 ? -39.5 -46.75 -5.641 1 31.17 212 PRO B N 1
ATOM 4870 C CA . PRO B 1 212 ? -39.969 -46.406 -6.984 1 31.17 212 PRO B CA 1
ATOM 4871 C C . PRO B 1 212 ? -39.438 -47.375 -8.047 1 31.17 212 PRO B C 1
ATOM 4873 O O . PRO B 1 212 ? -38.406 -48 -7.871 1 31.17 212 PRO B O 1
ATOM 4876 N N . SER B 1 213 ? -40.312 -48.125 -8.703 1 29.36 213 SER B N 1
ATOM 4877 C CA . SER B 1 213 ? -39.938 -48.938 -9.852 1 29.36 213 SER B CA 1
ATOM 4878 C C . SER B 1 213 ? -38.719 -48.375 -10.562 1 29.36 213 SER B C 1
ATOM 4880 O O . SER B 1 213 ? -38.469 -47.188 -10.484 1 29.36 213 SER B O 1
ATOM 4882 N N . SER B 1 214 ? -37.75 -49.281 -10.953 1 30.05 214 SER B N 1
ATOM 4883 C CA . SER B 1 214 ? -36.562 -49.156 -11.766 1 30.05 214 SER B CA 1
ATOM 4884 C C . SER B 1 214 ? -36.812 -48.312 -13.008 1 30.05 214 SER B C 1
ATOM 4886 O O . SER B 1 214 ? -37.156 -48.844 -14.062 1 30.05 214 SER B O 1
ATOM 4888 N N . LEU B 1 215 ? -37.812 -47.469 -13.07 1 29.8 215 LEU B N 1
ATOM 4889 C CA . LEU B 1 215 ? -37.75 -46.75 -14.344 1 29.8 215 LEU B CA 1
ATOM 4890 C C . LEU B 1 215 ? -36.312 -46.5 -14.766 1 29.8 215 LEU B C 1
ATOM 4892 O O . LEU B 1 215 ? -35.625 -45.688 -14.125 1 29.8 215 LEU B O 1
ATOM 4896 N N . GLY B 1 216 ? -35.562 -47.438 -15.242 1 31.09 216 GLY B N 1
ATOM 4897 C CA . GLY B 1 216 ? -34.344 -47.688 -15.953 1 31.09 216 GLY B CA 1
ATOM 4898 C C . GLY B 1 216 ? -33.938 -46.594 -16.906 1 31.09 216 GLY B C 1
ATOM 4899 O O . GLY B 1 216 ? -32.906 -46.688 -17.578 1 31.09 216 GLY B O 1
ATOM 4900 N N . ASN B 1 217 ? -35.031 -46.031 -17.578 1 31.53 217 ASN B N 1
ATOM 4901 C CA . ASN B 1 217 ? -34.406 -45.188 -18.609 1 31.53 217 ASN B CA 1
ATOM 4902 C C . ASN B 1 217 ? -33.531 -44.094 -17.984 1 31.53 217 ASN B C 1
ATOM 4904 O O . ASN B 1 217 ? -34.031 -43.156 -17.359 1 31.53 217 ASN B O 1
ATOM 4908 N N . GLU B 1 218 ? -32.594 -44.438 -17.281 1 32.72 218 GLU B N 1
ATOM 4909 C CA . GLU B 1 218 ? -31.391 -43.719 -16.969 1 32.72 218 GLU B CA 1
ATOM 4910 C C . GLU B 1 218 ? -31.047 -42.688 -18.062 1 32.72 218 GLU B C 1
ATOM 4912 O O . GLU B 1 218 ? -30.016 -42.812 -18.734 1 32.72 218 GLU B O 1
ATOM 4917 N N . ASP B 1 219 ? -31.938 -42.594 -19.062 1 32.69 219 ASP B N 1
ATOM 4918 C CA . ASP B 1 219 ? -31.578 -41.438 -19.891 1 32.69 219 ASP B CA 1
ATOM 4919 C C . ASP B 1 219 ? -31.297 -40.219 -19.047 1 32.69 219 ASP B C 1
ATOM 4921 O O . ASP B 1 219 ? -32.188 -39.406 -18.797 1 32.69 219 ASP B O 1
ATOM 4925 N N . GLU B 1 220 ? -31.141 -40.375 -17.828 1 35.19 220 GLU B N 1
ATOM 4926 C CA . GLU B 1 220 ? -30.547 -39.25 -17.125 1 35.19 220 GLU B CA 1
ATOM 4927 C C . GLU B 1 220 ? -29.688 -38.406 -18.078 1 35.19 220 GLU B C 1
ATOM 4929 O O . GLU B 1 220 ? -28.703 -38.906 -18.625 1 35.19 220 GLU B O 1
ATOM 4934 N N . VAL B 1 221 ? -30.328 -37.719 -18.906 1 36.41 221 VAL B N 1
ATOM 4935 C CA . VAL B 1 221 ? -29.641 -36.719 -19.734 1 36.41 221 VAL B CA 1
ATOM 4936 C C . VAL B 1 221 ? -28.359 -36.281 -19.047 1 36.41 221 VAL B C 1
ATOM 4938 O O . VAL B 1 221 ? -28.391 -35.531 -18.062 1 36.41 221 VAL B O 1
ATOM 4941 N N . ALA B 1 222 ? -27.531 -37.188 -18.656 1 39.78 222 ALA B N 1
ATOM 4942 C CA . ALA B 1 222 ? -26.125 -36.906 -18.422 1 39.78 222 ALA B CA 1
ATOM 4943 C C . ALA B 1 222 ? -25.656 -35.719 -19.25 1 39.78 222 ALA B C 1
ATOM 4945 O O . ALA B 1 222 ? -25.516 -35.781 -20.469 1 39.78 222 ALA B O 1
ATOM 4946 N N . VAL B 1 223 ? -26.156 -34.594 -19.156 1 43.59 223 VAL B N 1
ATOM 4947 C CA . VAL B 1 223 ? -25.406 -33.469 -19.656 1 43.59 223 VAL B CA 1
ATOM 4948 C C . VAL B 1 223 ? -23.906 -33.75 -19.641 1 43.59 223 VAL B C 1
ATOM 4950 O O . VAL B 1 223 ? -23.297 -33.812 -18.562 1 43.59 223 VAL B O 1
ATOM 4953 N N . THR B 1 224 ? -23.406 -34.781 -20.375 1 46.94 224 THR B N 1
ATOM 4954 C CA . THR B 1 224 ? -22.016 -35.188 -20.578 1 46.94 224 THR B CA 1
ATOM 4955 C C . THR B 1 224 ? -21.109 -34 -20.812 1 46.94 224 THR B C 1
ATOM 4957 O O . THR B 1 224 ? -21.562 -32.938 -21.25 1 46.94 224 THR B O 1
ATOM 4960 N N . ALA B 1 225 ? -19.891 -34.031 -20.172 1 54.59 225 ALA B N 1
ATOM 4961 C CA . ALA B 1 225 ? -18.828 -33.062 -20.406 1 54.59 225 ALA B CA 1
ATOM 4962 C C . ALA B 1 225 ? -18.781 -32.656 -21.875 1 54.59 225 ALA B C 1
ATOM 4964 O O . ALA B 1 225 ? -18.531 -31.469 -22.172 1 54.59 225 ALA B O 1
ATOM 4965 N N . SER B 1 226 ? -19.203 -33.625 -22.797 1 54.59 226 SER B N 1
ATOM 4966 C CA . SER B 1 226 ? -19.141 -33.344 -24.234 1 54.59 226 SER B CA 1
ATOM 4967 C C . SER B 1 226 ? -20.25 -32.375 -24.672 1 54.59 226 SER B C 1
ATOM 4969 O O . SER B 1 226 ? 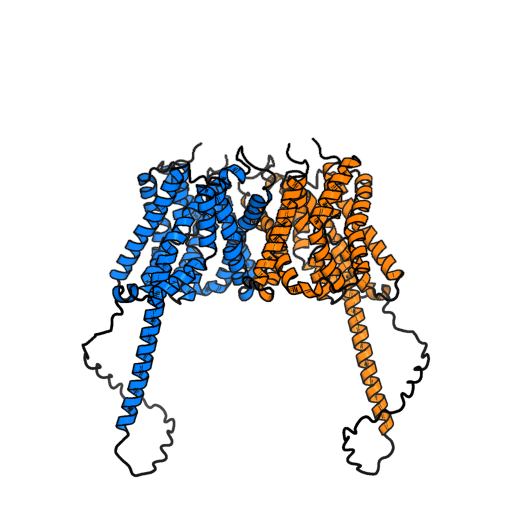-20 -31.5 -25.5 1 54.59 226 SER B O 1
ATOM 4971 N N . SER B 1 227 ? -21.438 -32.5 -24.109 1 59.5 227 SER B N 1
ATOM 4972 C CA . SER B 1 227 ? -22.516 -31.609 -24.469 1 59.5 227 SER B CA 1
ATOM 4973 C C . SER B 1 227 ? -22.281 -30.203 -23.922 1 59.5 227 SER B C 1
ATOM 4975 O O . SER B 1 227 ? -22.656 -29.219 -24.547 1 59.5 227 SER B O 1
ATOM 4977 N N . LEU B 1 228 ? -21.594 -30.234 -22.844 1 62.25 228 LEU B N 1
ATOM 4978 C CA . LEU B 1 228 ? -21.312 -28.953 -22.203 1 62.25 228 LEU B CA 1
ATOM 4979 C C . LEU B 1 228 ? -20.219 -28.203 -22.953 1 62.25 228 LEU B C 1
ATOM 4981 O O . LEU B 1 228 ? -20.266 -26.969 -23.062 1 62.25 228 LEU B O 1
ATOM 4985 N N . LEU B 1 229 ? -19.312 -29.016 -23.484 1 62.09 229 LEU B N 1
ATOM 4986 C CA . LEU B 1 229 ? -18.266 -28.422 -24.297 1 62.09 229 LEU B CA 1
ATOM 4987 C C . LEU B 1 229 ? -18.844 -27.75 -25.531 1 62.09 229 LEU B C 1
ATOM 4989 O O . LEU B 1 229 ? -18.25 -26.812 -26.062 1 62.09 229 LEU B O 1
ATOM 4993 N N . LYS B 1 230 ? -20.062 -28.234 -25.938 1 66.44 230 LYS B N 1
ATOM 4994 C CA . LYS B 1 230 ? -20.688 -27.734 -27.156 1 66.44 230 LYS B CA 1
ATOM 4995 C C . LYS B 1 230 ? -21.672 -26.594 -26.844 1 66.44 230 LYS B C 1
ATOM 4997 O O . LYS B 1 230 ? -22.156 -25.922 -27.766 1 66.44 230 LYS B O 1
ATOM 5002 N N . ASN B 1 231 ? -21.75 -26.438 -25.547 1 73.62 231 ASN B N 1
ATOM 5003 C CA . ASN B 1 231 ? -22.703 -25.391 -25.203 1 73.62 231 ASN B CA 1
ATOM 5004 C C . ASN B 1 231 ? -22.094 -24 -25.375 1 73.62 231 ASN B C 1
ATOM 5006 O O . ASN B 1 231 ? -21.219 -23.594 -24.609 1 73.62 231 ASN B O 1
ATOM 5010 N N . ARG B 1 232 ? -22.422 -23.297 -26.422 1 78.5 232 ARG B N 1
ATOM 5011 C CA . ARG B 1 232 ? -21.922 -21.969 -26.812 1 78.5 232 ARG B CA 1
ATOM 5012 C C . ARG B 1 232 ? -22.125 -20.969 -25.688 1 78.5 232 ARG B C 1
ATOM 5014 O O . ARG B 1 232 ? -21.359 -20.016 -25.547 1 78.5 232 ARG B O 1
ATOM 5021 N N . HIS B 1 233 ? -23.141 -21.203 -24.891 1 79.19 233 HIS B N 1
ATOM 5022 C CA . HIS B 1 233 ? -23.453 -20.281 -23.797 1 79.19 233 HIS B CA 1
ATOM 5023 C C . HIS B 1 233 ? -22.375 -20.297 -22.734 1 79.19 233 HIS B C 1
ATOM 5025 O O . HIS B 1 233 ? -22.031 -19.25 -22.172 1 79.19 233 HIS B O 1
ATOM 5031 N N . VAL B 1 234 ? -21.812 -21.469 -22.5 1 79.88 234 VAL B N 1
ATOM 5032 C CA . VAL B 1 234 ? -20.766 -21.609 -21.516 1 79.88 234 VAL B CA 1
ATOM 5033 C C . VAL B 1 234 ? -19.516 -20.875 -21.969 1 79.88 234 VAL B C 1
ATOM 5035 O O . VAL B 1 234 ? -18.906 -20.125 -21.203 1 79.88 234 VAL B O 1
ATOM 5038 N N . TRP B 1 235 ? -19.234 -20.953 -23.266 1 86.25 235 TRP B N 1
ATOM 5039 C CA . TRP B 1 235 ? -18.031 -20.312 -23.797 1 86.25 235 TRP B CA 1
ATOM 5040 C C . TRP B 1 235 ? -18.188 -18.797 -23.844 1 86.25 235 TRP B C 1
ATOM 5042 O O . TRP B 1 235 ? -17.219 -18.062 -23.625 1 86.25 235 TRP B O 1
ATOM 5052 N N . LYS B 1 236 ? -19.344 -18.375 -24.125 1 86.31 236 LYS B N 1
ATOM 5053 C CA . LYS B 1 236 ? -19.609 -16.938 -24.109 1 86.31 236 LYS B CA 1
ATOM 5054 C C . LYS B 1 236 ? -19.422 -16.344 -22.719 1 86.31 236 LYS B C 1
ATOM 5056 O O . LYS B 1 236 ? -18.828 -15.281 -22.562 1 86.31 236 LYS B O 1
ATOM 5061 N N . LYS B 1 237 ? -19.844 -17.062 -21.719 1 83.88 237 LYS B N 1
ATOM 5062 C CA . LYS B 1 237 ? -19.719 -16.609 -20.344 1 83.88 237 LYS B CA 1
ATOM 5063 C C . LYS B 1 237 ? -18.25 -16.594 -19.906 1 83.88 237 LYS B C 1
ATOM 5065 O O . LYS B 1 237 ? -17.812 -15.664 -19.234 1 83.88 237 LYS B O 1
ATOM 5070 N N . ILE B 1 238 ? -17.641 -17.625 -20.328 1 85 238 ILE B N 1
ATOM 5071 C CA . ILE B 1 238 ? -16.219 -17.703 -20.016 1 85 238 ILE B CA 1
ATOM 5072 C C . ILE B 1 238 ? -15.461 -16.578 -20.688 1 85 238 ILE B C 1
ATOM 5074 O O . ILE B 1 238 ? -14.633 -15.914 -20.062 1 85 238 ILE B O 1
ATOM 5078 N N . ALA B 1 239 ? -15.758 -16.328 -21.906 1 86.88 239 ALA B N 1
ATOM 5079 C CA . ALA B 1 239 ? -15.094 -15.266 -22.672 1 86.88 239 ALA B CA 1
ATOM 5080 C C . ALA B 1 239 ? -15.336 -13.906 -22.016 1 86.88 239 ALA B C 1
ATOM 5082 O O . ALA B 1 239 ? -14.422 -13.094 -21.906 1 86.88 239 ALA B O 1
ATOM 5083 N N . VAL B 1 240 ? -16.484 -13.727 -21.594 1 85.94 240 VAL B N 1
ATOM 5084 C CA . VAL B 1 240 ? -16.844 -12.461 -20.969 1 85.94 240 VAL B CA 1
ATOM 5085 C C . VAL B 1 240 ? -16.078 -12.312 -19.656 1 85.94 240 VAL B C 1
ATOM 5087 O O . VAL B 1 240 ? -15.539 -11.242 -19.359 1 85.94 240 VAL B O 1
ATOM 5090 N N . GLN B 1 241 ? -15.984 -13.336 -18.922 1 83 241 GLN B N 1
ATOM 5091 C CA . GLN B 1 241 ? -15.297 -13.289 -17.641 1 83 241 GLN B CA 1
ATOM 5092 C C . GLN B 1 241 ? -13.797 -13.094 -17.812 1 83 241 GLN B C 1
ATOM 5094 O O . GLN B 1 241 ? -13.164 -12.367 -17.047 1 83 241 GLN B O 1
ATOM 5099 N N . VAL B 1 242 ? -13.344 -13.773 -18.766 1 84.88 242 VAL B N 1
ATOM 5100 C CA . VAL B 1 242 ? -11.914 -13.68 -19.047 1 84.88 242 VAL B CA 1
ATOM 5101 C C . VAL B 1 242 ? -11.586 -12.281 -19.578 1 84.88 242 VAL B C 1
ATOM 5103 O O . VAL B 1 242 ? -10.578 -11.688 -19.188 1 84.88 242 VAL B O 1
ATOM 5106 N N . THR B 1 243 ? -12.391 -11.727 -20.438 1 86.56 243 THR B N 1
ATOM 5107 C CA . THR B 1 243 ? -12.133 -10.422 -21.031 1 86.56 243 THR B CA 1
ATOM 5108 C C . THR B 1 243 ? -12.344 -9.312 -20.016 1 86.56 243 THR B C 1
ATOM 5110 O O . THR B 1 243 ? -11.797 -8.211 -20.156 1 86.56 243 THR B O 1
ATOM 5113 N N . ARG B 1 244 ? -13.031 -9.594 -19 1 87.38 244 ARG B N 1
ATOM 5114 C CA . ARG B 1 244 ? -13.289 -8.578 -17.984 1 87.38 244 ARG B CA 1
ATOM 5115 C C . ARG B 1 244 ? -12.266 -8.648 -16.859 1 87.38 244 ARG B C 1
ATOM 5117 O O . ARG B 1 244 ? -12.289 -7.84 -15.938 1 87.38 244 ARG B O 1
ATOM 5124 N N . ASN B 1 245 ? -11.367 -9.539 -16.969 1 88.25 245 ASN B N 1
ATOM 5125 C CA . ASN B 1 245 ? -10.32 -9.68 -15.961 1 88.25 245 ASN B CA 1
ATOM 5126 C C . ASN B 1 245 ? -9.195 -8.664 -16.172 1 88.25 245 ASN B C 1
ATOM 5128 O O . ASN B 1 245 ? -8.453 -8.75 -17.156 1 88.25 245 ASN B O 1
ATOM 5132 N N . PRO B 1 246 ? -9.031 -7.75 -15.305 1 90.94 246 PRO B N 1
ATOM 5133 C CA . PRO B 1 246 ? -8.031 -6.699 -15.484 1 90.94 246 PRO B CA 1
ATOM 5134 C C . PRO B 1 246 ? -6.602 -7.246 -15.5 1 90.94 246 PRO B C 1
ATOM 5136 O O . PRO B 1 246 ? -5.727 -6.68 -16.156 1 90.94 246 PRO B O 1
ATOM 5139 N N . VAL B 1 247 ? -6.375 -8.258 -14.836 1 90.56 247 VAL B N 1
ATOM 5140 C CA . VAL B 1 247 ? -5.031 -8.828 -14.758 1 90.56 247 VAL B CA 1
ATOM 5141 C C . VAL B 1 247 ? -4.633 -9.398 -16.125 1 90.56 247 VAL B C 1
ATOM 5143 O O . VAL B 1 247 ? -3.477 -9.281 -16.531 1 90.56 247 VAL B O 1
ATOM 5146 N N . LEU B 1 248 ? -5.559 -9.992 -16.812 1 91.88 248 LEU B N 1
ATOM 5147 C CA . LEU B 1 248 ? -5.289 -10.516 -18.141 1 91.88 248 LEU B CA 1
ATOM 5148 C C . LEU B 1 248 ? -4.918 -9.398 -19.109 1 91.88 248 LEU B C 1
ATOM 5150 O O . LEU B 1 248 ? -4.02 -9.555 -19.938 1 91.88 248 LEU B O 1
ATOM 5154 N N . TRP B 1 249 ? -5.559 -8.32 -19.016 1 93.31 249 TRP B N 1
ATOM 5155 C CA . TRP B 1 249 ? -5.23 -7.168 -19.844 1 93.31 249 TRP B CA 1
ATOM 5156 C C . TRP B 1 249 ? -3.846 -6.629 -19.5 1 93.31 249 TRP B C 1
ATOM 5158 O O . TRP B 1 249 ? -3.115 -6.176 -20.391 1 93.31 249 TRP B O 1
ATOM 5168 N N . ALA B 1 250 ? -3.564 -6.633 -18.219 1 95.06 250 ALA B N 1
ATOM 5169 C CA . ALA B 1 250 ? -2.234 -6.203 -17.797 1 95.06 250 ALA B CA 1
ATOM 5170 C C . ALA B 1 250 ? -1.153 -7.102 -18.391 1 95.06 250 ALA B C 1
ATOM 5172 O O . ALA B 1 250 ? -0.093 -6.625 -18.812 1 95.06 250 ALA B O 1
ATOM 5173 N N . ILE B 1 251 ? -1.435 -8.375 -18.422 1 93.5 251 ILE B N 1
ATOM 5174 C CA . ILE B 1 251 ? -0.501 -9.344 -19 1 93.5 251 ILE B CA 1
ATOM 5175 C C . ILE B 1 251 ? -0.336 -9.07 -20.484 1 93.5 251 ILE B C 1
ATOM 5177 O O . ILE B 1 251 ? 0.784 -9.078 -21 1 93.5 251 ILE B O 1
ATOM 5181 N N . LEU B 1 252 ? -1.398 -8.805 -21.156 1 94.12 252 LEU B N 1
ATOM 5182 C CA . LEU B 1 252 ? -1.341 -8.508 -22.594 1 94.12 252 LEU B CA 1
ATOM 5183 C C . LEU B 1 252 ? -0.526 -7.246 -22.859 1 94.12 252 LEU B C 1
ATOM 5185 O O . LEU B 1 252 ? 0.322 -7.223 -23.75 1 94.12 252 LEU B O 1
ATOM 5189 N N . VAL B 1 253 ? -0.785 -6.23 -22.078 1 95.25 253 VAL B N 1
ATOM 5190 C CA . VAL B 1 253 ? -0.03 -4.988 -22.219 1 95.25 253 VAL B CA 1
ATOM 5191 C C . VAL B 1 253 ? 1.441 -5.238 -21.891 1 95.25 253 VAL B C 1
ATOM 5193 O O . VAL B 1 253 ? 2.33 -4.738 -22.594 1 95.25 253 VAL B O 1
ATOM 5196 N N . GLY B 1 254 ? 1.678 -5.984 -20.828 1 94.44 254 GLY B N 1
ATOM 5197 C CA . GLY B 1 254 ? 3.039 -6.332 -20.453 1 94.44 254 GLY B CA 1
ATOM 5198 C C . GLY B 1 254 ? 3.785 -7.074 -21.547 1 94.44 254 GLY B C 1
ATOM 5199 O O . GLY B 1 254 ? 4.922 -6.727 -21.875 1 94.44 254 GLY B O 1
ATOM 5200 N N . PHE B 1 255 ? 3.158 -8.031 -22.156 1 92.88 255 PHE B N 1
ATOM 5201 C CA . PHE B 1 255 ? 3.771 -8.805 -23.234 1 92.88 255 PHE B CA 1
ATOM 5202 C C . PHE B 1 255 ? 4.035 -7.93 -24.453 1 92.88 255 PHE B C 1
ATOM 5204 O O . PHE B 1 255 ? 5.059 -8.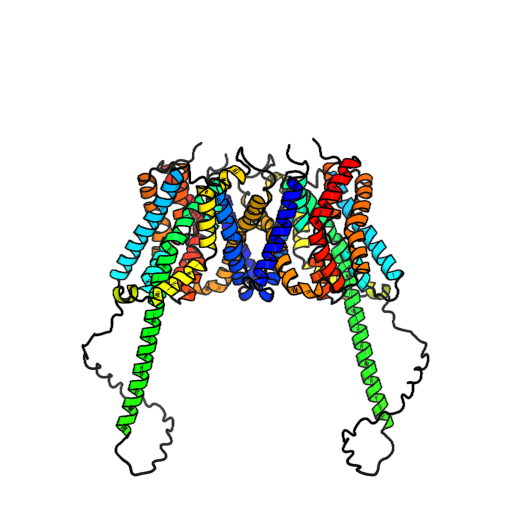078 -25.109 1 92.88 255 PHE B O 1
ATOM 5211 N N . THR B 1 256 ? 3.098 -7.039 -24.75 1 94.31 256 THR B N 1
ATOM 5212 C CA . THR B 1 256 ? 3.277 -6.133 -25.875 1 94.31 256 THR B CA 1
ATOM 5213 C C . THR B 1 256 ? 4.469 -5.211 -25.641 1 94.31 256 THR B C 1
ATOM 5215 O O . THR B 1 256 ? 5.27 -4.98 -26.562 1 94.31 256 THR B O 1
ATOM 5218 N N . LEU B 1 257 ? 4.609 -4.762 -24.5 1 93.94 257 LEU B N 1
ATOM 5219 C CA . LEU B 1 257 ? 5.695 -3.846 -24.172 1 93.94 257 LEU B CA 1
ATOM 5220 C C . LEU B 1 257 ? 7.039 -4.566 -24.188 1 93.94 257 LEU B C 1
ATOM 5222 O O . LEU B 1 257 ? 8.031 -4.027 -24.688 1 93.94 257 LEU B O 1
ATOM 5226 N N . THR B 1 258 ? 7.082 -5.75 -23.594 1 92.19 258 THR B N 1
ATOM 5227 C CA . THR B 1 258 ? 8.344 -6.473 -23.484 1 92.19 258 THR B CA 1
ATOM 5228 C C . THR B 1 258 ? 8.773 -7.02 -24.844 1 92.19 258 THR B C 1
ATOM 5230 O O . THR B 1 258 ? 9.961 -7.012 -25.172 1 92.19 258 THR B O 1
ATOM 5233 N N . LEU B 1 259 ? 7.859 -7.492 -25.672 1 91.62 259 LEU B N 1
ATOM 5234 C CA . LEU B 1 259 ? 8.188 -8.062 -26.969 1 91.62 259 LEU B CA 1
ATOM 5235 C C . LEU B 1 259 ? 8.539 -6.969 -27.969 1 91.62 259 LEU B C 1
ATOM 5237 O O . LEU B 1 259 ? 9.352 -7.191 -28.875 1 91.62 259 LEU B O 1
ATOM 5241 N N . SER B 1 260 ? 7.965 -5.801 -27.828 1 91.88 260 SER B N 1
ATOM 5242 C CA . SER B 1 260 ? 8.32 -4.668 -28.672 1 91.88 260 SER B CA 1
ATOM 5243 C C . SER B 1 260 ? 9.633 -4.035 -28.219 1 91.88 260 SER B C 1
ATOM 5245 O O . SER B 1 260 ? 10.195 -3.193 -28.938 1 91.88 260 SER B O 1
ATOM 5247 N N . THR B 1 261 ? 10.117 -4.336 -27.109 1 88 261 THR B N 1
ATOM 5248 C CA . THR B 1 261 ? 11.375 -3.893 -26.516 1 88 261 THR B CA 1
ATOM 5249 C C . THR B 1 261 ? 11.273 -2.439 -26.062 1 88 261 THR B C 1
ATOM 5251 O O . THR B 1 261 ? 12.25 -1.875 -25.547 1 88 261 THR B O 1
ATOM 5254 N N . ILE B 1 262 ? 10.172 -1.877 -26.156 1 90.06 262 ILE B N 1
ATOM 5255 C CA . ILE B 1 262 ? 9.961 -0.494 -25.734 1 90.06 262 ILE B CA 1
ATOM 5256 C C . ILE B 1 262 ? 10.086 -0.388 -24.219 1 90.06 262 ILE B C 1
ATOM 5258 O O . ILE B 1 262 ? 10.711 0.539 -23.703 1 90.06 262 ILE B O 1
ATOM 5262 N N . GLY B 1 263 ? 9.5 -1.284 -23.516 1 89.88 263 GLY B N 1
ATOM 5263 C CA . GLY B 1 263 ? 9.492 -1.284 -22.062 1 89.88 263 GLY B CA 1
ATOM 5264 C C . GLY B 1 263 ? 10.875 -1.438 -21.469 1 89.88 263 GLY B C 1
ATOM 5265 O O . GLY B 1 263 ? 11.383 -0.511 -20.828 1 89.88 263 GLY B O 1
ATOM 5266 N N . PRO B 1 264 ? 11.547 -2.51 -21.797 1 87.88 264 PRO B N 1
ATOM 5267 C CA . PRO B 1 264 ? 12.867 -2.758 -21.203 1 87.88 264 PRO B CA 1
ATOM 5268 C C . PRO B 1 264 ? 13.922 -1.772 -21.688 1 87.88 264 PRO B C 1
ATOM 5270 O O . PRO B 1 264 ? 14.859 -1.455 -20.953 1 87.88 264 PRO B O 1
ATOM 5273 N N . ARG B 1 265 ? 13.719 -1.197 -22.812 1 89.62 265 ARG B N 1
ATOM 5274 C CA . ARG B 1 265 ? 14.75 -0.338 -23.391 1 89.62 265 ARG B CA 1
ATOM 5275 C C . ARG B 1 265 ? 14.539 1.114 -22.969 1 89.62 265 ARG B C 1
ATOM 5277 O O . ARG B 1 265 ? 15.477 1.772 -22.516 1 89.62 265 ARG B O 1
ATOM 5284 N N . PHE B 1 266 ? 13.297 1.604 -23 1 90.88 266 PHE B N 1
ATOM 5285 C CA . PHE B 1 266 ? 13.094 3.039 -22.844 1 90.88 266 PHE B CA 1
ATOM 5286 C C . PHE B 1 266 ? 12.484 3.355 -21.484 1 90.88 266 PHE B C 1
ATOM 5288 O O . PHE B 1 266 ? 12.633 4.469 -20.969 1 90.88 266 PHE B O 1
ATOM 5295 N N . LEU B 1 267 ? 11.852 2.434 -20.859 1 92.69 267 LEU B N 1
ATOM 5296 C CA . LEU B 1 267 ? 11.102 2.746 -19.656 1 92.69 267 LEU B CA 1
ATOM 5297 C C . LEU B 1 267 ? 11.805 2.203 -18.406 1 92.69 267 LEU B C 1
ATOM 5299 O O . LEU B 1 267 ? 11.508 2.615 -17.297 1 92.69 267 LEU B O 1
ATOM 5303 N N . ASN B 1 268 ? 12.68 1.299 -18.562 1 91.06 268 ASN B N 1
ATOM 5304 C CA . ASN B 1 268 ? 13.43 0.73 -17.438 1 91.06 268 ASN B CA 1
ATOM 5305 C C . ASN B 1 268 ? 14.57 1.644 -17.016 1 91.06 268 ASN B C 1
ATOM 5307 O O . ASN B 1 268 ? 15.484 1.919 -17.797 1 91.06 268 ASN B O 1
ATOM 5311 N N . PRO B 1 269 ? 14.594 2.016 -15.773 1 87.25 269 PRO B N 1
ATOM 5312 C CA . PRO B 1 269 ? 15.617 2.949 -15.297 1 87.25 269 PRO B CA 1
ATOM 5313 C C . PRO B 1 269 ? 17.016 2.35 -15.32 1 87.25 269 PRO B C 1
ATOM 5315 O O . PRO B 1 269 ? 18.016 3.086 -15.32 1 87.25 269 PRO B O 1
ATOM 5318 N N . THR B 1 270 ? 17.156 1.089 -15.289 1 84.12 270 THR B N 1
ATOM 5319 C CA . THR B 1 270 ? 18.469 0.437 -15.258 1 84.12 270 THR B CA 1
ATOM 5320 C C . THR B 1 270 ? 19 0.241 -16.672 1 84.12 270 THR B C 1
ATOM 5322 O O . THR B 1 270 ? 20.156 -0.16 -16.844 1 84.12 270 THR B O 1
ATOM 5325 N N . SER B 1 271 ? 18.203 0.612 -17.641 1 88.69 271 SER B N 1
ATOM 5326 C CA . SER B 1 271 ? 18.625 0.442 -19.031 1 88.69 271 SER B CA 1
ATOM 5327 C C . SER B 1 271 ? 19.469 1.62 -19.5 1 88.69 271 SER B C 1
ATOM 5329 O O . SER B 1 271 ? 19.312 2.738 -19.016 1 88.69 271 SER B O 1
ATOM 5331 N N . GLY B 1 272 ? 20.422 1.344 -20.297 1 86.94 272 GLY B N 1
ATOM 5332 C CA . GLY B 1 272 ? 21.25 2.381 -20.875 1 86.94 272 GLY B CA 1
ATOM 5333 C C . GLY B 1 272 ? 20.484 3.359 -21.734 1 86.94 272 GLY B C 1
ATOM 5334 O O . GLY B 1 272 ? 20.891 4.512 -21.891 1 86.94 272 GLY B O 1
ATOM 5335 N N . ASP B 1 273 ? 19.344 2.961 -22.359 1 89.38 273 ASP B N 1
ATOM 5336 C CA . ASP B 1 273 ? 18.531 3.791 -23.25 1 89.38 273 ASP B CA 1
ATOM 5337 C C . ASP B 1 273 ? 17.344 4.383 -22.5 1 89.38 273 ASP B C 1
ATOM 5339 O O . ASP B 1 273 ? 16.344 4.773 -23.125 1 89.38 273 ASP B O 1
ATOM 5343 N N . TYR B 1 274 ? 17.469 4.406 -21.266 1 90.12 274 TYR B N 1
ATOM 5344 C CA . TYR B 1 274 ? 16.391 4.895 -20.422 1 90.12 274 TYR B CA 1
ATOM 5345 C C . TYR B 1 274 ? 16.078 6.355 -20.719 1 90.12 274 TYR B C 1
ATOM 5347 O O . TYR B 1 274 ? 17 7.176 -20.844 1 90.12 274 TYR B O 1
ATOM 5355 N N . VAL B 1 275 ? 14.82 6.723 -20.953 1 90.44 275 VAL B N 1
ATOM 5356 C CA . VAL B 1 275 ? 14.367 8.102 -21.156 1 90.44 275 VAL B CA 1
ATOM 5357 C C . VAL B 1 275 ? 13.906 8.688 -19.828 1 90.44 275 VAL B C 1
ATOM 5359 O O . VAL B 1 275 ? 12.805 8.391 -19.359 1 90.44 275 VAL B O 1
ATOM 5362 N N . PRO B 1 276 ? 14.625 9.57 -19.297 1 87.56 276 PRO B N 1
ATOM 5363 C CA . PRO B 1 276 ? 14.328 10.109 -17.953 1 87.56 276 PRO B CA 1
ATOM 5364 C C . PRO B 1 276 ? 12.984 10.844 -17.906 1 87.56 276 PRO B C 1
ATOM 5366 O O . PRO B 1 276 ? 12.359 10.914 -16.844 1 87.56 276 PRO B O 1
ATOM 5369 N N . GLY B 1 277 ? 12.523 11.391 -18.969 1 88.38 277 GLY B N 1
ATOM 5370 C CA . GLY B 1 277 ? 11.273 12.133 -19.016 1 88.38 277 GLY B CA 1
ATOM 5371 C C . GLY B 1 277 ? 10.055 11.258 -18.828 1 88.38 277 GLY B C 1
ATOM 5372 O O . GLY B 1 277 ? 8.969 11.75 -18.516 1 88.38 277 GLY B O 1
ATOM 5373 N N . LEU B 1 278 ? 10.281 9.969 -18.969 1 90.88 278 LEU B N 1
ATOM 5374 C CA . LEU B 1 278 ? 9.156 9.039 -18.844 1 90.88 278 LEU B CA 1
ATOM 5375 C C . LEU B 1 278 ? 9.242 8.242 -17.547 1 90.88 278 LEU B C 1
ATOM 5377 O O . LEU B 1 278 ? 8.617 7.188 -17.422 1 90.88 278 LEU B O 1
ATOM 5381 N N . GLY B 1 279 ? 9.898 8.773 -16.609 1 91.56 279 GLY B N 1
ATOM 5382 C CA . GLY B 1 279 ? 10.109 8.094 -15.336 1 91.56 279 GLY B CA 1
ATOM 5383 C C . GLY B 1 279 ? 8.844 7.961 -14.516 1 91.56 279 GLY B C 1
ATOM 5384 O O . GLY B 1 279 ? 8.734 7.074 -13.664 1 91.56 279 GLY B O 1
ATOM 5385 N N . TRP B 1 280 ? 7.918 8.836 -14.852 1 92.75 280 TRP B N 1
ATOM 5386 C CA . TRP B 1 280 ? 6.672 8.828 -14.094 1 92.75 280 TRP B CA 1
ATOM 5387 C C . TRP B 1 280 ? 5.898 7.535 -14.328 1 92.75 280 TRP B C 1
ATOM 5389 O O . TRP B 1 280 ? 5.129 7.098 -13.469 1 92.75 280 TRP B O 1
ATOM 5399 N N . ILE B 1 281 ? 6.152 6.855 -15.445 1 94.12 281 ILE B N 1
ATOM 5400 C CA . ILE B 1 281 ? 5.457 5.613 -15.75 1 94.12 281 ILE B CA 1
ATOM 5401 C C . ILE B 1 281 ? 5.938 4.508 -14.812 1 94.12 281 ILE B C 1
ATOM 5403 O O . ILE B 1 281 ? 5.133 3.869 -14.133 1 94.12 281 ILE B O 1
ATOM 5407 N N . PHE B 1 282 ? 7.211 4.363 -14.734 1 93 282 PHE B N 1
ATOM 5408 C CA . PHE B 1 282 ? 7.797 3.336 -13.875 1 93 282 PHE B CA 1
ATOM 5409 C C . PHE B 1 282 ? 7.48 3.604 -12.414 1 93 282 PHE B C 1
ATOM 5411 O O . PHE B 1 282 ? 7.121 2.686 -11.672 1 93 282 PHE B O 1
ATOM 5418 N N . LEU B 1 283 ? 7.559 4.797 -12.07 1 92.06 283 LEU B N 1
ATOM 5419 C CA . LEU B 1 283 ? 7.375 5.18 -10.672 1 92.06 283 LEU B CA 1
ATOM 5420 C C . LEU B 1 283 ? 5.941 4.93 -10.219 1 92.06 283 LEU B C 1
ATOM 5422 O O . LEU B 1 283 ? 5.711 4.414 -9.125 1 92.06 283 LEU B O 1
ATOM 5426 N N . THR B 1 284 ? 5.051 5.297 -11.055 1 94.94 284 THR B N 1
ATOM 5427 C CA . THR B 1 284 ? 3.646 5.098 -10.719 1 94.94 284 THR B CA 1
ATOM 5428 C C . THR B 1 284 ? 3.324 3.611 -10.602 1 94.94 284 THR B C 1
ATOM 5430 O O . THR B 1 284 ? 2.666 3.188 -9.648 1 94.94 284 THR B O 1
ATOM 5433 N N . LEU B 1 285 ? 3.797 2.867 -11.5 1 95.62 285 LEU B N 1
ATOM 5434 C CA . LEU B 1 285 ? 3.566 1.428 -11.492 1 95.62 285 LEU B CA 1
ATOM 5435 C C . LEU B 1 285 ? 4.211 0.783 -10.266 1 95.62 285 LEU B C 1
ATOM 5437 O O . LEU B 1 285 ? 3.615 -0.091 -9.633 1 95.62 285 LEU B O 1
ATOM 5441 N N . ASP B 1 286 ? 5.312 1.266 -9.953 1 92.56 286 ASP B N 1
ATOM 5442 C CA . ASP B 1 286 ? 6.055 0.732 -8.82 1 92.56 286 ASP B CA 1
ATOM 5443 C C . ASP B 1 286 ? 5.352 1.063 -7.504 1 92.56 286 ASP B C 1
ATOM 5445 O O . ASP B 1 286 ? 5.254 0.213 -6.617 1 92.56 286 ASP B O 1
ATOM 5449 N N . TRP B 1 287 ? 4.871 2.24 -7.438 1 93.5 287 TRP B N 1
ATOM 5450 C CA . TRP B 1 287 ? 4.195 2.727 -6.238 1 93.5 287 TRP B CA 1
ATOM 5451 C C . TRP B 1 287 ? 2.941 1.911 -5.949 1 93.5 287 TRP B C 1
ATOM 5453 O O . TRP B 1 287 ? 2.744 1.438 -4.828 1 93.5 287 TRP B O 1
ATOM 5463 N N . LEU B 1 288 ? 2.23 1.75 -6.902 1 96.19 288 LEU B N 1
ATOM 5464 C CA . LEU B 1 288 ? 0.971 1.029 -6.746 1 96.19 288 LEU B CA 1
ATOM 5465 C C . LEU B 1 288 ? 1.215 -0.471 -6.625 1 96.19 288 LEU B C 1
ATOM 5467 O O . LEU B 1 288 ? 0.545 -1.151 -5.844 1 96.19 288 LEU B O 1
ATOM 5471 N N . GLY B 1 289 ? 2.143 -0.971 -7.352 1 95.38 289 GLY B N 1
ATOM 5472 C CA . GLY B 1 289 ? 2.477 -2.385 -7.277 1 95.38 289 GLY B CA 1
ATOM 5473 C C . GLY B 1 289 ? 2.971 -2.807 -5.906 1 95.38 289 GLY B C 1
ATOM 5474 O O . GLY B 1 289 ? 2.762 -3.947 -5.488 1 95.38 289 GLY B O 1
ATOM 5475 N N . ALA B 1 290 ? 3.627 -1.903 -5.25 1 93.81 290 ALA B N 1
ATOM 5476 C CA . ALA B 1 290 ? 4.207 -2.197 -3.941 1 93.81 290 ALA B CA 1
ATOM 5477 C C . ALA B 1 290 ? 3.119 -2.434 -2.898 1 93.81 290 ALA B C 1
ATOM 5479 O O . ALA B 1 290 ? 3.383 -2.996 -1.834 1 93.81 290 ALA B O 1
ATOM 5480 N N . CYS B 1 291 ? 1.936 -2.102 -3.246 1 96.44 291 CYS B N 1
ATOM 5481 C CA . CYS B 1 291 ? 0.832 -2.234 -2.301 1 96.44 291 CYS B CA 1
ATOM 5482 C C . CYS B 1 291 ? 0.211 -3.623 -2.379 1 96.44 291 CYS B C 1
ATOM 5484 O O . CYS B 1 291 ? -0.557 -4.016 -1.497 1 96.44 291 CYS B O 1
ATOM 5486 N N . VAL B 1 292 ? 0.556 -4.379 -3.355 1 95.38 292 VAL B N 1
ATOM 5487 C CA . VAL B 1 292 ? -0.123 -5.641 -3.625 1 95.38 292 VAL B CA 1
ATOM 5488 C C . VAL B 1 292 ? 0.026 -6.574 -2.426 1 95.38 292 VAL B C 1
ATOM 5490 O O . VAL B 1 292 ? -0.969 -6.996 -1.831 1 95.38 292 VAL B O 1
ATOM 5493 N N . SER B 1 293 ? 1.188 -6.828 -1.979 1 95.5 293 SER B N 1
ATOM 5494 C CA . SER B 1 293 ? 1.449 -7.848 -0.968 1 95.5 293 SER B CA 1
ATOM 5495 C C . SER B 1 293 ? 0.992 -7.387 0.412 1 95.5 293 SER B C 1
ATOM 5497 O O . SER B 1 293 ? 0.208 -8.07 1.072 1 95.5 293 SER B O 1
ATOM 5499 N N . PRO B 1 294 ? 1.385 -6.211 0.853 1 96.25 294 PRO B N 1
ATOM 5500 C CA . PRO B 1 294 ? 0.995 -5.824 2.211 1 96.25 294 PRO B CA 1
ATOM 5501 C C . PRO B 1 294 ? -0.517 -5.676 2.371 1 96.25 294 PRO B C 1
ATOM 5503 O O . PRO B 1 294 ? -1.082 -6.125 3.371 1 96.25 294 PRO B O 1
ATOM 5506 N N . VAL B 1 295 ? -1.164 -5.09 1.409 1 96.38 295 VAL B N 1
ATOM 5507 C CA . VAL B 1 295 ? -2.605 -4.883 1.514 1 96.38 295 VAL B CA 1
ATOM 5508 C C . VAL B 1 295 ? -3.328 -6.223 1.429 1 96.38 295 VAL B C 1
ATOM 5510 O O . VAL B 1 295 ? -4.266 -6.48 2.186 1 96.38 295 VAL B O 1
ATOM 5513 N N . SER B 1 296 ? -2.885 -7.094 0.549 1 94.88 296 SER B N 1
ATOM 5514 C CA . SER B 1 296 ? -3.52 -8.398 0.383 1 94.88 296 SER B CA 1
ATOM 5515 C C . SER B 1 296 ? -3.363 -9.25 1.636 1 94.88 296 SER B C 1
ATOM 5517 O O . SER B 1 296 ? -4.32 -9.891 2.084 1 94.88 296 SER B O 1
ATOM 5519 N N . LEU B 1 297 ? -2.186 -9.258 2.15 1 95 297 LEU B N 1
ATOM 5520 C CA . LEU B 1 297 ? -1.919 -10.102 3.312 1 95 297 LEU B CA 1
ATOM 5521 C C . LEU B 1 297 ? -2.639 -9.562 4.547 1 95 297 LEU B C 1
ATOM 5523 O O . LEU B 1 297 ? -3.123 -10.344 5.371 1 95 297 LEU B O 1
ATOM 5527 N N . PHE B 1 298 ? -2.689 -8.25 4.691 1 96.25 298 PHE B N 1
ATOM 5528 C CA . PHE B 1 298 ? -3.473 -7.66 5.77 1 96.25 298 PHE B CA 1
ATOM 5529 C C . PHE B 1 298 ? -4.945 -8.023 5.629 1 96.25 298 PHE B C 1
ATOM 5531 O O . PHE B 1 298 ? -5.594 -8.398 6.609 1 96.25 298 PHE B O 1
ATOM 5538 N N . ALA B 1 299 ? -5.457 -7.895 4.398 1 94.38 299 ALA B N 1
ATOM 5539 C CA . ALA B 1 299 ? -6.848 -8.25 4.125 1 94.38 299 ALA B CA 1
ATOM 5540 C C . ALA B 1 299 ? -7.105 -9.727 4.406 1 94.38 299 ALA B C 1
ATOM 5542 O O . ALA B 1 299 ? -8.18 -10.094 4.895 1 94.38 299 ALA B O 1
ATOM 5543 N N . MET B 1 300 ? -6.184 -10.523 4.066 1 92.94 300 MET B N 1
ATOM 5544 C CA . MET B 1 300 ? -6.285 -11.945 4.359 1 92.94 300 MET B CA 1
ATOM 5545 C C . MET B 1 300 ? -6.418 -12.188 5.859 1 92.94 300 MET B C 1
ATOM 5547 O O . MET B 1 300 ? -7.191 -13.047 6.293 1 92.94 300 MET B O 1
ATOM 5551 N N . GLY B 1 301 ? -5.668 -11.438 6.613 1 93.69 301 GLY B N 1
ATOM 5552 C CA . GLY B 1 301 ? -5.793 -11.539 8.062 1 93.69 301 GLY B CA 1
ATOM 5553 C C . GLY B 1 301 ? -7.172 -11.172 8.562 1 93.69 301 GLY B C 1
ATOM 5554 O O . GLY B 1 301 ? -7.73 -11.867 9.422 1 93.69 301 GLY B O 1
ATOM 5555 N N . VAL B 1 302 ? -7.668 -10.117 8.031 1 93.75 302 VAL B N 1
ATOM 5556 C CA . VAL B 1 302 ? -9.016 -9.688 8.406 1 93.75 302 VAL B CA 1
ATOM 5557 C C . VAL B 1 302 ? -10.023 -10.766 8.039 1 93.75 302 VAL B C 1
ATOM 5559 O O . VAL B 1 302 ? -10.914 -11.086 8.828 1 93.75 302 VAL B O 1
ATOM 5562 N N . TRP B 1 303 ? -9.828 -11.312 6.891 1 90.19 303 TRP B N 1
ATOM 5563 C CA . TRP B 1 303 ? -10.703 -12.367 6.395 1 90.19 303 TRP B CA 1
ATOM 5564 C C . TRP B 1 303 ? -10.617 -13.609 7.285 1 90.19 303 TRP B C 1
ATOM 5566 O O . TRP B 1 303 ? -11.641 -14.203 7.629 1 90.19 303 TRP B O 1
ATOM 5576 N N . MET B 1 304 ? -9.453 -14 7.664 1 89.94 304 MET B N 1
ATOM 5577 C CA . MET B 1 304 ? -9.227 -15.195 8.469 1 89.94 304 MET B CA 1
ATOM 5578 C C . MET B 1 304 ? -9.898 -15.07 9.836 1 89.94 304 MET B C 1
ATOM 5580 O O . MET B 1 304 ? -10.414 -16.047 10.367 1 89.94 304 MET B O 1
ATOM 5584 N N . GLN B 1 305 ? -9.797 -13.859 10.344 1 89.69 305 GLN B N 1
ATOM 5585 C CA . GLN B 1 305 ? -10.406 -13.641 11.648 1 89.69 305 GLN B CA 1
ATOM 5586 C C . GLN B 1 305 ? -11.922 -13.867 11.586 1 89.69 305 GLN B C 1
ATOM 5588 O O . GLN B 1 305 ? -12.5 -14.453 12.5 1 89.69 305 GLN B O 1
ATOM 5593 N N . LYS B 1 306 ? -12.531 -13.43 10.609 1 82.12 306 LYS B N 1
ATOM 5594 C CA . LYS B 1 306 ? -13.984 -13.547 10.5 1 82.12 306 LYS B CA 1
ATOM 5595 C C . LYS B 1 306 ? -14.391 -14.969 10.141 1 82.12 306 LYS B C 1
ATOM 5597 O O . LYS B 1 306 ? -15.422 -15.469 10.609 1 82.12 306 LYS B O 1
ATOM 5602 N N . GLU B 1 307 ? -13.547 -15.625 9.359 1 79 307 GLU B N 1
ATOM 5603 C CA . GLU B 1 307 ? -13.875 -16.969 8.891 1 79 307 GLU B CA 1
ATOM 5604 C C . GLU B 1 307 ? -13.219 -18.031 9.766 1 79 307 GLU B C 1
ATOM 5606 O O . GLU B 1 307 ? -13.18 -19.203 9.398 1 79 307 GLU B O 1
ATOM 5611 N N . TRP B 1 308 ? -12.758 -17.625 10.859 1 74.88 308 TRP B N 1
ATOM 5612 C CA . TRP B 1 308 ? -11.961 -18.516 11.695 1 74.88 308 TRP B CA 1
ATOM 5613 C C . TRP B 1 308 ? -12.695 -19.812 11.984 1 74.88 308 TRP B C 1
ATOM 5615 O O . TRP B 1 308 ? -12.094 -20.891 11.992 1 74.88 308 TRP B O 1
ATOM 5625 N N . ARG B 1 309 ? -14.008 -19.766 12.188 1 68.19 309 ARG B N 1
ATOM 5626 C CA . ARG B 1 309 ? -14.789 -20.938 12.547 1 68.19 309 ARG B CA 1
ATOM 5627 C C . ARG B 1 309 ? -14.906 -21.891 11.359 1 68.19 309 ARG B C 1
ATOM 5629 O O . ARG B 1 309 ? -15.031 -23.109 11.539 1 68.19 309 ARG B O 1
ATOM 5636 N N . SER B 1 310 ? -14.828 -21.359 10.203 1 70.94 310 SER B N 1
ATOM 5637 C CA . SER B 1 310 ? -15.016 -22.156 9 1 70.94 310 SER B CA 1
ATOM 5638 C C . SER B 1 310 ? -13.68 -22.703 8.477 1 70.94 310 SER B C 1
ATOM 5640 O O . SER B 1 310 ? -13.648 -23.531 7.578 1 70.94 310 SER B O 1
ATOM 5642 N N . LEU B 1 311 ? -12.625 -22.328 9.133 1 73 311 LEU B N 1
ATOM 5643 C CA . LEU B 1 311 ? -11.289 -22.672 8.656 1 73 311 LEU B CA 1
ATOM 5644 C C . LEU B 1 311 ? -10.938 -24.125 9.008 1 73 311 LEU B C 1
ATOM 5646 O O . LEU B 1 311 ? -10.016 -24.703 8.43 1 73 311 LEU B O 1
ATOM 5650 N N . PHE B 1 312 ? -11.766 -24.719 9.797 1 76.31 312 PHE B N 1
ATOM 5651 C CA . PHE B 1 312 ? -11.516 -26.109 10.164 1 76.31 312 PHE B CA 1
ATOM 5652 C C . PHE B 1 312 ? -12.75 -26.969 9.891 1 76.31 312 PHE B C 1
ATOM 5654 O O . PHE B 1 312 ? -13.172 -27.734 10.75 1 76.31 312 PHE B O 1
ATOM 5661 N N . GLY B 1 313 ? -13.172 -26.781 8.703 1 77.75 313 GLY B N 1
ATOM 5662 C CA . GLY B 1 313 ? -14.438 -27.406 8.359 1 77.75 313 GLY B CA 1
ATOM 5663 C C . GLY B 1 313 ? -14.281 -28.781 7.746 1 77.75 313 GLY B C 1
ATOM 5664 O O . GLY B 1 313 ? -15.266 -29.5 7.559 1 77.75 313 GLY B O 1
ATOM 5665 N N . ILE B 1 314 ? -13.055 -29.25 7.406 1 82.06 314 ILE B N 1
ATOM 5666 C CA . ILE B 1 314 ? -12.875 -30.562 6.777 1 82.06 314 ILE B CA 1
ATOM 5667 C C . ILE B 1 314 ? -12.125 -31.5 7.723 1 82.06 314 ILE B C 1
ATOM 5669 O O . ILE B 1 314 ? -11.43 -31.031 8.641 1 82.06 314 ILE B O 1
ATOM 5673 N N . PRO B 1 315 ? -12.289 -32.781 7.496 1 88.56 315 PRO B N 1
ATOM 5674 C CA . PRO B 1 315 ? -11.555 -33.75 8.336 1 88.56 315 PRO B CA 1
ATOM 5675 C C . PRO B 1 315 ? -10.039 -33.562 8.266 1 88.56 315 PRO B C 1
ATOM 5677 O O . PRO B 1 315 ? -9.508 -33.188 7.207 1 88.56 315 PRO B O 1
ATOM 5680 N N . TRP B 1 316 ? -9.422 -33.812 9.438 1 89.88 316 TRP B N 1
ATOM 5681 C CA . TRP B 1 316 ? -7.992 -33.531 9.562 1 89.88 316 TRP B CA 1
ATOM 5682 C C . TRP B 1 316 ? -7.195 -34.344 8.547 1 89.88 316 TRP B C 1
ATOM 5684 O O . TRP B 1 316 ? -6.164 -33.875 8.055 1 89.88 316 TRP B O 1
ATOM 5694 N N . TRP B 1 317 ? -7.613 -35.531 8.234 1 91.56 317 TRP B N 1
ATOM 5695 C CA . TRP B 1 317 ? -6.887 -36.344 7.293 1 91.56 317 TRP B CA 1
ATOM 5696 C C . TRP B 1 317 ? -6.949 -35.781 5.883 1 91.56 317 TRP B C 1
ATOM 5698 O O . TRP B 1 317 ? -5.973 -35.844 5.137 1 91.56 317 TRP B O 1
ATOM 5708 N N . SER B 1 318 ? -8.125 -35.281 5.539 1 91 318 SER B N 1
ATOM 5709 C CA . SER B 1 318 ? -8.266 -34.625 4.242 1 91 318 SER B CA 1
ATOM 5710 C C . SER B 1 318 ? -7.418 -33.375 4.164 1 91 318 SER B C 1
ATOM 5712 O O . SER B 1 318 ? -6.766 -33.094 3.15 1 91 318 SER B O 1
ATOM 5714 N N . ALA B 1 319 ? -7.438 -32.625 5.223 1 92.5 319 ALA B N 1
ATOM 5715 C CA . ALA B 1 319 ? -6.641 -31.406 5.293 1 92.5 319 ALA B CA 1
ATOM 5716 C C . ALA B 1 319 ? -5.156 -31.719 5.133 1 92.5 319 ALA B C 1
ATOM 5718 O O . ALA B 1 319 ? -4.441 -31 4.422 1 92.5 319 ALA B O 1
ATOM 5719 N N . THR B 1 320 ? -4.734 -32.75 5.777 1 94.12 320 THR B N 1
ATOM 5720 C CA . THR B 1 320 ? -3.336 -33.156 5.715 1 94.12 320 THR B CA 1
ATOM 5721 C C . THR B 1 320 ? -2.957 -33.594 4.297 1 94.12 320 THR B C 1
ATOM 5723 O O . THR B 1 320 ? -1.866 -33.25 3.82 1 94.12 320 THR B O 1
ATOM 5726 N N . LEU B 1 321 ? -3.822 -34.25 3.641 1 93.31 321 LEU B N 1
ATOM 5727 C CA . LEU B 1 321 ? -3.555 -34.688 2.277 1 93.31 321 LEU B CA 1
ATOM 5728 C C . LEU B 1 321 ? -3.439 -33.5 1.327 1 93.31 321 LEU B C 1
ATOM 5730 O O . LEU B 1 321 ? -2.574 -33.5 0.448 1 93.31 321 LEU B O 1
ATOM 5734 N N . TYR B 1 322 ? -4.324 -32.562 1.499 1 93.62 322 TYR B N 1
ATOM 5735 C CA . TYR B 1 322 ? -4.254 -31.344 0.679 1 93.62 322 TYR B CA 1
ATOM 5736 C C . TYR B 1 322 ? -2.951 -30.594 0.923 1 93.62 322 TYR B C 1
ATOM 5738 O O . TYR B 1 322 ? -2.299 -30.156 -0.023 1 93.62 322 TYR B O 1
ATOM 5746 N N . MET B 1 323 ? -2.531 -30.516 2.162 1 95.31 323 MET B N 1
ATOM 5747 C CA . MET B 1 323 ? -1.312 -29.797 2.518 1 95.31 323 MET B CA 1
ATOM 5748 C C . MET B 1 323 ? -0.079 -30.531 1.999 1 95.31 323 MET B C 1
ATOM 5750 O O . MET B 1 323 ? 0.846 -29.906 1.476 1 95.31 323 MET B O 1
ATOM 5754 N N . LEU B 1 324 ? -0.096 -31.828 2.166 1 95.75 324 LEU B N 1
ATOM 5755 C CA . LEU B 1 324 ? 1.027 -32.625 1.675 1 95.75 324 LEU B CA 1
ATOM 5756 C C . LEU B 1 324 ? 1.146 -32.5 0.158 1 95.75 324 LEU B C 1
ATOM 5758 O O . LEU B 1 324 ? 2.254 -32.438 -0.379 1 95.75 324 LEU B O 1
ATOM 5762 N N . SER B 1 325 ? 0.047 -32.562 -0.483 1 95.94 325 SER B N 1
ATOM 5763 C CA . SER B 1 325 ? 0.047 -32.438 -1.938 1 95.94 325 SER B CA 1
ATOM 5764 C C . SER B 1 325 ? 0.544 -31.078 -2.381 1 95.94 325 SER B C 1
ATOM 5766 O O . SER B 1 325 ? 1.404 -30.969 -3.258 1 95.94 325 SER B O 1
ATOM 5768 N N . LYS B 1 326 ? 0.076 -30.062 -1.738 1 95.62 326 LYS B N 1
ATOM 5769 C CA . LYS B 1 326 ? 0.383 -28.703 -2.148 1 95.62 326 LYS B CA 1
ATOM 5770 C C . LYS B 1 326 ? 1.797 -28.312 -1.73 1 95.62 326 LYS B C 1
ATOM 5772 O O . LYS B 1 326 ? 2.527 -27.688 -2.506 1 95.62 326 LYS B O 1
ATOM 5777 N N . LEU B 1 327 ? 2.268 -28.719 -0.542 1 96.62 327 LEU B N 1
ATOM 5778 C CA . LEU B 1 327 ? 3.502 -28.188 0.021 1 96.62 327 LEU B CA 1
ATOM 5779 C C . LEU B 1 327 ? 4.68 -29.109 -0.279 1 96.62 327 LEU B C 1
ATOM 5781 O O . LEU B 1 327 ? 5.836 -28.688 -0.171 1 96.62 327 LEU B O 1
ATOM 5785 N N . VAL B 1 328 ? 4.367 -30.328 -0.691 1 96.75 328 VAL B N 1
ATOM 5786 C CA . VAL B 1 328 ? 5.465 -31.281 -0.891 1 96.75 328 VAL B CA 1
ATOM 5787 C C . VAL B 1 328 ? 5.441 -31.797 -2.324 1 96.75 328 VAL B C 1
ATOM 5789 O O . VAL B 1 328 ? 6.426 -31.672 -3.057 1 96.75 328 VAL B O 1
ATOM 5792 N N . ILE B 1 329 ? 4.328 -32.312 -2.77 1 97.62 329 ILE B N 1
ATOM 5793 C CA . ILE B 1 329 ? 4.25 -33 -4.051 1 97.62 329 ILE B CA 1
ATOM 5794 C C . ILE B 1 329 ? 4.414 -32 -5.191 1 97.62 329 ILE B C 1
ATOM 5796 O O . ILE B 1 329 ? 5.176 -32.25 -6.129 1 97.62 329 ILE B O 1
ATOM 5800 N N . VAL B 1 330 ? 3.744 -30.938 -5.133 1 97.69 330 VAL B N 1
ATOM 5801 C CA . VAL B 1 330 ? 3.766 -29.953 -6.207 1 97.69 330 VAL B CA 1
ATOM 5802 C C . VAL B 1 330 ? 5.18 -29.406 -6.383 1 97.69 330 VAL B C 1
ATOM 5804 O O . VAL B 1 330 ? 5.727 -29.438 -7.484 1 97.69 330 VAL B O 1
ATOM 5807 N N . PRO B 1 331 ? 5.863 -28.953 -5.309 1 97.81 331 PRO B N 1
ATOM 5808 C CA . PRO B 1 331 ? 7.23 -28.469 -5.492 1 97.81 331 PRO B CA 1
ATOM 5809 C C . PRO B 1 331 ? 8.195 -29.578 -5.906 1 97.81 331 PRO B C 1
ATOM 5811 O O . PRO B 1 331 ? 9.18 -29.312 -6.609 1 97.81 331 PRO B O 1
ATOM 5814 N N . MET B 1 332 ? 7.953 -30.797 -5.523 1 97.38 332 MET B N 1
ATOM 5815 C CA . MET B 1 332 ? 8.789 -31.922 -5.973 1 97.38 332 MET B CA 1
ATOM 5816 C C . MET B 1 332 ? 8.703 -32.094 -7.484 1 97.38 332 MET B C 1
ATOM 5818 O O . MET B 1 332 ? 9.719 -32.312 -8.141 1 97.38 332 MET B O 1
ATOM 5822 N N . PHE B 1 333 ? 7.508 -31.953 -8.016 1 97.75 333 PHE B N 1
ATOM 5823 C CA . PHE B 1 333 ? 7.336 -32 -9.461 1 97.75 333 PHE B CA 1
ATOM 5824 C C . PHE B 1 333 ? 8.062 -30.859 -10.133 1 97.75 333 PHE B C 1
ATOM 5826 O O . PHE B 1 333 ? 8.625 -31.016 -11.219 1 97.75 333 PHE B O 1
ATOM 5833 N N . MET B 1 334 ? 8.047 -29.75 -9.469 1 97.88 334 MET B N 1
ATOM 5834 C CA . MET B 1 334 ? 8.695 -28.578 -10.055 1 97.88 334 MET B CA 1
ATOM 5835 C C . MET B 1 334 ? 10.203 -28.766 -10.117 1 97.88 334 MET B C 1
ATOM 5837 O O . MET B 1 334 ? 10.859 -28.266 -11.039 1 97.88 334 MET B O 1
ATOM 5841 N N . VAL B 1 335 ? 10.781 -29.469 -9.125 1 97.69 335 VAL B N 1
ATOM 5842 C CA . VAL B 1 335 ? 12.211 -29.766 -9.172 1 97.69 335 VAL B CA 1
ATOM 5843 C C . VAL B 1 335 ? 12.555 -30.5 -10.461 1 97.69 335 VAL B C 1
ATOM 5845 O O . VAL B 1 335 ? 13.5 -30.141 -11.156 1 97.69 335 VAL B O 1
ATOM 5848 N N . PHE B 1 336 ? 11.758 -31.469 -10.805 1 97.38 336 PHE B N 1
ATOM 5849 C CA . PHE B 1 336 ? 11.984 -32.25 -12.008 1 97.38 336 PHE B CA 1
ATOM 5850 C C . PHE B 1 336 ? 11.766 -31.422 -13.258 1 97.38 336 PHE B C 1
ATOM 5852 O O . PHE B 1 336 ? 12.555 -31.5 -14.211 1 97.38 336 PHE B O 1
ATOM 5859 N N . LEU B 1 337 ? 10.773 -30.641 -13.234 1 97.62 337 LEU B N 1
ATOM 5860 C CA . LEU B 1 337 ? 10.445 -29.812 -14.398 1 97.62 337 LEU B CA 1
ATOM 5861 C C . LEU B 1 337 ? 11.508 -28.734 -14.617 1 97.62 337 LEU B C 1
ATOM 5863 O O . LEU B 1 337 ? 11.836 -28.422 -15.758 1 97.62 337 LEU B O 1
ATOM 5867 N N . ALA B 1 338 ? 11.93 -28.172 -13.5 1 97.25 338 ALA B N 1
ATOM 5868 C CA . ALA B 1 338 ? 12.961 -27.141 -13.594 1 97.25 338 ALA B CA 1
ATOM 5869 C C . ALA B 1 338 ? 14.242 -27.719 -14.203 1 97.25 338 ALA B C 1
ATOM 5871 O O . ALA B 1 338 ? 14.914 -27.047 -15 1 97.25 338 ALA B O 1
ATOM 5872 N N . LYS B 1 339 ? 14.594 -28.906 -13.883 1 96.12 339 LYS B N 1
ATOM 5873 C CA . LYS B 1 339 ? 15.758 -29.578 -14.461 1 96.12 339 LYS B CA 1
ATOM 5874 C C . LYS B 1 339 ? 15.516 -29.938 -15.922 1 96.12 339 LYS B C 1
ATOM 5876 O O . LYS B 1 339 ? 16.391 -29.75 -16.766 1 96.12 339 LYS B O 1
ATOM 5881 N N . ALA B 1 340 ? 14.359 -30.406 -16.188 1 96.38 340 ALA B N 1
ATOM 5882 C CA . ALA B 1 340 ? 14.008 -30.812 -17.547 1 96.38 340 ALA B CA 1
ATOM 5883 C C . ALA B 1 340 ? 14.016 -29.625 -18.5 1 96.38 340 ALA B C 1
ATOM 5885 O O . ALA B 1 340 ? 14.359 -29.766 -19.672 1 96.38 340 ALA B O 1
ATOM 5886 N N . MET B 1 341 ? 13.68 -28.469 -18 1 95.56 341 MET B N 1
ATOM 5887 C CA . MET B 1 341 ? 13.602 -27.266 -18.828 1 95.56 341 MET B CA 1
ATOM 5888 C C . MET B 1 341 ? 14.922 -26.5 -18.797 1 95.56 341 MET B C 1
ATOM 5890 O O . MET B 1 341 ? 15.016 -25.406 -19.328 1 95.56 341 MET B O 1
ATOM 5894 N N . HIS B 1 342 ? 15.914 -26.969 -18.125 1 94.25 342 HIS B N 1
ATOM 5895 C CA . HIS B 1 342 ? 17.266 -26.422 -18.078 1 94.25 342 HIS B CA 1
ATOM 5896 C C . HIS B 1 342 ? 17.297 -25.031 -17.469 1 94.25 342 HIS B C 1
ATOM 5898 O O . HIS B 1 342 ? 17.906 -24.109 -18.031 1 94.25 342 HIS B O 1
ATOM 5904 N N . LEU B 1 343 ? 16.625 -24.922 -16.391 1 95.44 343 LEU B N 1
ATOM 5905 C CA . LEU B 1 343 ? 16.703 -23.672 -15.656 1 95.44 343 LEU B CA 1
ATOM 5906 C C . LEU B 1 343 ? 18.016 -23.547 -14.898 1 95.44 343 LEU B C 1
ATOM 5908 O O . LEU B 1 343 ? 18.578 -24.547 -14.453 1 95.44 343 LEU B O 1
ATOM 5912 N N . ASP B 1 344 ? 18.516 -22.328 -14.812 1 94.81 344 ASP B N 1
ATOM 5913 C CA . ASP B 1 344 ? 19.719 -22.109 -14.031 1 94.81 344 ASP B CA 1
ATOM 5914 C C . ASP B 1 344 ? 19.438 -22.188 -12.531 1 94.81 344 ASP B C 1
ATOM 5916 O O . ASP B 1 344 ? 18.281 -22.391 -12.125 1 94.81 344 ASP B O 1
ATOM 5920 N N . ASN B 1 345 ? 20.406 -22.141 -11.727 1 94.5 345 ASN B N 1
ATOM 5921 C CA . ASN B 1 345 ? 20.281 -22.328 -10.289 1 94.5 345 ASN B CA 1
ATOM 5922 C C . ASN B 1 345 ? 19.312 -21.312 -9.68 1 94.5 345 ASN B C 1
ATOM 5924 O O . ASN B 1 345 ? 18.453 -21.672 -8.875 1 94.5 345 ASN B O 1
ATOM 5928 N N . GLN B 1 346 ? 19.438 -20.078 -10.094 1 94.25 346 GLN B N 1
ATOM 5929 C CA . GLN B 1 346 ? 18.594 -19.031 -9.523 1 94.25 346 GLN B CA 1
ATOM 5930 C C . GLN B 1 346 ? 17.141 -19.219 -9.906 1 94.25 346 GLN B C 1
ATOM 5932 O O . GLN B 1 346 ? 16.266 -19.219 -9.047 1 94.25 346 GLN B O 1
ATOM 5937 N N . SER B 1 347 ? 16.938 -19.422 -11.18 1 95 347 SER B N 1
ATOM 5938 C CA . SER B 1 347 ? 15.555 -19.578 -11.656 1 95 347 SER B CA 1
ATOM 5939 C C . SER B 1 347 ? 14.953 -20.891 -11.18 1 95 347 SER B C 1
ATOM 5941 O O . SER B 1 347 ? 13.758 -20.969 -10.875 1 95 347 SER B O 1
ATOM 5943 N N . GLY B 1 348 ? 15.773 -21.906 -11.164 1 96.31 348 GLY B N 1
ATOM 5944 C CA . GLY B 1 348 ? 15.289 -23.188 -10.672 1 96.31 348 GLY B CA 1
ATOM 5945 C C . GLY B 1 348 ? 14.859 -23.156 -9.219 1 96.31 348 GLY B C 1
ATOM 5946 O O . GLY B 1 348 ? 13.789 -23.656 -8.867 1 96.31 348 GLY B O 1
ATOM 5947 N N . ARG B 1 349 ? 15.664 -22.594 -8.422 1 95.75 349 ARG B N 1
ATOM 5948 C CA . ARG B 1 349 ? 15.336 -22.469 -7.008 1 95.75 349 ARG B CA 1
ATOM 5949 C C . ARG B 1 349 ? 14.078 -21.625 -6.809 1 95.75 349 ARG B C 1
ATOM 5951 O O . ARG B 1 349 ? 13.211 -21.969 -6 1 95.75 349 ARG B O 1
ATOM 5958 N N . ALA B 1 350 ? 14.039 -20.516 -7.52 1 95.88 350 ALA B N 1
ATOM 5959 C CA . ALA B 1 350 ? 12.859 -19.656 -7.434 1 95.88 350 ALA B CA 1
ATOM 5960 C C . ALA B 1 350 ? 11.594 -20.422 -7.816 1 95.88 350 ALA B C 1
ATOM 5962 O O . ALA B 1 350 ? 10.562 -20.297 -7.145 1 95.88 350 ALA B O 1
ATOM 5963 N N . ALA B 1 351 ? 11.688 -21.188 -8.867 1 97.31 351 ALA B N 1
ATOM 5964 C CA . ALA B 1 351 ? 10.531 -21.953 -9.344 1 97.31 351 ALA B CA 1
ATOM 5965 C C . ALA B 1 351 ? 10.047 -22.938 -8.289 1 97.31 351 ALA B C 1
ATOM 5967 O O . ALA B 1 351 ? 8.844 -23.047 -8.039 1 97.31 351 ALA B O 1
ATOM 5968 N N . VAL B 1 352 ? 10.938 -23.594 -7.652 1 97.69 352 VAL B N 1
ATOM 5969 C CA . VAL B 1 352 ? 10.594 -24.594 -6.656 1 97.69 352 VAL B CA 1
ATOM 5970 C C . VAL B 1 352 ? 9.992 -23.922 -5.422 1 97.69 352 VAL B C 1
ATOM 5972 O O . VAL B 1 352 ? 8.977 -24.375 -4.895 1 97.69 352 VAL B O 1
ATOM 5975 N N . LEU B 1 353 ? 10.594 -22.891 -5.008 1 96.69 353 LEU B N 1
ATOM 5976 C CA . LEU B 1 353 ? 10.117 -22.203 -3.807 1 96.69 353 LEU B CA 1
ATOM 5977 C C . LEU B 1 353 ? 8.75 -21.578 -4.035 1 96.69 353 LEU B C 1
ATOM 5979 O O . LEU B 1 353 ? 7.891 -21.625 -3.15 1 96.69 353 LEU B O 1
ATOM 5983 N N . ILE B 1 354 ? 8.539 -21.031 -5.191 1 97.12 354 ILE B N 1
ATOM 5984 C CA . ILE B 1 354 ? 7.242 -20.438 -5.504 1 97.12 354 ILE B CA 1
ATOM 5985 C C . ILE B 1 354 ? 6.188 -21.547 -5.602 1 97.12 354 ILE B C 1
ATOM 5987 O O . ILE B 1 354 ? 5.047 -21.359 -5.168 1 97.12 354 ILE B O 1
ATOM 5991 N N . ALA B 1 355 ? 6.605 -22.641 -6.141 1 97.62 355 ALA B N 1
ATOM 5992 C CA . ALA B 1 355 ? 5.688 -23.766 -6.234 1 97.62 355 ALA B CA 1
ATOM 5993 C C . ALA B 1 355 ? 5.281 -24.266 -4.848 1 97.62 355 ALA B C 1
ATOM 5995 O O . ALA B 1 355 ? 4.227 -24.875 -4.684 1 97.62 355 ALA B O 1
ATOM 5996 N N . ALA B 1 356 ? 6.086 -24.016 -3.871 1 97.38 356 ALA B N 1
ATOM 5997 C CA . ALA B 1 356 ? 5.852 -24.5 -2.512 1 97.38 356 ALA B CA 1
ATOM 5998 C C . ALA B 1 356 ? 4.984 -23.516 -1.726 1 97.38 356 ALA B C 1
ATOM 6000 O O . ALA B 1 356 ? 4.625 -23.781 -0.575 1 97.38 356 ALA B O 1
ATOM 6001 N N . LEU B 1 357 ? 4.613 -22.438 -2.318 1 96.75 357 LEU B N 1
ATOM 6002 C CA . LEU B 1 357 ? 3.799 -21.438 -1.646 1 96.75 357 LEU B CA 1
ATOM 6003 C C . LEU B 1 357 ? 2.348 -21.891 -1.548 1 96.75 357 LEU B C 1
ATOM 6005 O O . LEU B 1 357 ? 1.913 -22.766 -2.303 1 96.75 357 LEU B O 1
ATOM 6009 N N . PRO B 1 358 ? 1.63 -21.344 -0.582 1 95.5 358 PRO B N 1
ATOM 6010 C CA . PRO B 1 358 ? 0.214 -21.703 -0.454 1 95.5 358 PRO B CA 1
ATOM 6011 C C . PRO B 1 358 ? -0.627 -21.203 -1.627 1 95.5 358 PRO B C 1
ATOM 6013 O O . PRO B 1 358 ? -0.14 -20.438 -2.455 1 95.5 358 PRO B O 1
ATOM 6016 N N . ILE B 1 359 ? -1.839 -21.719 -1.653 1 95.56 359 ILE B N 1
ATOM 6017 C CA . ILE B 1 359 ? -2.746 -21.297 -2.717 1 95.56 359 ILE B CA 1
ATOM 6018 C C . ILE B 1 359 ? -3.295 -19.906 -2.406 1 95.56 359 ILE B C 1
ATOM 6020 O O . ILE B 1 359 ? -3.252 -19.453 -1.259 1 95.56 359 ILE B O 1
ATOM 6024 N N . SER B 1 360 ? -3.713 -19.219 -3.361 1 92.75 360 SER B N 1
ATOM 6025 C CA . SER B 1 360 ? -4.172 -17.844 -3.275 1 92.75 360 SER B CA 1
ATOM 6026 C C . SER B 1 360 ? -5.57 -17.766 -2.672 1 92.75 360 SER B C 1
ATOM 6028 O O . SER B 1 360 ? -6.379 -18.672 -2.848 1 92.75 360 SER B O 1
ATOM 6030 N N . LEU B 1 361 ? -5.812 -16.672 -2.012 1 88 361 LEU B N 1
ATOM 6031 C CA . LEU B 1 361 ? -7.141 -16.375 -1.483 1 88 361 LEU B CA 1
ATOM 6032 C C . LEU B 1 361 ? -8.172 -16.297 -2.607 1 88 361 LEU B C 1
ATOM 6034 O O . LEU B 1 361 ? -9.352 -16.562 -2.389 1 88 361 LEU B O 1
ATOM 6038 N N . ALA B 1 362 ? -7.695 -16.031 -3.764 1 88 362 ALA B N 1
ATOM 6039 C CA . ALA B 1 362 ? -8.57 -15.945 -4.93 1 88 362 ALA B CA 1
ATOM 6040 C C . ALA B 1 362 ? -9.266 -17.281 -5.188 1 88 362 ALA B C 1
ATOM 6042 O O . ALA B 1 362 ? -10.352 -17.312 -5.773 1 88 362 ALA B O 1
ATOM 6043 N N . SER B 1 363 ? -8.641 -18.297 -4.742 1 91.88 363 SER B N 1
ATOM 6044 C CA . SER B 1 363 ? -9.266 -19.609 -4.902 1 91.88 363 SER B CA 1
ATOM 6045 C C . SER B 1 363 ? -10.547 -19.719 -4.09 1 91.88 363 SER B C 1
ATOM 6047 O O . SER B 1 363 ? -11.562 -20.234 -4.578 1 91.88 363 SER B O 1
ATOM 6049 N N . PHE B 1 364 ? -10.555 -19.219 -2.904 1 85.88 364 PHE B N 1
ATOM 6050 C CA . PHE B 1 364 ? -11.742 -19.219 -2.059 1 85.88 364 PHE B CA 1
ATOM 6051 C C . PHE B 1 364 ? -12.828 -18.328 -2.645 1 85.88 364 PHE B C 1
ATOM 6053 O O . PHE B 1 364 ? -14.016 -18.656 -2.586 1 85.88 364 PHE B O 1
ATOM 6060 N N . VAL B 1 365 ? -12.375 -17.234 -3.141 1 84.19 365 VAL B N 1
ATOM 6061 C CA . VAL B 1 365 ? -13.336 -16.297 -3.711 1 84.19 365 VAL B CA 1
ATOM 6062 C C . VAL B 1 365 ? -14.062 -16.938 -4.883 1 84.19 365 VAL B C 1
ATOM 6064 O O . VAL B 1 365 ? -15.289 -16.828 -5.004 1 84.19 365 VAL B O 1
ATOM 6067 N N . LEU B 1 366 ? -13.352 -17.656 -5.672 1 87.81 366 LEU B N 1
ATOM 6068 C CA . LEU B 1 366 ? -13.953 -18.359 -6.801 1 87.81 366 LEU B CA 1
ATOM 6069 C C . LEU B 1 366 ? -14.875 -19.469 -6.324 1 87.81 366 LEU B C 1
ATOM 6071 O O . LEU B 1 366 ? -15.984 -19.625 -6.84 1 87.81 366 LEU B O 1
ATOM 6075 N N . ALA B 1 367 ? -14.43 -20.125 -5.344 1 89.19 367 ALA B N 1
ATOM 6076 C CA . ALA B 1 367 ? -15.227 -21.203 -4.785 1 89.19 367 ALA B CA 1
ATOM 6077 C C . ALA B 1 367 ? -16.531 -20.688 -4.184 1 89.19 367 ALA B C 1
ATOM 6079 O O . ALA B 1 367 ? -17.578 -21.312 -4.32 1 89.19 367 ALA B O 1
ATOM 6080 N N . SER B 1 368 ? -16.438 -19.578 -3.537 1 87.12 368 SER B N 1
ATOM 6081 C CA . SER B 1 368 ? -17.609 -18.984 -2.906 1 87.12 368 SER B CA 1
ATOM 6082 C C . SER B 1 368 ? -18.609 -18.469 -3.947 1 87.12 368 SER B C 1
ATOM 6084 O O . SER B 1 368 ? -19.812 -18.594 -3.76 1 87.12 368 SER B O 1
ATOM 6086 N N . ARG B 1 369 ? -18.109 -18.031 -4.98 1 86.69 369 ARG B N 1
ATOM 6087 C CA . ARG B 1 369 ? -18.953 -17.531 -6.062 1 86.69 369 ARG B CA 1
ATOM 6088 C C . ARG B 1 369 ? -19.766 -18.656 -6.691 1 86.69 369 ARG B C 1
ATOM 6090 O O . ARG B 1 369 ? -20.922 -18.469 -7.07 1 86.69 369 ARG B O 1
ATOM 6097 N N . TYR B 1 370 ? -19.188 -19.797 -6.805 1 90.88 370 TYR B N 1
ATOM 6098 C CA . TYR B 1 370 ? -19.844 -20.922 -7.465 1 90.88 370 TYR B CA 1
ATOM 6099 C C . TYR B 1 370 ? -20.359 -21.922 -6.441 1 90.88 370 TYR B C 1
ATOM 6101 O O . TYR B 1 370 ? -20.859 -22.984 -6.805 1 90.88 370 TYR B O 1
ATOM 6109 N N . LYS B 1 371 ? -20.125 -21.562 -5.16 1 90.94 371 LYS B N 1
ATOM 6110 C CA . LYS B 1 371 ? -20.656 -22.328 -4.039 1 90.94 371 LYS B CA 1
ATOM 6111 C C . LYS B 1 371 ? -20.203 -23.781 -4.113 1 90.94 371 LYS B C 1
ATOM 6113 O O . LYS B 1 371 ? -21.016 -24.703 -4.023 1 90.94 371 LYS B O 1
ATOM 6118 N N . ILE B 1 372 ? -18.953 -23.953 -4.34 1 92.19 372 ILE B N 1
ATOM 6119 C CA . ILE B 1 372 ? -18.422 -25.312 -4.406 1 92.19 372 ILE B CA 1
ATOM 6120 C C . ILE B 1 372 ? -17.047 -25.344 -3.713 1 92.19 372 ILE B C 1
ATOM 6122 O O . ILE B 1 372 ? -16.219 -24.469 -3.922 1 92.19 372 ILE B O 1
ATOM 6126 N N . GLY B 1 373 ? -16.828 -26.281 -2.846 1 91.56 373 GLY B N 1
ATOM 6127 C CA . GLY B 1 373 ? -15.539 -26.531 -2.234 1 91.56 373 GLY B CA 1
ATOM 6128 C C . GLY B 1 373 ? -15.062 -25.391 -1.354 1 91.56 373 GLY B C 1
ATOM 6129 O O . GLY B 1 373 ? -13.867 -25.125 -1.254 1 91.56 373 GLY B O 1
ATOM 6130 N N . GLU B 1 374 ? -15.953 -24.672 -0.798 1 89.5 374 GLU B N 1
ATOM 6131 C CA . GLU B 1 374 ? -15.617 -23.5 0.004 1 89.5 374 GLU B CA 1
ATOM 6132 C C . GLU B 1 374 ? -14.805 -23.891 1.236 1 89.5 374 GLU B C 1
ATOM 6134 O O . GLU B 1 374 ? -13.781 -23.266 1.537 1 89.5 374 GLU B O 1
ATOM 6139 N N . ALA B 1 375 ? -15.227 -24.906 1.837 1 89.81 375 ALA B N 1
ATOM 6140 C CA . ALA B 1 375 ? -14.57 -25.344 3.066 1 89.81 375 ALA B CA 1
ATOM 6141 C C . ALA B 1 375 ? -13.148 -25.828 2.783 1 89.81 375 ALA B C 1
ATOM 6143 O O . ALA B 1 375 ? -12.211 -25.5 3.508 1 89.81 375 ALA B O 1
ATOM 6144 N N . VAL B 1 376 ? -13.031 -26.578 1.709 1 91.81 376 VAL B N 1
ATOM 6145 C CA . VAL B 1 376 ? -11.742 -27.156 1.338 1 91.81 376 VAL B CA 1
ATOM 6146 C C . VAL B 1 376 ? -10.758 -26.047 0.99 1 91.81 376 VAL B C 1
ATOM 6148 O O . VAL B 1 376 ? -9.633 -26.016 1.498 1 91.81 376 VAL B O 1
ATOM 6151 N N . LEU B 1 377 ? -11.188 -25.141 0.213 1 93.19 377 LEU B N 1
ATOM 6152 C CA . LEU B 1 377 ? -10.289 -24.109 -0.286 1 93.19 377 LEU B CA 1
ATOM 6153 C C . LEU B 1 377 ? -9.977 -23.078 0.8 1 93.19 377 LEU B C 1
ATOM 6155 O O . LEU B 1 377 ? -8.852 -22.578 0.89 1 93.19 377 LEU B O 1
ATOM 6159 N N . SER B 1 378 ? -10.977 -22.797 1.631 1 90.31 378 SER B N 1
ATOM 6160 C CA . SER B 1 378 ? -10.734 -21.875 2.734 1 90.31 378 SER B CA 1
ATOM 6161 C C . SER B 1 378 ? -9.703 -22.438 3.709 1 90.31 378 SER B C 1
ATOM 6163 O O . SER B 1 378 ? -8.805 -21.719 4.148 1 90.31 378 SER B O 1
ATOM 6165 N N . GLU B 1 379 ? -9.812 -23.625 3.986 1 91.88 379 GLU B N 1
ATOM 6166 C CA . GLU B 1 379 ? -8.883 -24.266 4.914 1 91.88 379 GLU B CA 1
ATOM 6167 C C . GLU B 1 379 ? -7.492 -24.406 4.297 1 91.88 379 GLU B C 1
ATOM 6169 O O . GLU B 1 379 ? -6.484 -24.25 4.988 1 91.88 379 GLU B O 1
ATOM 6174 N N . ASN B 1 380 ? -7.473 -24.719 3.066 1 92.81 380 ASN B N 1
ATOM 6175 C CA . ASN B 1 380 ? -6.199 -24.828 2.367 1 92.81 380 ASN B CA 1
ATOM 6176 C C . ASN B 1 380 ? -5.445 -23.5 2.365 1 92.81 380 ASN B C 1
ATOM 6178 O O . ASN B 1 380 ? -4.23 -23.469 2.584 1 92.81 380 ASN B O 1
ATOM 6182 N N . VAL B 1 381 ? -6.152 -22.469 2.098 1 91.88 381 VAL B N 1
ATOM 6183 C CA . VAL B 1 381 ? -5.555 -21.125 2.082 1 91.88 381 VAL B CA 1
ATOM 6184 C C . VAL B 1 381 ? -5.004 -20.797 3.467 1 91.88 381 VAL B C 1
ATOM 6186 O O . VAL B 1 381 ? -3.855 -20.359 3.598 1 91.88 381 VAL B O 1
ATOM 6189 N N . ALA B 1 382 ? -5.777 -21.031 4.48 1 90.5 382 ALA B N 1
ATOM 6190 C CA . ALA B 1 382 ? -5.414 -20.672 5.848 1 90.5 382 ALA B CA 1
ATOM 6191 C C . ALA B 1 382 ? -4.242 -21.516 6.348 1 90.5 382 ALA B C 1
ATOM 6193 O O . ALA B 1 382 ? -3.236 -20.969 6.809 1 90.5 382 ALA B O 1
ATOM 6194 N N . LEU B 1 383 ? -4.352 -22.766 6.219 1 91.94 383 LEU B N 1
ATOM 6195 C CA . LEU B 1 383 ? -3.311 -23.656 6.715 1 91.94 383 LEU B CA 1
ATOM 6196 C C . LEU B 1 383 ? -2.02 -23.484 5.926 1 91.94 383 LEU B C 1
ATOM 6198 O O . LEU B 1 383 ? -0.927 -23.516 6.496 1 91.94 383 LEU B O 1
ATOM 6202 N N . GLY B 1 384 ? -2.182 -23.359 4.656 1 93.44 384 GLY B N 1
ATOM 6203 C CA . GLY B 1 384 ? -1.006 -23.125 3.834 1 93.44 384 GLY B CA 1
ATOM 6204 C C . GLY B 1 384 ? -0.256 -21.859 4.219 1 93.44 384 GLY B C 1
ATOM 6205 O O . GLY B 1 384 ? 0.977 -21.844 4.223 1 93.44 384 GLY B O 1
ATOM 6206 N N . THR B 1 385 ? -0.968 -20.891 4.52 1 90.56 385 THR B N 1
ATOM 6207 C CA . THR B 1 385 ? -0.371 -19.609 4.883 1 90.56 385 THR B CA 1
ATOM 6208 C C . THR B 1 385 ? 0.346 -19.703 6.227 1 90.56 385 THR B C 1
ATOM 6210 O O . THR B 1 385 ? 1.446 -19.172 6.387 1 90.56 385 THR B O 1
ATOM 6213 N N . ILE B 1 386 ? -0.206 -20.391 7.129 1 90.19 386 ILE B N 1
ATOM 6214 C CA . ILE B 1 386 ? 0.388 -20.562 8.453 1 90.19 386 ILE B CA 1
ATOM 6215 C C . ILE B 1 386 ? 1.672 -21.391 8.336 1 90.19 386 ILE B C 1
ATOM 6217 O O . ILE B 1 386 ? 2.645 -21.125 9.047 1 90.19 386 ILE B O 1
ATOM 6221 N N . LEU B 1 387 ? 1.687 -22.25 7.426 1 95 387 LEU B N 1
ATOM 6222 C CA . LEU B 1 387 ? 2.799 -23.188 7.301 1 95 387 LEU B CA 1
ATOM 6223 C C . LEU B 1 387 ? 3.848 -22.656 6.328 1 95 387 LEU B C 1
ATOM 6225 O O . LEU B 1 387 ? 4.797 -23.375 5.984 1 95 387 LEU B O 1
ATOM 6229 N N . ILE B 1 388 ? 3.691 -21.438 5.914 1 93.94 388 ILE B N 1
ATOM 6230 C CA . ILE B 1 388 ? 4.594 -20.859 4.914 1 93.94 388 ILE B CA 1
ATOM 6231 C C . ILE B 1 388 ? 6.023 -20.859 5.449 1 93.94 388 ILE B C 1
ATOM 6233 O O . ILE B 1 388 ? 6.961 -21.219 4.73 1 93.94 388 ILE B O 1
ATOM 6237 N N . LEU B 1 389 ? 6.219 -20.484 6.723 1 93.31 389 LEU B N 1
ATOM 6238 C CA . LEU B 1 389 ? 7.543 -20.328 7.312 1 93.31 389 LEU B CA 1
ATOM 6239 C C . LEU B 1 389 ? 8.289 -21.656 7.355 1 93.31 389 LEU B C 1
ATOM 6241 O O . LEU B 1 389 ? 9.344 -21.797 6.738 1 93.31 389 LEU B O 1
ATOM 6245 N N . PRO B 1 390 ? 7.777 -22.672 7.984 1 95.19 390 PRO B N 1
ATOM 6246 C CA . PRO B 1 390 ? 8.516 -23.922 8.008 1 95.19 390 PRO B CA 1
ATOM 6247 C C . PRO B 1 390 ? 8.68 -24.531 6.613 1 95.19 390 PRO B C 1
ATOM 6249 O O . PRO B 1 390 ? 9.711 -25.156 6.324 1 95.19 390 PRO B O 1
ATOM 6252 N N . THR B 1 391 ? 7.723 -24.391 5.75 1 96.06 391 THR B N 1
ATOM 6253 C CA . THR B 1 391 ? 7.777 -24.984 4.418 1 96.06 391 THR B CA 1
ATOM 6254 C C . THR B 1 391 ? 8.914 -24.375 3.604 1 96.06 391 THR B C 1
ATOM 6256 O O . THR B 1 391 ? 9.734 -25.109 3.037 1 96.06 391 THR B O 1
ATOM 6259 N N . ILE B 1 392 ? 8.984 -23.078 3.584 1 95.56 392 ILE B N 1
ATOM 6260 C CA . ILE B 1 392 ? 9.992 -22.406 2.777 1 95.56 392 ILE B CA 1
ATOM 6261 C C . ILE B 1 392 ? 11.383 -22.656 3.357 1 95.56 392 ILE B C 1
ATOM 6263 O O . ILE B 1 392 ? 12.344 -22.859 2.615 1 95.56 392 ILE B O 1
ATOM 6267 N N . LEU B 1 393 ? 11.508 -22.703 4.656 1 94.69 393 LEU B N 1
ATOM 6268 C CA . LEU B 1 393 ? 12.781 -22.984 5.301 1 94.69 393 LEU B CA 1
ATOM 6269 C C . LEU B 1 393 ? 13.242 -24.406 4.988 1 94.69 393 LEU B C 1
ATOM 6271 O O . LEU B 1 393 ? 14.406 -24.625 4.637 1 94.69 393 LEU B O 1
ATOM 6275 N N . ILE B 1 394 ? 12.375 -25.328 5.082 1 95.75 394 ILE B N 1
ATOM 6276 C CA . ILE B 1 394 ? 12.703 -26.734 4.855 1 95.75 394 ILE B CA 1
ATOM 6277 C C . ILE B 1 394 ? 13.117 -26.938 3.4 1 95.75 394 ILE B C 1
ATOM 6279 O O . ILE B 1 394 ? 14.117 -27.609 3.123 1 95.75 394 ILE B O 1
ATOM 6283 N N . TRP B 1 395 ? 12.383 -26.359 2.502 1 96.5 395 TRP B N 1
ATOM 6284 C CA . TRP B 1 395 ? 12.719 -26.516 1.091 1 96.5 395 TRP B CA 1
ATOM 6285 C C . TRP B 1 395 ? 14.07 -25.875 0.773 1 96.5 395 TRP B C 1
ATOM 6287 O O . TRP B 1 395 ? 14.844 -26.422 -0.022 1 96.5 395 TRP B O 1
ATOM 6297 N N . ASN B 1 396 ? 14.359 -24.719 1.383 1 94.19 396 ASN B N 1
ATOM 6298 C CA . ASN B 1 396 ? 15.664 -24.109 1.182 1 94.19 396 ASN B CA 1
ATOM 6299 C C . ASN B 1 396 ? 16.781 -25.016 1.708 1 94.19 396 ASN B C 1
ATOM 6301 O O . ASN B 1 396 ? 17.812 -25.188 1.049 1 94.19 396 ASN B O 1
ATOM 6305 N N . ILE B 1 397 ? 16.594 -25.625 2.848 1 93.88 397 ILE B N 1
ATOM 6306 C CA . ILE B 1 397 ? 17.594 -26.484 3.473 1 93.88 397 ILE B CA 1
ATOM 6307 C C . ILE B 1 397 ? 17.766 -27.75 2.639 1 93.88 397 ILE B C 1
ATOM 6309 O O . ILE B 1 397 ? 18.891 -28.188 2.383 1 93.88 397 ILE B O 1
ATOM 6313 N N . VAL B 1 398 ? 16.672 -28.281 2.182 1 94.88 398 VAL B N 1
ATOM 6314 C CA . VAL B 1 398 ? 16.703 -29.531 1.406 1 94.88 398 VAL B CA 1
ATOM 6315 C C . VAL B 1 398 ? 17.422 -29.281 0.082 1 94.88 398 VAL B C 1
ATOM 6317 O O . VAL B 1 398 ? 18.25 -30.109 -0.34 1 94.88 398 VAL B O 1
ATOM 6320 N N . LEU B 1 399 ? 17.094 -28.203 -0.544 1 95.25 399 LEU B N 1
ATOM 6321 C CA . LEU B 1 399 ? 17.734 -27.891 -1.816 1 95.25 399 LEU B CA 1
ATOM 6322 C C . LEU B 1 399 ? 19.234 -27.703 -1.632 1 95.25 399 LEU B C 1
ATOM 6324 O O . LEU B 1 399 ? 20.031 -28.125 -2.477 1 95.25 399 LEU B O 1
ATOM 6328 N N . ASP B 1 400 ? 19.625 -27.094 -0.557 1 93.94 400 ASP B N 1
ATOM 6329 C CA . ASP B 1 400 ? 21.047 -26.875 -0.272 1 93.94 400 ASP B CA 1
ATOM 6330 C C . ASP B 1 400 ? 21.734 -28.203 0.067 1 93.94 400 ASP B C 1
ATOM 6332 O O . ASP B 1 400 ? 22.844 -28.469 -0.391 1 93.94 400 ASP B O 1
ATOM 6336 N N . GLN B 1 401 ? 21.109 -29.047 0.898 1 93.25 401 GLN B N 1
ATOM 6337 C CA . GLN B 1 401 ? 21.688 -30.312 1.325 1 93.25 401 GLN B CA 1
ATOM 6338 C C . GLN B 1 401 ? 21.859 -31.266 0.146 1 93.25 401 GLN B C 1
ATOM 6340 O O . GLN B 1 401 ? 22.828 -32.031 0.079 1 93.25 401 GLN B O 1
ATOM 6345 N N . LEU B 1 402 ? 20.906 -31.234 -0.787 1 94.38 402 LEU B N 1
ATOM 6346 C CA . LEU B 1 402 ? 20.969 -32.125 -1.949 1 94.38 402 LEU B CA 1
ATOM 6347 C C . LEU B 1 402 ? 21.766 -31.484 -3.076 1 94.38 402 LEU B C 1
ATOM 6349 O O . LEU B 1 402 ? 22 -32.125 -4.113 1 94.38 402 LEU B O 1
ATOM 6353 N N . ASP B 1 403 ? 22.188 -30.266 -2.9 1 93.88 403 ASP B N 1
ATOM 6354 C CA . ASP B 1 403 ? 22.953 -29.5 -3.879 1 93.88 403 ASP B CA 1
ATOM 6355 C C . ASP B 1 403 ? 22.188 -29.344 -5.188 1 93.88 403 ASP B C 1
ATOM 6357 O O . ASP B 1 403 ? 22.719 -29.625 -6.266 1 93.88 403 ASP B O 1
ATOM 6361 N N . VAL B 1 404 ? 20.938 -29.188 -5.027 1 94.56 404 VAL B N 1
ATOM 6362 C CA . VAL B 1 404 ? 20.047 -28.891 -6.152 1 94.56 404 VAL B CA 1
ATOM 6363 C C . VAL B 1 404 ? 19.766 -27.391 -6.207 1 94.56 404 VAL B C 1
ATOM 6365 O O . VAL B 1 404 ? 19.203 -26.828 -5.262 1 94.56 404 VAL B O 1
ATOM 6368 N N . PHE B 1 405 ? 20.172 -26.719 -7.262 1 94.81 405 PHE B N 1
ATOM 6369 C CA . PHE B 1 405 ? 20 -25.281 -7.449 1 94.81 405 PHE B CA 1
ATOM 6370 C C . PHE B 1 405 ? 20.641 -24.5 -6.297 1 94.81 405 PHE B C 1
ATOM 6372 O O . PHE B 1 405 ? 19.953 -23.734 -5.609 1 94.81 405 PHE B O 1
ATOM 6379 N N . PRO B 1 406 ? 21.891 -24.688 -6.094 1 90.19 406 PRO B N 1
ATOM 6380 C CA . PRO B 1 406 ? 22.578 -23.984 -5 1 90.19 406 PRO B CA 1
ATOM 6381 C C . PRO B 1 406 ? 22.609 -22.469 -5.195 1 90.19 406 PRO B C 1
ATOM 6383 O O . PRO B 1 406 ? 22.641 -22 -6.332 1 90.19 406 PRO B O 1
ATOM 6386 N N . LEU B 1 407 ? 22.438 -21.703 -4.047 1 82.19 407 LEU B N 1
ATOM 6387 C CA . LEU B 1 407 ? 22.547 -20.25 -4.082 1 82.19 407 LEU B CA 1
ATOM 6388 C C . LEU B 1 407 ? 23.984 -19.812 -4.305 1 82.19 407 LEU B C 1
ATOM 6390 O O . LEU B 1 407 ? 24.922 -20.438 -3.793 1 82.19 407 LEU B O 1
ATOM 6394 N N . SER B 1 408 ? 24.172 -19.031 -5.453 1 65.12 408 SER B N 1
ATOM 6395 C CA . SER B 1 408 ? 25.531 -18.609 -5.766 1 65.12 408 SER B CA 1
ATOM 6396 C C . SER B 1 408 ? 26.156 -17.859 -4.594 1 65.12 408 SER B C 1
ATOM 6398 O O . SER B 1 408 ? 25.5 -17.031 -3.967 1 65.12 408 SER B O 1
ATOM 6400 N N . GLU B 1 409 ? 27.25 -18.375 -3.877 1 51.97 409 GLU B N 1
ATOM 6401 C CA . GLU B 1 409 ? 28.109 -17.656 -2.943 1 51.97 409 GLU B CA 1
ATOM 6402 C C . GLU B 1 409 ? 28.625 -16.359 -3.557 1 51.97 409 GLU B C 1
ATOM 6404 O O . GLU B 1 409 ? 28.859 -16.281 -4.766 1 51.97 409 GLU B O 1
#

Foldseek 3Di:
DPDLCNLLLVLLVVLVVLLVLLQVCLVVVVDDLVPQLVVLVCLLFQPQLLLLLLLLQQFLDAPQPDVLLVLLLVLLLVLLVVQLVVLVVVCVVVVVDDLLSSLVSSLLARLFQLQLRQQSSLCSNQVHNSLSSNLSSSSCLSCLPPVLLVSLLSLLVLLVVVVVVVVVVVVVVVVVVVVVVVVVPDDPDDPPPPPVPPPDPDPPDPPPPPDPPCPPPCVVVCCDPVVSVVPVVSVVVSVVVSVPRNNNVSNVSSNVNSNVVVNHAAAHPVHPNHDPVNPVSSVVSVVSNVCNNSSQSSSSSNVCSVCVVLLPVDDPVLLVVSLCSQQPVSLVSLLVSCVVSPNALSSSLSSSLSSNAFRGPVSLVSCVVSVHCNSVNSNRRVVRSVCSSVSSVVSLVVCVVVVRSDRDD/DPDLCNLLLVLLVVLVVLLVLLQVCLVVVVDDLVPQLVVLVCLLFQPQLLLLLLLLQQFLDAPQPDVLLVLLLVLLLVLLVVQLVVLVVVCVVPVVDDLLSSLVSSLLARLFQLQLRQQSSLCSNQVHNSLSSNLSSSSCLSCLPPVLLVSLLSLLVLLVVVVVVVVVVVVVVVVVVVVVVVVVPDDPDDPPPPPVPPPDPDVPDPPPPPDPPCPVPCVVVPCDPVVSVVPVVSVVVSVVVSVPRNNNVSNVSSNVNSNVVVNHAAAHPVHPNHDPVNPVSSVVSVVSNVCNNSSQSSSSSNVCSVCVVLLPVDDPVLLVVSLCSQQPVSLVSLLVSCVVSPRALSSSLSSSLSSNAFRGPVSLVSCVVSVHCNSVNSNRRVVRSVCSSVSSVVSLVVCVVVVPSDRDD

pLDDT: mean 83.23, std 19.52, range [26.88, 97.88]

Solvent-accessible surface area (backbone atoms only — not comparable to full-atom values): 41792 Å² total; per-residue (Å²): 132,80,62,91,57,42,51,46,51,24,50,39,48,24,53,53,47,40,21,48,50,16,26,49,36,34,73,70,61,73,43,54,59,86,40,32,40,60,38,50,48,47,46,32,50,64,45,15,41,23,28,34,40,28,42,33,44,7,23,69,30,51,66,67,79,39,64,64,56,54,33,54,40,48,36,48,42,50,52,46,50,51,42,45,52,49,20,47,50,55,35,65,72,36,78,87,49,56,69,35,48,30,34,49,45,30,38,57,57,61,38,45,29,20,51,58,50,18,18,58,51,38,14,32,70,69,72,33,64,67,60,3,36,45,53,9,46,48,56,35,49,40,45,59,71,52,47,42,60,55,38,45,48,30,43,51,51,33,53,51,51,52,51,50,50,51,51,50,49,54,51,49,53,48,48,51,52,52,56,56,54,65,71,66,61,75,88,80,77,83,83,72,79,75,70,81,67,83,66,80,82,63,89,70,80,81,72,73,78,73,75,75,74,78,79,65,79,66,68,59,79,63,78,40,74,67,56,52,71,64,34,63,68,57,53,52,50,44,49,51,54,52,72,65,33,52,46,55,52,20,48,51,51,8,50,53,26,9,63,68,40,50,18,33,36,36,48,19,82,88,31,93,60,38,43,71,88,48,42,27,58,51,49,38,23,48,48,37,24,60,34,30,33,51,53,49,38,22,37,46,14,26,48,46,55,74,42,49,80,47,43,68,63,59,57,68,69,60,53,47,51,51,46,47,42,20,53,44,50,45,17,54,52,36,51,53,37,26,58,75,50,65,48,52,37,68,58,30,39,47,50,23,55,38,43,37,41,32,36,28,68,64,51,27,53,53,17,56,73,68,69,45,57,39,44,60,39,39,21,46,28,53,52,30,55,70,42,41,50,64,50,54,52,50,51,53,50,48,27,52,75,69,61,46,44,51,78,85,129,131,81,62,92,57,41,54,42,50,24,48,39,49,24,52,52,48,40,19,46,50,17,27,48,35,34,73,70,61,74,44,54,58,86,40,34,40,60,37,50,49,47,46,32,50,64,45,14,41,22,28,35,39,28,41,32,45,7,24,68,30,52,65,67,81,38,64,64,55,53,34,54,40,47,36,49,41,49,53,49,51,53,43,44,52,50,20,49,51,55,35,65,73,36,76,87,50,54,68,35,49,31,34,48,46,29,37,58,57,60,39,45,30,20,50,58,49,19,19,59,53,37,14,33,70,70,72,33,63,66,58,2,39,44,54,9,45,48,58,35,49,40,43,58,71,52,47,43,60,56,39,46,50,30,44,51,52,34,51,50,52,50,51,50,51,52,51,50,50,54,49,49,53,49,48,53,53,49,55,58,53,66,70,66,61,74,87,79,75,82,82,70,80,74,69,79,66,84,66,79,81,63,87,67,80,80,71,72,76,72,73,74,73,79,76,65,77,67,67,59,77,62,77,40,74,68,57,52,72,64,34,62,66,56,52,52,52,43,50,52,53,53,72,65,33,49,47,55,53,20,48,53,52,6,50,52,26,10,62,68,41,51,19,32,36,36,48,20,81,88,30,92,60,38,42,69,90,49,41,27,59,48,49,37,22,48,48,38,24,61,34,29,34,52,52,49,37,23,38,48,13,26,48,46,54,74,41,49,80,49,42,67,63,60,57,68,68,59,52,48,49,50,47,46,43,20,53,45,49,44,17,53,52,36,52,55,37,28,58,74,50,65,48,52,36,68,60,28,39,47,50,24,55,38,43,35,40,32,36,28,67,64,50,29,53,52,18,54,73,67,69,45,57,41,42,60,39,40,22,46,28,52,53,30,54,70,44,42,50,65,49,54,51,48,51,54,50,50,29,51,75,69,62,46,44,52,79,84,128

InterPro domains:
  IPR004776 Membrane transport PIN-like [PF03547] (15-395)
  IPR051107 Auxin Efflux Carrier [PTHR31752] (2-400)

Organism: NCBI:txid303405

Sequence (818 aa):
MTWKYTNVLNECIMVLLTIGLGIVASRLEVIEFQSFVPSATKFVFYIALPCLVIQGLGIGMDFYSDTLLWNFFGAYLVLRAIFLVVSLILVGLDRSKGIGYVAVYWLSFTWISTVILGVPISAAVFGNANVGKKFGILAGISSFIFQLPLQLFFLECHALQDSSIEELKEKNRVHECEEDIEGCGADESEEINIQCERDEEKPTEQVLPRKPSSLGNEDEVAVTASSLLKNRHVWKKIAVQVTRNPVLWAILVGFTLTLSTIGPRFLNPTSGDYVPGLGWIFLTLDWLGACVSPVSLFAMGVWMQKEWRSLFGIPWWSATLYMLSKLVIVPMFMVFLAKAMHLDNQSGRAAVLIAALPISLASFVLASRYKIGEAVLSENVALGTILILPTILIWNIVLDQLDVFPLSEMTWKYTNVLNECIMVLLTIGLGIVASRLEVIEFQSFVPSATKFVFYIALPCLVIQGLGIGMDFYSDTLLWNFFGAYLVLRAIFLVVSLILVGLDRSKGIGYVAVYWLSFTWISTVILGVPISAAVFGNANVGKKFGILAGISSFIFQLPLQLFFLECHALQDSSIEELKEKNRVHECEEDIEGCGADESEEINIQCERDEEKPTEQVLPRKPSSLGNEDEVAVTASSLLKNRHVWKKIAVQVTRNPVLWAILVGFTLTLSTIGPRFLNPTSGDYVPGLGWIFLTLDWLGACVSPVSLFAMGVWMQKEWRSLFGIPWWSATLYMLSKLVIVPMFMVFLAKAMHLDNQSGRAAVLIAALPISLASFVLASRYKIGEAVLSENVALGTILILPTILIWNIVLDQLDVFPLSE